Protein 3NVA (pdb70)

Solvent-accessible surface area: 42335 Å² total; per-residue (Å²): 129,38,23,0,0,0,0,2,5,5,92,91,74,78,6,16,10,6,17,10,0,0,0,0,0,3,0,1,89,94,11,63,24,98,21,3,0,0,14,0,11,6,24,0,0,24,38,5,25,43,18,40,42,98,126,52,5,17,8,0,1,0,50,66,12,20,18,4,28,21,13,0,0,20,0,0,7,7,6,65,44,84,4,29,104,80,0,17,1,3,4,0,80,1,12,81,37,0,6,90,66,2,94,87,30,118,28,142,16,78,31,0,55,8,81,61,21,1,0,53,24,0,17,90,33,0,65,81,0,0,124,80,46,116,9,61,0,0,0,0,0,4,5,27,54,11,15,64,28,26,1,15,8,3,0,19,0,0,71,19,0,36,116,90,50,26,98,63,26,0,0,2,0,13,6,9,85,8,76,70,87,114,131,106,55,110,24,61,28,162,63,12,80,86,25,5,87,8,1,113,118,25,43,6,61,3,12,1,1,0,1,40,6,89,129,75,21,52,113,92,11,54,135,107,2,8,150,67,3,89,16,164,64,81,34,3,6,5,19,60,77,45,130,17,44,5,24,18,0,45,13,0,36,86,43,128,2,0,29,56,0,2,69,44,1,143,35,161,61,107,178,33,96,18,87,114,8,79,57,20,6,51,59,39,82,20,96,136,44,152,97,62,0,24,0,0,0,0,0,34,23,14,150,68,155,20,4,19,13,1,4,22,22,0,0,63,0,0,1,3,130,36,13,6,121,31,88,29,43,81,10,42,2,69,79,8,66,40,154,97,108,113,16,89,104,67,0,44,79,4,44,0,0,0,0,0,13,24,41,41,59,171,5,13,88,0,6,21,74,0,0,69,13,0,29,86,86,48,31,16,0,0,0,0,0,2,0,0,4,1,2,0,0,1,9,0,53,59,67,34,50,41,90,78,0,18,2,24,42,44,52,106,134,15,159,25,41,0,0,13,21,8,12,121,153,167,28,78,10,157,125,50,21,34,98,25,58,0,36,57,75,0,42,0,80,97,84,14,46,0,60,142,45,29,62,116,76,64,5,101,6,0,0,46,0,80,25,3,2,17,65,166,27,37,101,81,6,72,129,44,40,4,30,18,0,0,54,12,114,134,52,38,7,0,1,2,4,7,82,89,16,144,8,6,0,0,1,0,0,11,1,4,11,65,1,12,13,95,93,15,3,45,0,0,29,6,0,0,121,25,4,13,130,131,38,27,1,0,0,0,3,3,4,72,97,79,80,5,21,14,6,16,9,0,0,0,0,0,2,0,0,88,96,4,68,32,83,21,3,0,0,14,0,8,7,20,0,0,23,40,5,20,52,19,46,38,110,135,54,4,18,10,0,0,0,45,64,11,21,17,4,29,23,12,0,0,22,0,0,6,7,4,70,28,84,4,33,107,85,0,17,3,2,4,0,78,1,9,82,38,0,8,100,61,2,98,85,27,125,32,149,10,86,34,0,58,7,74,62,26,1,0,56,23,0,12,86,36,0,58,78,0,0,124,85,36,119,9,85,0,0,0,0,0,2,5,25,52,14,17,61,33,26,0,16,9,4,0,28,1,0,65,27,0,40,135,107,33,21,94,72,31,0,0,4,0,11,6,10,77,9,80,76,80,119,138,90,52,102,29,82,27,157,59,12,95,105,29,24,77,9,3,120,108,26,36,3,46,4,8,0,2,1,1,42,10,81,124,75,20,72,132,113,8,70,117,81,2,3,103,62,5,97,13,117,53,85,15,1,2,11,17,62,70,52,120,18,39,3,29,20,0,41,15,2,34,90,38,128,0,0,23,52,0,2,75,74,1,161,31,163,55,103,174,34,106,17,86,114,13,75,57,20,7,65,67,38,68,18,98,135,49,150,132,54,2,38,0,0,0,0,0,28,54,12,149,46,139,12,3,14,6,0,4,30,19,0,0,58,0,0,0,4,129,40,11,10,96,26,102,30,52,72,13,39,2,72,102,9,73,43,147,95,152,109,33,84,103,69,0,44,79,2,47,0,0,0,0,0,14,20,76,34,58,195,5,6,91,0,5,10,73,0,0,58,13,0,33,86,81,48,30,17,0,0,0,0,1,3,0,0,3,0,1,0,0,1,7,0,56,59,60,44,52,32,92,84,0,17,0,5,48,47,50,76,128,21,145,15,41,0,0,7,10,9,36,132,151,180,30,73,21,114,119,31,15,61,87,24,57,0,35,53,67,0,39,0,103,100,84,15,33,1,61,124,29,32,58,114,80,59,7,101,6,2,0,54,3,90,31,4,4,15,69,146,16,30,94,78,4,68,123,35,39,5,32,20,0,0,50,7,116,110,50,31,8,0,2,2,2,7,79,88,20,141,8,4,2,0,1,0,0,12,1,4,10,65,1,11,9,104,91,16,3,42,1,0,28,7,0,0,113,29,9,35,136

Secondary structure (DSSP, 8-state):
--EEEEEE---STTTTHHHHHHHHHHHHHHTT--EEEEEEE-SSSSSSTT--HHHH-PPEE-TT--EE-THHHHHHHHH-----GGGEEEHHHHHHHHHHHHHTTTTTT----IIIIIHHHHHHHHHHHHHHHT-SEEEEEE-S-TTSGGGHHHHHHHHHHHHHH-TTTEEEEEEEE--B-TTTSSB--HHHHHHHHHHHHHT---SEEEEEESSPPPHHHHHHHHHHTT--GGGEEEEE--S-GGGHHHHHHHHTHHHHHHHHTT--------HHHHHHHHHHHTTT---EEEEEEEES-TTSGGGGHHHHHHHHHHHHHTT-EEEEEEEEGGGG--SSS--TTTTTS-SEEEE----SSTTHHHHHHHHHHHHHHT--EEEETHHHHHHHHHHHHTTT--TT-EETTT-TT-S-EEEE-B-SSS-B-SS----EEEEEEEEEPTTSHHHHHHTSSEEEEEEEE--EE-HHHHHHHHHTT-EEEEE-TT--EEEEE-TTSS-EEEESS-GGGG--SSS--HHHHHHHHHHT-/--EEEEEEE--SSTT-HHHHHHHHHHHHHTTT--EEEEEEE-SSSSSSTT--STTT--EEE-TT--EEETHHHHHHHHHT----GGGEEEHHHHHHHHHHHHHTTTTTT----IIIIIHHHHHHHHHHHHHHTT-SEEEEEE-S-TTSGGGHHHHHHHHHHHHHH-TTTEEEEEEEE--B-TTTS-B-HHHHHHHHHHHHHHT---SEEEEEESS---HHHHHHHHHHHT--GGGEEEEE--S-GGGHHHHHHHTTHHHHHHHHHT--------HHHHHHHHHHTTTT---EEEEEEEESSTTSSSTTHHHHHHHHHHHHHTT-EEEEEEEEGGGG--SSS--TTTSSS-S-EEEPS--SSTTHHHHHHHHHHHHHTT--EEEETHHHHHHHHHHIIIII--TTEEETTT-TT-SEEEEEEB-TTS-B-SS----EEEEEEEEEPTTSHH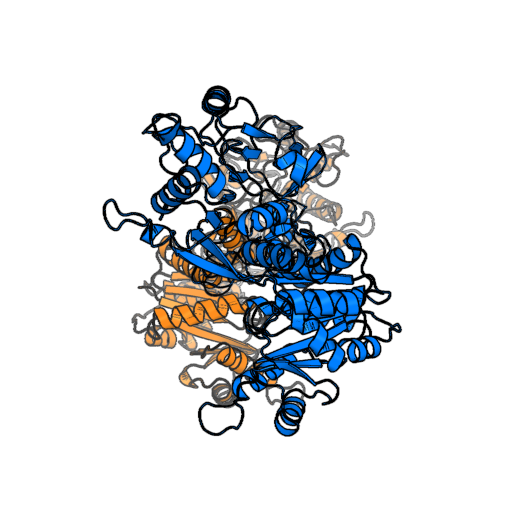HHHHTSSEEEEEEEE-EEE-HHHHHHHHHTT-EEEEEETTS-EEEEE-TTSSSEEEESS-GGGG-BTTB--HHHHHHHHHHT-

Organism: Saccharolobus solfataricus (strain ATCC 35092 / DSM 1617 / JCM 11322 / P2) (NCBI:txid273057)

Nearest PDB structures (foldseek):
  3nva-assembly1_A  TM=1.002E+00  e=0.000E+00  Saccharolobus solfataricus
  4zdi-assembly3_D  TM=9.502E-01  e=6.486E-65  Mycobacterium tuberculosis H37Rv
  4zdj-assembly1_A  TM=9.396E-01  e=3.555E-64  Mycobacterium tuberculosis H37Rv
  7mii-assembly1_A  TM=9.369E-01  e=1.042E-53  Homo sapiens
  7mih-assembly1_A  TM=9.419E-01  e=2.496E-52  Homo sapiens

CATH classification: 3.40.50.300 (+1 more: 3.40.50.880)

Structure (mmCIF, N/CA/C/O backbone):
data_3NVA
#
_entry.id   3NVA
#
_cell.length_a   43.450
_cell.length_b   76.780
_cell.length_c   98.870
_cell.angle_alpha   100.990
_cell.angle_beta   95.360
_cell.angle_gamma   108.420
#
_symmetry.space_group_name_H-M   'P 1'
#
loop_
_entity.id
_entity.type
_entity.pdbx_description
1 polymer 'CTP synthase'
2 water water
#
loop_
_atom_site.group_PDB
_atom_site.id
_atom_site.type_symbol
_atom_site.label_atom_id
_atom_site.label_alt_id
_atom_site.label_comp_id
_atom_site.label_asym_id
_atom_site.label_entity_id
_atom_site.label_seq_id
_atom_site.pdbx_PDB_ins_code
_atom_site.Cartn_x
_atom_site.Cartn_y
_atom_site.Cartn_z
_atom_site.occupancy
_atom_site.B_iso_or_equiv
_atom_site.auth_seq_id
_atom_site.auth_comp_id
_atom_site.auth_asym_id
_atom_site.auth_atom_id
_atom_site.pdbx_PDB_model_num
ATOM 1 N N . PRO A 1 2 ? 24.466 -13.702 -13.684 1.00 190.18 2 PRO A N 1
ATOM 2 C CA . PRO A 1 2 ? 25.029 -12.674 -12.803 1.00 184.01 2 PRO A CA 1
ATOM 3 C C . PRO A 1 2 ? 23.981 -12.242 -11.798 1.00 179.22 2 PRO A C 1
ATOM 4 O O . PRO A 1 2 ? 24.257 -11.973 -10.625 1.00 177.19 2 PRO A O 1
ATOM 8 N N . ASN A 1 3 ? 22.758 -12.172 -12.301 1.00 85.85 3 ASN A N 1
ATOM 9 C CA . ASN A 1 3 ? 21.587 -11.912 -11.492 1.00 69.39 3 ASN A CA 1
ATOM 10 C C . ASN A 1 3 ? 20.990 -13.226 -11.007 1.00 60.24 3 ASN A C 1
ATOM 11 O O . ASN A 1 3 ? 20.902 -14.197 -11.755 1.00 64.90 3 ASN A O 1
ATOM 16 N N . LYS A 1 4 ? 20.586 -13.262 -9.745 1.00 62.16 4 LYS A N 1
ATOM 17 C CA . LYS A 1 4 ? 19.835 -14.402 -9.229 1.00 69.30 4 LYS A CA 1
ATOM 18 C C . LYS A 1 4 ? 18.329 -14.113 -9.286 1.00 60.31 4 LYS A C 1
ATOM 19 O O . LYS A 1 4 ? 17.911 -12.955 -9.210 1.00 56.30 4 LYS A O 1
ATOM 25 N N . TYR A 1 5 ? 17.525 -15.155 -9.479 1.00 37.38 5 TYR A N 1
ATOM 26 C CA . TYR A 1 5 ? 16.082 -14.995 -9.572 1.00 51.03 5 TYR A CA 1
ATOM 27 C C . TYR A 1 5 ? 15.417 -16.046 -8.740 1.00 53.54 5 TYR A C 1
ATOM 28 O O . TYR A 1 5 ? 15.741 -17.236 -8.865 1.00 44.85 5 TYR A O 1
ATOM 37 N N . ILE A 1 6 ? 14.504 -15.596 -7.881 1.00 38.68 6 ILE A N 1
ATOM 38 C CA . ILE A 1 6 ? 13.636 -16.507 -7.158 1.00 51.87 6 ILE A CA 1
ATOM 39 C C . ILE A 1 6 ? 12.206 -16.312 -7.641 1.00 47.52 6 ILE A C 1
ATOM 40 O O . ILE A 1 6 ? 11.596 -15.263 -7.399 1.00 37.18 6 ILE A O 1
ATOM 45 N N . VAL A 1 7 ? 11.681 -17.328 -8.319 1.00 41.36 7 VAL A N 1
ATOM 46 C CA . VAL A 1 7 ? 10.327 -17.291 -8.856 1.00 28.49 7 VAL A CA 1
ATOM 47 C C . VAL A 1 7 ? 9.364 -17.938 -7.863 1.00 40.82 7 VAL A C 1
ATOM 48 O O . VAL A 1 7 ? 9.581 -19.069 -7.413 1.00 44.43 7 VAL A O 1
ATOM 52 N N . VAL A 1 8 ? 8.316 -17.202 -7.503 1.00 44.90 8 VAL A N 1
ATOM 53 C CA . VAL A 1 8 ? 7.370 -17.658 -6.497 1.00 32.79 8 VAL A CA 1
ATOM 54 C C . VAL A 1 8 ? 5.984 -17.758 -7.098 1.00 31.42 8 VAL A C 1
ATOM 55 O O . VAL A 1 8 ? 5.418 -16.781 -7.573 1.00 41.31 8 VAL A O 1
ATOM 59 N N . THR A 1 9 ? 5.430 -18.951 -7.032 1.00 34.09 9 THR A N 1
ATOM 60 C CA . THR A 1 9 ? 4.168 -19.252 -7.663 1.00 36.25 9 THR A CA 1
ATOM 61 C C . THR A 1 9 ? 3.183 -19.769 -6.607 1.00 36.86 9 THR A C 1
ATOM 62 O O . THR A 1 9 ? 3.577 -20.117 -5.488 1.00 29.85 9 THR A O 1
ATOM 66 N N . GLY A 1 10 ? 1.913 -19.852 -6.981 1.00 57.79 10 GLY A N 1
ATOM 67 C CA . GLY A 1 10 ? 0.924 -20.515 -6.156 1.00 67.14 10 GLY A CA 1
ATOM 68 C C . GLY A 1 10 ? -0.109 -19.573 -5.574 1.00 86.73 10 GLY A C 1
ATOM 69 O O . GLY A 1 10 ? -0.999 -19.102 -6.285 1.00 88.75 10 GLY A O 1
ATOM 70 N N . GLY A 1 11 ? 0.018 -19.316 -4.274 1.00 59.27 11 GLY A N 1
ATOM 71 C CA . GLY A 1 11 ? -0.880 -18.449 -3.525 1.00 74.74 11 GLY A CA 1
ATOM 72 C C . GLY A 1 11 ? -1.996 -17.756 -4.286 1.00 84.63 11 GLY A C 1
ATOM 73 O O . GLY A 1 11 ? -1.936 -16.549 -4.558 1.00 99.23 11 GLY A O 1
ATOM 74 N N . VAL A 1 12 ? -3.034 -18.521 -4.603 1.00 89.02 12 VAL A N 1
ATOM 75 C CA . VAL A 1 12 ? -4.118 -18.035 -5.443 1.00 94.17 12 VAL A CA 1
ATOM 76 C C . VAL A 1 12 ? -4.816 -16.794 -4.869 1.00 112.50 12 VAL A C 1
ATOM 77 O O . VAL A 1 12 ? -5.650 -16.185 -5.544 1.00 124.09 12 VAL A O 1
ATOM 81 N N . LEU A 1 13 ? -4.468 -16.416 -3.637 1.00 101.52 13 LEU A N 1
ATOM 82 C CA . LEU A 1 13 ? -5.031 -15.210 -3.017 1.00 101.73 13 LEU A CA 1
ATOM 83 C C . LEU A 1 13 ? -4.177 -14.590 -1.898 1.00 98.00 13 LEU A C 1
ATOM 84 O O . LEU A 1 13 ? -3.006 -14.942 -1.707 1.00 84.82 13 LEU A O 1
ATOM 89 N N . SER A 1 14 ? -4.788 -13.649 -1.178 1.00 87.55 14 SER A N 1
ATOM 90 C CA . SER A 1 14 ? -4.117 -12.842 -0.158 1.00 84.82 14 SER A CA 1
ATOM 91 C C . SER A 1 14 ? -3.925 -13.581 1.160 1.00 77.82 14 SER A C 1
ATOM 92 O O . SER A 1 14 ? -2.872 -13.472 1.791 1.00 59.79 14 SER A O 1
ATOM 95 N N . SER A 1 15 ? -4.955 -14.309 1.582 1.00 140.13 15 SER A N 1
ATOM 96 C CA . SER A 1 15 ? -4.898 -15.066 2.827 1.00 139.88 15 SER A CA 1
ATOM 97 C C . SER A 1 15 ? -3.855 -16.177 2.744 1.00 132.05 15 SER A C 1
ATOM 98 O O . SER A 1 15 ? -3.304 -16.587 3.767 1.00 126.54 15 SER A O 1
ATOM 101 N N . VAL A 1 16 ? -3.584 -16.657 1.529 1.00 68.36 16 VAL A N 1
ATOM 102 C CA . VAL A 1 16 ? -2.511 -17.629 1.307 1.00 61.55 16 VAL A CA 1
ATOM 103 C C . VAL A 1 16 ? -1.132 -17.007 1.555 1.00 53.73 16 VAL A C 1
ATOM 104 O O . VAL A 1 16 ? -0.157 -17.724 1.803 1.00 48.54 16 VAL A O 1
ATOM 108 N N . GLY A 1 17 ? -1.062 -15.678 1.491 1.00 53.18 17 GLY A N 1
ATOM 109 C CA . GLY A 1 17 ? 0.130 -14.947 1.898 1.00 48.78 17 GLY A CA 1
ATOM 110 C C . GLY A 1 17 ? 1.191 -14.650 0.841 1.00 46.89 17 GLY A C 1
ATOM 111 O O . GLY A 1 17 ? 2.304 -14.219 1.169 1.00 39.27 17 GLY A O 1
ATOM 112 N N . LYS A 1 18 ? 0.856 -14.859 -0.425 1.00 61.45 18 LYS A N 1
ATOM 113 C CA . LYS A 1 18 ? 1.827 -14.634 -1.487 1.00 64.42 18 LYS A CA 1
ATOM 114 C C . LYS A 1 18 ? 2.651 -13.380 -1.213 1.00 61.98 18 LYS A C 1
ATOM 115 O O . LYS A 1 18 ? 3.858 -13.453 -0.917 1.00 53.20 18 LYS A O 1
ATOM 121 N N . GLY A 1 19 ? 1.976 -12.234 -1.289 1.00 42.03 19 GLY A N 1
ATOM 122 C CA . GLY A 1 19 ? 2.620 -10.937 -1.161 1.00 23.78 19 GLY A CA 1
ATOM 123 C C . GLY A 1 19 ? 3.626 -10.800 -0.033 1.00 28.64 19 GLY A C 1
ATOM 124 O O . GLY A 1 19 ? 4.701 -10.248 -0.225 1.00 33.32 19 GLY A O 1
ATOM 125 N N . THR A 1 20 ? 3.281 -11.300 1.150 1.00 32.54 20 THR A N 1
ATOM 126 C CA . THR A 1 20 ? 4.126 -11.069 2.313 1.00 38.37 20 THR A CA 1
ATOM 127 C C . THR A 1 20 ? 5.293 -12.017 2.325 1.00 30.12 20 THR A C 1
ATOM 128 O O . THR A 1 20 ? 6.385 -11.638 2.700 1.00 38.00 20 THR A O 1
ATOM 132 N N . LEU A 1 21 ? 5.060 -13.250 1.901 1.00 14.49 21 LEU A N 1
ATOM 133 C CA . LEU A 1 21 ? 6.124 -14.243 1.897 1.00 27.43 21 LEU A CA 1
ATOM 134 C C . LEU A 1 21 ? 7.282 -13.694 1.078 1.00 29.29 21 LEU A C 1
ATOM 135 O O . LEU A 1 21 ? 8.409 -13.566 1.565 1.00 35.12 21 LEU A O 1
ATOM 140 N N . VAL A 1 22 ? 6.964 -13.338 -0.161 1.00 26.50 22 VAL A N 1
ATOM 141 C CA . VAL A 1 22 ? 7.879 -12.659 -1.027 1.00 27.00 22 VAL A CA 1
ATOM 142 C C . VAL A 1 22 ? 8.513 -11.487 -0.306 1.00 35.02 22 VAL A C 1
ATOM 143 O O . VAL A 1 22 ? 9.745 -11.333 -0.337 1.00 38.33 22 VAL A O 1
ATOM 147 N N . ALA A 1 23 ? 7.689 -10.669 0.350 1.00 38.91 23 ALA A N 1
ATOM 148 C CA . ALA A 1 23 ? 8.182 -9.452 1.004 1.00 34.59 23 ALA A CA 1
ATOM 149 C C . ALA A 1 23 ? 9.124 -9.769 2.142 1.00 35.66 23 ALA A C 1
ATOM 150 O O . ALA A 1 23 ? 10.099 -9.064 2.359 1.00 36.44 23 ALA A O 1
ATOM 152 N N . SER A 1 24 ? 8.850 -10.857 2.847 1.00 24.03 24 SER A N 1
ATOM 153 C CA . SER A 1 24 ? 9.695 -11.287 3.964 1.00 36.73 24 SER A CA 1
ATOM 154 C C . SER A 1 24 ? 11.047 -11.830 3.518 1.00 47.24 24 SER A C 1
ATOM 155 O O . SER A 1 24 ? 12.092 -11.437 4.063 1.00 38.52 24 SER A O 1
ATOM 158 N N . ILE A 1 25 ? 11.023 -12.746 2.549 1.00 38.86 25 ILE A N 1
ATOM 159 C CA . ILE A 1 25 ? 12.253 -13.277 1.979 1.00 38.89 25 ILE A CA 1
ATOM 160 C C . ILE A 1 25 ? 13.115 -12.113 1.494 1.00 34.12 25 ILE A C 1
ATOM 161 O O . ILE A 1 25 ? 14.329 -12.069 1.718 1.00 31.50 25 ILE A O 1
ATOM 166 N N . GLY A 1 26 ? 12.463 -11.149 0.860 1.00 33.28 26 GLY A N 1
ATOM 167 C CA . GLY A 1 26 ? 13.156 -9.974 0.399 1.00 27.36 26 GLY A CA 1
ATOM 168 C C . GLY A 1 26 ? 13.941 -9.362 1.527 1.00 29.42 26 GLY A C 1
ATOM 169 O O . GLY A 1 26 ? 15.161 -9.400 1.537 1.00 29.15 26 GLY A O 1
ATOM 170 N N . MET A 1 27 ? 13.218 -8.822 2.498 1.00 49.84 27 MET A N 1
ATOM 171 C CA . MET A 1 27 ? 13.810 -8.140 3.637 1.00 54.05 27 MET A CA 1
ATOM 172 C C . MET A 1 27 ? 14.928 -8.932 4.334 1.00 57.75 27 MET A C 1
ATOM 173 O O . MET A 1 27 ? 15.885 -8.347 4.836 1.00 57.50 27 MET A O 1
ATOM 178 N N . LEU A 1 28 ? 14.816 -10.254 4.375 1.00 33.47 28 LEU A N 1
ATOM 179 C CA . LEU A 1 28 ? 15.836 -11.070 5.039 1.00 46.91 28 LEU A CA 1
ATOM 180 C C . LEU A 1 28 ? 17.110 -11.117 4.206 1.00 64.81 28 LEU A C 1
ATOM 181 O O . LEU A 1 28 ? 18.218 -11.166 4.745 1.00 58.36 28 LEU A O 1
ATOM 186 N N . LEU A 1 29 ? 16.950 -11.107 2.887 1.00 52.04 29 LEU A N 1
ATOM 187 C CA . LEU A 1 29 ? 18.098 -11.039 2.007 1.00 56.50 29 LEU A CA 1
ATOM 188 C C . LEU A 1 29 ? 18.799 -9.701 2.176 1.00 55.55 29 LEU A C 1
ATOM 189 O O . LEU A 1 29 ? 20.014 -9.656 2.393 1.00 61.96 29 LEU A O 1
ATOM 194 N N . LYS A 1 30 ? 18.036 -8.615 2.080 1.00 54.55 30 LYS A N 1
ATOM 195 C CA . LYS A 1 30 ? 18.621 -7.281 2.119 1.00 62.73 30 LYS A CA 1
ATOM 196 C C . LYS A 1 30 ? 19.455 -7.068 3.378 1.00 83.55 30 LYS A C 1
ATOM 197 O O . LYS A 1 30 ? 20.472 -6.362 3.347 1.00 79.76 30 LYS A O 1
ATOM 203 N N . ARG A 1 31 ? 19.036 -7.684 4.482 1.00 43.26 31 ARG A N 1
ATOM 204 C CA . ARG A 1 31 ? 19.738 -7.474 5.744 1.00 61.34 31 ARG A CA 1
ATOM 205 C C . ARG A 1 31 ? 21.101 -8.142 5.743 1.00 68.58 31 ARG A C 1
ATOM 206 O O . ARG A 1 31 ? 22.030 -7.693 6.419 1.00 77.07 31 ARG A O 1
ATOM 214 N N . ARG A 1 32 ? 21.225 -9.206 4.966 1.00 56.38 32 ARG A N 1
ATOM 215 C CA . ARG A 1 32 ? 22.542 -9.740 4.668 1.00 64.97 32 ARG A CA 1
ATOM 216 C C . ARG A 1 32 ? 23.264 -8.808 3.674 1.00 66.28 32 ARG A C 1
ATOM 217 O O . ARG A 1 32 ? 22.837 -7.669 3.467 1.00 69.83 32 ARG A O 1
ATOM 225 N N . GLY A 1 33 ? 24.373 -9.239 3.096 1.00 82.33 33 GLY A N 1
ATOM 226 C CA . GLY A 1 33 ? 25.138 -8.310 2.285 1.00 90.58 33 GLY A CA 1
ATOM 227 C C . GLY A 1 33 ? 24.374 -7.721 1.113 1.00 95.19 33 GLY A C 1
ATOM 228 O O . GLY A 1 33 ? 24.761 -6.690 0.567 1.00 89.26 33 GLY A O 1
ATOM 229 N N . TYR A 1 34 ? 23.251 -8.347 0.779 1.00 53.24 34 TYR A N 1
ATOM 230 C CA . TYR A 1 34 ? 22.745 -8.361 -0.597 1.00 53.38 34 TYR A CA 1
ATOM 231 C C . TYR A 1 34 ? 21.850 -7.219 -1.114 1.00 57.30 34 TYR A C 1
ATOM 232 O O . TYR A 1 34 ? 20.957 -6.742 -0.419 1.00 48.52 34 TYR A O 1
ATOM 241 N N . ASN A 1 35 ? 22.115 -6.795 -2.352 1.00 77.66 35 ASN A N 1
ATOM 242 C CA . ASN A 1 35 ? 21.224 -5.899 -3.086 1.00 65.45 35 ASN A CA 1
ATOM 243 C C . ASN A 1 35 ? 20.038 -6.698 -3.622 1.00 70.41 35 ASN A C 1
ATOM 244 O O . ASN A 1 35 ? 20.216 -7.677 -4.343 1.00 61.78 35 ASN A O 1
ATOM 249 N N . VAL A 1 36 ? 18.824 -6.287 -3.281 1.00 62.84 36 VAL A N 1
ATOM 250 C CA . VAL A 1 36 ? 17.662 -7.087 -3.648 1.00 57.34 36 VAL A CA 1
ATOM 251 C C . VAL A 1 36 ? 16.481 -6.261 -4.110 1.00 50.25 36 VAL A C 1
ATOM 252 O O . VAL A 1 36 ? 16.292 -5.129 -3.673 1.00 46.80 36 VAL A O 1
ATOM 256 N N . THR A 1 37 ? 15.667 -6.848 -4.977 1.00 36.69 37 THR A N 1
ATOM 257 C CA . THR A 1 37 ? 14.407 -6.220 -5.350 1.00 37.55 37 THR A CA 1
ATOM 258 C C . THR A 1 37 ? 13.293 -7.255 -5.477 1.00 32.13 37 THR A C 1
ATOM 259 O O . THR A 1 37 ? 13.548 -8.452 -5.489 1.00 39.83 37 THR A O 1
ATOM 263 N N . ALA A 1 38 ? 12.054 -6.808 -5.577 1.00 45.95 38 ALA A N 1
ATOM 264 C CA . ALA A 1 38 ? 10.968 -7.752 -5.788 1.00 39.90 38 ALA A CA 1
ATOM 265 C C . ALA A 1 38 ? 10.083 -7.261 -6.924 1.00 36.39 38 ALA A C 1
ATOM 266 O O . ALA A 1 38 ? 9.878 -6.053 -7.087 1.00 28.58 38 ALA A O 1
ATOM 268 N N . VAL A 1 39 ? 9.566 -8.196 -7.716 1.00 29.60 39 VAL A N 1
ATOM 269 C CA . VAL A 1 39 ? 8.715 -7.830 -8.836 1.00 27.57 39 VAL A CA 1
ATOM 270 C C . VAL A 1 39 ? 7.466 -8.663 -8.812 1.00 28.05 39 VAL A C 1
ATOM 271 O O . VAL A 1 39 ? 7.533 -9.887 -8.701 1.00 29.24 39 VAL A O 1
ATOM 275 N N . LYS A 1 40 ? 6.330 -7.989 -8.944 1.00 24.29 40 LYS A N 1
ATOM 276 C CA . LYS A 1 40 ? 5.038 -8.637 -8.950 1.00 27.16 40 LYS A CA 1
ATOM 277 C C . LYS A 1 40 ? 4.499 -8.737 -10.363 1.00 24.17 40 LYS A C 1
ATOM 278 O O . LYS A 1 40 ? 4.399 -7.728 -11.078 1.00 23.38 40 LYS A O 1
ATOM 284 N N . ILE A 1 41 ? 4.102 -9.940 -10.755 1.00 17.74 41 ILE A N 1
ATOM 285 C CA . ILE A 1 41 ? 3.469 -10.107 -12.053 1.00 27.07 41 ILE A CA 1
ATOM 286 C C . ILE A 1 41 ? 1.976 -10.357 -11.890 1.00 28.40 41 ILE A C 1
ATOM 287 O O . ILE A 1 41 ? 1.572 -11.279 -11.185 1.00 31.33 41 ILE A O 1
ATOM 292 N N . ASP A 1 42 ? 1.166 -9.540 -12.555 1.00 27.27 42 ASP A N 1
ATOM 293 C CA . ASP A 1 42 ? -0.284 -9.715 -12.559 1.00 38.46 42 ASP A CA 1
ATOM 294 C C . ASP A 1 42 ? -0.787 -10.102 -13.944 1.00 41.32 42 ASP A C 1
ATOM 295 O O . ASP A 1 42 ? -0.835 -9.273 -14.861 1.00 43.03 42 ASP A O 1
ATOM 300 N N . PRO A 1 43 ? -1.134 -11.382 -14.107 1.00 39.40 43 PRO A N 1
ATOM 301 C CA . PRO A 1 43 ? -1.482 -11.912 -15.429 1.00 41.73 43 PRO A CA 1
ATOM 302 C C . PRO A 1 43 ? -2.805 -11.375 -15.967 1.00 43.74 43 PRO A C 1
ATOM 303 O O . PRO A 1 43 ? -3.416 -11.996 -16.837 1.00 46.83 43 PRO A O 1
ATOM 307 N N . TYR A 1 44 ? -3.234 -10.224 -15.463 1.00 40.74 44 TYR A N 1
ATOM 308 C CA . TYR A 1 44 ? -4.471 -9.630 -15.946 1.00 35.18 44 TYR A CA 1
ATOM 309 C C . TYR A 1 44 ? -4.219 -8.574 -17.034 1.00 28.39 44 TYR A C 1
ATOM 310 O O . TYR A 1 44 ? -3.087 -8.127 -17.221 1.00 31.55 44 TYR A O 1
ATOM 319 N N . ILE A 1 45 ? -5.291 -8.186 -17.728 1.00 24.75 45 ILE A N 1
ATOM 320 C CA . ILE A 1 45 ? -5.239 -7.381 -18.963 1.00 25.32 45 ILE A CA 1
ATOM 321 C C . ILE A 1 45 ? -5.302 -5.866 -18.757 1.00 31.49 45 ILE A C 1
ATOM 322 O O . ILE A 1 45 ? -4.991 -5.094 -19.679 1.00 25.48 45 ILE A O 1
ATOM 327 N N . ASN A 1 46 ? -5.702 -5.441 -17.559 1.00 21.57 46 ASN A N 1
ATOM 328 C CA . ASN A 1 46 ? -5.641 -4.029 -17.164 1.00 22.54 46 ASN A CA 1
ATOM 329 C C . ASN A 1 46 ? -4.196 -3.629 -17.322 1.00 25.48 46 ASN A C 1
ATOM 330 O O . ASN A 1 46 ? -3.304 -4.394 -16.978 1.00 23.78 46 ASN A O 1
ATOM 335 N N . VAL A 1 47 ? -3.953 -2.431 -17.815 1.00 24.49 47 VAL A N 1
ATOM 336 C CA . VAL A 1 47 ? -2.597 -2.011 -18.067 1.00 35.98 47 VAL A CA 1
ATOM 337 C C . VAL A 1 47 ? -1.886 -1.711 -16.764 1.00 38.78 47 VAL A C 1
ATOM 338 O O . VAL A 1 47 ? -0.705 -2.033 -16.574 1.00 35.94 47 VAL A O 1
ATOM 342 N N . ASP A 1 48 ? -2.622 -1.098 -15.862 1.00 40.83 48 ASP A N 1
ATOM 343 C CA . ASP A 1 48 ? -2.138 -0.872 -14.522 1.00 42.04 48 ASP A CA 1
ATOM 344 C C . ASP A 1 48 ? -3.345 -0.928 -13.585 1.00 44.54 48 ASP A C 1
ATOM 345 O O . ASP A 1 48 ? -4.436 -1.312 -14.015 1.00 43.25 48 ASP A O 1
ATOM 350 N N . ALA A 1 49 ? -3.170 -0.584 -12.316 1.00 34.24 49 ALA A N 1
ATOM 351 C CA . ALA A 1 49 ? -4.278 -0.760 -11.376 1.00 38.51 49 ALA A CA 1
ATOM 352 C C . ALA A 1 49 ? -5.181 0.450 -11.207 1.00 40.97 49 ALA A C 1
ATOM 353 O O . ALA A 1 49 ? -6.103 0.421 -10.381 1.00 33.51 49 ALA A O 1
ATOM 355 N N . GLY A 1 50 ? -4.924 1.495 -11.992 1.00 25.32 50 GLY A N 1
ATOM 356 C CA . GLY A 1 50 ? -5.584 2.776 -11.822 1.00 38.44 50 GLY A CA 1
ATOM 357 C C . GLY A 1 50 ? -7.051 2.864 -12.203 1.00 44.80 50 GLY A C 1
ATOM 358 O O . GLY A 1 50 ? -7.709 3.853 -11.887 1.00 60.54 50 GLY A O 1
ATOM 359 N N . THR A 1 51 ? -7.571 1.867 -12.906 1.00 47.22 51 THR A N 1
ATOM 360 C CA . THR A 1 51 ? -8.985 1.900 -13.283 1.00 51.94 51 THR A CA 1
ATOM 361 C C . THR A 1 51 ? -9.852 1.032 -12.351 1.00 48.10 51 THR A C 1
ATOM 362 O O . THR A 1 51 ? -11.064 0.920 -12.536 1.00 55.48 51 THR A O 1
ATOM 366 N N . MET A 1 52 ? -9.220 0.410 -11.365 1.00 43.83 52 MET A N 1
ATOM 367 C CA . MET A 1 52 ? -9.857 -0.659 -10.620 1.00 52.37 52 MET A CA 1
ATOM 368 C C . MET A 1 52 ? -10.574 -0.238 -9.331 1.00 49.50 52 MET A C 1
ATOM 369 O O . MET A 1 52 ? -10.074 0.581 -8.559 1.00 53.25 52 MET A O 1
ATOM 374 N N . ASN A 1 53 ? -11.760 -0.813 -9.141 1.00 56.97 53 ASN A N 1
ATOM 375 C CA . ASN A 1 53 ? -12.535 -0.676 -7.920 1.00 61.39 53 ASN A CA 1
ATOM 376 C C . ASN A 1 53 ? -11.825 -1.412 -6.796 1.00 58.08 53 ASN A C 1
ATOM 377 O O . ASN A 1 53 ? -11.616 -2.623 -6.888 1.00 53.70 53 ASN A O 1
ATOM 382 N N . PRO A 1 54 ? -11.445 -0.676 -5.736 1.00 44.80 54 PRO A N 1
ATOM 383 C CA . PRO A 1 54 ? -10.678 -1.231 -4.614 1.00 45.53 54 PRO A CA 1
ATOM 384 C C . PRO A 1 54 ? -11.460 -2.288 -3.821 1.00 56.51 54 PRO A C 1
ATOM 385 O O . PRO A 1 54 ? -10.844 -3.027 -3.048 1.00 54.50 54 PRO A O 1
ATOM 389 N N . TYR A 1 55 ? -12.783 -2.341 -3.996 1.00 65.20 55 TYR A N 1
ATOM 390 C CA . TYR A 1 55 ? -13.580 -3.506 -3.591 1.00 66.50 55 TYR A CA 1
ATOM 391 C C . TYR A 1 55 ? -13.259 -4.703 -4.489 1.00 67.35 55 TYR A C 1
ATOM 392 O O . TYR A 1 55 ? -12.844 -4.523 -5.623 1.00 73.52 55 TYR A O 1
ATOM 401 N N . MET A 1 56 ? -13.457 -5.923 -3.998 1.00 99.43 56 MET A N 1
ATOM 402 C CA . MET A 1 56 ? -13.152 -7.109 -4.802 1.00 91.82 56 MET A CA 1
ATOM 403 C C . MET A 1 56 ? -11.642 -7.316 -4.988 1.00 82.07 56 MET A C 1
ATOM 404 O O . MET A 1 56 ? -11.157 -8.452 -4.943 1.00 91.15 56 MET A O 1
ATOM 409 N N . HIS A 1 57 ? -10.902 -6.225 -5.187 1.00 58.95 57 HIS A N 1
ATOM 410 C CA . HIS A 1 57 ? -9.499 -6.324 -5.593 0.68 54.06 57 HIS A CA 1
ATOM 411 C C . HIS A 1 57 ? -8.533 -5.782 -4.544 1.00 46.91 57 HIS A C 1
ATOM 412 O O . HIS A 1 57 ? -7.390 -6.257 -4.427 1.00 52.89 57 HIS A O 1
ATOM 419 N N . GLY A 1 58 ? -8.978 -4.779 -3.795 1.00 44.85 58 GLY A N 1
ATOM 420 C CA . GLY A 1 58 ? -8.118 -4.152 -2.804 1.00 36.51 58 GLY A CA 1
ATOM 421 C C . GLY A 1 58 ? -7.563 -2.781 -3.187 1.00 33.76 58 GLY A C 1
ATOM 422 O O . GLY A 1 58 ? -7.717 -2.310 -4.318 1.00 33.88 58 GLY A O 1
ATOM 423 N N . GLU A 1 59 ? -6.906 -2.151 -2.216 1.00 36.63 59 GLU A N 1
ATOM 424 C CA . GLU A 1 59 ? -6.371 -0.805 -2.336 1.00 35.80 59 GLU A CA 1
ATOM 425 C C . GLU A 1 59 ? -5.353 -0.724 -3.469 1.00 51.20 59 GLU A C 1
ATOM 426 O O . GLU A 1 59 ? -4.516 -1.608 -3.623 1.00 50.32 59 GLU A O 1
ATOM 432 N N . VAL A 1 60 ? -5.461 0.328 -4.274 1.00 28.95 60 VAL A N 1
ATOM 433 C CA . VAL A 1 60 ? -4.503 0.620 -5.327 1.00 28.92 60 VAL A CA 1
ATOM 434 C C . VAL A 1 60 ? -3.283 1.281 -4.706 1.00 33.28 60 VAL A C 1
ATOM 435 O O . VAL A 1 60 ? -3.412 2.277 -4.015 1.00 33.91 60 VAL A O 1
ATOM 439 N N . PHE A 1 61 ? -2.098 0.732 -4.933 1.00 42.66 61 PHE A N 1
ATOM 440 C CA . PHE A 1 61 ? -0.888 1.351 -4.388 1.00 30.60 61 PHE A CA 1
ATOM 441 C C . PHE A 1 61 ? -0.345 2.427 -5.329 1.00 31.60 61 PHE A C 1
ATOM 442 O O . PHE A 1 61 ? -0.566 2.387 -6.551 1.00 29.98 61 PHE A O 1
ATOM 450 N N . VAL A 1 62 ? 0.342 3.405 -4.747 1.00 24.62 62 VAL A N 1
ATOM 451 C CA . VAL A 1 62 ? 1.007 4.418 -5.552 1.00 32.56 62 VAL A CA 1
ATOM 452 C C . VAL A 1 62 ? 2.522 4.482 -5.304 1.00 36.87 62 VAL A C 1
ATOM 453 O O . VAL A 1 62 ? 2.962 4.586 -4.154 1.00 33.75 62 VAL A O 1
ATOM 457 N N . THR A 1 63 ? 3.322 4.398 -6.376 1.00 20.70 63 THR A N 1
ATOM 458 C CA . THR A 1 63 ? 4.786 4.433 -6.214 1.00 22.34 63 THR A CA 1
ATOM 459 C C . THR A 1 63 ? 5.248 5.880 -6.143 1.00 28.18 63 THR A C 1
ATOM 460 O O . THR A 1 63 ? 4.503 6.783 -6.489 1.00 21.54 63 THR A O 1
ATOM 464 N N . GLU A 1 64 ? 6.463 6.110 -5.665 1.00 27.96 64 GLU A N 1
ATOM 465 C CA . GLU A 1 64 ? 7.064 7.437 -5.779 1.00 27.80 64 GLU A CA 1
ATOM 466 C C . GLU A 1 64 ? 6.919 7.966 -7.216 1.00 34.71 64 GLU A C 1
ATOM 467 O O . GLU A 1 64 ? 6.608 9.148 -7.424 1.00 35.51 64 GLU A O 1
ATOM 473 N N . ASP A 1 65 ? 7.127 7.095 -8.210 1.00 26.36 65 ASP A N 1
ATOM 474 C CA . ASP A 1 65 ? 7.104 7.548 -9.609 1.00 39.38 65 ASP A CA 1
ATOM 475 C C . ASP A 1 65 ? 5.720 7.775 -10.232 1.00 34.62 65 ASP A C 1
ATOM 476 O O . ASP A 1 65 ? 5.622 8.152 -11.395 1.00 41.25 65 ASP A O 1
ATOM 481 N N . GLY A 1 66 ? 4.646 7.556 -9.485 1.00 33.60 66 GLY A N 1
ATOM 482 C CA . GLY A 1 66 ? 3.322 7.872 -10.007 1.00 23.48 66 GLY A CA 1
ATOM 483 C C . GLY A 1 66 ? 2.608 6.699 -10.656 1.00 25.36 66 GLY A C 1
ATOM 484 O O . GLY A 1 66 ? 1.544 6.857 -11.261 1.00 32.84 66 GLY A O 1
ATOM 485 N N . ALA A 1 67 ? 3.181 5.509 -10.518 1.00 26.90 67 ALA A N 1
ATOM 486 C CA . ALA A 1 67 ? 2.499 4.294 -10.953 1.00 32.21 67 ALA A CA 1
ATOM 487 C C . ALA A 1 67 ? 1.341 3.863 -10.008 1.00 29.28 67 ALA A C 1
ATOM 488 O O . ALA A 1 67 ? 1.478 3.905 -8.769 1.00 22.74 67 ALA A O 1
ATOM 490 N N . GLU A 1 68 ? 0.217 3.463 -10.607 1.00 34.66 68 GLU A N 1
ATOM 491 C CA . GLU A 1 68 ? -0.928 2.905 -9.882 1.00 41.25 68 GLU A CA 1
ATOM 492 C C . GLU A 1 68 ? -0.915 1.380 -10.010 1.00 41.78 68 GLU A C 1
ATOM 493 O O . GLU A 1 68 ? -1.110 0.832 -11.109 1.00 39.03 68 GLU A O 1
ATOM 499 N N . THR A 1 69 ? -0.723 0.689 -8.892 1.00 25.63 69 THR A N 1
ATOM 500 C CA . THR A 1 69 ? -0.223 -0.675 -8.957 1.00 30.60 69 THR A CA 1
ATOM 501 C C . THR A 1 69 ? -0.911 -1.638 -8.006 1.00 27.80 69 THR A C 1
ATOM 502 O O . THR A 1 69 ? -1.761 -1.250 -7.213 1.00 39.23 69 THR A O 1
ATOM 506 N N . ASP A 1 70 ? -0.522 -2.905 -8.091 1.00 41.73 70 ASP A N 1
ATOM 507 C CA . ASP A 1 70 ? -0.963 -3.921 -7.142 1.00 42.06 70 ASP A CA 1
ATOM 508 C C . ASP A 1 70 ? -0.440 -3.583 -5.726 1.00 44.45 70 ASP A C 1
ATOM 509 O O . ASP A 1 70 ? 0.697 -3.104 -5.556 1.00 30.32 70 ASP A O 1
ATOM 514 N N . LEU A 1 71 ? -1.288 -3.841 -4.728 1.00 31.07 71 LEU A N 1
ATOM 515 C CA . LEU A 1 71 ? -0.987 -3.576 -3.327 1.00 24.57 71 LEU A CA 1
ATOM 516 C C . LEU A 1 71 ? 0.209 -4.349 -2.817 1.00 28.88 71 LEU A C 1
ATOM 517 O O . LEU A 1 71 ? 0.808 -3.945 -1.815 1.00 29.45 71 LEU A O 1
ATOM 522 N N . ASP A 1 72 ? 0.563 -5.448 -3.490 1.00 20.69 72 ASP A N 1
ATOM 523 C CA . ASP A 1 72 ? 1.768 -6.192 -3.119 1.00 24.04 72 ASP A CA 1
ATOM 524 C C . ASP A 1 72 ? 3.066 -5.373 -3.093 1.00 22.06 72 ASP A C 1
ATOM 525 O O . ASP A 1 72 ? 3.991 -5.724 -2.362 1.00 17.86 72 ASP A O 1
ATOM 530 N N . LEU A 1 73 ? 3.146 -4.304 -3.886 1.00 17.50 73 LEU A N 1
ATOM 531 C CA . LEU A 1 73 ? 4.331 -3.451 -3.894 1.00 21.78 73 LEU A CA 1
ATOM 532 C C . LEU A 1 73 ? 4.408 -2.726 -2.529 1.00 30.44 73 LEU A C 1
ATOM 533 O O . LEU A 1 73 ? 5.504 -2.389 -2.027 1.00 17.54 73 LEU A O 1
ATOM 538 N N . GLY A 1 74 ? 3.232 -2.506 -1.927 1.00 18.17 74 GLY A N 1
ATOM 539 C CA . GLY A 1 74 ? 3.146 -1.911 -0.590 1.00 24.11 74 GLY A CA 1
ATOM 540 C C . GLY A 1 74 ? 3.785 -2.759 0.494 1.00 23.33 74 GLY A C 1
ATOM 541 O O . GLY A 1 74 ? 4.548 -2.261 1.330 1.00 20.73 74 GLY A O 1
ATOM 542 N N . HIS A 1 75 ? 3.486 -4.053 0.451 1.00 24.58 75 HIS A N 1
ATOM 543 C CA . HIS A 1 75 ? 4.199 -5.041 1.250 1.00 27.05 75 HIS A CA 1
ATOM 544 C C . HIS A 1 75 ? 5.691 -4.989 0.957 1.00 27.25 75 HIS A C 1
ATOM 545 O O . HIS A 1 75 ? 6.518 -5.108 1.867 1.00 28.24 75 HIS A O 1
ATOM 552 N N . TYR A 1 76 ? 6.065 -4.847 -0.310 1.00 23.63 76 TYR A N 1
ATOM 553 C CA . TYR A 1 76 ? 7.490 -4.886 -0.549 1.00 30.99 76 TYR A CA 1
ATOM 554 C C . TYR A 1 76 ? 8.095 -3.648 0.132 1.00 30.89 76 TYR A C 1
ATOM 555 O O . TYR A 1 76 ? 9.142 -3.726 0.758 1.00 31.52 76 TYR A O 1
ATOM 564 N N . GLU A 1 77 ? 7.418 -2.506 0.027 1.00 19.54 77 GLU A N 1
ATOM 565 C CA . GLU A 1 77 ? 7.986 -1.274 0.576 1.00 22.87 77 GLU A CA 1
ATOM 566 C C . GLU A 1 77 ? 8.089 -1.366 2.096 1.00 28.86 77 GLU A C 1
ATOM 567 O O . GLU A 1 77 ? 9.160 -1.164 2.668 1.00 27.92 77 GLU A O 1
ATOM 573 N N . ARG A 1 78 ? 6.982 -1.754 2.728 1.00 41.79 78 ARG A N 1
ATOM 574 C CA . ARG A 1 78 ? 6.933 -1.893 4.185 1.00 33.77 78 ARG A CA 1
ATOM 575 C C . ARG A 1 78 ? 7.961 -2.854 4.762 1.00 29.12 78 ARG A C 1
ATOM 576 O O . ARG A 1 78 ? 8.645 -2.514 5.710 1.00 29.71 78 ARG A O 1
ATOM 584 N N . PHE A 1 79 ? 8.110 -4.025 4.156 1.00 30.23 79 PHE A N 1
ATOM 585 C CA . PHE A 1 79 ? 9.094 -5.012 4.602 1.00 32.19 79 PHE A CA 1
ATOM 586 C C . PHE A 1 79 ? 10.578 -4.716 4.302 1.00 28.40 79 PHE A C 1
ATOM 587 O O . PHE A 1 79 ? 11.434 -4.887 5.164 1.00 35.28 79 PHE A O 1
ATOM 595 N N . MET A 1 80 ? 10.899 -4.300 3.083 1.00 36.60 80 MET A N 1
ATOM 596 C CA . MET A 1 80 ? 12.310 -4.200 2.688 1.00 39.14 80 MET A CA 1
ATOM 597 C C . MET A 1 80 ? 12.772 -2.777 2.831 1.00 48.99 80 MET A C 1
ATOM 598 O O . MET A 1 80 ? 13.963 -2.491 2.791 1.00 50.50 80 MET A O 1
ATOM 603 N N . ASP A 1 81 ? 11.809 -1.881 2.995 1.00 37.35 81 ASP A N 1
ATOM 604 C CA . ASP A 1 81 ? 12.125 -0.487 3.151 1.00 33.77 81 ASP A CA 1
ATOM 605 C C . ASP A 1 81 ? 12.857 0.001 1.911 1.00 44.66 81 ASP A C 1
ATOM 606 O O . ASP A 1 81 ? 13.974 0.499 2.007 1.00 43.21 81 ASP A O 1
ATOM 611 N N . VAL A 1 82 ? 12.225 -0.168 0.749 1.00 39.01 82 VAL A N 1
ATOM 612 C CA . VAL A 1 82 ? 12.682 0.472 -0.483 1.00 37.60 82 VAL A CA 1
ATOM 613 C C . VAL A 1 82 ? 11.520 1.155 -1.155 1.00 38.18 82 VAL A C 1
ATOM 614 O O . VAL A 1 82 ? 10.372 0.821 -0.888 1.00 40.20 82 VAL A O 1
ATOM 618 N N . ASN A 1 83 ? 11.817 2.114 -2.024 1.00 37.68 83 ASN A N 1
ATOM 619 C CA . ASN A 1 83 ? 10.802 2.633 -2.916 1.00 39.35 83 ASN A CA 1
ATOM 620 C C . ASN A 1 83 ? 10.725 1.767 -4.149 1.00 37.63 83 ASN A C 1
ATOM 621 O O . ASN A 1 83 ? 11.739 1.468 -4.772 1.00 47.24 83 ASN A O 1
ATOM 626 N N . MET A 1 84 ? 9.526 1.335 -4.488 1.00 40.65 84 MET A N 1
ATOM 627 C CA . MET A 1 84 ? 9.327 0.559 -5.698 1.00 25.79 84 MET A CA 1
ATOM 628 C C . MET A 1 84 ? 9.159 1.472 -6.909 1.00 27.56 84 MET A C 1
ATOM 629 O O . MET A 1 84 ? 8.975 2.674 -6.774 1.00 33.70 84 MET A O 1
ATOM 634 N N . THR A 1 85 ? 9.216 0.890 -8.100 1.00 23.40 85 THR A N 1
ATOM 635 C CA . THR A 1 85 ? 9.122 1.678 -9.322 1.00 26.07 85 THR A CA 1
ATOM 636 C C . THR A 1 85 ? 8.010 1.100 -10.151 1.00 28.96 85 THR A C 1
ATOM 637 O O . THR A 1 85 ? 7.498 0.017 -9.826 1.00 19.93 85 THR A O 1
ATOM 641 N N . LYS A 1 86 ? 7.654 1.816 -11.218 1.00 34.77 86 LYS A N 1
ATOM 642 C CA . LYS A 1 86 ? 6.677 1.334 -12.184 1.00 37.10 86 LYS A CA 1
ATOM 643 C C . LYS A 1 86 ? 7.117 -0.012 -12.769 1.00 32.84 86 LYS A C 1
ATOM 644 O O . LYS A 1 86 ? 6.301 -0.834 -13.140 1.00 27.77 86 LYS A O 1
ATOM 650 N N . TYR A 1 87 ? 8.414 -0.247 -12.824 1.00 33.43 87 TYR A N 1
ATOM 651 C CA . TYR A 1 87 ? 8.910 -1.493 -13.396 1.00 38.12 87 TYR A CA 1
ATOM 652 C C . TYR A 1 87 ? 8.681 -2.733 -12.519 1.00 29.78 87 TYR A C 1
ATOM 653 O O . TYR A 1 87 ? 8.792 -3.859 -12.991 1.00 30.68 87 TYR A O 1
ATOM 662 N N . ASN A 1 88 ? 8.369 -2.525 -11.244 1.00 34.23 88 ASN A N 1
ATOM 663 C CA . ASN A 1 88 ? 8.248 -3.637 -10.304 1.00 18.84 88 ASN A CA 1
ATOM 664 C C . ASN A 1 88 ? 6.861 -4.262 -10.287 1.00 18.50 88 ASN A C 1
ATOM 665 O O . ASN A 1 88 ? 6.635 -5.263 -9.643 1.00 22.65 88 ASN A O 1
ATOM 670 N N . ASN A 1 89 ? 5.945 -3.664 -11.022 1.00 26.68 89 ASN A N 1
ATOM 671 C CA . ASN A 1 89 ? 4.663 -4.273 -11.259 1.00 29.60 89 ASN A CA 1
ATOM 672 C C . ASN A 1 89 ? 4.470 -4.530 -12.765 1.00 22.90 89 ASN A C 1
ATOM 673 O O . ASN A 1 89 ? 4.175 -3.623 -13.519 1.00 32.33 89 ASN A O 1
ATOM 678 N N . ILE A 1 90 ? 4.627 -5.778 -13.179 1.00 28.36 90 ILE A N 1
ATOM 679 C CA . ILE A 1 90 ? 4.481 -6.166 -14.583 1.00 26.99 90 ILE A CA 1
ATOM 680 C C . ILE A 1 90 ? 3.100 -6.744 -14.851 1.00 20.79 90 ILE A C 1
ATOM 681 O O . ILE A 1 90 ? 2.744 -7.770 -14.259 1.00 27.46 90 ILE A O 1
ATOM 686 N N . THR A 1 91 ? 2.322 -6.093 -15.725 1.00 20.59 91 THR A N 1
ATOM 687 C CA . THR A 1 91 ? 0.989 -6.604 -16.095 1.00 25.59 91 THR A CA 1
ATOM 688 C C . THR A 1 91 ? 0.874 -7.183 -17.516 1.00 29.73 91 THR A C 1
ATOM 689 O O . THR A 1 91 ? 1.408 -6.628 -18.474 1.00 26.32 91 THR A O 1
ATOM 693 N N . ALA A 1 92 ? 0.116 -8.265 -17.652 1.00 38.20 92 ALA A N 1
ATOM 694 C CA . ALA A 1 92 ? -0.232 -8.793 -18.965 1.00 35.44 92 ALA A CA 1
ATOM 695 C C . ALA A 1 92 ? -0.789 -7.699 -19.872 1.00 39.81 92 ALA A C 1
ATOM 696 O O . ALA A 1 92 ? -0.546 -7.719 -21.080 1.00 38.49 92 ALA A O 1
ATOM 698 N N . GLY A 1 93 ? -1.528 -6.745 -19.304 1.00 41.11 93 GLY A N 1
ATOM 699 C CA . GLY A 1 93 ? -2.008 -5.604 -20.073 1.00 33.14 93 GLY A CA 1
ATOM 700 C C . GLY A 1 93 ? -0.896 -4.747 -20.715 1.00 45.23 93 GLY A C 1
ATOM 701 O O . GLY A 1 93 ? -0.999 -4.300 -21.854 1.00 39.57 93 GLY A O 1
ATOM 702 N N . LYS A 1 94 ? 0.175 -4.510 -19.971 1.00 37.11 94 LYS A N 1
ATOM 703 C CA . LYS A 1 94 ? 1.280 -3.657 -20.414 1.00 39.27 94 LYS A CA 1
ATOM 704 C C . LYS A 1 94 ? 2.202 -4.375 -21.439 1.00 38.08 94 LYS A C 1
ATOM 705 O O . LYS A 1 94 ? 2.643 -3.795 -22.419 1.00 34.36 94 LYS A O 1
ATOM 711 N N . VAL A 1 95 ? 2.470 -5.647 -21.195 1.00 30.28 95 VAL A N 1
ATOM 712 C CA . VAL A 1 95 ? 3.192 -6.478 -22.128 1.00 39.40 95 VAL A CA 1
ATOM 713 C C . VAL A 1 95 ? 2.530 -6.501 -23.503 1.00 45.79 95 VAL A C 1
ATOM 714 O O . VAL A 1 95 ? 3.186 -6.259 -24.515 1.00 40.13 95 VAL A O 1
ATOM 718 N N . TYR A 1 96 ? 1.233 -6.787 -23.530 1.00 35.45 96 TYR A N 1
ATOM 719 C CA . TYR A 1 96 ? 0.480 -6.864 -24.781 1.00 34.04 96 TYR A CA 1
ATOM 720 C C . TYR A 1 96 ? 0.370 -5.489 -25.447 1.00 35.39 96 TYR A C 1
ATOM 721 O O . TYR A 1 96 ? 0.499 -5.357 -26.672 1.00 36.84 96 TYR A O 1
ATOM 730 N N . PHE A 1 97 ? 0.124 -4.456 -24.646 1.00 33.26 97 PHE A N 1
ATOM 731 C CA . PHE A 1 97 ? 0.059 -3.126 -25.213 1.00 32.17 97 PHE A CA 1
ATOM 732 C C . PHE A 1 97 ? 1.368 -2.846 -25.970 1.00 39.91 97 PHE A C 1
ATOM 733 O O . PHE A 1 97 ? 1.333 -2.407 -27.110 1.00 33.50 97 PHE A O 1
ATOM 741 N N . GLU A 1 98 ? 2.508 -3.113 -25.331 1.00 30.27 98 GLU A N 1
ATOM 742 C CA . GLU A 1 98 ? 3.813 -2.769 -25.882 1.00 33.26 98 GLU A CA 1
ATOM 743 C C . GLU A 1 98 ? 4.139 -3.580 -27.131 1.00 39.80 98 GLU A C 1
ATOM 744 O O . GLU A 1 98 ? 4.601 -3.042 -28.132 1.00 42.38 98 GLU A O 1
ATOM 750 N N . VAL A 1 99 ? 3.888 -4.878 -27.056 1.00 27.85 99 VAL A N 1
ATOM 751 C CA . VAL A 1 99 ? 4.177 -5.777 -28.139 1.00 32.46 99 VAL A CA 1
ATOM 752 C C . VAL A 1 99 ? 3.349 -5.402 -29.367 1.00 44.88 99 VAL A C 1
ATOM 753 O O . VAL A 1 99 ? 3.862 -5.342 -30.488 1.00 47.53 99 VAL A O 1
ATOM 757 N N . ILE A 1 100 ? 2.073 -5.130 -29.138 1.00 35.24 100 ILE A N 1
ATOM 758 C CA . ILE A 1 100 ? 1.146 -4.789 -30.197 1.00 27.34 100 ILE A CA 1
ATOM 759 C C . ILE A 1 100 ? 1.566 -3.479 -30.848 1.00 39.47 100 ILE A C 1
ATOM 760 O O . ILE A 1 100 ? 1.509 -3.329 -32.085 1.00 46.97 100 ILE A O 1
ATOM 765 N N . LYS A 1 101 ? 1.979 -2.521 -30.017 1.00 28.95 101 LYS A N 1
ATOM 766 C CA . LYS A 1 101 ? 2.341 -1.197 -30.526 1.00 35.35 101 LYS A CA 1
ATOM 767 C C . LYS A 1 101 ? 3.603 -1.315 -31.385 1.00 42.85 101 LYS A C 1
ATOM 768 O O . LYS A 1 101 ? 3.689 -0.731 -32.467 1.00 41.99 101 LYS A O 1
ATOM 774 N N . LYS A 1 102 ? 4.562 -2.088 -30.895 1.00 38.97 102 LYS A N 1
ATOM 775 C CA . LYS A 1 102 ? 5.804 -2.329 -31.603 1.00 51.45 102 LYS A CA 1
ATOM 776 C C . LYS A 1 102 ? 5.569 -3.045 -32.944 1.00 53.80 102 LYS A C 1
ATOM 777 O O . LYS A 1 102 ? 6.286 -2.780 -33.919 1.00 44.74 102 LYS A O 1
ATOM 783 N N . GLU A 1 103 ? 4.565 -3.929 -32.977 1.00 35.08 103 GLU A N 1
ATOM 784 C CA . GLU A 1 103 ? 4.162 -4.613 -34.203 1.00 43.82 103 GLU A CA 1
ATOM 785 C C . GLU A 1 103 ? 3.557 -3.631 -35.195 1.00 42.88 103 GLU A C 1
ATOM 786 O O . GLU A 1 103 ? 3.960 -3.599 -36.363 1.00 53.81 103 GLU A O 1
ATOM 792 N N . ARG A 1 104 ? 2.592 -2.834 -34.729 1.00 38.74 104 ARG A N 1
ATOM 793 C CA . ARG A 1 104 ? 1.976 -1.806 -35.576 1.00 36.77 104 ARG A CA 1
ATOM 794 C C . ARG A 1 104 ? 2.994 -0.788 -36.092 1.00 44.61 104 ARG A C 1
ATOM 795 O O . ARG A 1 104 ? 2.684 0.015 -36.962 1.00 43.91 104 ARG A O 1
ATOM 803 N N . GLU A 1 105 ? 4.196 -0.829 -35.530 1.00 56.00 105 GLU A N 1
ATOM 804 C CA . GLU A 1 105 ? 5.274 0.085 -35.873 1.00 62.47 105 GLU A CA 1
ATOM 805 C C . GLU A 1 105 ? 6.268 -0.623 -36.782 1.00 60.87 105 GLU A C 1
ATOM 806 O O . GLU A 1 105 ? 7.335 -0.097 -37.095 1.00 67.87 105 GLU A O 1
ATOM 812 N N . GLY A 1 106 ? 5.924 -1.838 -37.183 1.00 42.96 106 GLY A N 1
ATOM 813 C CA . GLY A 1 106 ? 6.826 -2.644 -37.978 1.00 44.45 106 GLY A CA 1
ATOM 814 C C . GLY A 1 106 ? 8.197 -2.837 -37.352 1.00 47.17 106 GLY A C 1
ATOM 815 O O . GLY A 1 106 ? 9.178 -3.067 -38.065 1.00 49.73 106 GLY A O 1
ATOM 816 N N . LYS A 1 107 ? 8.266 -2.759 -36.022 1.00 44.14 107 LYS A N 1
ATOM 817 C CA . LYS A 1 107 ? 9.490 -3.066 -35.288 1.00 40.09 107 LYS A CA 1
ATOM 818 C C . LYS A 1 107 ? 9.828 -4.542 -35.403 1.00 35.71 107 LYS A C 1
ATOM 819 O O . LYS A 1 107 ? 10.979 -4.939 -35.210 1.00 45.37 107 LYS A O 1
ATOM 825 N N . TYR A 1 108 ? 8.832 -5.369 -35.688 1.00 42.92 108 TYR A N 1
ATOM 826 C CA . TYR A 1 108 ? 9.121 -6.792 -35.871 1.00 53.97 108 TYR A CA 1
ATOM 827 C C . TYR A 1 108 ? 9.379 -7.183 -37.335 1.00 46.77 108 TYR A C 1
ATOM 828 O O . TYR A 1 108 ? 9.204 -8.343 -37.703 1.00 53.85 108 TYR A O 1
ATOM 837 N N . LEU A 1 109 ? 9.773 -6.214 -38.163 1.00 44.37 109 LEU A N 1
ATOM 838 C CA . LEU A 1 109 ? 10.296 -6.497 -39.520 1.00 56.06 109 LEU A CA 1
ATOM 839 C C . LEU A 1 109 ? 9.598 -7.604 -40.318 1.00 47.47 109 LEU A C 1
ATOM 840 O O . LEU A 1 109 ? 10.250 -8.548 -40.720 1.00 45.60 109 LEU A O 1
ATOM 845 N N . GLY A 1 110 ? 8.287 -7.492 -40.527 1.00 41.26 110 GLY A N 1
ATOM 846 C CA . GLY A 1 110 ? 7.529 -8.448 -41.326 1.00 34.80 110 GLY A CA 1
ATOM 847 C C . GLY A 1 110 ? 7.265 -9.825 -40.734 1.00 39.94 110 GLY A C 1
ATOM 848 O O . GLY A 1 110 ? 6.583 -10.647 -41.363 1.00 36.64 110 GLY A O 1
ATOM 849 N N . GLN A 1 111 ? 7.780 -10.086 -39.529 1.00 35.28 111 GLN A N 1
ATOM 850 C CA . GLN A 1 111 ? 7.517 -11.361 -38.838 1.00 34.93 111 GLN A CA 1
ATOM 851 C C . GLN A 1 111 ? 6.066 -11.523 -38.384 1.00 39.52 111 GLN A C 1
ATOM 852 O O . GLN A 1 111 ? 5.383 -10.548 -38.072 1.00 30.09 111 GLN A O 1
ATOM 858 N N . THR A 1 112 ? 5.596 -12.764 -38.351 1.00 40.79 112 THR A N 1
ATOM 859 C CA . THR A 1 112 ? 4.325 -13.059 -37.690 1.00 42.92 112 THR A CA 1
ATOM 860 C C . THR A 1 112 ? 4.544 -13.160 -36.167 1.00 41.89 112 THR A C 1
ATOM 861 O O . THR A 1 112 ? 5.152 -14.107 -35.670 1.00 37.05 112 THR A O 1
ATOM 865 N N . VAL A 1 113 ? 4.066 -12.151 -35.444 1.00 47.45 113 VAL A N 1
ATOM 866 C CA . VAL A 1 113 ? 4.365 -11.990 -34.017 1.00 43.82 113 VAL A CA 1
ATOM 867 C C . VAL A 1 113 ? 3.540 -12.923 -33.109 1.00 41.07 113 VAL A C 1
ATOM 868 O O . VAL A 1 113 ? 2.314 -12.954 -33.190 1.00 40.57 113 VAL A O 1
ATOM 872 N N . GLN A 1 114 ? 4.203 -13.677 -32.237 1.00 32.85 114 GLN A N 1
ATOM 873 C CA . GLN A 1 114 ? 3.474 -14.649 -31.421 1.00 37.59 114 GLN A CA 1
ATOM 874 C C . GLN A 1 114 ? 3.738 -14.660 -29.912 1.00 32.09 114 GLN A C 1
ATOM 875 O O . GLN A 1 114 ? 4.722 -14.103 -29.439 1.00 29.39 114 GLN A O 1
ATOM 881 N N . ILE A 1 115 ? 2.837 -15.311 -29.172 1.00 35.16 115 ILE A N 1
ATOM 882 C CA . ILE A 1 115 ? 3.043 -15.533 -27.749 1.00 36.88 115 ILE A CA 1
ATOM 883 C C . ILE A 1 115 ? 4.478 -15.982 -27.611 1.00 36.09 115 ILE A C 1
ATOM 884 O O . ILE A 1 115 ? 5.287 -15.329 -26.962 1.00 38.09 115 ILE A O 1
ATOM 889 N N . ILE A 1 116 ? 4.799 -17.095 -28.248 1.00 40.09 116 ILE A N 1
ATOM 890 C CA . ILE A 1 116 ? 6.186 -17.526 -28.331 1.00 46.67 116 ILE A CA 1
ATOM 891 C C . ILE A 1 116 ? 6.752 -17.237 -29.726 1.00 56.20 116 ILE A C 1
ATOM 892 O O . ILE A 1 116 ? 6.165 -17.615 -30.737 1.00 52.04 116 ILE A O 1
ATOM 897 N N . PRO A 1 117 ? 7.887 -16.534 -29.783 1.00 49.49 117 PRO A N 1
ATOM 898 C CA . PRO A 1 117 ? 8.607 -16.013 -28.621 1.00 37.14 117 PRO A CA 1
ATOM 899 C C . PRO A 1 117 ? 8.421 -14.515 -28.370 1.00 34.50 117 PRO A C 1
ATOM 900 O O . PRO A 1 117 ? 9.139 -13.971 -27.541 1.00 40.58 117 PRO A O 1
ATOM 904 N N . HIS A 1 118 ? 7.536 -13.823 -29.066 1.00 27.61 118 HIS A N 1
ATOM 905 C CA . HIS A 1 118 ? 7.587 -12.373 -28.919 1.00 31.77 118 HIS A CA 1
ATOM 906 C C . HIS A 1 118 ? 7.064 -11.869 -27.556 1.00 38.80 118 HIS A C 1
ATOM 907 O O . HIS A 1 118 ? 7.673 -10.996 -26.933 1.00 32.31 118 HIS A O 1
ATOM 914 N N . VAL A 1 119 ? 5.967 -12.453 -27.091 1.00 31.87 119 VAL A N 1
ATOM 915 C CA . VAL A 1 119 ? 5.403 -12.123 -25.793 1.00 39.01 119 VAL A CA 1
ATOM 916 C C . VAL A 1 119 ? 6.321 -12.529 -24.638 1.00 37.94 119 VAL A C 1
ATOM 917 O O . VAL A 1 119 ? 6.625 -11.712 -23.756 1.00 32.86 119 VAL A O 1
ATOM 921 N N . THR A 1 120 ? 6.765 -13.785 -24.656 1.00 35.48 120 THR A N 1
ATOM 922 C CA . THR A 1 120 ? 7.678 -14.293 -23.639 1.00 36.87 120 THR A CA 1
ATOM 923 C C . THR A 1 120 ? 8.988 -13.532 -23.634 1.00 43.11 120 THR A C 1
ATOM 924 O O . THR A 1 120 ? 9.657 -13.472 -22.609 1.00 44.69 120 THR A O 1
ATOM 928 N N . ASP A 1 121 ? 9.362 -12.963 -24.777 1.00 30.40 121 ASP A N 1
ATOM 929 C CA . ASP A 1 121 ? 10.575 -12.157 -24.841 1.00 32.52 121 ASP A CA 1
ATOM 930 C C . ASP A 1 121 ? 10.328 -10.835 -24.149 1.00 30.88 121 ASP A C 1
ATOM 931 O O . ASP A 1 121 ? 11.173 -10.367 -23.381 1.00 31.02 121 ASP A O 1
ATOM 936 N N . GLN A 1 122 ? 9.174 -10.231 -24.429 1.00 38.60 122 GLN A N 1
ATOM 937 C CA . GLN A 1 122 ? 8.813 -8.970 -23.798 1.00 43.71 122 GLN A CA 1
ATOM 938 C C . GLN A 1 122 ? 8.831 -9.124 -22.256 1.00 40.89 122 GLN A C 1
ATOM 939 O O . GLN A 1 122 ? 9.399 -8.300 -21.530 1.00 33.31 122 GLN A O 1
ATOM 945 N N . ILE A 1 123 ? 8.246 -10.213 -21.769 1.00 27.12 123 ILE A N 1
ATOM 946 C CA . ILE A 1 123 ? 8.196 -10.465 -20.338 1.00 34.54 123 ILE A CA 1
ATOM 947 C C . ILE A 1 123 ? 9.608 -10.595 -19.784 1.00 40.18 123 ILE A C 1
ATOM 948 O O . ILE A 1 123 ? 9.919 -10.028 -18.734 1.00 39.93 123 ILE A O 1
ATOM 953 N N . LYS A 1 124 ? 10.477 -11.305 -20.504 1.00 42.34 124 LYS A N 1
ATOM 954 C CA . LYS A 1 124 ? 11.855 -11.485 -20.031 1.00 40.43 124 LYS A CA 1
ATOM 955 C C . LYS A 1 124 ? 12.583 -10.148 -19.944 1.00 36.15 124 LYS A C 1
ATOM 956 O O . LYS A 1 124 ? 13.196 -9.817 -18.900 1.00 34.03 124 LYS A O 1
ATOM 962 N N . ASP A 1 125 ? 12.457 -9.361 -21.009 1.00 28.66 125 ASP A N 1
ATOM 963 C CA . ASP A 1 125 ? 12.983 -8.000 -21.025 1.00 30.68 125 ASP A CA 1
ATOM 964 C C . ASP A 1 125 ? 12.546 -7.165 -19.810 1.00 34.45 125 ASP A C 1
ATOM 965 O O . ASP A 1 125 ? 13.368 -6.505 -19.186 1.00 35.22 125 ASP A O 1
ATOM 970 N N . MET A 1 126 ? 11.257 -7.202 -19.488 1.00 49.32 126 MET A N 1
ATOM 971 C CA . MET A 1 126 ? 10.711 -6.472 -18.350 1.00 43.55 126 MET A CA 1
ATOM 972 C C . MET A 1 126 ? 11.249 -6.983 -17.008 1.00 38.84 126 MET A C 1
ATOM 973 O O . MET A 1 126 ? 11.686 -6.193 -16.149 1.00 35.17 126 MET A O 1
ATOM 978 N N . ILE A 1 127 ? 11.228 -8.300 -16.821 1.00 22.11 127 ILE A N 1
ATOM 979 C CA . ILE A 1 127 ? 11.850 -8.860 -15.624 1.00 26.64 127 ILE A CA 1
ATOM 980 C C . ILE A 1 127 ? 13.306 -8.396 -15.579 1.00 40.00 127 ILE A C 1
ATOM 981 O O . ILE A 1 127 ? 13.739 -7.833 -14.579 1.00 39.96 127 ILE A O 1
ATOM 986 N N . ARG A 1 128 ? 14.057 -8.588 -16.669 1.00 34.42 128 ARG A N 1
ATOM 987 C CA . ARG A 1 128 ? 15.464 -8.208 -16.629 1.00 35.48 128 ARG A CA 1
ATOM 988 C C . ARG A 1 128 ? 15.637 -6.716 -16.366 1.00 35.85 128 ARG A C 1
ATOM 989 O O . ARG A 1 128 ? 16.539 -6.307 -15.625 1.00 40.69 128 ARG A O 1
ATOM 997 N N . TYR A 1 129 ? 14.755 -5.905 -16.936 1.00 28.50 129 TYR A N 1
ATOM 998 C CA . TYR A 1 129 ? 14.861 -4.468 -16.729 1.00 33.33 129 TYR A CA 1
ATOM 999 C C . TYR A 1 129 ? 14.634 -4.066 -15.264 1.00 42.75 129 TYR A C 1
ATOM 1000 O O . TYR A 1 129 ? 15.310 -3.183 -14.740 1.00 41.45 129 TYR A O 1
ATOM 1009 N N . ALA A 1 130 ? 13.686 -4.723 -14.605 1.00 49.76 130 ALA A N 1
ATOM 1010 C CA . ALA A 1 130 ? 13.420 -4.419 -13.207 1.00 54.64 130 ALA A CA 1
ATOM 1011 C C . ALA A 1 130 ? 14.695 -4.643 -12.396 1.00 51.57 130 ALA A C 1
ATOM 1012 O O . ALA A 1 130 ? 15.086 -3.802 -11.583 1.00 54.35 130 ALA A O 1
ATOM 1014 N N . SER A 1 131 ? 15.348 -5.772 -12.648 1.00 41.78 131 SER A N 1
ATOM 1015 C CA . SER A 1 131 ? 16.644 -6.097 -12.046 1.00 41.20 131 SER A CA 1
ATOM 1016 C C . SER A 1 131 ? 17.654 -4.959 -12.108 1.00 51.91 131 SER A C 1
ATOM 1017 O O . SER A 1 131 ? 18.205 -4.555 -11.085 1.00 53.70 131 SER A O 1
ATOM 1020 N N . LYS A 1 132 ? 17.911 -4.446 -13.307 1.00 47.89 132 LYS A N 1
ATOM 1021 C CA . LYS A 1 132 ? 19.038 -3.531 -13.479 1.00 52.80 132 LYS A CA 1
ATOM 1022 C C . LYS A 1 132 ? 18.743 -2.088 -13.055 1.00 51.13 132 LYS A C 1
ATOM 1023 O O . LYS A 1 132 ? 19.577 -1.435 -12.428 1.00 42.45 132 LYS A O 1
ATOM 1029 N N . ILE A 1 133 ? 17.561 -1.585 -13.392 1.00 49.07 133 ILE A N 1
ATOM 1030 C CA . ILE A 1 133 ? 17.210 -0.233 -12.977 1.00 45.59 133 ILE A CA 1
ATOM 1031 C C . ILE A 1 133 ? 17.165 -0.131 -11.445 1.00 58.33 133 ILE A C 1
ATOM 1032 O O . ILE A 1 133 ? 17.439 0.933 -10.885 1.00 64.51 133 ILE A O 1
ATOM 1037 N N . ASN A 1 134 ? 16.823 -1.235 -10.776 1.00 46.73 134 ASN A N 1
ATOM 1038 C CA . ASN A 1 134 ? 16.933 -1.304 -9.323 1.00 55.51 134 ASN A CA 1
ATOM 1039 C C . ASN A 1 134 ? 18.329 -1.682 -8.796 1.00 64.95 134 ASN A C 1
ATOM 1040 O O . ASN A 1 134 ? 18.678 -1.362 -7.658 1.00 75.11 134 ASN A O 1
ATOM 1045 N N . ASN A 1 135 ? 19.122 -2.353 -9.631 1.00 65.44 135 ASN A N 1
ATOM 1046 C CA . ASN A 1 135 ? 20.524 -2.650 -9.329 1.00 60.39 135 ASN A CA 1
ATOM 1047 C C . ASN A 1 135 ? 20.681 -3.867 -8.426 1.00 70.69 135 ASN A C 1
ATOM 1048 O O . ASN A 1 135 ? 21.487 -3.866 -7.492 1.00 80.07 135 ASN A O 1
ATOM 1053 N N . ALA A 1 136 ? 19.900 -4.902 -8.711 1.00 57.08 136 ALA A N 1
ATOM 1054 C CA . ALA A 1 136 ? 19.833 -6.068 -7.838 1.00 63.32 136 ALA A CA 1
ATOM 1055 C C . ALA A 1 136 ? 20.744 -7.202 -8.286 1.00 66.76 136 ALA A C 1
ATOM 1056 O O . ALA A 1 136 ? 20.960 -7.403 -9.481 1.00 68.08 136 ALA A O 1
ATOM 1058 N N . GLU A 1 137 ? 21.265 -7.935 -7.305 1.00 55.20 137 GLU A N 1
ATOM 1059 C CA . GLU A 1 137 ? 21.976 -9.185 -7.531 1.00 48.87 137 GLU A CA 1
ATOM 1060 C C . GLU A 1 137 ? 20.989 -10.321 -7.398 1.00 51.02 137 GLU A C 1
ATOM 1061 O O . GLU A 1 137 ? 21.221 -11.421 -7.882 1.00 58.40 137 GLU A O 1
ATOM 1067 N N . ILE A 1 138 ? 19.887 -10.047 -6.710 1.00 54.10 138 ILE A N 1
ATOM 1068 C CA . ILE A 1 138 ? 18.812 -11.017 -6.576 1.00 54.37 138 ILE A CA 1
ATOM 1069 C C . ILE A 1 138 ? 17.479 -10.340 -6.812 1.00 45.84 138 ILE A C 1
ATOM 1070 O O . ILE A 1 138 ? 17.264 -9.200 -6.399 1.00 41.51 138 ILE A O 1
ATOM 1075 N N . THR A 1 139 ? 16.587 -11.052 -7.486 1.00 33.88 139 THR A N 1
ATOM 1076 C CA . THR A 1 139 ? 15.305 -10.486 -7.851 1.00 33.78 139 THR A CA 1
ATOM 1077 C C . THR A 1 139 ? 14.253 -11.520 -7.603 1.00 35.56 139 THR A C 1
ATOM 1078 O O . THR A 1 139 ? 14.306 -12.626 -8.150 1.00 39.38 139 THR A O 1
ATOM 1082 N N . LEU A 1 140 ? 13.314 -11.155 -6.738 1.00 43.13 140 LEU A N 1
ATOM 1083 C CA . LEU A 1 140 ? 12.150 -11.965 -6.486 1.00 34.28 140 LEU A CA 1
ATOM 1084 C C . LEU A 1 140 ? 11.130 -11.656 -7.563 1.00 32.76 140 LEU A C 1
ATOM 1085 O O . LEU A 1 140 ? 10.816 -10.491 -7.842 1.00 26.49 140 LEU A O 1
ATOM 1090 N N . VAL A 1 141 ? 10.636 -12.707 -8.193 1.00 34.75 141 VAL A N 1
ATOM 1091 C CA . VAL A 1 141 ? 9.621 -12.541 -9.197 1.00 37.75 141 VAL A CA 1
ATOM 1092 C C . VAL A 1 141 ? 8.393 -13.226 -8.659 1.00 41.08 141 VAL A C 1
ATOM 1093 O O . VAL A 1 141 ? 8.367 -14.449 -8.563 1.00 42.38 141 VAL A O 1
ATOM 1097 N N . GLU A 1 142 ? 7.394 -12.436 -8.275 1.00 35.71 142 GLU A N 1
ATOM 1098 C CA . GLU A 1 142 ? 6.155 -12.991 -7.751 1.00 40.96 142 GLU A CA 1
ATOM 1099 C C . GLU A 1 142 ? 5.152 -13.118 -8.873 1.00 31.70 142 GLU A C 1
ATOM 1100 O O . GLU A 1 142 ? 4.737 -12.132 -9.490 1.00 25.01 142 GLU A O 1
ATOM 1106 N N . ILE A 1 143 ? 4.742 -14.347 -9.121 1.00 22.36 143 ILE A N 1
ATOM 1107 C CA . ILE A 1 143 ? 3.787 -14.582 -10.180 1.00 28.01 143 ILE A CA 1
ATOM 1108 C C . ILE A 1 143 ? 2.409 -14.869 -9.653 1.00 22.85 143 ILE A C 1
ATOM 1109 O O . ILE A 1 143 ? 2.141 -15.974 -9.183 1.00 20.77 143 ILE A O 1
ATOM 1114 N N . GLY A 1 144 ? 1.530 -13.886 -9.780 1.00 30.08 144 GLY A N 1
ATOM 1115 C CA . GLY A 1 144 ? 0.160 -14.043 -9.343 1.00 34.57 144 GLY A CA 1
ATOM 1116 C C . GLY A 1 144 ? -0.615 -15.058 -10.152 1.00 40.01 144 GLY A C 1
ATOM 1117 O O . GLY A 1 144 ? -0.079 -15.683 -11.069 1.00 37.70 144 GLY A O 1
ATOM 1118 N N . GLY A 1 145 ? -1.891 -15.219 -9.807 1.00 42.01 145 GLY A N 1
ATOM 1119 C CA . GLY A 1 145 ? -2.769 -16.164 -10.479 1.00 42.14 145 GLY A CA 1
ATOM 1120 C C . GLY A 1 145 ? -2.590 -17.628 -10.110 1.00 40.15 145 GLY A C 1
ATOM 1121 O O . GLY A 1 145 ? -1.851 -17.992 -9.207 1.00 41.55 145 GLY A O 1
ATOM 1122 N N . THR A 1 146 ? -3.282 -18.485 -10.841 1.00 42.71 146 THR A N 1
ATOM 1123 C CA . THR A 1 146 ? -3.241 -19.912 -10.598 1.00 44.24 146 THR A CA 1
ATOM 1124 C C . THR A 1 146 ? -2.397 -20.659 -11.652 1.00 50.59 146 THR A C 1
ATOM 1125 O O . THR A 1 146 ? -2.678 -20.609 -12.849 1.00 46.77 146 THR A O 1
ATOM 1129 N N . VAL A 1 147 ? -1.360 -21.351 -11.201 1.00 51.65 147 VAL A N 1
ATOM 1130 C CA . VAL A 1 147 ? -0.544 -22.144 -12.100 1.00 56.54 147 VAL A CA 1
ATOM 1131 C C . VAL A 1 147 ? -1.404 -23.111 -12.912 1.00 63.22 147 VAL A C 1
ATOM 1132 O O . VAL A 1 147 ? -2.238 -23.828 -12.356 1.00 66.24 147 VAL A O 1
ATOM 1136 N N . GLY A 1 148 ? -1.201 -23.129 -14.227 1.00 58.86 148 GLY A N 1
ATOM 1137 C CA . GLY A 1 148 ? -2.017 -23.950 -15.102 1.00 54.47 148 GLY A CA 1
ATOM 1138 C C . GLY A 1 148 ? -3.219 -23.251 -15.723 1.00 56.66 148 GLY A C 1
ATOM 1139 O O . GLY A 1 148 ? -3.910 -23.821 -16.567 1.00 53.47 148 GLY A O 1
ATOM 1140 N N . ASP A 1 149 ? -3.490 -22.022 -15.307 1.00 52.95 149 ASP A N 1
ATOM 1141 C CA . ASP A 1 149 ? -4.509 -21.219 -15.972 1.00 56.23 149 ASP A CA 1
ATOM 1142 C C . ASP A 1 149 ? -3.914 -20.510 -17.204 1.00 54.43 149 ASP A C 1
ATOM 1143 O O . ASP A 1 149 ? -2.693 -20.339 -17.279 1.00 47.96 149 ASP A O 1
ATOM 1148 N N . ILE A 1 150 ? -4.768 -20.113 -18.157 1.00 51.96 150 ILE A N 1
ATOM 1149 C CA . ILE A 1 150 ? -4.323 -19.558 -19.450 1.00 50.34 150 ILE A CA 1
ATOM 1150 C C . ILE A 1 150 ? -3.508 -18.287 -19.274 1.00 42.71 150 ILE A C 1
ATOM 1151 O O . ILE A 1 150 ? -2.397 -18.179 -19.798 1.00 48.24 150 ILE A O 1
ATOM 1156 N N . GLU A 1 151 ? -4.073 -17.337 -18.536 1.00 44.21 151 GLU A N 1
ATOM 1157 C CA . GLU A 1 151 ? -3.472 -16.025 -18.324 1.00 36.58 151 GLU A CA 1
ATOM 1158 C C . GLU A 1 151 ? -2.070 -16.090 -17.742 1.00 39.24 151 GLU A C 1
ATOM 1159 O O . GLU A 1 151 ? -1.314 -15.134 -17.846 1.00 37.96 151 GLU A O 1
ATOM 1165 N N . SER A 1 152 ? -1.741 -17.222 -17.133 1.00 39.50 152 SER A N 1
ATOM 1166 C CA . SER A 1 152 ? -0.468 -17.411 -16.464 1.00 37.46 152 SER A CA 1
ATOM 1167 C C . SER A 1 152 ? 0.609 -18.019 -17.382 1.00 36.42 152 SER A C 1
ATOM 1168 O O . SER A 1 152 ? 1.796 -17.760 -17.230 1.00 38.21 152 SER A O 1
ATOM 1171 N N . LEU A 1 153 ? 0.183 -18.844 -18.326 1.00 41.16 153 LEU A N 1
ATOM 1172 C CA . LEU A 1 153 ? 1.111 -19.611 -19.150 1.00 43.64 153 LEU A CA 1
ATOM 1173 C C . LEU A 1 153 ? 2.302 -18.817 -19.671 1.00 40.85 153 LEU A C 1
ATOM 1174 O O . LEU A 1 153 ? 3.454 -19.203 -19.473 1.00 34.50 153 LEU A O 1
ATOM 1179 N N . PRO A 1 154 ? 2.021 -17.697 -20.340 1.00 41.37 154 PRO A N 1
ATOM 1180 C CA . PRO A 1 154 ? 3.100 -16.967 -20.992 1.00 31.04 154 PRO A CA 1
ATOM 1181 C C . PRO A 1 154 ? 4.151 -16.582 -19.984 1.00 46.93 154 PRO A C 1
ATOM 1182 O O . PRO A 1 154 ? 5.338 -16.573 -20.317 1.00 47.61 154 PRO A O 1
ATOM 1186 N N . PHE A 1 155 ? 3.725 -16.292 -18.760 1.00 41.37 155 PHE A N 1
ATOM 1187 C CA . PHE A 1 155 ? 4.665 -15.913 -17.715 1.00 35.02 155 PHE A CA 1
ATOM 1188 C C . PHE A 1 155 ? 5.388 -17.137 -17.182 1.00 34.47 155 PHE A C 1
ATOM 1189 O O . PHE A 1 155 ? 6.594 -17.106 -16.927 1.00 38.65 155 PHE A O 1
ATOM 1197 N N . LEU A 1 156 ? 4.664 -18.230 -17.022 1.00 30.49 156 LEU A N 1
ATOM 1198 C CA . LEU A 1 156 ? 5.340 -19.456 -16.620 1.00 41.96 156 LEU A CA 1
ATOM 1199 C C . LEU A 1 156 ? 6.354 -19.868 -17.691 1.00 55.23 156 LEU A C 1
ATOM 1200 O O . LEU A 1 156 ? 7.513 -20.182 -17.375 1.00 43.74 156 LEU A O 1
ATOM 1205 N N . GLU A 1 157 ? 5.923 -19.820 -18.953 1.00 46.02 157 GLU A N 1
ATOM 1206 C CA . GLU A 1 157 ? 6.788 -20.159 -20.079 1.00 48.24 157 GLU A CA 1
ATOM 1207 C C . GLU A 1 157 ? 8.022 -19.275 -20.077 1.00 49.61 157 GLU A C 1
ATOM 1208 O O . GLU A 1 157 ? 9.125 -19.732 -20.365 1.00 44.57 157 GLU A O 1
ATOM 1214 N N . ALA A 1 158 ? 7.826 -18.010 -19.720 1.00 33.29 158 ALA A N 1
ATOM 1215 C CA . ALA A 1 158 ? 8.915 -17.040 -19.718 1.00 30.74 158 ALA A CA 1
ATOM 1216 C C . ALA A 1 158 ? 9.909 -17.293 -18.594 1.00 44.53 158 ALA A C 1
ATOM 1217 O O . ALA A 1 158 ? 11.105 -17.021 -18.719 1.00 44.69 158 ALA A O 1
ATOM 1219 N N . VAL A 1 159 ? 9.407 -17.828 -17.494 1.00 43.63 159 VAL A N 1
ATOM 1220 C CA . VAL A 1 159 ? 10.255 -18.083 -16.349 1.00 40.00 159 VAL A CA 1
ATOM 1221 C C . VAL A 1 159 ? 10.986 -19.409 -16.517 1.00 41.83 159 VAL A C 1
ATOM 1222 O O . VAL A 1 159 ? 12.092 -19.583 -16.005 1.00 38.46 159 VAL A O 1
ATOM 1226 N N . ARG A 1 160 ? 10.371 -20.339 -17.241 1.00 38.03 160 ARG A N 1
ATOM 1227 C CA . ARG A 1 160 ? 11.071 -21.557 -17.665 1.00 48.40 160 ARG A CA 1
ATOM 1228 C C . ARG A 1 160 ? 12.252 -21.219 -18.551 1.00 52.14 160 ARG A C 1
ATOM 1229 O O . ARG A 1 160 ? 13.355 -21.725 -18.369 1.00 54.47 160 ARG A O 1
ATOM 1237 N N . GLN A 1 161 ? 12.001 -20.370 -19.534 1.00 44.48 161 GLN A N 1
ATOM 1238 C CA . GLN A 1 161 ? 13.045 -19.977 -20.463 1.00 50.52 161 GLN A CA 1
ATOM 1239 C C . GLN A 1 161 ? 14.104 -19.230 -19.692 1.00 60.18 161 GLN A C 1
ATOM 1240 O O . GLN A 1 161 ? 15.292 -19.377 -19.940 1.00 66.45 161 GLN A O 1
ATOM 1246 N N . LEU A 1 162 ? 13.657 -18.435 -18.733 1.00 55.65 162 LEU A N 1
ATOM 1247 C CA . LEU A 1 162 ? 14.561 -17.640 -17.928 1.00 52.67 162 LEU A CA 1
ATOM 1248 C C . LEU A 1 162 ? 15.563 -18.544 -17.246 1.00 52.40 162 LEU A C 1
ATOM 1249 O O . LEU A 1 162 ? 16.739 -18.201 -17.102 1.00 57.77 162 LEU A O 1
ATOM 1254 N N . LYS A 1 163 ? 15.079 -19.702 -16.818 1.00 53.33 163 LYS A N 1
ATOM 1255 C CA . LYS A 1 163 ? 15.923 -20.668 -16.141 1.00 66.68 163 LYS A CA 1
ATOM 1256 C C . LYS A 1 163 ? 16.877 -21.357 -17.125 1.00 70.29 163 LYS A C 1
ATOM 1257 O O . LYS A 1 163 ? 18.095 -21.187 -17.017 1.00 63.31 163 LYS A O 1
ATOM 1263 N N . LEU A 1 164 ? 16.336 -22.108 -18.088 1.00 65.36 164 LEU A N 1
ATOM 1264 C CA . LEU A 1 164 ? 17.201 -22.876 -18.988 1.00 66.15 164 LEU A CA 1
ATOM 1265 C C . LEU A 1 164 ? 18.290 -22.005 -19.601 1.00 64.26 164 LEU A C 1
ATOM 1266 O O . LEU A 1 164 ? 19.321 -22.512 -20.032 1.00 68.86 164 LEU A O 1
ATOM 1271 N N . GLU A 1 165 ? 18.061 -20.693 -19.597 1.00 50.18 165 GLU A N 1
ATOM 1272 C CA . GLU A 1 165 ? 19.066 -19.726 -20.027 1.00 53.51 165 GLU A CA 1
ATOM 1273 C C . GLU A 1 165 ? 20.234 -19.569 -19.046 1.00 70.08 165 GLU A C 1
ATOM 1274 O O . GLU A 1 165 ? 21.340 -20.033 -19.329 1.00 68.91 165 GLU A O 1
ATOM 1280 N N . GLU A 1 166 ? 19.983 -18.948 -17.888 1.00 70.96 166 GLU A N 1
ATOM 1281 C CA . GLU A 1 166 ? 21.053 -18.555 -16.953 1.00 61.69 166 GLU A CA 1
ATOM 1282 C C . GLU A 1 166 ? 21.557 -19.629 -15.994 1.00 60.03 166 GLU A C 1
ATOM 1283 O O . GLU A 1 166 ? 22.652 -19.507 -15.436 1.00 62.73 166 GLU A O 1
ATOM 1289 N N . GLY A 1 167 ? 20.764 -20.672 -15.787 1.00 63.39 167 GLY A N 1
ATOM 1290 C CA . GLY A 1 167 ? 21.240 -21.809 -15.020 1.00 69.94 167 GLY A CA 1
ATOM 1291 C C . GLY A 1 167 ? 20.499 -22.125 -13.730 1.00 80.81 167 GLY A C 1
ATOM 1292 O O . GLY A 1 167 ? 19.983 -21.241 -13.038 1.00 73.26 167 GLY A O 1
ATOM 1293 N N . GLU A 1 168 ? 20.464 -23.411 -13.402 1.00 74.84 168 GLU A N 1
ATOM 1294 C CA . GLU A 1 168 ? 19.795 -23.890 -12.202 1.00 82.12 168 GLU A CA 1
ATOM 1295 C C . GLU A 1 168 ? 20.384 -23.272 -10.924 1.00 81.83 168 GLU A C 1
ATOM 1296 O O . GLU A 1 168 ? 19.850 -23.457 -9.830 1.00 88.70 168 GLU A O 1
ATOM 1302 N N . ASP A 1 169 ? 21.485 -22.542 -11.069 1.00 75.84 169 ASP A N 1
ATOM 1303 C CA . ASP A 1 169 ? 22.174 -21.948 -9.927 1.00 79.87 169 ASP A CA 1
ATOM 1304 C C . ASP A 1 169 ? 21.833 -20.459 -9.798 1.00 77.06 169 ASP A C 1
ATOM 1305 O O . ASP A 1 169 ? 22.297 -19.785 -8.874 1.00 77.83 169 ASP A O 1
ATOM 1310 N N . ASN A 1 170 ? 21.032 -19.949 -10.732 1.00 70.90 170 ASN A N 1
ATOM 1311 C CA . ASN A 1 170 ? 20.652 -18.537 -10.727 1.00 71.66 170 ASN A CA 1
ATOM 1312 C C . ASN A 1 170 ? 19.141 -18.320 -10.724 1.00 52.83 170 ASN A C 1
ATOM 1313 O O . ASN A 1 170 ? 18.684 -17.189 -10.590 1.00 45.92 170 ASN A O 1
ATOM 1318 N N . VAL A 1 171 ? 18.379 -19.400 -10.886 1.00 41.61 171 VAL A N 1
ATOM 1319 C CA . VAL A 1 171 ? 16.935 -19.319 -10.993 1.00 43.95 171 VAL A CA 1
ATOM 1320 C C . VAL A 1 171 ? 16.298 -20.500 -10.265 1.00 55.38 171 VAL A C 1
ATOM 1321 O O . VAL A 1 171 ? 16.529 -21.663 -10.619 1.00 51.62 171 VAL A O 1
ATOM 1325 N N . ILE A 1 172 ? 15.504 -20.197 -9.235 1.00 49.72 172 ILE A N 1
ATOM 1326 C CA . ILE A 1 172 ? 14.839 -21.239 -8.454 1.00 53.29 172 ILE A CA 1
ATOM 1327 C C . ILE A 1 172 ? 13.325 -21.039 -8.391 1.00 42.85 172 ILE A C 1
ATOM 1328 O O . ILE A 1 172 ? 12.794 -19.982 -8.751 1.00 42.29 172 ILE A O 1
ATOM 1333 N N . PHE A 1 173 ? 12.630 -22.063 -7.923 1.00 56.20 173 PHE A N 1
ATOM 1334 C CA . PHE A 1 173 ? 11.191 -21.985 -7.858 1.00 54.82 173 PHE A CA 1
ATOM 1335 C C . PHE A 1 173 ? 10.656 -22.321 -6.480 1.00 67.37 173 PHE A C 1
ATOM 1336 O O . PHE A 1 173 ? 10.780 -23.451 -6.013 1.00 65.80 173 PHE A O 1
ATOM 1344 N N . VAL A 1 174 ? 10.076 -21.314 -5.834 1.00 56.53 174 VAL A N 1
ATOM 1345 C CA . VAL A 1 174 ? 9.338 -21.514 -4.598 1.00 40.22 174 VAL A CA 1
ATOM 1346 C C . VAL A 1 174 ? 7.854 -21.559 -4.901 1.00 35.73 174 VAL A C 1
ATOM 1347 O O . VAL A 1 174 ? 7.256 -20.563 -5.355 1.00 37.42 174 VAL A O 1
ATOM 1351 N N . HIS A 1 175 ? 7.245 -22.707 -4.644 1.00 48.80 175 HIS A N 1
ATOM 1352 C CA . HIS A 1 175 ? 5.803 -22.812 -4.793 1.00 49.87 175 HIS A CA 1
ATOM 1353 C C . HIS A 1 175 ? 5.030 -22.839 -3.446 1.00 53.39 175 HIS A C 1
ATOM 1354 O O . HIS A 1 175 ? 5.340 -23.628 -2.553 1.00 43.03 175 HIS A O 1
ATOM 1361 N N . ILE A 1 176 ? 4.023 -21.974 -3.320 1.00 55.51 176 ILE A N 1
ATOM 1362 C CA . ILE A 1 176 ? 3.179 -21.938 -2.128 1.00 53.40 176 ILE A CA 1
ATOM 1363 C C . ILE A 1 176 ? 1.892 -22.754 -2.294 1.00 55.26 176 ILE A C 1
ATOM 1364 O O . ILE A 1 176 ? 1.015 -22.386 -3.074 1.00 50.51 176 ILE A O 1
ATOM 1369 N N . ALA A 1 177 ? 1.769 -23.848 -1.545 1.00 39.27 177 ALA A N 1
ATOM 1370 C CA . ALA A 1 177 ? 0.571 -24.676 -1.622 1.00 46.51 177 ALA A CA 1
ATOM 1371 C C . ALA A 1 177 ? -0.292 -24.566 -0.369 1.00 55.62 177 ALA A C 1
ATOM 1372 O O . ALA A 1 177 ? 0.208 -24.635 0.756 1.00 41.43 177 ALA A O 1
ATOM 1374 N N . LEU A 1 178 ? -1.593 -24.394 -0.583 1.00 58.13 178 LEU A N 1
ATOM 1375 C CA . LEU A 1 178 ? -2.551 -24.350 0.505 1.00 58.33 178 LEU A CA 1
ATOM 1376 C C . LEU A 1 178 ? -2.799 -25.747 1.063 1.00 63.77 178 LEU A C 1
ATOM 1377 O O . LEU A 1 178 ? -3.590 -26.506 0.513 1.00 74.10 178 LEU A O 1
ATOM 1382 N N . VAL A 1 179 ? -2.113 -26.077 2.155 1.00 75.57 179 VAL A N 1
ATOM 1383 C CA . VAL A 1 179 ? -2.330 -27.336 2.861 1.00 74.93 179 VAL A CA 1
ATOM 1384 C C . VAL A 1 179 ? -3.576 -27.268 3.732 1.00 80.53 179 VAL A C 1
ATOM 1385 O O . VAL A 1 179 ? -3.703 -26.395 4.580 1.00 82.59 179 VAL A O 1
ATOM 1389 N N . GLU A 1 180 ? -4.484 -28.208 3.535 1.00 64.88 180 GLU A N 1
ATOM 1390 C CA . GLU A 1 180 ? -5.791 -28.124 4.159 1.00 70.01 180 GLU A CA 1
ATOM 1391 C C . GLU A 1 180 ? -6.394 -29.521 4.324 1.00 82.90 180 GLU A C 1
ATOM 1392 O O . GLU A 1 180 ? -6.963 -30.081 3.388 1.00 89.15 180 GLU A O 1
ATOM 1398 N N . TYR A 1 181 ? -6.249 -30.080 5.523 1.00 88.74 181 TYR A N 1
ATOM 1399 C CA . TYR A 1 181 ? -6.760 -31.413 5.820 1.00 81.98 181 TYR A CA 1
ATOM 1400 C C . TYR A 1 181 ? -8.277 -31.433 5.748 1.00 90.58 181 TYR A C 1
ATOM 1401 O O . TYR A 1 181 ? -8.941 -30.513 6.230 1.00 82.51 181 TYR A O 1
ATOM 1410 N N . LEU A 1 182 ? -8.813 -32.499 5.162 1.00 117.17 182 LEU A N 1
ATOM 1411 C CA . LEU A 1 182 ? -10.248 -32.630 4.932 1.00 122.53 182 LEU A CA 1
ATOM 1412 C C . LEU A 1 182 ? -11.078 -32.295 6.166 1.00 132.06 182 LEU A C 1
ATOM 1413 O O . LEU A 1 182 ? -10.557 -32.222 7.279 1.00 134.91 182 LEU A O 1
ATOM 1418 N N . SER A 1 183 ? -12.373 -32.087 5.956 1.00 138.65 183 SER A N 1
ATOM 1419 C CA . SER A 1 183 ? -13.252 -31.611 7.016 1.00 141.55 183 SER A CA 1
ATOM 1420 C C . SER A 1 183 ? -13.319 -32.545 8.219 1.00 142.07 183 SER A C 1
ATOM 1421 O O . SER A 1 183 ? -13.158 -32.107 9.357 1.00 143.33 183 SER A O 1
ATOM 1424 N N . VAL A 1 184 ? -13.556 -33.829 7.971 1.00 119.54 184 VAL A N 1
ATOM 1425 C CA . VAL A 1 184 ? -13.803 -34.760 9.067 1.00 122.95 184 VAL A CA 1
ATOM 1426 C C . VAL A 1 184 ? -13.109 -36.110 8.873 1.00 119.84 184 VAL A C 1
ATOM 1427 O O . VAL A 1 184 ? -13.763 -37.114 8.583 1.00 117.49 184 VAL A O 1
ATOM 1431 N N . THR A 1 185 ? -11.786 -36.124 9.034 1.00 93.42 185 THR A N 1
ATOM 1432 C CA . THR A 1 185 ? -11.012 -37.368 9.038 1.00 82.79 185 THR A CA 1
ATOM 1433 C C . THR A 1 185 ? -9.554 -37.140 9.425 1.00 82.55 185 THR A C 1
ATOM 1434 O O . THR A 1 185 ? -8.834 -38.090 9.747 1.00 82.21 185 THR A O 1
ATOM 1438 N N . GLY A 1 186 ? -9.119 -35.883 9.369 1.00 111.61 186 GLY A N 1
ATOM 1439 C CA . GLY A 1 186 ? -7.765 -35.521 9.748 1.00 106.21 186 GLY A CA 1
ATOM 1440 C C . GLY A 1 186 ? -6.723 -35.606 8.644 1.00 109.39 186 GLY A C 1
ATOM 1441 O O . GLY A 1 186 ? -5.715 -34.899 8.688 1.00 102.37 186 GLY A O 1
ATOM 1442 N N . GLU A 1 187 ? -6.947 -36.479 7.666 1.00 112.20 187 GLU A N 1
ATOM 1443 C CA . GLU A 1 187 ? -6.041 -36.592 6.526 1.00 108.12 187 GLU A CA 1
ATOM 1444 C C . GLU A 1 187 ? -6.291 -35.453 5.536 1.00 107.79 187 GLU A C 1
ATOM 1445 O O . GLU A 1 187 ? -7.418 -34.962 5.414 1.00 105.77 187 GLU A O 1
ATOM 1451 N N . LEU A 1 188 ? -5.237 -35.041 4.833 1.00 108.62 188 LEU A N 1
ATOM 1452 C CA . LEU A 1 188 ? -5.275 -33.821 4.024 1.00 104.62 188 LEU A CA 1
ATOM 1453 C C . LEU A 1 188 ? -5.801 -34.025 2.606 1.00 100.29 188 LEU A C 1
ATOM 1454 O O . LEU A 1 188 ? -5.503 -35.028 1.956 1.00 105.36 188 LEU A O 1
ATOM 1459 N N . LYS A 1 189 ? -6.588 -33.064 2.130 1.00 93.52 189 LYS A N 1
ATOM 1460 C CA . LYS A 1 189 ? -7.056 -33.101 0.754 1.00 98.58 189 LYS A CA 1
ATOM 1461 C C . LYS A 1 189 ? -5.957 -32.604 -0.196 1.00 93.39 189 LYS A C 1
ATOM 1462 O O . LYS A 1 189 ? -5.788 -31.400 -0.395 1.00 88.21 189 LYS A O 1
ATOM 1468 N N . THR A 1 190 ? -5.204 -33.548 -0.760 1.00 114.61 190 THR A N 1
ATOM 1469 C CA . THR A 1 190 ? -4.121 -33.240 -1.695 1.00 118.79 190 THR A CA 1
ATOM 1470 C C . THR A 1 190 ? -4.617 -32.916 -3.106 1.00 116.26 190 THR A C 1
ATOM 1471 O O . THR A 1 190 ? -3.831 -32.508 -3.961 1.00 114.47 190 THR A O 1
ATOM 1475 N N . LYS A 1 191 ? -5.912 -33.096 -3.350 1.00 108.65 191 LYS A N 1
ATOM 1476 C CA . LYS A 1 191 ? -6.466 -32.948 -4.699 1.00 114.12 191 LYS A CA 1
ATOM 1477 C C . LYS A 1 191 ? -5.926 -31.725 -5.472 1.00 110.40 191 LYS A C 1
ATOM 1478 O O . LYS A 1 191 ? -5.323 -31.886 -6.536 1.00 106.82 191 LYS A O 1
ATOM 1484 N N . PRO A 1 192 ? -6.121 -30.503 -4.938 1.00 92.55 192 PRO A N 1
ATOM 1485 C CA . PRO A 1 192 ? -5.578 -29.313 -5.615 1.00 86.66 192 PRO A CA 1
ATOM 1486 C C . PRO A 1 192 ? -4.046 -29.285 -5.659 1.00 79.91 192 PRO A C 1
ATOM 1487 O O . PRO A 1 192 ? -3.451 -28.768 -6.606 1.00 70.87 192 PRO A O 1
ATOM 1491 N N . LEU A 1 193 ? -3.420 -29.836 -4.627 1.00 88.11 193 LEU A N 1
ATOM 1492 C CA . LEU A 1 193 ? -1.969 -29.872 -4.542 1.00 79.93 193 LEU A CA 1
ATOM 1493 C C . LEU A 1 193 ? -1.366 -30.744 -5.636 1.00 91.69 193 LEU A C 1
ATOM 1494 O O . LEU A 1 193 ? -0.495 -30.302 -6.379 1.00 88.28 193 LEU A O 1
ATOM 1499 N N . GLN A 1 194 ? -1.824 -31.985 -5.730 1.00 106.16 194 GLN A N 1
ATOM 1500 C CA . GLN A 1 194 ? -1.315 -32.889 -6.749 1.00 105.25 194 GLN A CA 1
ATOM 1501 C C . GLN A 1 194 ? -1.636 -32.322 -8.119 1.00 101.91 194 GLN A C 1
ATOM 1502 O O . GLN A 1 194 ? -0.848 -32.443 -9.058 1.00 95.79 194 GLN A O 1
ATOM 1508 N N . HIS A 1 195 ? -2.796 -31.685 -8.223 1.00 88.20 195 HIS A N 1
ATOM 1509 C CA . HIS A 1 195 ? -3.215 -31.105 -9.486 1.00 89.66 195 HIS A CA 1
ATOM 1510 C C . HIS A 1 195 ? -2.316 -29.951 -9.921 1.00 81.60 195 HIS A C 1
ATOM 1511 O O . HIS A 1 195 ? -2.246 -29.632 -11.099 1.00 81.62 195 HIS A O 1
ATOM 1518 N N . SER A 1 196 ? -1.631 -29.326 -8.968 1.00 79.14 196 SER A N 1
ATOM 1519 C CA . SER A 1 196 ? -0.762 -28.188 -9.268 1.00 66.48 196 SER A CA 1
ATOM 1520 C C . SER A 1 196 ? 0.637 -28.616 -9.674 1.00 63.03 196 SER A C 1
ATOM 1521 O O . SER A 1 196 ? 1.204 -28.102 -10.633 1.00 65.88 196 SER A O 1
ATOM 1524 N N . VAL A 1 197 ? 1.212 -29.544 -8.932 1.00 65.92 197 VAL A N 1
ATOM 1525 C CA . VAL A 1 197 ? 2.539 -29.991 -9.268 1.00 72.98 197 VAL A CA 1
ATOM 1526 C C . VAL A 1 197 ? 2.443 -30.693 -10.620 1.00 75.35 197 VAL A C 1
ATOM 1527 O O . VAL A 1 197 ? 3.445 -30.874 -11.305 1.00 73.20 197 VAL A O 1
ATOM 1531 N N . GLN A 1 198 ? 1.223 -31.065 -11.009 1.00 74.49 198 GLN A N 1
ATOM 1532 C CA . GLN A 1 198 ? 0.964 -31.646 -12.329 1.00 72.35 198 GLN A CA 1
ATOM 1533 C C . GLN A 1 198 ? 0.913 -30.574 -13.409 1.00 73.20 198 GLN A C 1
ATOM 1534 O O . GLN A 1 198 ? 1.404 -30.773 -14.520 1.00 66.95 198 GLN A O 1
ATOM 1540 N N . GLU A 1 199 ? 0.312 -29.436 -13.079 1.00 70.87 199 GLU A N 1
ATOM 1541 C CA . GLU A 1 199 ? 0.188 -28.325 -14.014 1.00 61.90 199 GLU A CA 1
ATOM 1542 C C . GLU A 1 199 ? 1.546 -27.685 -14.287 1.00 62.56 199 GLU A C 1
ATOM 1543 O O . GLU A 1 199 ? 1.734 -27.025 -15.310 1.00 56.31 199 GLU A O 1
ATOM 1549 N N . LEU A 1 200 ? 2.476 -27.876 -13.352 1.00 75.10 200 LEU A N 1
ATOM 1550 C CA . LEU A 1 200 ? 3.837 -27.359 -13.472 1.00 71.30 200 LEU A CA 1
ATOM 1551 C C . LEU A 1 200 ? 4.746 -28.227 -14.343 1.00 77.13 200 LEU A C 1
ATOM 1552 O O . LEU A 1 200 ? 5.515 -27.698 -15.140 1.00 69.81 200 LEU A O 1
ATOM 1557 N N . ARG A 1 201 ? 4.691 -29.548 -14.185 1.00 74.22 201 ARG A N 1
ATOM 1558 C CA . ARG A 1 201 ? 5.503 -30.397 -15.052 1.00 76.38 201 ARG A CA 1
ATOM 1559 C C . ARG A 1 201 ? 5.049 -30.288 -16.506 1.00 74.61 201 ARG A C 1
ATOM 1560 O O . ARG A 1 201 ? 5.879 -30.205 -17.408 1.00 66.41 201 ARG A O 1
ATOM 1568 N N . ARG A 1 202 ? 3.738 -30.254 -16.726 1.00 70.21 202 ARG A N 1
ATOM 1569 C CA . ARG A 1 202 ? 3.198 -30.053 -18.070 1.00 71.19 202 ARG A CA 1
ATOM 1570 C C . ARG A 1 202 ? 3.813 -28.803 -18.682 1.00 68.89 202 ARG A C 1
ATOM 1571 O O . ARG A 1 202 ? 4.051 -28.747 -19.890 1.00 73.14 202 ARG A O 1
ATOM 1579 N N . ILE A 1 203 ? 4.065 -27.806 -17.835 1.00 64.96 203 ILE A N 1
ATOM 1580 C CA . ILE A 1 203 ? 4.697 -26.548 -18.245 1.00 56.39 203 ILE A CA 1
ATOM 1581 C C . ILE A 1 203 ? 6.220 -26.649 -18.178 1.00 51.89 203 ILE A C 1
ATOM 1582 O O . ILE A 1 203 ? 6.933 -25.785 -18.671 1.00 47.56 203 ILE A O 1
ATOM 1587 N N . GLY A 1 204 ? 6.719 -27.719 -17.575 1.00 50.05 204 GLY A N 1
ATOM 1588 C CA . GLY A 1 204 ? 8.154 -27.889 -17.416 1.00 51.10 204 GLY A CA 1
ATOM 1589 C C . GLY A 1 204 ? 8.786 -26.970 -16.378 1.00 62.38 204 GLY A C 1
ATOM 1590 O O . GLY A 1 204 ? 9.790 -26.297 -16.646 1.00 52.05 204 GLY A O 1
ATOM 1591 N N . ILE A 1 205 ? 8.193 -26.933 -15.185 1.00 67.21 205 ILE A N 1
ATOM 1592 C CA . ILE A 1 205 ? 8.782 -26.212 -14.062 1.00 59.63 205 ILE A CA 1
ATOM 1593 C C . ILE A 1 205 ? 8.871 -27.121 -12.850 1.00 56.04 205 ILE A C 1
ATOM 1594 O O . ILE A 1 205 ? 7.859 -27.636 -12.372 1.00 53.91 205 ILE A O 1
ATOM 1599 N N . GLN A 1 206 ? 10.095 -27.326 -12.374 1.00 46.89 206 GLN A N 1
ATOM 1600 C CA . GLN A 1 206 ? 10.344 -28.109 -11.170 1.00 53.48 206 GLN A CA 1
ATOM 1601 C C . GLN A 1 206 ? 10.528 -27.184 -9.960 1.00 50.32 206 GLN A C 1
ATOM 1602 O O . GLN A 1 206 ? 11.521 -26.457 -9.889 1.00 45.80 206 GLN A O 1
ATOM 1608 N N . PRO A 1 207 ? 9.568 -27.208 -9.008 1.00 42.70 207 PRO A N 1
ATOM 1609 C CA . PRO A 1 207 ? 9.735 -26.441 -7.768 1.00 51.27 207 PRO A CA 1
ATOM 1610 C C . PRO A 1 207 ? 10.977 -26.894 -7.033 1.00 55.41 207 PRO A C 1
ATOM 1611 O O . PRO A 1 207 ? 11.312 -28.076 -7.040 1.00 60.90 207 PRO A O 1
ATOM 1615 N N . ASP A 1 208 ? 11.648 -25.939 -6.406 1.00 44.59 208 ASP A N 1
ATOM 1616 C CA . ASP A 1 208 ? 12.799 -26.208 -5.554 1.00 48.31 208 ASP A CA 1
ATOM 1617 C C . ASP A 1 208 ? 12.442 -26.207 -4.059 1.00 56.64 208 ASP A C 1
ATOM 1618 O O . ASP A 1 208 ? 12.887 -27.077 -3.310 1.00 63.13 208 ASP A O 1
ATOM 1623 N N . PHE A 1 209 ? 11.632 -25.248 -3.619 1.00 59.85 209 PHE A N 1
ATOM 1624 C CA . PHE A 1 209 ? 11.137 -25.272 -2.240 1.00 53.16 209 PHE A CA 1
ATOM 1625 C C . PHE A 1 209 ? 9.622 -25.180 -2.209 1.00 37.94 209 PHE A C 1
ATOM 1626 O O . PHE A 1 209 ? 9.003 -24.510 -3.023 1.00 37.49 209 PHE A O 1
ATOM 1634 N N . ILE A 1 210 ? 9.017 -25.836 -1.246 1.00 57.59 210 ILE A N 1
ATOM 1635 C CA . ILE A 1 210 ? 7.603 -25.655 -1.056 1.00 50.11 210 ILE A CA 1
ATOM 1636 C C . ILE A 1 210 ? 7.387 -24.847 0.220 1.00 51.07 210 ILE A C 1
ATOM 1637 O O . ILE A 1 210 ? 8.230 -24.822 1.126 1.00 44.19 210 ILE A O 1
ATOM 1642 N N . VAL A 1 211 ? 6.267 -24.144 0.251 1.00 44.81 211 VAL A N 1
ATOM 1643 C CA . VAL A 1 211 ? 5.773 -23.515 1.447 1.00 41.02 211 VAL A CA 1
ATOM 1644 C C . VAL A 1 211 ? 4.333 -23.961 1.525 1.00 39.40 211 VAL A C 1
ATOM 1645 O O . VAL A 1 211 ? 3.529 -23.661 0.642 1.00 32.49 211 VAL A O 1
ATOM 1649 N N . GLY A 1 212 ? 4.024 -24.728 2.562 1.00 45.53 212 GLY A N 1
ATOM 1650 C CA . GLY A 1 212 ? 2.661 -25.162 2.796 1.00 50.66 212 GLY A CA 1
ATOM 1651 C C . GLY A 1 212 ? 1.963 -24.177 3.697 1.00 43.04 212 GLY A C 1
ATOM 1652 O O . GLY A 1 212 ? 2.326 -24.027 4.850 1.00 38.42 212 GLY A O 1
ATOM 1653 N N . ARG A 1 213 ? 0.982 -23.472 3.158 1.00 55.56 213 ARG A N 1
ATOM 1654 C CA . ARG A 1 213 ? 0.201 -22.549 3.966 1.00 58.63 213 ARG A CA 1
ATOM 1655 C C . ARG A 1 213 ? -0.880 -23.330 4.703 1.00 49.02 213 ARG A C 1
ATOM 1656 O O . ARG A 1 213 ? -1.703 -24.019 4.092 1.00 50.72 213 ARG A O 1
ATOM 1664 N N . ALA A 1 214 ? -0.866 -23.241 6.024 1.00 53.53 214 ALA A N 1
ATOM 1665 C CA . ALA A 1 214 ? -1.825 -23.978 6.836 1.00 51.85 214 ALA A CA 1
ATOM 1666 C C . ALA A 1 214 ? -2.056 -23.219 8.120 1.00 47.24 214 ALA A C 1
ATOM 1667 O O . ALA A 1 214 ? -1.316 -22.295 8.447 1.00 43.38 214 ALA A O 1
ATOM 1669 N N . THR A 1 215 ? -3.091 -23.599 8.852 1.00 58.03 215 THR A N 1
ATOM 1670 C CA . THR A 1 215 ? -3.357 -22.953 10.125 1.00 55.86 215 THR A CA 1
ATOM 1671 C C . THR A 1 215 ? -2.211 -23.242 11.071 1.00 50.74 215 THR A C 1
ATOM 1672 O O . THR A 1 215 ? -1.521 -22.342 11.528 1.00 49.92 215 THR A O 1
ATOM 1676 N N . LEU A 1 216 ? -1.997 -24.518 11.340 1.00 51.84 216 LEU A N 1
ATOM 1677 C CA . LEU A 1 216 ? -0.941 -24.922 12.255 1.00 54.36 216 LEU A CA 1
ATOM 1678 C C . LEU A 1 216 ? 0.335 -25.274 11.477 1.00 54.44 216 LEU A C 1
ATOM 1679 O O . LEU A 1 216 ? 0.294 -25.467 10.264 1.00 45.85 216 LEU A O 1
ATOM 1684 N N . PRO A 1 217 ? 1.481 -25.330 12.170 1.00 49.83 217 PRO A N 1
ATOM 1685 C CA . PRO A 1 217 ? 2.689 -25.781 11.471 1.00 52.11 217 PRO A CA 1
ATOM 1686 C C . PRO A 1 217 ? 2.460 -27.189 10.937 1.00 52.97 217 PRO A C 1
ATOM 1687 O O . PRO A 1 217 ? 1.521 -27.867 11.363 1.00 47.75 217 PRO A O 1
ATOM 1691 N N . LEU A 1 218 ? 3.303 -27.617 10.006 1.00 61.68 218 LEU A N 1
ATOM 1692 C CA . LEU A 1 218 ? 3.132 -28.913 9.377 1.00 60.64 218 LEU A CA 1
ATOM 1693 C C . LEU A 1 218 ? 3.791 -29.959 10.233 1.00 64.45 218 LEU A C 1
ATOM 1694 O O . LEU A 1 218 ? 4.912 -29.758 10.689 1.00 69.61 218 LEU A O 1
ATOM 1699 N N . ASP A 1 219 ? 3.096 -31.065 10.475 1.00 65.66 219 ASP A N 1
ATOM 1700 C CA . ASP A 1 219 ? 3.693 -32.182 11.218 1.00 86.97 219 ASP A CA 1
ATOM 1701 C C . ASP A 1 219 ? 4.722 -32.951 10.382 1.00 86.46 219 ASP A C 1
ATOM 1702 O O . ASP A 1 219 ? 4.874 -32.703 9.190 1.00 74.88 219 ASP A O 1
ATOM 1707 N N . ASP A 1 220 ? 5.425 -33.879 11.023 1.00 64.83 220 ASP A N 1
ATOM 1708 C CA . ASP A 1 220 ? 6.422 -34.706 10.352 1.00 69.21 220 ASP A CA 1
ATOM 1709 C C . ASP A 1 220 ? 5.796 -35.524 9.220 1.00 63.99 220 ASP A C 1
ATOM 1710 O O . ASP A 1 220 ? 6.366 -35.636 8.134 1.00 54.23 220 ASP A O 1
ATOM 1715 N N . GLU A 1 221 ? 4.603 -36.052 9.467 1.00 89.36 221 GLU A N 1
ATOM 1716 C CA . GLU A 1 221 ? 3.908 -36.871 8.482 1.00 88.18 221 GLU A CA 1
ATOM 1717 C C . GLU A 1 221 ? 3.472 -36.105 7.225 1.00 90.55 221 GLU A C 1
ATOM 1718 O O . GLU A 1 221 ? 3.843 -36.487 6.126 1.00 95.81 221 GLU A O 1
ATOM 1724 N N . THR A 1 222 ? 2.707 -35.025 7.381 1.00 96.93 222 THR A N 1
ATOM 1725 C CA . THR A 1 222 ? 2.041 -34.380 6.238 1.00 79.98 222 THR A CA 1
ATOM 1726 C C . THR A 1 222 ? 2.987 -33.657 5.280 1.00 76.11 222 THR A C 1
ATOM 1727 O O . THR A 1 222 ? 2.704 -33.533 4.088 1.00 66.84 222 THR A O 1
ATOM 1731 N N . ARG A 1 223 ? 4.105 -33.171 5.799 1.00 58.34 223 ARG A N 1
ATOM 1732 C CA . ARG A 1 223 ? 5.062 -32.492 4.953 1.00 54.11 223 ARG A CA 1
ATOM 1733 C C . ARG A 1 223 ? 5.827 -33.515 4.116 1.00 67.50 223 ARG A C 1
ATOM 1734 O O . ARG A 1 223 ? 6.018 -33.346 2.905 1.00 61.94 223 ARG A O 1
ATOM 1742 N N . ARG A 1 224 ? 6.259 -34.581 4.777 1.00 68.74 224 ARG A N 1
ATOM 1743 C CA . ARG A 1 224 ? 6.933 -35.678 4.107 0.49 69.24 224 ARG A CA 1
ATOM 1744 C C . ARG A 1 224 ? 6.129 -36.088 2.889 1.00 70.99 224 ARG A C 1
ATOM 1745 O O . ARG A 1 224 ? 6.691 -36.369 1.833 1.00 67.66 224 ARG A O 1
ATOM 1753 N N . LYS A 1 225 ? 4.808 -36.100 3.037 1.00 75.95 225 LYS A N 1
ATOM 1754 C CA . LYS A 1 225 ? 3.923 -36.568 1.975 1.00 75.60 225 LYS A CA 1
ATOM 1755 C C . LYS A 1 225 ? 3.897 -35.633 0.769 1.00 75.46 225 LYS A C 1
ATOM 1756 O O . LYS A 1 225 ? 4.116 -36.069 -0.358 1.00 76.26 225 LYS A O 1
ATOM 1762 N N . ILE A 1 226 ? 3.649 -34.348 0.993 1.00 75.21 226 ILE A N 1
ATOM 1763 C CA . ILE A 1 226 ? 3.639 -33.428 -0.129 1.00 69.65 226 ILE A CA 1
ATOM 1764 C C . ILE A 1 226 ? 5.033 -33.374 -0.765 1.00 66.14 226 ILE A C 1
ATOM 1765 O O . ILE A 1 226 ? 5.180 -33.011 -1.934 1.00 71.63 226 ILE A O 1
ATOM 1770 N N . ALA A 1 227 ? 6.054 -33.765 -0.008 1.00 66.75 227 ALA A N 1
ATOM 1771 C CA . ALA A 1 227 ? 7.411 -33.852 -0.559 1.00 80.45 227 ALA A CA 1
ATOM 1772 C C . ALA A 1 227 ? 7.465 -34.833 -1.733 1.00 81.53 227 ALA A C 1
ATOM 1773 O O . ALA A 1 227 ? 8.169 -34.612 -2.723 1.00 65.13 227 ALA A O 1
ATOM 1775 N N . LEU A 1 228 ? 6.706 -35.913 -1.610 1.00 81.55 228 LEU A N 1
ATOM 1776 C CA . LEU A 1 228 ? 6.600 -36.903 -2.664 1.00 83.86 228 LEU A CA 1
ATOM 1777 C C . LEU A 1 228 ? 5.779 -36.348 -3.821 1.00 74.22 228 LEU A C 1
ATOM 1778 O O . LEU A 1 228 ? 6.291 -36.186 -4.928 1.00 89.57 228 LEU A O 1
ATOM 1783 N N . PHE A 1 229 ? 4.512 -36.040 -3.558 1.00 78.01 229 PHE A N 1
ATOM 1784 C CA . PHE A 1 229 ? 3.614 -35.495 -4.573 1.00 74.50 229 PHE A CA 1
ATOM 1785 C C . PHE A 1 229 ? 4.324 -34.519 -5.499 1.00 76.55 229 PHE A C 1
ATOM 1786 O O . PHE A 1 229 ? 4.020 -34.447 -6.686 1.00 70.04 229 PHE A O 1
ATOM 1794 N N . THR A 1 230 ? 5.271 -33.773 -4.948 1.00 56.11 230 THR A N 1
ATOM 1795 C CA . THR A 1 230 ? 5.882 -32.667 -5.672 1.00 58.88 230 THR A CA 1
ATOM 1796 C C . THR A 1 230 ? 7.341 -32.917 -5.987 1.00 56.74 230 THR A C 1
ATOM 1797 O O . THR A 1 230 ? 8.012 -32.085 -6.602 1.00 58.58 230 THR A O 1
ATOM 1801 N N . ASN A 1 231 ? 7.846 -34.053 -5.534 1.00 61.84 231 ASN A N 1
ATOM 1802 C CA . ASN A 1 231 ? 9.206 -34.406 -5.857 1.00 66.40 231 ASN A CA 1
ATOM 1803 C C . ASN A 1 231 ? 10.180 -33.362 -5.322 1.00 66.29 231 ASN A C 1
ATOM 1804 O O . ASN A 1 231 ? 10.992 -32.814 -6.060 1.00 69.10 231 ASN A O 1
ATOM 1809 N N . VAL A 1 232 ? 10.092 -33.083 -4.030 1.00 79.47 232 VAL A N 1
ATOM 1810 C CA . VAL A 1 232 ? 10.980 -32.106 -3.416 1.00 79.54 232 VAL A CA 1
ATOM 1811 C C . VAL A 1 232 ? 11.558 -32.695 -2.134 1.00 79.43 232 VAL A C 1
ATOM 1812 O O . VAL A 1 232 ? 10.864 -33.402 -1.394 1.00 68.21 232 VAL A O 1
ATOM 1816 N N . LYS A 1 233 ? 12.836 -32.423 -1.886 1.00 54.45 233 LYS A N 1
ATOM 1817 C CA . LYS A 1 233 ? 13.498 -32.899 -0.675 1.00 73.08 233 LYS A CA 1
ATOM 1818 C C . LYS A 1 233 ? 12.815 -32.279 0.531 1.00 75.42 233 LYS A C 1
ATOM 1819 O O . LYS A 1 233 ? 12.627 -31.068 0.580 1.00 72.72 233 LYS A O 1
ATOM 1825 N N . VAL A 1 234 ? 12.442 -33.114 1.494 1.00 75.72 234 VAL A N 1
ATOM 1826 C CA . VAL A 1 234 ? 11.780 -32.662 2.721 1.00 75.97 234 VAL A CA 1
ATOM 1827 C C . VAL A 1 234 ? 12.478 -31.461 3.374 1.00 75.44 234 VAL A C 1
ATOM 1828 O O . VAL A 1 234 ? 11.831 -30.521 3.814 1.00 67.32 234 VAL A O 1
ATOM 1832 N N . ASP A 1 235 ? 13.803 -31.506 3.416 1.00 75.71 235 ASP A N 1
ATOM 1833 C CA . ASP A 1 235 ? 14.615 -30.432 3.968 1.00 73.11 235 ASP A CA 1
ATOM 1834 C C . ASP A 1 235 ? 14.304 -29.092 3.312 1.00 77.69 235 ASP A C 1
ATOM 1835 O O . ASP A 1 235 ? 14.728 -28.048 3.792 1.00 71.30 235 ASP A O 1
ATOM 1840 N N . HIS A 1 236 ? 13.570 -29.130 2.207 1.00 70.97 236 HIS A N 1
ATOM 1841 C CA . HIS A 1 236 ? 13.260 -27.925 1.446 1.00 61.77 236 HIS A CA 1
ATOM 1842 C C . HIS A 1 236 ? 11.775 -27.590 1.495 1.00 51.93 236 HIS A C 1
ATOM 1843 O O . HIS A 1 236 ? 11.300 -26.709 0.780 1.00 47.92 236 HIS A O 1
ATOM 1850 N N . ILE A 1 237 ? 11.033 -28.319 2.318 1.00 60.15 237 ILE A N 1
ATOM 1851 C CA . ILE A 1 237 ? 9.634 -27.987 2.534 1.00 57.75 237 ILE A CA 1
ATOM 1852 C C . ILE A 1 237 ? 9.524 -27.227 3.835 1.00 64.07 237 ILE A C 1
ATOM 1853 O O . ILE A 1 237 ? 10.157 -27.595 4.821 1.00 63.91 237 ILE A O 1
ATOM 1858 N N . VAL A 1 238 ? 8.726 -26.166 3.839 1.00 52.97 238 VAL A N 1
ATOM 1859 C CA . VAL A 1 238 ? 8.720 -25.255 4.973 1.00 52.11 238 VAL A CA 1
ATOM 1860 C C . VAL A 1 238 ? 7.310 -24.726 5.273 1.00 51.99 238 VAL A C 1
ATOM 1861 O O . VAL A 1 238 ? 6.491 -24.562 4.360 1.00 38.23 238 VAL A O 1
ATOM 1865 N N . SER A 1 239 ? 7.035 -24.484 6.557 1.00 57.01 239 SER A N 1
ATOM 1866 C CA . SER A 1 239 ? 5.679 -24.149 7.016 1.00 52.75 239 SER A CA 1
ATOM 1867 C C . SER A 1 239 ? 5.343 -22.662 7.080 1.00 47.55 239 SER A C 1
ATOM 1868 O O . SER A 1 239 ? 6.080 -21.883 7.674 1.00 42.08 239 SER A O 1
ATOM 1871 N N . SER A 1 240 ? 4.208 -22.293 6.486 1.00 56.27 240 SER A N 1
ATOM 1872 C CA . SER A 1 240 ? 3.609 -20.971 6.673 1.00 52.12 240 SER A CA 1
ATOM 1873 C C . SER A 1 240 ? 2.257 -21.086 7.398 1.00 47.67 240 SER A C 1
ATOM 1874 O O . SER A 1 240 ? 1.239 -21.485 6.794 1.00 36.77 240 SER A O 1
ATOM 1877 N N . TYR A 1 241 ? 2.258 -20.744 8.689 1.00 37.93 241 TYR A N 1
ATOM 1878 C CA . TYR A 1 241 ? 1.055 -20.876 9.527 1.00 38.41 241 TYR A CA 1
ATOM 1879 C C . TYR A 1 241 ? 0.527 -19.546 10.062 1.00 39.38 241 TYR A C 1
ATOM 1880 O O . TYR A 1 241 ? 1.249 -18.548 10.116 1.00 37.25 241 TYR A O 1
ATOM 1889 N N . ASP A 1 242 ? -0.745 -19.540 10.442 1.00 29.36 242 ASP A N 1
ATOM 1890 C CA . ASP A 1 242 ? -1.377 -18.325 10.930 1.00 33.96 242 ASP A CA 1
ATOM 1891 C C . ASP A 1 242 ? -0.576 -17.728 12.060 1.00 35.98 242 ASP A C 1
ATOM 1892 O O . ASP A 1 242 ? -0.186 -18.411 13.002 1.00 45.54 242 ASP A O 1
ATOM 1897 N N . VAL A 1 243 ? -0.376 -16.425 11.955 1.00 38.52 243 VAL A N 1
ATOM 1898 C CA . VAL A 1 243 ? 0.258 -15.612 12.965 1.00 34.73 243 VAL A CA 1
ATOM 1899 C C . VAL A 1 243 ? -0.621 -14.396 13.177 1.00 32.82 243 VAL A C 1
ATOM 1900 O O . VAL A 1 243 ? -1.444 -14.048 12.319 1.00 21.30 243 VAL A O 1
ATOM 1904 N N . GLU A 1 244 ? -0.428 -13.744 14.318 1.00 34.16 244 GLU A N 1
ATOM 1905 C CA . GLU A 1 244 ? -1.215 -12.581 14.691 1.00 36.69 244 GLU A CA 1
ATOM 1906 C C . GLU A 1 244 ? -0.948 -11.457 13.719 1.00 35.14 244 GLU A C 1
ATOM 1907 O O . GLU A 1 244 ? -1.869 -10.756 13.317 1.00 30.94 244 GLU A O 1
ATOM 1913 N N . THR A 1 245 ? 0.322 -11.271 13.365 1.00 28.31 245 THR A N 1
ATOM 1914 C CA . THR A 1 245 ? 0.717 -10.234 12.416 1.00 30.99 245 THR A CA 1
ATOM 1915 C C . THR A 1 245 ? 1.697 -10.749 11.348 1.00 32.50 245 THR A C 1
ATOM 1916 O O . THR A 1 245 ? 2.676 -11.453 11.644 1.00 22.93 245 THR A O 1
ATOM 1920 N N . SER A 1 246 ? 1.439 -10.367 10.105 1.00 31.46 246 SER A N 1
ATOM 1921 C CA . SER A 1 246 ? 2.314 -10.758 8.997 1.00 39.99 246 SER A CA 1
ATOM 1922 C C . SER A 1 246 ? 3.784 -10.389 9.261 1.00 35.46 246 SER A C 1
ATOM 1923 O O . SER A 1 246 ? 4.697 -11.080 8.789 1.00 33.55 246 SER A O 1
ATOM 1926 N N . TYR A 1 247 ? 3.999 -9.324 10.031 1.00 33.36 247 TYR A N 1
ATOM 1927 C CA . TYR A 1 247 ? 5.338 -8.913 10.451 1.00 33.65 247 TYR A CA 1
ATOM 1928 C C . TYR A 1 247 ? 6.049 -10.015 11.230 1.00 46.10 247 TYR A C 1
ATOM 1929 O O . TYR A 1 247 ? 7.253 -9.952 11.462 1.00 45.89 247 TYR A O 1
ATOM 1938 N N . GLU A 1 248 ? 5.297 -11.032 11.631 1.00 30.30 248 GLU A N 1
ATOM 1939 C CA . GLU A 1 248 ? 5.894 -12.199 12.269 1.00 44.13 248 GLU A CA 1
ATOM 1940 C C . GLU A 1 248 ? 6.545 -13.163 11.268 1.00 46.52 248 GLU A C 1
ATOM 1941 O O . GLU A 1 248 ? 7.451 -13.927 11.634 1.00 46.24 248 GLU A O 1
ATOM 1947 N N . VAL A 1 249 ? 6.073 -13.129 10.020 1.00 39.93 249 VAL A N 1
ATOM 1948 C CA . VAL A 1 249 ? 6.495 -14.094 8.998 1.00 38.07 249 VAL A CA 1
ATOM 1949 C C . VAL A 1 249 ? 8.016 -14.179 8.825 1.00 41.07 249 VAL A C 1
ATOM 1950 O O . VAL A 1 249 ? 8.577 -15.263 8.741 1.00 37.19 249 VAL A O 1
ATOM 1954 N N . PRO A 1 250 ? 8.698 -13.032 8.791 1.00 33.77 250 PRO A N 1
ATOM 1955 C CA . PRO A 1 250 ? 10.154 -13.133 8.647 1.00 46.59 250 PRO A CA 1
ATOM 1956 C C . PRO A 1 250 ? 10.730 -13.993 9.753 1.00 53.03 250 PRO A C 1
ATOM 1957 O O . PRO A 1 250 ? 11.484 -14.928 9.512 1.00 47.64 250 PRO A O 1
ATOM 1961 N N . ILE A 1 251 ? 10.345 -13.670 10.976 1.00 43.62 251 ILE A N 1
ATOM 1962 C CA . ILE A 1 251 ? 10.790 -14.412 12.142 1.00 39.35 251 ILE A CA 1
ATOM 1963 C C . ILE A 1 251 ? 10.602 -15.916 11.965 1.00 38.79 251 ILE A C 1
ATOM 1964 O O . ILE A 1 251 ? 11.554 -16.678 12.104 1.00 40.01 251 ILE A O 1
ATOM 1969 N N . ILE A 1 252 ? 9.391 -16.357 11.641 1.00 40.40 252 ILE A N 1
ATOM 1970 C CA . ILE A 1 252 ? 9.171 -17.796 11.546 1.00 45.96 252 ILE A CA 1
ATOM 1971 C C . ILE A 1 252 ? 9.980 -18.425 10.410 1.00 66.09 252 ILE A C 1
ATOM 1972 O O . ILE A 1 252 ? 10.272 -19.620 10.442 1.00 57.52 252 ILE A O 1
ATOM 1977 N N . LEU A 1 253 ? 10.351 -17.617 9.418 1.00 60.55 253 LEU A N 1
ATOM 1978 C CA . LEU A 1 253 ? 11.183 -18.095 8.314 1.00 57.56 253 LEU A CA 1
ATOM 1979 C C . LEU A 1 253 ? 12.651 -18.212 8.725 1.00 60.11 253 LEU A C 1
ATOM 1980 O O . LEU A 1 253 ? 13.359 -19.104 8.257 1.00 58.44 253 LEU A O 1
ATOM 1985 N N . GLU A 1 254 ? 13.094 -17.305 9.598 1.00 47.70 254 GLU A N 1
ATOM 1986 C CA . GLU A 1 254 ? 14.439 -17.357 10.174 1.00 48.55 254 GLU A CA 1
ATOM 1987 C C . GLU A 1 254 ? 14.603 -18.497 11.161 1.00 60.28 254 GLU A C 1
ATOM 1988 O O . GLU A 1 254 ? 15.711 -19.002 11.355 1.00 71.81 254 GLU A O 1
ATOM 1994 N N . SER A 1 255 ? 13.505 -18.888 11.800 1.00 68.04 255 SER A N 1
ATOM 1995 C CA . SER A 1 255 ? 13.538 -20.038 12.686 1.00 70.80 255 SER A CA 1
ATOM 1996 C C . SER A 1 255 ? 13.739 -21.283 11.837 1.00 77.56 255 SER A C 1
ATOM 1997 O O . SER A 1 255 ? 14.549 -22.147 12.167 1.00 83.27 255 SER A O 1
ATOM 2000 N N . GLN A 1 256 ? 12.995 -21.355 10.737 1.00 57.85 256 GLN A N 1
ATOM 2001 C CA . GLN A 1 256 ? 13.051 -22.490 9.831 1.00 63.78 256 GLN A CA 1
ATOM 2002 C C . GLN A 1 256 ? 14.230 -22.363 8.852 1.00 60.18 256 GLN A C 1
ATOM 2003 O O . GLN A 1 256 ? 14.516 -23.288 8.096 1.00 49.71 256 GLN A O 1
ATOM 2009 N N . LYS A 1 257 ? 14.885 -21.203 8.855 1.00 63.28 257 LYS A N 1
ATOM 2010 C CA . LYS A 1 257 ? 16.111 -21.003 8.094 1.00 71.27 257 LYS A CA 1
ATOM 2011 C C . LYS A 1 257 ? 15.909 -21.159 6.590 1.00 69.10 257 LYS A C 1
ATOM 2012 O O . LYS A 1 257 ? 16.843 -21.514 5.860 1.00 60.87 257 LYS A O 1
ATOM 2018 N N . LEU A 1 258 ? 14.692 -20.884 6.130 1.00 54.29 258 LEU A N 1
ATOM 2019 C CA . LEU A 1 258 ? 14.391 -20.930 4.702 1.00 51.70 258 LEU A CA 1
ATOM 2020 C C . LEU A 1 258 ? 15.403 -20.154 3.861 1.00 54.70 258 LEU A C 1
ATOM 2021 O O . LEU A 1 258 ? 15.966 -20.688 2.906 1.00 54.08 258 LEU A O 1
ATOM 2026 N N . VAL A 1 259 ? 15.628 -18.895 4.211 1.00 49.04 259 VAL A N 1
ATOM 2027 C CA . VAL A 1 259 ? 16.518 -18.069 3.417 1.00 44.78 259 VAL A CA 1
ATOM 2028 C C . VAL A 1 259 ? 17.948 -18.642 3.402 1.00 66.74 259 VAL A C 1
ATOM 2029 O O . VAL A 1 259 ? 18.674 -18.490 2.412 1.00 63.85 259 VAL A O 1
ATOM 2033 N N . SER A 1 260 ? 18.345 -19.333 4.466 1.00 67.43 260 SER A N 1
ATOM 2034 C CA . SER A 1 260 ? 19.663 -19.974 4.473 1.00 68.15 260 SER A CA 1
ATOM 2035 C C . SER A 1 260 ? 19.745 -21.156 3.511 1.00 56.18 260 SER A C 1
ATOM 2036 O O . SER A 1 260 ? 20.778 -21.389 2.894 1.00 81.19 260 SER A O 1
ATOM 2039 N N . LYS A 1 261 ? 18.657 -21.907 3.415 1.00 42.24 261 LYS A N 1
ATOM 2040 C CA . LYS A 1 261 ? 18.575 -23.038 2.519 1.00 59.33 261 LYS A CA 1
ATOM 2041 C C . LYS A 1 261 ? 18.581 -22.528 1.094 1.00 65.94 261 LYS A C 1
ATOM 2042 O O . LYS A 1 261 ? 19.158 -23.140 0.197 1.00 69.39 261 LYS A O 1
ATOM 2048 N N . ILE A 1 262 ? 17.945 -21.385 0.907 1.00 53.65 262 ILE A N 1
ATOM 2049 C CA . ILE A 1 262 ? 17.848 -20.774 -0.394 1.00 50.47 262 ILE A CA 1
ATOM 2050 C C . ILE A 1 262 ? 19.218 -20.292 -0.848 1.00 57.15 262 ILE A C 1
ATOM 2051 O O . ILE A 1 262 ? 19.637 -20.547 -1.979 1.00 64.91 262 ILE A O 1
ATOM 2056 N N . LEU A 1 263 ? 19.917 -19.598 0.044 1.00 65.50 263 LEU A N 1
ATOM 2057 C CA . LEU A 1 263 ? 21.156 -18.915 -0.312 1.00 63.26 263 LEU A CA 1
ATOM 2058 C C . LEU A 1 263 ? 22.160 -19.915 -0.876 1.00 82.11 263 LEU A C 1
ATOM 2059 O O . LEU A 1 263 ? 22.892 -19.621 -1.827 1.00 73.88 263 LEU A O 1
ATOM 2064 N N . SER A 1 264 ? 22.163 -21.110 -0.297 1.00 83.56 264 SER A N 1
ATOM 2065 C CA . SER A 1 264 ? 23.007 -22.194 -0.773 1.00 93.66 264 SER A CA 1
ATOM 2066 C C . SER A 1 264 ? 22.627 -22.644 -2.175 1.00 89.51 264 SER A C 1
ATOM 2067 O O . SER A 1 264 ? 23.425 -22.566 -3.112 1.00 91.46 264 SER A O 1
ATOM 2070 N N . ARG A 1 265 ? 21.399 -23.129 -2.306 1.00 77.54 265 ARG A N 1
ATOM 2071 C CA . ARG A 1 265 ? 20.902 -23.638 -3.571 1.00 74.62 265 ARG A CA 1
ATOM 2072 C C . ARG A 1 265 ? 21.228 -22.681 -4.715 1.00 73.77 265 ARG A C 1
ATOM 2073 O O . ARG A 1 265 ? 21.167 -23.059 -5.883 1.00 76.37 265 ARG A O 1
ATOM 2081 N N . LEU A 1 266 ? 21.586 -21.449 -4.355 1.00 72.26 266 LEU A N 1
ATOM 2082 C CA . LEU A 1 266 ? 22.000 -20.419 -5.305 1.00 64.14 266 LEU A CA 1
ATOM 2083 C C . LEU A 1 266 ? 23.502 -20.156 -5.248 1.00 78.22 266 LEU A C 1
ATOM 2084 O O . LEU A 1 266 ? 24.000 -19.237 -5.905 1.00 81.00 266 LEU A O 1
ATOM 2089 N N . LYS A 1 267 ? 24.217 -20.934 -4.442 1.00 92.38 267 LYS A N 1
ATOM 2090 C CA . LYS A 1 267 ? 25.666 -20.794 -4.322 1.00 93.52 267 LYS A CA 1
ATOM 2091 C C . LYS A 1 267 ? 26.094 -19.359 -4.000 1.00 94.52 267 LYS A C 1
ATOM 2092 O O . LYS A 1 267 ? 26.853 -18.745 -4.753 1.00 86.11 267 LYS A O 1
ATOM 2098 N N . LEU A 1 268 ? 25.596 -18.833 -2.883 1.00 69.55 268 LEU A N 1
ATOM 2099 C CA . LEU A 1 268 ? 26.013 -17.529 -2.375 1.00 68.79 268 LEU A CA 1
ATOM 2100 C C . LEU A 1 268 ? 26.347 -17.648 -0.885 1.00 77.95 268 LEU A C 1
ATOM 2101 O O . LEU A 1 268 ? 25.890 -18.574 -0.216 1.00 73.56 268 LEU A O 1
ATOM 2106 N N . GLU A 1 269 ? 27.138 -16.725 -0.351 1.00 99.32 269 GLU A N 1
ATOM 2107 C CA . GLU A 1 269 ? 27.523 -16.864 1.049 1.00 114.63 269 GLU A CA 1
ATOM 2108 C C . GLU A 1 269 ? 27.629 -15.568 1.844 1.00 111.40 269 GLU A C 1
ATOM 2109 O O . GLU A 1 269 ? 28.406 -14.667 1.515 1.00 100.47 269 GLU A O 1
ATOM 2115 N N . ASP A 1 270 ? 26.839 -15.511 2.912 1.00 99.48 270 ASP A N 1
ATOM 2116 C CA . ASP A 1 270 ? 26.868 -14.423 3.879 1.00 94.11 270 ASP A CA 1
ATOM 2117 C C . ASP A 1 270 ? 26.016 -14.880 5.061 1.00 93.22 270 ASP A C 1
ATOM 2118 O O . ASP A 1 270 ? 25.458 -15.979 5.040 1.00 87.95 270 ASP A O 1
ATOM 2123 N N . ARG A 1 271 ? 25.920 -14.049 6.091 1.00 106.47 271 ARG A N 1
ATOM 2124 C CA . ARG A 1 271 ? 25.079 -14.362 7.239 1.00 103.68 271 ARG A CA 1
ATOM 2125 C C . ARG A 1 271 ? 25.157 -13.246 8.263 1.00 109.25 271 ARG A C 1
ATOM 2126 O O . ARG A 1 271 ? 25.284 -12.076 7.909 1.00 102.49 271 ARG A O 1
ATOM 2134 N N . GLN A 1 272 ? 25.097 -13.628 9.534 1.00 112.09 272 GLN A N 1
ATOM 2135 C CA . GLN A 1 272 ? 24.979 -12.683 10.633 1.00 107.85 272 GLN A CA 1
ATOM 2136 C C . GLN A 1 272 ? 23.968 -11.609 10.270 1.00 99.85 272 GLN A C 1
ATOM 2137 O O . GLN A 1 272 ? 24.312 -10.556 9.736 1.00 79.68 272 GLN A O 1
ATOM 2143 N N . VAL A 1 273 ? 22.708 -11.911 10.542 1.00 109.89 273 VAL A N 1
ATOM 2144 C CA . VAL A 1 273 ? 21.633 -10.963 10.355 1.00 98.54 273 VAL A CA 1
ATOM 2145 C C . VAL A 1 273 ? 21.057 -10.636 11.720 1.00 92.31 273 VAL A C 1
ATOM 2146 O O . VAL A 1 273 ? 20.799 -11.525 12.530 1.00 90.24 273 VAL A O 1
ATOM 2150 N N . ASP A 1 274 ? 20.871 -9.360 12.002 1.00 76.30 274 ASP A N 1
ATOM 2151 C CA . ASP A 1 274 ? 20.278 -9.030 13.273 1.00 84.67 274 ASP A CA 1
ATOM 2152 C C . ASP A 1 274 ? 18.840 -8.586 13.099 1.00 80.71 274 ASP A C 1
ATOM 2153 O O . ASP A 1 274 ? 18.559 -7.594 12.422 1.00 73.59 274 ASP A O 1
ATOM 2158 N N . LEU A 1 275 ? 17.934 -9.339 13.714 1.00 79.32 275 LEU A N 1
ATOM 2159 C CA . LEU A 1 275 ? 16.511 -9.017 13.694 1.00 78.47 275 LEU A CA 1
ATOM 2160 C C . LEU A 1 275 ? 16.054 -8.403 15.018 1.00 77.77 275 LEU A C 1
ATOM 2161 O O . LEU A 1 275 ? 14.886 -8.085 15.191 1.00 65.25 275 LEU A O 1
ATOM 2166 N N . THR A 1 276 ? 16.988 -8.246 15.948 1.00 73.89 276 THR A N 1
ATOM 2167 C CA . THR A 1 276 ? 16.687 -7.709 17.262 1.00 71.48 276 THR A CA 1
ATOM 2168 C C . THR A 1 276 ? 15.872 -6.418 17.166 1.00 56.53 276 THR A C 1
ATOM 2169 O O . THR A 1 276 ? 14.934 -6.207 17.936 1.00 58.09 276 THR A O 1
ATOM 2173 N N . ASP A 1 277 ? 16.217 -5.575 16.200 1.00 62.09 277 ASP A N 1
ATOM 2174 C CA . ASP A 1 277 ? 15.501 -4.325 15.965 1.00 45.40 277 ASP A CA 1
ATOM 2175 C C . ASP A 1 277 ? 14.100 -4.606 15.423 1.00 50.25 277 ASP A C 1
ATOM 2176 O O . ASP A 1 277 ? 13.182 -3.792 15.561 1.00 48.40 277 ASP A O 1
ATOM 2181 N N . TRP A 1 278 ? 13.944 -5.760 14.786 1.00 62.17 278 TRP A N 1
ATOM 2182 C CA . TRP A 1 278 ? 12.683 -6.104 14.144 1.00 63.41 278 TRP A CA 1
ATOM 2183 C C . TRP A 1 278 ? 11.784 -6.865 15.097 1.00 59.88 278 TRP A C 1
ATOM 2184 O O . TRP A 1 278 ? 10.567 -6.732 15.055 1.00 49.68 278 TRP A O 1
ATOM 2195 N N . ILE A 1 279 ? 12.408 -7.673 15.943 1.00 39.56 279 ILE A N 1
ATOM 2196 C CA . ILE A 1 279 ? 11.720 -8.392 16.989 1.00 45.87 279 ILE A CA 1
ATOM 2197 C C . ILE A 1 279 ? 11.024 -7.385 17.896 1.00 47.55 279 ILE A C 1
ATOM 2198 O O . ILE A 1 279 ? 9.836 -7.500 18.169 1.00 31.75 279 ILE A O 1
ATOM 2203 N N . SER A 1 280 ? 11.763 -6.369 18.315 1.00 48.46 280 SER A N 1
ATOM 2204 C CA . SER A 1 280 ? 11.204 -5.320 19.151 1.00 46.54 280 SER A CA 1
ATOM 2205 C C . SER A 1 280 ? 10.007 -4.628 18.513 1.00 38.83 280 SER A C 1
ATOM 2206 O O . SER A 1 280 ? 8.981 -4.431 19.168 1.00 34.84 280 SER A O 1
ATOM 2209 N N . PHE A 1 281 ? 10.140 -4.269 17.239 1.00 46.35 281 PHE A N 1
ATOM 2210 C CA . PHE A 1 281 ? 9.039 -3.663 16.500 1.00 41.08 281 PHE A CA 1
ATOM 2211 C C . PHE A 1 281 ? 7.838 -4.595 16.456 1.00 42.89 281 PHE A C 1
ATOM 2212 O O . PHE A 1 281 ? 6.697 -4.141 16.529 1.00 35.26 281 PHE A O 1
ATOM 2220 N N . VAL A 1 282 ? 8.089 -5.894 16.322 1.00 29.58 282 VAL A N 1
ATOM 2221 C CA . VAL A 1 282 ? 6.997 -6.867 16.304 1.00 43.96 282 VAL A CA 1
ATOM 2222 C C . VAL A 1 282 ? 6.272 -6.935 17.651 1.00 40.97 282 VAL A C 1
ATOM 2223 O O . VAL A 1 282 ? 5.043 -6.979 17.697 1.00 36.38 282 VAL A O 1
ATOM 2227 N N . ASN A 1 283 ? 7.036 -6.945 18.741 1.00 39.94 283 ASN A N 1
ATOM 2228 C CA . ASN A 1 283 ? 6.447 -6.962 20.076 1.00 44.51 283 ASN A CA 1
ATOM 2229 C C . ASN A 1 283 ? 5.548 -5.764 20.331 1.00 45.22 283 ASN A C 1
ATOM 2230 O O . ASN A 1 283 ? 4.471 -5.917 20.915 1.00 37.90 283 ASN A O 1
ATOM 2235 N N . ASN A 1 284 ? 5.979 -4.580 19.893 1.00 32.56 284 ASN A N 1
ATOM 2236 C CA . ASN A 1 284 ? 5.124 -3.402 20.020 1.00 37.47 284 ASN A CA 1
ATOM 2237 C C . ASN A 1 284 ? 3.805 -3.604 19.274 1.00 35.29 284 ASN A C 1
ATOM 2238 O O . ASN A 1 284 ? 2.730 -3.328 19.808 1.00 31.29 284 ASN A O 1
ATOM 2243 N N . ILE A 1 285 ? 3.901 -4.128 18.055 1.00 45.84 285 ILE A N 1
ATOM 2244 C CA . ILE A 1 285 ? 2.740 -4.470 17.236 1.00 33.53 285 ILE A CA 1
ATOM 2245 C C . ILE A 1 285 ? 1.819 -5.442 17.955 1.00 33.14 285 ILE A C 1
ATOM 2246 O O . ILE A 1 285 ? 0.608 -5.321 17.866 1.00 23.51 285 ILE A O 1
ATOM 2251 N N . LYS A 1 286 ? 2.384 -6.411 18.666 1.00 27.32 286 LYS A N 1
ATOM 2252 C CA . LYS A 1 286 ? 1.548 -7.370 19.384 1.00 30.23 286 LYS A CA 1
ATOM 2253 C C . LYS A 1 286 ? 1.011 -6.812 20.747 1.00 40.76 286 LYS A C 1
ATOM 2254 O O . LYS A 1 286 ? 0.209 -7.464 21.433 1.00 33.70 286 LYS A O 1
ATOM 2260 N N . GLY A 1 287 ? 1.425 -5.597 21.110 1.00 38.30 287 GLY A N 1
ATOM 2261 C CA . GLY A 1 287 ? 0.903 -4.929 22.296 1.00 43.83 287 GLY A CA 1
ATOM 2262 C C . GLY A 1 287 ? 1.617 -5.214 23.604 1.00 49.86 287 GLY A C 1
ATOM 2263 O O . GLY A 1 287 ? 1.156 -4.796 24.666 1.00 55.15 287 GLY A O 1
ATOM 2264 N N . ILE A 1 288 ? 2.732 -5.933 23.524 1.00 38.22 288 ILE A N 1
ATOM 2265 C CA . ILE A 1 288 ? 3.551 -6.226 24.690 1.00 41.79 288 ILE A CA 1
ATOM 2266 C C . ILE A 1 288 ? 4.102 -4.927 25.267 1.00 45.90 288 ILE A C 1
ATOM 2267 O O . ILE A 1 288 ? 4.792 -4.180 24.573 1.00 33.17 288 ILE A O 1
ATOM 2272 N N . ASN A 1 289 ? 3.788 -4.664 26.534 1.00 68.40 289 ASN A N 1
ATOM 2273 C CA . ASN A 1 289 ? 4.176 -3.419 27.209 1.00 70.10 289 ASN A CA 1
ATOM 2274 C C . ASN A 1 289 ? 3.372 -2.199 26.755 1.00 75.74 289 ASN A C 1
ATOM 2275 O O . ASN A 1 289 ? 3.807 -1.053 26.914 1.00 74.10 289 ASN A O 1
ATOM 2280 N N . SER A 1 290 ? 2.193 -2.460 26.196 1.00 49.32 290 SER A N 1
ATOM 2281 C CA . SER A 1 290 ? 1.296 -1.401 25.764 1.00 45.76 290 SER A CA 1
ATOM 2282 C C . SER A 1 290 ? 0.932 -0.435 26.898 1.00 57.74 290 SER A C 1
ATOM 2283 O O . SER A 1 290 ? 0.557 -0.853 28.002 1.00 48.64 290 SER A O 1
ATOM 2286 N N . LYS A 1 291 ? 1.031 0.858 26.604 1.00 54.93 291 LYS A N 1
ATOM 2287 C CA . LYS A 1 291 ? 0.763 1.908 27.575 1.00 54.87 291 LYS A CA 1
ATOM 2288 C C . LYS A 1 291 ? -0.725 2.147 27.748 1.00 59.02 291 LYS A C 1
ATOM 2289 O O . LYS A 1 291 ? -1.164 2.584 28.810 1.00 62.63 291 LYS A O 1
ATOM 2295 N N . LYS A 1 292 ? -1.491 1.874 26.698 1.00 51.09 292 LYS A N 1
ATOM 2296 C CA . LYS A 1 292 ? -2.946 1.983 26.750 1.00 41.89 292 LYS A CA 1
ATOM 2297 C C . LYS A 1 292 ? -3.556 1.560 25.418 1.00 46.85 292 LYS A C 1
ATOM 2298 O O . LYS A 1 292 ? -2.842 1.406 24.427 1.00 39.75 292 LYS A O 1
ATOM 2304 N N . THR A 1 293 ? -4.867 1.354 25.403 1.00 42.57 293 THR A N 1
ATOM 2305 C CA . THR A 1 293 ? -5.582 1.078 24.170 1.00 37.81 293 THR A CA 1
ATOM 2306 C C . THR A 1 293 ? -6.323 2.333 23.706 1.00 49.74 293 THR A C 1
ATOM 2307 O O . THR A 1 293 ? -6.902 3.054 24.517 1.00 52.71 293 THR A O 1
ATOM 2311 N N . ILE A 1 294 ? -6.295 2.598 22.400 1.00 42.51 294 ILE A N 1
ATOM 2312 C CA . ILE A 1 294 ? -6.994 3.743 21.822 1.00 36.84 294 ILE A CA 1
ATOM 2313 C C . ILE A 1 294 ? -7.896 3.283 20.684 1.00 40.41 294 ILE A C 1
ATOM 2314 O O . ILE A 1 294 ? -7.511 2.441 19.870 1.00 49.71 294 ILE A O 1
ATOM 2319 N N . ASN A 1 295 ? -9.101 3.835 20.645 1.00 47.42 295 ASN A N 1
ATOM 2320 C CA . ASN A 1 295 ? -10.119 3.420 19.703 1.00 46.80 295 ASN A CA 1
ATOM 2321 C C . ASN A 1 295 ? -10.202 4.417 18.561 1.00 50.05 295 ASN A C 1
ATOM 2322 O O . ASN A 1 295 ? -10.364 5.617 18.788 1.00 53.70 295 ASN A O 1
ATOM 2327 N N . ILE A 1 296 ? -10.079 3.931 17.333 1.00 32.18 296 ILE A N 1
ATOM 2328 C CA . ILE A 1 296 ? -10.110 4.823 16.193 1.00 33.22 296 ILE A CA 1
ATOM 2329 C C . ILE A 1 296 ? -11.265 4.437 15.308 1.00 34.51 296 ILE A C 1
ATOM 2330 O O . ILE A 1 296 ? -11.427 3.263 14.978 1.00 35.43 296 ILE A O 1
ATOM 2335 N N . ALA A 1 297 ? -12.084 5.422 14.946 1.00 32.21 297 ALA A N 1
ATOM 2336 C CA . ALA A 1 297 ? -13.140 5.169 13.982 1.00 43.64 297 ALA A CA 1
ATOM 2337 C C . ALA A 1 297 ? -12.607 5.401 12.567 1.00 43.48 297 ALA A C 1
ATOM 2338 O O . ALA A 1 297 ? -11.900 6.375 12.309 1.00 41.73 297 ALA A O 1
ATOM 2340 N N . LEU A 1 298 ? -12.931 4.492 11.659 1.00 40.93 298 LEU A N 1
ATOM 2341 C CA . LEU A 1 298 ? -12.618 4.701 10.255 1.00 36.29 298 LEU A CA 1
ATOM 2342 C C . LEU A 1 298 ? -13.897 4.703 9.423 1.00 38.73 298 LEU A C 1
ATOM 2343 O O . LEU A 1 298 ? -14.598 3.694 9.305 1.00 45.02 298 LEU A O 1
ATOM 2348 N N . VAL A 1 299 ? -14.179 5.858 8.840 1.00 33.11 299 VAL A N 1
ATOM 2349 C CA . VAL A 1 299 ? -15.440 6.090 8.168 1.00 44.58 299 VAL A CA 1
ATOM 2350 C C . VAL A 1 299 ? -15.243 6.122 6.669 1.00 38.47 299 VAL A C 1
ATOM 2351 O O . VAL A 1 299 ? -14.484 6.936 6.154 1.00 34.34 299 VAL A O 1
ATOM 2355 N N . GLY A 1 300 ? -15.947 5.244 5.973 1.00 32.69 300 GLY A N 1
ATOM 2356 C CA . GLY A 1 300 ? -15.860 5.191 4.533 1.00 37.86 300 GLY A CA 1
ATOM 2357 C C . GLY A 1 300 ? -16.639 4.014 4.005 1.00 45.95 300 GLY A C 1
ATOM 2358 O O . GLY A 1 300 ? -17.514 3.485 4.684 1.00 45.37 300 GLY A O 1
ATOM 2359 N N . LYS A 1 301 ? -16.329 3.593 2.790 1.00 71.22 301 LYS A N 1
ATOM 2360 C CA . LYS A 1 301 ? -16.979 2.414 2.256 1.00 74.37 301 LYS A CA 1
ATOM 2361 C C . LYS A 1 301 ? -15.996 1.248 2.145 1.00 79.29 301 LYS A C 1
ATOM 2362 O O . LYS A 1 301 ? -14.787 1.426 2.316 1.00 73.01 301 LYS A O 1
ATOM 2368 N N . TYR A 1 302 ? -16.531 0.056 1.891 1.00 87.11 302 TYR A N 1
ATOM 2369 C CA . TYR A 1 302 ? -15.726 -1.140 1.680 1.00 84.79 302 TYR A CA 1
ATOM 2370 C C . TYR A 1 302 ? -15.025 -1.615 2.953 1.00 82.20 302 TYR A C 1
ATOM 2371 O O . TYR A 1 302 ? -14.069 -2.392 2.882 1.00 80.48 302 TYR A O 1
ATOM 2380 N N . THR A 1 303 ? -15.502 -1.161 4.109 1.00 52.30 303 THR A N 1
ATOM 2381 C CA . THR A 1 303 ? -14.800 -1.390 5.376 1.00 56.80 303 THR A CA 1
ATOM 2382 C C . THR A 1 303 ? -14.741 -2.854 5.824 1.00 54.24 303 THR A C 1
ATOM 2383 O O . THR A 1 303 ? -13.983 -3.204 6.743 1.00 48.97 303 THR A O 1
ATOM 2387 N N . LYS A 1 304 ? -15.545 -3.693 5.171 1.00 54.07 304 LYS A N 1
ATOM 2388 C CA . LYS A 1 304 ? -15.614 -5.120 5.474 1.00 62.50 304 LYS A CA 1
ATOM 2389 C C . LYS A 1 304 ? -14.526 -5.955 4.772 1.00 58.98 304 LYS A C 1
ATOM 2390 O O . LYS A 1 304 ? -14.181 -7.046 5.239 1.00 58.18 304 LYS A O 1
ATOM 2396 N N . LEU A 1 305 ? -13.978 -5.455 3.665 1.00 52.03 305 LEU A N 1
ATOM 2397 C CA . LEU A 1 305 ? -12.832 -6.137 3.046 1.00 60.61 305 LEU A CA 1
ATOM 2398 C C . LEU A 1 305 ? -11.531 -5.786 3.771 1.00 54.21 305 LEU A C 1
ATOM 2399 O O . LEU A 1 305 ? -11.280 -4.626 4.082 1.00 56.87 305 LEU A O 1
ATOM 2404 N N . LYS A 1 306 ? -10.710 -6.798 4.029 1.00 49.98 306 LYS A N 1
ATOM 2405 C CA . LYS A 1 306 ? -9.450 -6.620 4.744 1.00 46.20 306 LYS A CA 1
ATOM 2406 C C . LYS A 1 306 ? -8.517 -5.586 4.107 1.00 56.66 306 LYS A C 1
ATOM 2407 O O . LYS A 1 306 ? -8.064 -4.652 4.783 1.00 52.10 306 LYS A O 1
ATOM 2413 N N . ASP A 1 307 ? -8.229 -5.755 2.816 1.00 43.46 307 ASP A N 1
ATOM 2414 C CA . ASP A 1 307 ? -7.136 -5.023 2.191 1.00 40.05 307 ASP A CA 1
ATOM 2415 C C . ASP A 1 307 ? -7.514 -3.778 1.389 1.00 38.16 307 ASP A C 1
ATOM 2416 O O . ASP A 1 307 ? -6.694 -3.229 0.669 1.00 36.25 307 ASP A O 1
ATOM 2421 N N . SER A 1 308 ? -8.749 -3.324 1.518 1.00 42.20 308 SER A N 1
ATOM 2422 C CA . SER A 1 308 ? -9.182 -2.110 0.828 1.00 38.11 308 SER A CA 1
ATOM 2423 C C . SER A 1 308 ? -8.461 -0.822 1.256 1.00 36.31 308 SER A C 1
ATOM 2424 O O . SER A 1 308 ? -8.458 0.161 0.519 1.00 34.98 308 SER A O 1
ATOM 2427 N N . TYR A 1 309 ? -7.877 -0.821 2.453 1.00 38.79 309 TYR A N 1
ATOM 2428 C CA . TYR A 1 309 ? -7.220 0.363 3.010 1.00 37.30 309 TYR A CA 1
ATOM 2429 C C . TYR A 1 309 ? -6.010 -0.098 3.812 1.00 35.61 309 TYR A C 1
ATOM 2430 O O . TYR A 1 309 ? -5.681 0.468 4.892 1.00 26.55 309 TYR A O 1
ATOM 2439 N N . ILE A 1 310 ? -5.376 -1.148 3.291 1.00 26.32 310 ILE A N 1
ATOM 2440 C CA . ILE A 1 310 ? -4.314 -1.835 4.013 1.00 31.74 310 ILE A CA 1
ATOM 2441 C C . ILE A 1 310 ? -3.225 -0.887 4.546 1.00 29.73 310 ILE A C 1
ATOM 2442 O O . ILE A 1 310 ? -2.750 -1.067 5.673 1.00 27.88 310 ILE A O 1
ATOM 2447 N N . SER A 1 311 ? -2.875 0.128 3.755 1.00 20.19 311 SER A N 1
ATOM 2448 C CA . SER A 1 311 ? -1.773 1.044 4.049 1.00 25.04 311 SER A CA 1
ATOM 2449 C C . SER A 1 311 ? -2.122 2.049 5.128 1.00 28.41 311 SER A C 1
ATOM 2450 O O . SER A 1 311 ? -1.266 2.434 5.944 1.00 18.38 311 SER A O 1
ATOM 2453 N N . ILE A 1 312 ? -3.366 2.516 5.089 1.00 25.29 312 ILE A N 1
ATOM 2454 C CA . ILE A 1 312 ? -3.878 3.338 6.170 1.00 33.73 312 ILE A CA 1
ATOM 2455 C C . ILE A 1 312 ? -3.770 2.541 7.472 1.00 31.70 312 ILE A C 1
ATOM 2456 O O . ILE A 1 312 ? -3.286 3.047 8.468 1.00 35.58 312 ILE A O 1
ATOM 2461 N N . LYS A 1 313 ? -4.137 1.267 7.458 1.00 24.21 313 LYS A N 1
ATOM 2462 C CA . LYS A 1 313 ? -4.017 0.481 8.697 1.00 27.27 313 LYS A CA 1
ATOM 2463 C C . LYS A 1 313 ? -2.589 0.337 9.182 1.00 29.27 313 LYS A C 1
ATOM 2464 O O . LYS A 1 313 ? -2.301 0.528 10.364 1.00 30.84 313 LYS A O 1
ATOM 2470 N N . GLU A 1 314 ? -1.707 -0.053 8.263 1.00 29.25 314 GLU A N 1
ATOM 2471 C CA . GLU A 1 314 ? -0.294 -0.272 8.578 1.00 29.55 314 GLU A CA 1
ATOM 2472 C C . GLU A 1 314 ? 0.339 0.991 9.130 1.00 23.09 314 GLU A C 1
ATOM 2473 O O . GLU A 1 314 ? 1.085 0.965 10.123 1.00 24.39 314 GLU A O 1
ATOM 2479 N N . ALA A 1 315 ? -0.009 2.106 8.512 1.00 18.88 315 ALA A N 1
ATOM 2480 C CA . ALA A 1 315 ? 0.438 3.397 9.014 1.00 29.04 315 ALA A CA 1
ATOM 2481 C C . ALA A 1 315 ? -0.012 3.606 10.485 1.00 30.93 315 ALA A C 1
ATOM 2482 O O . ALA A 1 315 ? 0.810 3.865 11.378 1.00 31.76 315 ALA A O 1
ATOM 2484 N N . ILE A 1 316 ? -1.305 3.448 10.737 1.00 31.50 316 ILE A N 1
ATOM 2485 C CA . ILE A 1 316 ? -1.806 3.361 12.104 1.00 28.28 316 ILE A CA 1
ATOM 2486 C C . ILE A 1 316 ? -1.004 2.389 12.977 1.00 30.41 316 ILE A C 1
ATOM 2487 O O . ILE A 1 316 ? -0.493 2.776 14.012 1.00 36.89 316 ILE A O 1
ATOM 2492 N N . TYR A 1 317 ? -0.855 1.138 12.561 1.00 30.56 317 TYR A N 1
ATOM 2493 C CA . TYR A 1 317 ? -0.008 0.227 13.330 1.00 25.84 317 TYR A CA 1
ATOM 2494 C C . TYR A 1 317 ? 1.446 0.712 13.536 1.00 33.92 317 TYR A C 1
ATOM 2495 O O . TYR A 1 317 ? 2.018 0.526 14.609 1.00 32.64 317 TYR A O 1
ATOM 2504 N N . HIS A 1 318 ? 2.067 1.284 12.506 1.00 33.55 318 HIS A N 1
ATOM 2505 C CA . HIS A 1 318 ? 3.462 1.689 12.644 1.00 37.26 318 HIS A CA 1
ATOM 2506 C C . HIS A 1 318 ? 3.607 2.802 13.672 1.00 38.16 318 HIS A C 1
ATOM 2507 O O . HIS A 1 318 ? 4.494 2.753 14.528 1.00 42.69 318 HIS A O 1
ATOM 2514 N N . ALA A 1 319 ? 2.741 3.809 13.570 1.00 30.29 319 ALA A N 1
ATOM 2515 C CA . ALA A 1 319 ? 2.756 4.926 14.526 1.00 31.48 319 ALA A CA 1
ATOM 2516 C C . ALA A 1 319 ? 2.375 4.494 15.959 1.00 29.17 319 ALA A C 1
ATOM 2517 O O . ALA A 1 319 ? 3.030 4.904 16.918 1.00 28.52 319 ALA A O 1
ATOM 2519 N N . SER A 1 320 ? 1.348 3.653 16.093 1.00 24.68 320 SER A N 1
ATOM 2520 C CA . SER A 1 320 ? 0.942 3.126 17.409 1.00 30.69 320 SER A CA 1
ATOM 2521 C C . SER A 1 320 ? 2.039 2.337 18.086 1.00 34.16 320 SER A C 1
ATOM 2522 O O . SER A 1 320 ? 2.292 2.508 19.271 1.00 49.85 320 SER A O 1
ATOM 2525 N N . ALA A 1 321 ? 2.692 1.474 17.320 1.00 33.75 321 ALA A N 1
ATOM 2526 C CA . ALA A 1 321 ? 3.728 0.624 17.859 1.00 38.20 321 ALA A CA 1
ATOM 2527 C C . ALA A 1 321 ? 4.900 1.479 18.309 1.00 40.36 321 ALA A C 1
ATOM 2528 O O . ALA A 1 321 ? 5.538 1.192 19.312 1.00 38.91 321 ALA A O 1
ATOM 2530 N N . TYR A 1 322 ? 5.185 2.516 17.537 1.00 29.10 322 TYR A N 1
ATOM 2531 C CA . TYR A 1 322 ? 6.261 3.442 17.836 1.00 32.07 322 TYR A CA 1
ATOM 2532 C C . TYR A 1 322 ? 6.066 4.119 19.204 1.00 48.21 322 TYR A C 1
ATOM 2533 O O . TYR A 1 322 ? 6.979 4.177 20.024 1.00 44.83 322 TYR A O 1
ATOM 2542 N N . ILE A 1 323 ? 4.878 4.648 19.446 1.00 34.22 323 ILE A N 1
ATOM 2543 C CA . ILE A 1 323 ? 4.661 5.361 20.693 1.00 43.39 323 ILE A CA 1
ATOM 2544 C C . ILE A 1 323 ? 4.134 4.427 21.785 1.00 52.21 323 ILE A C 1
ATOM 2545 O O . ILE A 1 323 ? 3.777 4.858 22.880 1.00 52.01 323 ILE A O 1
ATOM 2550 N N . GLY A 1 324 ? 4.091 3.143 21.452 1.00 38.46 324 GLY A N 1
ATOM 2551 C CA . GLY A 1 324 ? 3.846 2.073 22.392 1.00 28.94 324 GLY A CA 1
ATOM 2552 C C . GLY A 1 324 ? 2.397 1.918 22.833 1.00 41.76 324 GLY A C 1
ATOM 2553 O O . GLY A 1 324 ? 2.129 1.643 24.005 1.00 36.45 324 GLY A O 1
ATOM 2554 N N . VAL A 1 325 ? 1.465 2.060 21.897 1.00 41.10 325 VAL A N 1
ATOM 2555 C CA . VAL A 1 325 ? 0.050 2.038 22.230 1.00 40.11 325 VAL A CA 1
ATOM 2556 C C . VAL A 1 325 ? -0.707 0.997 21.403 1.00 42.09 325 VAL A C 1
ATOM 2557 O O . VAL A 1 325 ? -0.250 0.603 20.336 1.00 51.83 325 VAL A O 1
ATOM 2561 N N . ARG A 1 326 ? -1.862 0.556 21.901 1.00 35.98 326 ARG A N 1
ATOM 2562 C CA . ARG A 1 326 ? -2.642 -0.496 21.259 1.00 31.09 326 ARG A CA 1
ATOM 2563 C C . ARG A 1 326 ? -3.909 0.011 20.573 1.00 34.86 326 ARG A C 1
ATOM 2564 O O . ARG A 1 326 ? -4.890 0.338 21.239 1.00 36.45 326 ARG A O 1
ATOM 2572 N N . PRO A 1 327 ? -3.899 0.041 19.227 1.00 45.25 327 PRO A N 1
ATOM 2573 C CA . PRO A 1 327 ? -5.041 0.540 18.460 1.00 35.39 327 PRO A CA 1
ATOM 2574 C C . PRO A 1 327 ? -6.148 -0.489 18.254 1.00 30.82 327 PRO A C 1
ATOM 2575 O O . PRO A 1 327 ? -5.898 -1.670 18.035 1.00 39.46 327 PRO A O 1
ATOM 2579 N N . LYS A 1 328 ? -7.384 -0.027 18.343 1.00 44.33 328 LYS A N 1
ATOM 2580 C CA . LYS A 1 328 ? -8.509 -0.844 17.953 1.00 44.86 328 LYS A CA 1
ATOM 2581 C C . LYS A 1 328 ? -9.246 -0.056 16.910 1.00 41.28 328 LYS A C 1
ATOM 2582 O O . LYS A 1 328 ? -9.593 1.095 17.120 1.00 46.13 328 LYS A O 1
ATOM 2588 N N . LEU A 1 329 ? -9.473 -0.679 15.769 1.00 26.55 329 LEU A N 1
ATOM 2589 C CA . LEU A 1 329 ? -10.097 0.021 14.664 1.00 27.89 329 LEU A CA 1
ATOM 2590 C C . LEU A 1 329 ? -11.585 -0.235 14.685 1.00 31.30 329 LEU A C 1
ATOM 2591 O O . LEU A 1 329 ? -12.035 -1.376 14.824 1.00 32.96 329 LEU A O 1
ATOM 2596 N N . ILE A 1 330 ? -12.339 0.849 14.599 1.00 43.50 330 ILE A N 1
ATOM 2597 C CA . ILE A 1 330 ? -13.775 0.769 14.537 1.00 36.61 330 ILE A CA 1
ATOM 2598 C C . ILE A 1 330 ? -14.139 1.138 13.128 1.00 42.09 330 ILE A C 1
ATOM 2599 O O . ILE A 1 330 ? -14.038 2.301 12.739 1.00 42.60 330 ILE A O 1
ATOM 2604 N N . TRP A 1 331 ? -14.528 0.132 12.359 1.00 44.15 331 TRP A N 1
ATOM 2605 C CA . TRP A 1 331 ? -14.928 0.339 10.985 1.00 40.18 331 TRP A CA 1
ATOM 2606 C C . TRP A 1 331 ? -16.389 0.757 10.965 1.00 52.68 331 TRP A C 1
ATOM 2607 O O . TRP A 1 331 ? -17.240 0.175 11.641 1.00 56.13 331 TRP A O 1
ATOM 2618 N N . ILE A 1 332 ? -16.665 1.804 10.207 1.00 41.52 332 ILE A N 1
ATOM 2619 C CA . ILE A 1 332 ? -17.985 2.385 10.178 1.00 47.76 332 ILE A CA 1
ATOM 2620 C C . ILE A 1 332 ? -18.352 2.697 8.746 1.00 48.71 332 ILE A C 1
ATOM 2621 O O . ILE A 1 332 ? -17.790 3.611 8.149 1.00 57.17 332 ILE A O 1
ATOM 2626 N N . GLU A 1 333 ? -19.270 1.926 8.178 1.00 59.61 333 GLU A N 1
ATOM 2627 C CA . GLU A 1 333 ? -19.787 2.282 6.869 1.00 61.99 333 GLU A CA 1
ATOM 2628 C C . GLU A 1 333 ? -20.383 3.666 7.030 1.00 54.95 333 GLU A C 1
ATOM 2629 O O . GLU A 1 333 ? -21.089 3.934 8.002 1.00 60.38 333 GLU A O 1
ATOM 2635 N N . SER A 1 334 ? -20.087 4.551 6.089 1.00 46.38 334 SER A N 1
ATOM 2636 C CA . SER A 1 334 ? -20.542 5.931 6.201 1.00 61.47 334 SER A CA 1
ATOM 2637 C C . SER A 1 334 ? -22.052 6.083 6.005 1.00 61.51 334 SER A C 1
ATOM 2638 O O . SER A 1 334 ? -22.617 7.119 6.342 1.00 53.47 334 SER A O 1
ATOM 2641 N N . THR A 1 335 ? -22.700 5.069 5.437 1.00 64.79 335 THR A N 1
ATOM 2642 C CA . THR A 1 335 ? -24.155 5.093 5.282 1.00 70.11 335 THR A CA 1
ATOM 2643 C C . THR A 1 335 ? -24.856 4.942 6.644 1.00 69.21 335 THR A C 1
ATOM 2644 O O . THR A 1 335 ? -25.927 5.504 6.867 1.00 67.02 335 THR A O 1
ATOM 2648 N N . ASP A 1 336 ? -24.230 4.199 7.552 1.00 71.71 336 ASP A N 1
ATOM 2649 C CA . ASP A 1 336 ? -24.765 3.991 8.889 1.00 73.28 336 ASP A CA 1
ATOM 2650 C C . ASP A 1 336 ? -24.844 5.294 9.671 1.00 81.26 336 ASP A C 1
ATOM 2651 O O . ASP A 1 336 ? -25.255 5.301 10.832 1.00 88.59 336 ASP A O 1
ATOM 2656 N N . LEU A 1 337 ? -24.433 6.393 9.046 1.00 63.42 337 LEU A N 1
ATOM 2657 C CA . LEU A 1 337 ? -24.434 7.689 9.716 1.00 50.13 337 LEU A CA 1
ATOM 2658 C C . LEU A 1 337 ? -25.315 8.702 9.000 1.00 53.79 337 LEU A C 1
ATOM 2659 O O . LEU A 1 337 ? -25.537 9.798 9.506 1.00 68.91 337 LEU A O 1
ATOM 2664 N N . GLU A 1 338 ? -25.802 8.348 7.817 1.00 105.63 338 GLU A N 1
ATOM 2665 C CA . GLU A 1 338 ? -26.757 9.197 7.121 1.00 108.62 338 GLU A CA 1
ATOM 2666 C C . GLU A 1 338 ? -28.127 8.981 7.747 1.00 120.84 338 GLU A C 1
ATOM 2667 O O . GLU A 1 338 ? -28.830 8.013 7.443 1.00 120.63 338 GLU A O 1
ATOM 2673 N N . SER A 1 339 ? -28.501 9.888 8.638 1.00 80.21 339 SER A N 1
ATOM 2674 C CA . SER A 1 339 ? -29.703 9.681 9.418 1.00 81.15 339 SER A CA 1
ATOM 2675 C C . SER A 1 339 ? -30.075 10.911 10.240 1.00 88.13 339 SER A C 1
ATOM 2676 O O . SER A 1 339 ? -29.464 11.203 11.267 1.00 83.37 339 SER A O 1
ATOM 2679 N N . ASP A 1 340 ? -31.091 11.619 9.756 1.00 144.43 340 ASP A N 1
ATOM 2680 C CA . ASP A 1 340 ? -31.654 12.787 10.409 1.00 138.45 340 ASP A CA 1
ATOM 2681 C C . ASP A 1 340 ? -32.333 12.326 11.697 1.00 145.54 340 ASP A C 1
ATOM 2682 O O . ASP A 1 340 ? -32.961 13.102 12.420 1.00 164.41 340 ASP A O 1
ATOM 2687 N N . THR A 1 341 ? -32.186 11.036 11.974 1.00 88.22 341 THR A N 1
ATOM 2688 C CA . THR A 1 341 ? -32.664 10.432 13.209 1.00 92.69 341 THR A CA 1
ATOM 2689 C C . THR A 1 341 ? -31.430 9.818 13.843 1.00 86.25 341 THR A C 1
ATOM 2690 O O . THR A 1 341 ? -30.354 10.397 13.769 1.00 89.89 341 THR A O 1
ATOM 2694 N N . LYS A 1 342 ? -31.583 8.661 14.473 1.00 78.09 342 LYS A N 1
ATOM 2695 C CA . LYS A 1 342 ? -30.452 7.773 14.696 1.00 86.15 342 LYS A CA 1
ATOM 2696 C C . LYS A 1 342 ? -29.196 8.548 15.039 1.00 82.71 342 LYS A C 1
ATOM 2697 O O . LYS A 1 342 ? -28.200 8.469 14.321 1.00 81.13 342 LYS A O 1
ATOM 2703 N N . ASN A 1 343 ? -29.258 9.298 16.133 1.00 94.67 343 ASN A N 1
ATOM 2704 C CA . ASN A 1 343 ? -28.149 10.132 16.569 1.00 89.54 343 ASN A CA 1
ATOM 2705 C C . ASN A 1 343 ? -26.897 9.307 16.804 1.00 82.43 343 ASN A C 1
ATOM 2706 O O . ASN A 1 343 ? -26.896 8.100 16.571 1.00 77.39 343 ASN A O 1
ATOM 2711 N N . LEU A 1 344 ? -25.832 9.943 17.274 1.00 104.70 344 LEU A N 1
ATOM 2712 C CA . LEU A 1 344 ? -24.523 9.326 17.156 1.00 101.04 344 LEU A CA 1
ATOM 2713 C C . LEU A 1 344 ? -23.532 9.661 18.262 1.00 94.34 344 LEU A C 1
ATOM 2714 O O . LEU A 1 344 ? -22.437 9.098 18.282 1.00 93.48 344 LEU A O 1
ATOM 2719 N N . ASN A 1 345 ? -23.877 10.577 19.165 1.00 91.68 345 ASN A N 1
ATOM 2720 C CA . ASN A 1 345 ? -22.958 10.928 20.246 1.00 87.03 345 ASN A CA 1
ATOM 2721 C C . ASN A 1 345 ? -22.590 9.675 21.018 1.00 82.84 345 ASN A C 1
ATOM 2722 O O . ASN A 1 345 ? -21.988 9.740 22.086 1.00 80.69 345 ASN A O 1
ATOM 2727 N N . GLU A 1 346 ? -22.974 8.536 20.456 1.00 82.64 346 GLU A N 1
ATOM 2728 C CA . GLU A 1 346 ? -22.820 7.242 21.087 1.00 98.06 346 GLU A CA 1
ATOM 2729 C C . GLU A 1 346 ? -22.072 6.295 20.150 1.00 102.27 346 GLU A C 1
ATOM 2730 O O . GLU A 1 346 ? -21.178 5.566 20.579 1.00 101.53 346 GLU A O 1
ATOM 2736 N N . ILE A 1 347 ? -22.424 6.310 18.869 1.00 88.14 347 ILE A N 1
ATOM 2737 C CA . ILE A 1 347 ? -21.674 5.534 17.893 1.00 78.52 347 ILE A CA 1
ATOM 2738 C C . ILE A 1 347 ? -20.224 5.995 17.841 1.00 75.92 347 ILE A C 1
ATOM 2739 O O . ILE A 1 347 ? -19.322 5.183 17.626 1.00 61.97 347 ILE A O 1
ATOM 2744 N N . LEU A 1 348 ? -20.007 7.295 18.040 1.00 61.38 348 LEU A N 1
ATOM 2745 C CA . LEU A 1 348 ? -18.668 7.864 17.983 1.00 52.96 348 LEU A CA 1
ATOM 2746 C C . LEU A 1 348 ? -18.249 8.414 19.329 1.00 67.20 348 LEU A C 1
ATOM 2747 O O . LEU A 1 348 ? -17.169 9.008 19.460 1.00 63.65 348 LEU A O 1
ATOM 2752 N N . GLY A 1 349 ? -19.113 8.234 20.323 1.00 89.62 349 GLY A N 1
ATOM 2753 C CA . GLY A 1 349 ? -18.854 8.756 21.651 1.00 78.52 349 GLY A CA 1
ATOM 2754 C C . GLY A 1 349 ? -17.668 8.078 22.301 1.00 78.16 349 GLY A C 1
ATOM 2755 O O . GLY A 1 349 ? -16.969 8.666 23.127 1.00 90.34 349 GLY A O 1
ATOM 2756 N N . ASN A 1 350 ? -17.435 6.833 21.915 1.00 91.46 350 ASN A N 1
ATOM 2757 C CA . ASN A 1 350 ? -16.373 6.034 22.508 1.00 100.72 350 ASN A CA 1
ATOM 2758 C C . ASN A 1 350 ? -14.997 6.280 21.887 1.00 93.64 350 ASN A C 1
ATOM 2759 O O . ASN A 1 350 ? -13.974 6.157 22.560 1.00 85.45 350 ASN A O 1
ATOM 2764 N N . VAL A 1 351 ? -14.967 6.610 20.600 1.00 58.64 351 VAL A N 1
ATOM 2765 C CA . VAL A 1 351 ? -13.693 6.755 19.894 1.00 50.60 351 VAL A CA 1
ATOM 2766 C C . VAL A 1 351 ? -12.961 8.015 20.329 1.00 47.69 351 VAL A C 1
ATOM 2767 O O . VAL A 1 351 ? -13.580 9.038 20.642 1.00 57.23 351 VAL A O 1
ATOM 2771 N N . ASN A 1 352 ? -11.638 7.928 20.354 1.00 48.94 352 ASN A N 1
ATOM 2772 C CA . ASN A 1 352 ? -10.786 9.083 20.606 1.00 45.13 352 ASN A CA 1
ATOM 2773 C C . ASN A 1 352 ? -10.106 9.579 19.324 1.00 56.68 352 ASN A C 1
ATOM 2774 O O . ASN A 1 352 ? -9.321 10.527 19.340 1.00 48.18 352 ASN A O 1
ATOM 2779 N N . GLY A 1 353 ? -10.415 8.923 18.211 1.00 47.76 353 GLY A N 1
ATOM 2780 C CA . GLY A 1 353 ? -9.840 9.286 16.935 1.00 46.52 353 GLY A CA 1
ATOM 2781 C C . GLY A 1 353 ? -10.792 8.985 15.804 1.00 41.78 353 GLY A C 1
ATOM 2782 O O . GLY A 1 353 ? -11.482 7.969 15.792 1.00 37.22 353 GLY A O 1
ATOM 2783 N N . ILE A 1 354 ? -10.841 9.889 14.846 1.00 34.05 354 ILE A N 1
ATOM 2784 C CA . ILE A 1 354 ? -11.660 9.677 13.681 1.00 34.90 354 ILE A CA 1
ATOM 2785 C C . ILE A 1 354 ? -10.869 9.957 12.406 1.00 44.46 354 ILE A C 1
ATOM 2786 O O . ILE A 1 354 ? -10.195 10.988 12.277 1.00 35.21 354 ILE A O 1
ATOM 2791 N N . ILE A 1 355 ? -10.942 9.012 11.476 1.00 41.18 355 ILE A N 1
ATOM 2792 C CA . ILE A 1 355 ? -10.342 9.184 10.168 1.00 30.01 355 ILE A CA 1
ATOM 2793 C C . ILE A 1 355 ? -11.445 9.011 9.145 1.00 30.31 355 ILE A C 1
ATOM 2794 O O . ILE A 1 355 ? -12.144 8.016 9.160 1.00 35.46 355 ILE A O 1
ATOM 2799 N N . VAL A 1 356 ? -11.628 9.990 8.275 1.00 30.88 356 VAL A N 1
ATOM 2800 C CA . VAL A 1 356 ? -12.518 9.795 7.143 1.00 38.19 356 VAL A CA 1
ATOM 2801 C C . VAL A 1 356 ? -11.717 9.325 5.932 1.00 40.80 356 VAL A C 1
ATOM 2802 O O . VAL A 1 356 ? -10.714 9.937 5.559 1.00 37.08 356 VAL A O 1
ATOM 2806 N N . LEU A 1 357 ? -12.182 8.223 5.348 1.00 42.38 357 LEU A N 1
ATOM 2807 C CA . LEU A 1 357 ? -11.467 7.476 4.314 1.00 39.84 357 LEU A CA 1
ATOM 2808 C C . LEU A 1 357 ? -11.478 8.057 2.905 1.00 37.90 357 LEU A C 1
ATOM 2809 O O . LEU A 1 357 ? -12.420 8.725 2.487 1.00 39.08 357 LEU A O 1
ATOM 2814 N N . PRO A 1 358 ? -10.413 7.767 2.160 1.00 36.38 358 PRO A N 1
ATOM 2815 C CA . PRO A 1 358 ? -10.321 8.042 0.722 1.00 32.94 358 PRO A CA 1
ATOM 2816 C C . PRO A 1 358 ? -11.452 7.350 -0.020 1.00 33.94 358 PRO A C 1
ATOM 2817 O O . PRO A 1 358 ? -12.262 6.616 0.565 1.00 36.10 358 PRO A O 1
ATOM 2821 N N . GLY A 1 359 ? -11.515 7.568 -1.320 1.00 47.50 359 GLY A N 1
ATOM 2822 C CA . GLY A 1 359 ? -12.508 6.880 -2.109 1.00 49.65 359 GLY A CA 1
ATOM 2823 C C . GLY A 1 359 ? -13.709 7.762 -2.291 1.00 56.39 359 GLY A C 1
ATOM 2824 O O . GLY A 1 359 ? -14.471 8.020 -1.357 1.00 78.48 359 GLY A O 1
ATOM 2825 N N . PHE A 1 360 ? -13.877 8.194 -3.529 1.00 91.52 360 PHE A N 1
ATOM 2826 C CA . PHE A 1 360 ? -14.804 9.242 -3.887 1.00 99.35 360 PHE A CA 1
ATOM 2827 C C . PHE A 1 360 ? -16.191 8.676 -4.180 1.00 105.67 360 PHE A C 1
ATOM 2828 O O . PHE A 1 360 ? -16.751 7.922 -3.379 1.00 94.68 360 PHE A O 1
ATOM 2836 N N . GLY A 1 361 ? -16.742 9.030 -5.333 1.00 107.44 361 GLY A N 1
ATOM 2837 C CA . GLY A 1 361 ? -18.112 8.674 -5.632 1.00 113.47 361 GLY A CA 1
ATOM 2838 C C . GLY A 1 361 ? -19.021 9.579 -4.831 1.00 120.41 361 GLY A C 1
ATOM 2839 O O . GLY A 1 361 ? -18.762 10.777 -4.726 1.00 121.68 361 GLY A O 1
ATOM 2840 N N . SER A 1 362 ? -20.072 9.012 -4.250 1.00 73.28 362 SER A N 1
ATOM 2841 C CA . SER A 1 362 ? -21.060 9.810 -3.533 1.00 75.71 362 SER A CA 1
ATOM 2842 C C . SER A 1 362 ? -21.940 8.905 -2.701 1.00 84.52 362 SER A C 1
ATOM 2843 O O . SER A 1 362 ? -22.849 9.368 -2.008 1.00 81.59 362 SER A O 1
ATOM 2846 N N . ARG A 1 363 ? -21.665 7.610 -2.780 1.00 97.44 363 ARG A N 1
ATOM 2847 C CA . ARG A 1 363 ? -22.470 6.618 -2.089 1.00 95.43 363 ARG A CA 1
ATOM 2848 C C . ARG A 1 363 ? -22.853 7.103 -0.695 1.00 88.06 363 ARG A C 1
ATOM 2849 O O . ARG A 1 363 ? -24.009 7.450 -0.455 1.00 97.37 363 ARG A O 1
ATOM 2857 N N . GLY A 1 364 ? -21.883 7.158 0.213 1.00 59.28 364 GLY A N 1
ATOM 2858 C CA . GLY A 1 364 ? -22.156 7.582 1.574 1.00 50.87 364 GLY A CA 1
ATOM 2859 C C . GLY A 1 364 ? -21.530 8.912 1.953 1.00 55.45 364 GLY A C 1
ATOM 2860 O O . GLY A 1 364 ? -21.037 9.077 3.072 1.00 53.08 364 GLY A O 1
ATOM 2861 N N . ALA A 1 365 ? -21.556 9.867 1.027 1.00 63.61 365 ALA A N 1
ATOM 2862 C CA . ALA A 1 365 ? -20.908 11.162 1.236 1.00 52.13 365 ALA A CA 1
ATOM 2863 C C . ALA A 1 365 ? -21.397 11.897 2.485 1.00 59.82 365 ALA A C 1
ATOM 2864 O O . ALA A 1 365 ? -20.604 12.541 3.175 1.00 59.33 365 ALA A O 1
ATOM 2866 N N . GLU A 1 366 ? -22.691 11.811 2.778 1.00 67.85 366 GLU A N 1
ATOM 2867 C CA . GLU A 1 366 ? -23.240 12.549 3.918 1.00 66.83 366 GLU A CA 1
ATOM 2868 C C . GLU A 1 366 ? -22.744 11.983 5.233 1.00 63.02 366 GLU A C 1
ATOM 2869 O O . GLU A 1 366 ? -22.408 12.730 6.152 1.00 64.51 366 GLU A O 1
ATOM 2875 N N . GLY A 1 367 ? -22.691 10.657 5.310 1.00 69.54 367 GLY A N 1
ATOM 2876 C CA . GLY A 1 367 ? -22.231 9.991 6.509 1.00 66.65 367 GLY A CA 1
ATOM 2877 C C . GLY A 1 367 ? -20.833 10.457 6.852 1.00 70.55 367 GLY A C 1
ATOM 2878 O O . GLY A 1 367 ? -20.516 10.738 8.015 1.00 64.31 367 GLY A O 1
ATOM 2879 N N . LYS A 1 368 ? -19.992 10.548 5.827 1.00 59.97 368 LYS A N 1
ATOM 2880 C CA . LYS A 1 368 ? -18.635 11.026 6.016 1.00 57.19 368 LYS A CA 1
ATOM 2881 C C . LYS A 1 368 ? -18.637 12.483 6.491 1.00 66.02 368 LYS A C 1
ATOM 2882 O O . LYS A 1 368 ? -17.854 12.871 7.366 1.00 54.73 368 LYS A O 1
ATOM 2888 N N . ILE A 1 369 ? -19.532 13.281 5.922 1.00 60.48 369 ILE A N 1
ATOM 2889 C CA . ILE A 1 369 ? -19.655 14.679 6.307 1.00 64.31 369 ILE A CA 1
ATOM 2890 C C . ILE A 1 369 ? -20.063 14.812 7.779 1.00 64.16 369 ILE A C 1
ATOM 2891 O O . ILE A 1 369 ? -19.440 15.555 8.542 1.00 65.67 369 ILE A O 1
ATOM 2896 N N . LYS A 1 370 ? -21.103 14.087 8.180 1.00 54.44 370 LYS A N 1
ATOM 2897 C CA . LYS A 1 370 ? -21.539 14.112 9.576 1.00 59.82 370 LYS A CA 1
ATOM 2898 C C . LYS A 1 370 ? -20.362 13.830 10.495 1.00 56.24 370 LYS A C 1
ATOM 2899 O O . LYS A 1 370 ? -20.106 14.562 11.458 1.00 58.62 370 LYS A O 1
ATOM 2905 N N . ALA A 1 371 ? -19.645 12.760 10.173 1.00 66.08 371 ALA A N 1
ATOM 2906 C CA . ALA A 1 371 ? -18.467 12.360 10.913 1.00 64.09 371 ALA A CA 1
ATOM 2907 C C . ALA A 1 371 ? -17.497 13.522 11.060 1.00 60.09 371 ALA A C 1
ATOM 2908 O O . ALA A 1 371 ? -16.890 13.700 12.120 1.00 57.10 371 ALA A O 1
ATOM 2910 N N . ILE A 1 372 ? -17.348 14.312 10.003 1.00 46.49 372 ILE A N 1
ATOM 2911 C CA . ILE A 1 372 ? -16.408 15.420 10.045 1.00 44.85 372 ILE A CA 1
ATOM 2912 C C . ILE A 1 372 ? -16.937 16.577 10.877 1.00 54.06 372 ILE A C 1
ATOM 2913 O O . ILE A 1 372 ? -16.175 17.208 11.613 1.00 45.29 372 ILE A O 1
ATOM 2918 N N . LYS A 1 373 ? -18.241 16.831 10.785 1.00 58.49 373 LYS A N 1
ATOM 2919 C CA . LYS A 1 373 ? -18.907 17.793 11.669 1.00 62.42 373 LYS A CA 1
ATOM 2920 C C . LYS A 1 373 ? -18.662 17.411 13.121 1.00 55.84 373 LYS A C 1
ATOM 2921 O O . LYS A 1 373 ? -18.340 18.250 13.969 1.00 55.64 373 LYS A O 1
ATOM 2927 N N . TYR A 1 374 ? -18.811 16.122 13.391 1.00 38.14 374 TYR A N 1
ATOM 2928 C CA . TYR A 1 374 ? -18.755 15.613 14.754 1.00 45.87 374 TYR A CA 1
ATOM 2929 C C . TYR A 1 374 ? -17.391 15.748 15.416 1.00 51.38 374 TYR A C 1
ATOM 2930 O O . TYR A 1 374 ? -17.309 16.148 16.572 1.00 57.50 374 TYR A O 1
ATOM 2939 N N . ALA A 1 375 ? -16.324 15.425 14.699 1.00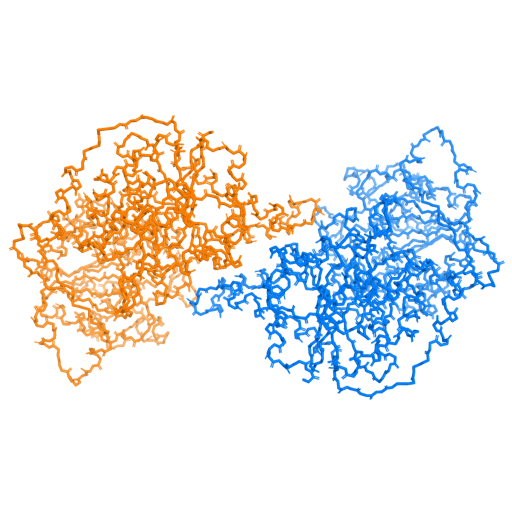 54.58 375 ALA A N 1
ATOM 2940 C CA . ALA A 1 375 ? -15.019 15.449 15.325 1.00 41.46 375 ALA A CA 1
ATOM 2941 C C . ALA A 1 375 ? -14.544 16.876 15.518 1.00 43.90 375 ALA A C 1
ATOM 2942 O O . ALA A 1 375 ? -13.853 17.172 16.493 1.00 42.43 375 ALA A O 1
ATOM 2944 N N . ARG A 1 376 ? -14.893 17.743 14.568 1.00 40.44 376 ARG A N 1
ATOM 2945 C CA . ARG A 1 376 ? -14.515 19.145 14.635 1.00 46.09 376 ARG A CA 1
ATOM 2946 C C . ARG A 1 376 ? -15.220 19.807 15.811 1.00 53.73 376 ARG A C 1
ATOM 2947 O O . ARG A 1 376 ? -14.602 20.533 16.592 1.00 41.96 376 ARG A O 1
ATOM 2955 N N . GLU A 1 377 ? -16.520 19.542 15.924 1.00 44.55 377 GLU A N 1
ATOM 2956 C CA . GLU A 1 377 ? -17.335 20.094 17.008 1.00 65.50 377 GLU A CA 1
ATOM 2957 C C . GLU A 1 377 ? -17.057 19.528 18.413 1.00 67.70 377 GLU A C 1
ATOM 2958 O O . GLU A 1 377 ? -17.104 20.278 19.393 1.00 67.99 377 GLU A O 1
ATOM 2964 N N . HIS A 1 378 ? -16.769 18.229 18.525 1.00 67.03 378 HIS A N 1
ATOM 2965 C CA . HIS A 1 378 ? -16.498 17.635 19.845 1.00 62.33 378 HIS A CA 1
ATOM 2966 C C . HIS A 1 378 ? -15.012 17.609 20.160 1.00 58.03 378 HIS A C 1
ATOM 2967 O O . HIS A 1 378 ? -14.593 17.133 21.220 1.00 55.80 378 HIS A O 1
ATOM 2974 N N . ASN A 1 379 ? -14.225 18.146 19.234 1.00 55.32 379 ASN A N 1
ATOM 2975 C CA . ASN A 1 379 ? -12.778 18.161 19.372 1.00 53.46 379 ASN A CA 1
ATOM 2976 C C . ASN A 1 379 ? -12.164 16.761 19.485 1.00 42.33 379 ASN A C 1
ATOM 2977 O O . ASN A 1 379 ? -11.241 16.536 20.265 1.00 39.79 379 ASN A O 1
ATOM 2982 N N . ILE A 1 380 ? -12.699 15.813 18.723 1.00 44.70 380 ILE A N 1
ATOM 2983 C CA . ILE A 1 380 ? -12.062 14.508 18.575 1.00 41.60 380 ILE A CA 1
ATOM 2984 C C . ILE A 1 380 ? -10.950 14.616 17.528 1.00 29.32 380 ILE A C 1
ATOM 2985 O O . ILE A 1 380 ? -11.211 15.031 16.394 1.00 27.74 380 ILE A O 1
ATOM 2990 N N . PRO A 1 381 ? -9.707 14.282 17.915 1.00 33.95 381 PRO A N 1
ATOM 2991 C CA . PRO A 1 381 ? -8.620 14.366 16.941 1.00 41.05 381 PRO A CA 1
ATOM 2992 C C . PRO A 1 381 ? -9.042 13.683 15.669 1.00 40.76 381 PRO A C 1
ATOM 2993 O O . PRO A 1 381 ? -9.502 12.534 15.700 1.00 30.39 381 PRO A O 1
ATOM 2997 N N . PHE A 1 382 ? -8.914 14.409 14.564 1.00 33.37 382 PHE A N 1
ATOM 2998 C CA . PHE A 1 382 ? -9.389 13.924 13.294 1.00 35.88 382 PHE A CA 1
ATOM 2999 C C . PHE A 1 382 ? -8.327 13.965 12.189 1.00 36.65 382 PHE A C 1
ATOM 3000 O O . PHE A 1 382 ? -7.577 14.956 12.052 1.00 30.57 382 PHE A O 1
ATOM 3008 N N . LEU A 1 383 ? -8.289 12.886 11.410 1.00 33.17 383 LEU A N 1
ATOM 3009 C CA . LEU A 1 383 ? -7.485 12.827 10.197 1.00 38.25 383 LEU A CA 1
ATOM 3010 C C . LEU A 1 383 ? -8.352 12.593 8.965 1.00 41.01 383 LEU A C 1
ATOM 3011 O O . LEU A 1 383 ? -9.057 11.584 8.878 1.00 43.85 383 LEU A O 1
ATOM 3016 N N . GLY A 1 384 ? -8.305 13.535 8.028 1.00 45.30 384 GLY A N 1
ATOM 3017 C CA . GLY A 1 384 ? -9.004 13.397 6.761 1.00 46.60 384 GLY A CA 1
ATOM 3018 C C . GLY A 1 384 ? -8.047 13.155 5.588 1.00 50.26 384 GLY A C 1
ATOM 3019 O O . GLY A 1 384 ? -6.938 13.707 5.544 1.00 48.20 384 GLY A O 1
ATOM 3020 N N . ILE A 1 385 ? -8.474 12.335 4.626 1.00 41.62 385 ILE A N 1
ATOM 3021 C CA . ILE A 1 385 ? -7.572 11.877 3.571 1.00 45.90 385 ILE A CA 1
ATOM 3022 C C . ILE A 1 385 ? -8.195 11.729 2.175 1.00 41.25 385 ILE A C 1
ATOM 3023 O O . ILE A 1 385 ? -9.138 10.970 1.980 1.00 52.02 385 ILE A O 1
ATOM 3028 N N . CYS A 1 386 ? -7.654 12.487 1.223 1.00 33.88 386 CYS A N 1
ATOM 3029 C CA . CYS A 1 386 ? -8.102 12.466 -0.164 1.00 41.15 386 CYS A CA 1
ATOM 3030 C C . CYS A 1 386 ? -9.503 13.023 -0.226 1.00 45.38 386 CYS A C 1
ATOM 3031 O O . CYS A 1 386 ? -9.733 14.189 0.114 1.00 50.01 386 CYS A O 1
ATOM 3034 N N . PHE A 1 387 ? -10.444 12.188 -0.655 1.00 30.75 387 PHE A N 1
ATOM 3035 C CA . PHE A 1 387 ? -11.848 12.588 -0.698 1.00 42.44 387 PHE A CA 1
ATOM 3036 C C . PHE A 1 387 ? -12.310 12.990 0.709 1.00 38.73 387 PHE A C 1
ATOM 3037 O O . PHE A 1 387 ? -13.270 13.753 0.877 1.00 37.86 387 PHE A O 1
ATOM 3045 N N . GLY A 1 388 ? -11.599 12.487 1.715 1.00 41.76 388 GLY A N 1
ATOM 3046 C CA . GLY A 1 388 ? -11.800 12.954 3.076 1.00 44.86 388 GLY A CA 1
ATOM 3047 C C . GLY A 1 388 ? -11.462 14.434 3.233 1.00 46.24 388 GLY A C 1
ATOM 3048 O O . GLY A 1 388 ? -12.248 15.214 3.777 1.00 45.86 388 GLY A O 1
ATOM 3049 N N . PHE A 1 389 ? -10.284 14.818 2.743 1.00 40.89 389 PHE A N 1
ATOM 3050 C CA . PHE A 1 389 ? -9.842 16.200 2.817 1.00 33.77 389 PHE A CA 1
ATOM 3051 C C . PHE A 1 389 ? -10.857 17.071 2.111 1.00 41.70 389 PHE A C 1
ATOM 3052 O O . PHE A 1 389 ? -11.313 18.055 2.667 1.00 50.58 389 PHE A O 1
ATOM 3060 N N . GLN A 1 390 ? -11.224 16.685 0.891 1.00 50.76 390 GLN A N 1
ATOM 3061 C CA . GLN A 1 390 ? -12.201 17.421 0.083 1.00 47.81 390 GLN A CA 1
ATOM 3062 C C . GLN A 1 390 ? -13.540 17.583 0.813 1.00 54.99 390 GLN A C 1
ATOM 3063 O O . GLN A 1 390 ? -14.212 18.599 0.670 1.00 53.40 390 GLN A O 1
ATOM 3069 N N . LEU A 1 391 ? -13.923 16.574 1.593 1.00 35.65 391 LEU A N 1
ATOM 3070 C CA . LEU A 1 391 ? -15.172 16.626 2.346 1.00 33.60 391 LEU A CA 1
ATOM 3071 C C . LEU A 1 391 ? -15.051 17.538 3.552 1.00 44.66 391 LEU A C 1
ATOM 3072 O O . LEU A 1 391 ? -15.988 18.253 3.874 1.00 46.88 391 LEU A O 1
ATOM 3077 N N . SER A 1 392 ? -13.896 17.506 4.211 1.00 38.39 392 SER A N 1
ATOM 3078 C CA . SER A 1 392 ? -13.587 18.439 5.280 1.00 40.74 392 SER A CA 1
ATOM 3079 C C . SER A 1 392 ? -13.802 19.871 4.791 1.00 53.59 392 SER A C 1
ATOM 3080 O O . SER A 1 392 ? -14.495 20.669 5.433 1.00 51.09 392 SER A O 1
ATOM 3083 N N . ILE A 1 393 ? -13.200 20.184 3.648 1.00 50.76 393 ILE A N 1
ATOM 3084 C CA . ILE A 1 393 ? -13.320 21.505 3.058 1.00 57.35 393 ILE A CA 1
ATOM 3085 C C . ILE A 1 393 ? -14.785 21.860 2.861 1.00 60.59 393 ILE A C 1
ATOM 3086 O O . ILE A 1 393 ? -15.173 23.013 2.990 1.00 67.04 393 ILE A O 1
ATOM 3091 N N . VAL A 1 394 ? -15.599 20.862 2.546 1.00 60.80 394 VAL A N 1
ATOM 3092 C CA . VAL A 1 394 ? -17.006 21.117 2.283 1.00 66.71 394 VAL A CA 1
ATOM 3093 C C . VAL A 1 394 ? -17.708 21.375 3.601 1.00 78.54 394 VAL A C 1
ATOM 3094 O O . VAL A 1 394 ? -18.382 22.387 3.776 1.00 88.54 394 VAL A O 1
ATOM 3098 N N . GLU A 1 395 ? -17.510 20.462 4.540 1.00 65.01 395 GLU A N 1
ATOM 3099 C CA . GLU A 1 395 ? -18.194 20.510 5.809 1.00 61.31 395 GLU A CA 1
ATOM 3100 C C . GLU A 1 395 ? -17.924 21.879 6.393 1.00 65.56 395 GLU A C 1
ATOM 3101 O O . GLU A 1 395 ? -18.822 22.548 6.896 1.00 73.48 395 GLU A O 1
ATOM 3107 N N . PHE A 1 396 ? -16.677 22.307 6.275 1.00 58.50 396 PHE A N 1
ATOM 3108 C CA . PHE A 1 396 ? -16.261 23.570 6.835 1.00 61.23 396 PHE A CA 1
ATOM 3109 C C . PHE A 1 396 ? -17.071 24.673 6.201 1.00 77.13 396 PHE A C 1
ATOM 3110 O O . PHE A 1 396 ? -17.588 25.552 6.876 1.00 80.63 396 PHE A O 1
ATOM 3118 N N . ALA A 1 397 ? -17.190 24.608 4.887 1.00 45.99 397 ALA A N 1
ATOM 3119 C CA . ALA A 1 397 ? -17.934 25.602 4.144 1.00 51.17 397 ALA A CA 1
ATOM 3120 C C . ALA A 1 397 ? -19.397 25.707 4.581 1.00 64.00 397 ALA A C 1
ATOM 3121 O O . ALA A 1 397 ? -19.841 26.773 5.039 1.00 66.44 397 ALA A O 1
ATOM 3123 N N . ARG A 1 398 ? -20.153 24.621 4.409 1.00 67.56 398 ARG A N 1
ATOM 3124 C CA . ARG A 1 398 ? -21.601 24.694 4.591 1.00 77.31 398 ARG A CA 1
ATOM 3125 C C . ARG A 1 398 ? -22.002 24.893 6.048 1.00 89.67 398 ARG A C 1
ATOM 3126 O O . ARG A 1 398 ? -23.147 25.254 6.343 1.00 94.29 398 ARG A O 1
ATOM 3134 N N . ASP A 1 399 ? -21.060 24.662 6.955 1.00 75.73 399 ASP A N 1
ATOM 3135 C CA . ASP A 1 399 ? -21.352 24.808 8.371 1.00 72.70 399 ASP A CA 1
ATOM 3136 C C . ASP A 1 399 ? -20.741 26.056 9.010 1.00 80.61 399 ASP A C 1
ATOM 3137 O O . ASP A 1 399 ? -21.407 27.089 9.110 1.00 97.35 399 ASP A O 1
ATOM 3142 N N . VAL A 1 400 ? -19.487 25.971 9.441 1.00 72.31 400 VAL A N 1
ATOM 3143 C CA . VAL A 1 400 ? -18.837 27.122 10.068 1.00 61.42 400 VAL A CA 1
ATOM 3144 C C . VAL A 1 400 ? -18.964 28.384 9.205 1.00 73.46 400 VAL A C 1
ATOM 3145 O O . VAL A 1 400 ? -19.299 29.462 9.702 1.00 83.10 400 VAL A O 1
ATOM 3149 N N . LEU A 1 401 ? -18.711 28.234 7.907 1.00 78.15 401 LEU A N 1
ATOM 3150 C CA . LEU A 1 401 ? -18.739 29.346 6.969 1.00 80.40 401 LEU A CA 1
ATOM 3151 C C . LEU A 1 401 ? -20.157 29.550 6.436 1.00 87.38 401 LEU A C 1
ATOM 3152 O O . LEU A 1 401 ? -20.449 30.536 5.770 1.00 91.59 401 LEU A O 1
ATOM 3157 N N . GLY A 1 402 ? -21.037 28.608 6.746 1.00 73.73 402 GLY A N 1
ATOM 3158 C CA . GLY A 1 402 ? -22.435 28.722 6.379 1.00 85.65 402 GLY A CA 1
ATOM 3159 C C . GLY A 1 402 ? -22.683 28.888 4.895 1.00 88.02 402 GLY A C 1
ATOM 3160 O O . GLY A 1 402 ? -23.239 29.895 4.479 1.00 86.57 402 GLY A O 1
ATOM 3161 N N . LEU A 1 403 ? -22.270 27.908 4.094 1.00 113.10 403 LEU A N 1
ATOM 3162 C CA . LEU A 1 403 ? -22.623 27.864 2.668 1.00 111.68 403 LEU A CA 1
ATOM 3163 C C . LEU A 1 403 ? -23.398 26.589 2.349 1.00 112.22 403 LEU A C 1
ATOM 3164 O O . LEU A 1 403 ? -22.876 25.692 1.692 1.00 106.11 403 LEU A O 1
ATOM 3169 N N . SER A 1 404 ? -24.648 26.528 2.794 1.00 103.35 404 SER A N 1
ATOM 3170 C CA . SER A 1 404 ? -25.442 25.298 2.753 1.00 103.02 404 SER A CA 1
ATOM 3171 C C . SER A 1 404 ? -25.366 24.495 1.437 1.00 90.02 404 SER A C 1
ATOM 3172 O O . SER A 1 404 ? -25.635 23.291 1.427 1.00 91.44 404 SER A O 1
ATOM 3175 N N . GLU A 1 405 ? -24.993 25.152 0.341 1.00 154.46 405 GLU A N 1
ATOM 3176 C CA . GLU A 1 405 ? -24.930 24.488 -0.962 1.00 167.24 405 GLU A CA 1
ATOM 3177 C C . GLU A 1 405 ? -23.524 24.024 -1.348 1.00 160.66 405 GLU A C 1
ATOM 3178 O O . GLU A 1 405 ? -23.352 23.311 -2.333 1.00 155.81 405 GLU A O 1
ATOM 3184 N N . ALA A 1 406 ? -22.524 24.435 -0.574 1.00 83.36 406 ALA A N 1
ATOM 3185 C CA . ALA A 1 406 ? -21.140 24.047 -0.823 1.00 69.26 406 ALA A CA 1
ATOM 3186 C C . ALA A 1 406 ? -21.024 22.549 -1.104 1.00 70.02 406 ALA A C 1
ATOM 3187 O O . ALA A 1 406 ? -21.693 21.739 -0.466 1.00 62.77 406 ALA A O 1
ATOM 3189 N N . ASN A 1 407 ? -20.169 22.185 -2.056 1.00 67.24 407 ASN A N 1
ATOM 3190 C CA . ASN A 1 407 ? -19.984 20.783 -2.438 1.00 63.62 407 ASN A CA 1
ATOM 3191 C C . ASN A 1 407 ? -18.881 20.639 -3.475 1.00 60.04 407 ASN A C 1
ATOM 3192 O O . ASN A 1 407 ? -18.436 21.633 -4.057 1.00 63.09 407 ASN A O 1
ATOM 3197 N N . SER A 1 408 ? -18.431 19.408 -3.705 1.00 67.57 408 SER A N 1
ATOM 3198 C CA . SER A 1 408 ? -17.552 19.133 -4.840 1.00 66.41 408 SER A CA 1
ATOM 3199 C C . SER A 1 408 ? -18.389 18.988 -6.098 1.00 61.23 408 SER A C 1
ATOM 3200 O O . SER A 1 408 ? -19.523 18.505 -6.043 1.00 55.64 408 SER A O 1
ATOM 3203 N N . THR A 1 409 ? -17.816 19.392 -7.230 1.00 61.16 409 THR A N 1
ATOM 3204 C CA . THR A 1 409 ? -18.460 19.213 -8.528 1.00 63.87 409 THR A CA 1
ATOM 3205 C C . THR A 1 409 ? -18.605 17.734 -8.910 1.00 61.27 409 THR A C 1
ATOM 3206 O O . THR A 1 409 ? -19.442 17.394 -9.740 1.00 68.99 409 THR A O 1
ATOM 3210 N N . GLU A 1 410 ? -17.800 16.863 -8.302 1.00 69.22 410 GLU A N 1
ATOM 3211 C CA . GLU A 1 410 ? -17.927 15.416 -8.493 1.00 72.37 410 GLU A CA 1
ATOM 3212 C C . GLU A 1 410 ? -19.241 14.848 -7.941 1.00 79.67 410 GLU A C 1
ATOM 3213 O O . GLU A 1 410 ? -19.793 13.900 -8.498 1.00 75.15 410 GLU A O 1
ATOM 3219 N N . ILE A 1 411 ? -19.731 15.415 -6.839 1.00 106.30 411 ILE A N 1
ATOM 3220 C CA . ILE A 1 411 ? -20.972 14.945 -6.205 1.00 106.35 411 ILE A CA 1
ATOM 3221 C C . ILE A 1 411 ? -22.229 15.584 -6.802 1.00 109.46 411 ILE A C 1
ATOM 3222 O O . ILE A 1 411 ? -23.311 14.990 -6.796 1.00 114.45 411 ILE A O 1
ATOM 3227 N N . ASN A 1 412 ? -22.069 16.799 -7.311 1.00 68.98 412 ASN A N 1
ATOM 3228 C CA . ASN A 1 412 ? -23.154 17.549 -7.918 1.00 69.03 412 ASN A CA 1
ATOM 3229 C C . ASN A 1 412 ? -22.541 18.699 -8.688 1.00 73.75 412 ASN A C 1
ATOM 3230 O O . ASN A 1 412 ? -22.238 19.746 -8.121 1.00 77.18 412 ASN A O 1
ATOM 3235 N N . PRO A 1 413 ? -22.338 18.505 -9.992 1.00 76.63 413 PRO A N 1
ATOM 3236 C CA . PRO A 1 413 ? -21.603 19.514 -10.752 1.00 70.60 413 PRO A CA 1
ATOM 3237 C C . PRO A 1 413 ? -22.400 20.805 -10.848 1.00 76.98 413 PRO A C 1
ATOM 3238 O O . PRO A 1 413 ? -21.878 21.788 -11.368 1.00 74.10 413 PRO A O 1
ATOM 3242 N N . ASN A 1 414 ? -23.636 20.792 -10.340 1.00 74.18 414 ASN A N 1
ATOM 3243 C CA . ASN A 1 414 ? -24.544 21.944 -10.414 1.00 84.57 414 ASN A CA 1
ATOM 3244 C C . ASN A 1 414 ? -24.512 22.867 -9.191 1.00 84.80 414 ASN A C 1
ATOM 3245 O O . ASN A 1 414 ? -25.014 23.986 -9.242 1.00 87.34 414 ASN A O 1
ATOM 3250 N N . THR A 1 415 ? -23.924 22.391 -8.099 1.00 82.45 415 THR A N 1
ATOM 3251 C CA . THR A 1 415 ? -23.919 23.123 -6.835 1.00 83.37 415 THR A CA 1
ATOM 3252 C C . THR A 1 415 ? -23.689 24.625 -7.036 1.00 88.81 415 THR A C 1
ATOM 3253 O O . THR A 1 415 ? -23.025 25.042 -7.987 1.00 81.60 415 THR A O 1
ATOM 3257 N N . LYS A 1 416 ? -24.264 25.430 -6.146 1.00 95.92 416 LYS A N 1
ATOM 3258 C CA . LYS A 1 416 ? -24.116 26.880 -6.210 1.00 93.55 416 LYS A CA 1
ATOM 3259 C C . LYS A 1 416 ? -22.690 27.307 -5.860 1.00 92.70 416 LYS A C 1
ATOM 3260 O O . LYS A 1 416 ? -22.170 28.286 -6.413 1.00 89.92 416 LYS A O 1
ATOM 3266 N N . ASP A 1 417 ? -22.082 26.561 -4.934 1.00 92.07 417 ASP A N 1
ATOM 3267 C CA . ASP A 1 417 ? -20.723 26.805 -4.474 1.00 89.59 417 ASP A CA 1
ATOM 3268 C C . ASP A 1 417 ? -19.828 25.599 -4.726 1.00 86.05 417 ASP A C 1
ATOM 3269 O O . ASP A 1 417 ? -19.756 24.696 -3.879 1.00 82.14 417 ASP A O 1
ATOM 3274 N N . PRO A 1 418 ? -19.166 25.564 -5.908 1.00 78.75 418 PRO A N 1
ATOM 3275 C CA . PRO A 1 418 ? -18.130 24.569 -6.244 1.00 64.19 418 PRO A CA 1
ATOM 3276 C C . PRO A 1 418 ? -16.828 24.866 -5.475 1.00 64.93 418 PRO A C 1
ATOM 3277 O O . PRO A 1 418 ? -15.860 25.414 -5.998 1.00 55.35 418 PRO A O 1
ATOM 3281 N N . VAL A 1 419 ? -16.860 24.526 -4.197 1.00 64.83 419 VAL A N 1
ATOM 3282 C CA . VAL A 1 419 ? -15.757 24.768 -3.307 1.00 63.18 419 VAL A CA 1
ATOM 3283 C C . VAL A 1 419 ? -14.677 23.717 -3.581 1.00 59.66 419 VAL A C 1
ATOM 3284 O O . VAL A 1 419 ? -13.487 23.919 -3.312 1.00 49.73 419 VAL A O 1
ATOM 3288 N N . ILE A 1 420 ? -15.108 22.591 -4.134 1.00 65.77 420 ILE A N 1
ATOM 3289 C CA . ILE A 1 420 ? -14.199 21.569 -4.621 1.00 70.86 420 ILE A CA 1
ATOM 3290 C C . ILE A 1 420 ? -14.563 21.254 -6.058 1.00 76.93 420 ILE A C 1
ATOM 3291 O O . ILE A 1 420 ? -15.715 20.939 -6.355 1.00 74.25 420 ILE A O 1
ATOM 3296 N N . THR A 1 421 ? -13.579 21.311 -6.944 1.00 68.69 421 THR A N 1
ATOM 3297 C CA . THR A 1 421 ? -13.839 21.108 -8.361 1.00 76.33 421 THR A CA 1
ATOM 3298 C C . THR A 1 421 ? -12.573 20.765 -9.135 1.00 67.59 421 THR A C 1
ATOM 3299 O O . THR A 1 421 ? -11.466 20.818 -8.606 1.00 63.13 421 THR A O 1
ATOM 3303 N N . LEU A 1 422 ? -12.746 20.399 -10.396 1.00 71.80 422 LEU A N 1
ATOM 3304 C CA . LEU A 1 422 ? -11.612 20.228 -11.283 1.00 66.47 422 LEU A CA 1
ATOM 3305 C C . LEU A 1 422 ? -11.123 21.604 -11.733 1.00 67.04 422 LEU A C 1
ATOM 3306 O O . LEU A 1 422 ? -11.897 22.566 -11.774 1.00 73.25 422 LEU A O 1
ATOM 3311 N N . LEU A 1 423 ? -9.837 21.693 -12.064 1.00 66.29 423 LEU A N 1
ATOM 3312 C CA . LEU A 1 423 ? -9.222 22.948 -12.502 1.00 78.33 423 LEU A CA 1
ATOM 3313 C C . LEU A 1 423 ? -8.265 22.607 -13.642 1.00 75.82 423 LEU A C 1
ATOM 3314 O O . LEU A 1 423 ? -7.561 21.600 -13.575 1.00 78.21 423 LEU A O 1
ATOM 3319 N N . ASP A 1 424 ? -8.227 23.430 -14.686 1.00 82.30 424 ASP A N 1
ATOM 3320 C CA . ASP A 1 424 ? -7.322 23.150 -15.805 1.00 95.78 424 ASP A CA 1
ATOM 3321 C C . ASP A 1 424 ? -5.880 23.570 -15.505 1.00 96.31 424 ASP A C 1
ATOM 3322 O O . ASP A 1 424 ? -5.611 24.210 -14.488 1.00 97.02 424 ASP A O 1
ATOM 3327 N N . GLU A 1 425 ? -4.957 23.210 -16.392 1.00 169.10 425 GLU A N 1
ATOM 3328 C CA . GLU A 1 425 ? -3.573 23.649 -16.252 1.00 175.15 425 GLU A CA 1
ATOM 3329 C C . GLU A 1 425 ? -3.536 25.175 -16.172 1.00 182.22 425 GLU A C 1
ATOM 3330 O O . GLU A 1 425 ? -3.569 25.850 -17.200 1.00 187.23 425 GLU A O 1
ATOM 3336 N N . GLN A 1 426 ? -3.469 25.705 -14.951 1.00 93.16 426 GLN A N 1
ATOM 3337 C CA . GLN A 1 426 ? -3.614 27.146 -14.687 1.00 94.57 426 GLN A CA 1
ATOM 3338 C C . GLN A 1 426 ? -4.882 27.787 -15.285 1.00 100.04 426 GLN A C 1
ATOM 3339 O O . GLN A 1 426 ? -5.318 27.408 -16.370 1.00 100.84 426 GLN A O 1
ATOM 3345 N N . LYS A 1 427 ? -5.472 28.738 -14.553 1.00 142.82 427 LYS A N 1
ATOM 3346 C CA . LYS A 1 427 ? -6.576 29.583 -15.056 1.00 142.15 427 LYS A CA 1
ATOM 3347 C C . LYS A 1 427 ? -7.574 30.109 -13.998 1.00 136.39 427 LYS A C 1
ATOM 3348 O O . LYS A 1 427 ? -7.814 31.317 -13.923 1.00 134.81 427 LYS A O 1
ATOM 3354 N N . ASN A 1 428 ? -8.172 29.215 -13.208 1.00 111.54 428 ASN A N 1
ATOM 3355 C CA . ASN A 1 428 ? -7.928 27.778 -13.303 1.00 98.20 428 ASN A CA 1
ATOM 3356 C C . ASN A 1 428 ? -9.232 26.985 -13.385 1.00 86.75 428 ASN A C 1
ATOM 3357 O O . ASN A 1 428 ? -9.217 25.796 -13.690 1.00 87.23 428 ASN A O 1
ATOM 3359 N N . VAL A 1 429 ? -10.353 27.655 -13.130 1.00 86.07 429 VAL A N 1
ATOM 3360 C CA . VAL A 1 429 ? -11.667 27.014 -13.108 1.00 96.48 429 VAL A CA 1
ATOM 3361 C C . VAL A 1 429 ? -12.017 26.336 -14.435 1.00 108.30 429 VAL A C 1
ATOM 3362 O O . VAL A 1 429 ? -11.893 26.945 -15.499 1.00 110.48 429 VAL A O 1
ATOM 3364 N N . THR A 1 430 ? -12.468 25.082 -14.366 1.00 151.71 430 THR A N 1
ATOM 3365 C CA . THR A 1 430 ? -12.815 24.310 -15.568 1.00 155.72 430 THR A CA 1
ATOM 3366 C C . THR A 1 430 ? -13.544 22.996 -15.263 1.00 145.74 430 THR A C 1
ATOM 3367 O O . THR A 1 430 ? -13.333 22.381 -14.221 1.00 138.20 430 THR A O 1
ATOM 3369 N N . GLN A 1 431 ? -14.399 22.571 -16.188 1.00 83.31 431 GLN A N 1
ATOM 3370 C CA . GLN A 1 431 ? -15.138 21.322 -16.046 1.00 86.95 431 GLN A CA 1
ATOM 3371 C C . GLN A 1 431 ? -14.713 20.363 -17.146 1.00 89.61 431 GLN A C 1
ATOM 3372 O O . GLN A 1 431 ? -15.411 19.395 -17.454 1.00 83.99 431 GLN A O 1
ATOM 3378 N N . LEU A 1 432 ? -13.560 20.663 -17.736 1.00 110.23 432 LEU A N 1
ATOM 3379 C CA . LEU A 1 432 ? -12.934 19.811 -18.735 1.00 102.66 432 LEU A CA 1
ATOM 3380 C C . LEU A 1 432 ? -12.728 18.421 -18.151 1.00 106.26 432 LEU A C 1
ATOM 3381 O O . LEU A 1 432 ? -13.656 17.615 -18.077 1.00 107.32 432 LEU A O 1
ATOM 3386 N N . GLY A 1 433 ? -11.501 18.153 -17.723 1.00 89.15 433 GLY A N 1
ATOM 3387 C CA . GLY A 1 433 ? -11.162 16.873 -17.140 1.00 80.09 433 GLY A CA 1
ATOM 3388 C C . GLY A 1 433 ? -10.094 17.068 -16.086 1.00 87.62 433 GLY A C 1
ATOM 3389 O O . GLY A 1 433 ? -9.571 16.106 -15.513 1.00 80.39 433 GLY A O 1
ATOM 3390 N N . GLY A 1 434 ? -9.765 18.330 -15.832 1.00 99.36 434 GLY A N 1
ATOM 3391 C CA . GLY A 1 434 ? -8.790 18.669 -14.817 1.00 86.45 434 GLY A CA 1
ATOM 3392 C C . GLY A 1 434 ? -7.414 18.086 -15.061 1.00 85.14 434 GLY A C 1
ATOM 3393 O O . GLY A 1 434 ? -7.095 17.597 -16.145 1.00 92.21 434 GLY A O 1
ATOM 3394 N N . THR A 1 435 ? -6.594 18.139 -14.023 1.00 103.59 435 THR A N 1
ATOM 3395 C CA . THR A 1 435 ? -5.205 17.743 -14.121 1.00 99.45 435 THR A CA 1
ATOM 3396 C C . THR A 1 435 ? -4.934 16.674 -13.058 1.00 96.92 435 THR A C 1
ATOM 3397 O O . THR A 1 435 ? -5.037 16.948 -11.861 1.00 90.51 435 THR A O 1
ATOM 3401 N N . MET A 1 436 ? -4.620 15.452 -13.490 1.00 80.23 436 MET A N 1
ATOM 3402 C CA . MET A 1 436 ? -4.428 14.335 -12.555 1.00 79.84 436 MET A CA 1
ATOM 3403 C C . MET A 1 436 ? -3.075 14.420 -11.850 1.00 73.35 436 MET A C 1
ATOM 3404 O O . MET A 1 436 ? -2.040 14.546 -12.501 1.00 76.24 436 MET A O 1
ATOM 3409 N N . ARG A 1 437 ? -3.090 14.368 -10.521 1.00 54.59 437 ARG A N 1
ATOM 3410 C CA . ARG A 1 437 ? -1.859 14.435 -9.744 1.00 51.07 437 ARG A CA 1
ATOM 3411 C C . ARG A 1 437 ? -1.492 13.034 -9.292 1.00 44.31 437 ARG A C 1
ATOM 3412 O O . ARG A 1 437 ? -2.336 12.316 -8.762 1.00 41.65 437 ARG A O 1
ATOM 3420 N N . LEU A 1 438 ? -0.230 12.661 -9.475 1.00 40.99 438 LEU A N 1
ATOM 3421 C CA . LEU A 1 438 ? 0.193 11.268 -9.318 1.00 36.03 438 LEU A CA 1
ATOM 3422 C C . LEU A 1 438 ? 1.626 11.119 -8.826 1.00 31.58 438 LEU A C 1
ATOM 3423 O O . LEU A 1 438 ? 2.562 11.624 -9.444 1.00 37.60 438 LEU A O 1
ATOM 3428 N N . GLY A 1 439 ? 1.787 10.388 -7.725 1.00 28.08 439 GLY A N 1
ATOM 3429 C CA . GLY A 1 439 ? 3.104 10.082 -7.191 1.00 28.81 439 GLY A CA 1
ATOM 3430 C C . GLY A 1 439 ? 3.702 11.208 -6.379 1.00 30.19 439 GLY A C 1
ATOM 3431 O O . GLY A 1 439 ? 3.046 12.209 -6.103 1.00 33.69 439 GLY A O 1
ATOM 3432 N N . ALA A 1 440 ? 4.959 11.026 -5.996 1.00 21.41 440 ALA A N 1
ATOM 3433 C CA . ALA A 1 440 ? 5.700 12.010 -5.216 1.00 26.93 440 ALA A CA 1
ATOM 3434 C C . ALA A 1 440 ? 5.581 13.404 -5.817 1.00 38.21 440 ALA A C 1
ATOM 3435 O O . ALA A 1 440 ? 5.743 13.602 -7.033 1.00 39.32 440 ALA A O 1
ATOM 3437 N N . GLN A 1 441 ? 5.290 14.358 -4.939 1.00 46.99 441 GLN A N 1
ATOM 3438 C CA . GLN A 1 441 ? 5.001 15.733 -5.309 1.00 48.39 441 GLN A CA 1
ATOM 3439 C C . GLN A 1 441 ? 5.366 16.664 -4.155 1.00 55.30 441 GLN A C 1
ATOM 3440 O O . GLN A 1 441 ? 5.063 16.390 -2.994 1.00 59.04 441 GLN A O 1
ATOM 3446 N N . LYS A 1 442 ? 6.006 17.772 -4.494 1.00 46.02 442 LYS A N 1
ATOM 3447 C CA . LYS A 1 442 ? 6.486 18.730 -3.512 1.00 57.89 442 LYS A CA 1
ATOM 3448 C C . LYS A 1 442 ? 5.337 19.405 -2.745 1.00 53.91 442 LYS A C 1
ATOM 3449 O O . LYS A 1 442 ? 4.297 19.746 -3.306 1.00 53.79 442 LYS A O 1
ATOM 3455 N N . ILE A 1 443 ? 5.528 19.579 -1.447 1.00 45.28 443 ILE A N 1
ATOM 3456 C CA . ILE A 1 443 ? 4.598 20.371 -0.655 1.00 48.96 443 ILE A CA 1
ATOM 3457 C C . ILE A 1 443 ? 5.403 21.315 0.209 1.00 41.94 443 ILE A C 1
ATOM 3458 O O . ILE A 1 443 ? 6.298 20.883 0.938 1.00 42.23 443 ILE A O 1
ATOM 3463 N N . ILE A 1 444 ? 5.107 22.605 0.090 1.00 51.93 444 ILE A N 1
ATOM 3464 C CA . ILE A 1 444 ? 5.740 23.613 0.922 1.00 58.19 444 ILE A CA 1
ATOM 3465 C C . ILE A 1 444 ? 4.899 23.840 2.165 1.00 53.28 444 ILE A C 1
ATOM 3466 O O . ILE A 1 444 ? 3.725 24.199 2.075 1.00 51.30 444 ILE A O 1
ATOM 3471 N N . LEU A 1 445 ? 5.510 23.603 3.319 1.00 46.80 445 LEU A N 1
ATOM 3472 C CA . LEU A 1 445 ? 4.847 23.762 4.597 1.00 53.80 445 LEU A CA 1
ATOM 3473 C C . LEU A 1 445 ? 4.924 25.192 5.111 1.00 57.78 445 LEU A C 1
ATOM 3474 O O . LEU A 1 445 ? 5.918 25.878 4.900 1.00 68.51 445 LEU A O 1
ATOM 3479 N N . LYS A 1 446 ? 3.870 25.635 5.783 1.00 45.77 446 LYS A N 1
ATOM 3480 C CA . LYS A 1 446 ? 3.882 26.938 6.449 1.00 60.71 446 LYS A CA 1
ATOM 3481 C C . LYS A 1 446 ? 4.428 26.823 7.875 1.00 64.50 446 LYS A C 1
ATOM 3482 O O . LYS A 1 446 ? 4.034 25.926 8.628 1.00 65.66 446 LYS A O 1
ATOM 3488 N N . GLU A 1 447 ? 5.335 27.723 8.246 1.00 62.33 447 GLU A N 1
ATOM 3489 C CA . GLU A 1 447 ? 5.951 27.667 9.580 1.00 70.92 447 GLU A CA 1
ATOM 3490 C C . GLU A 1 447 ? 4.972 28.002 10.707 1.00 69.08 447 GLU A C 1
ATOM 3491 O O . GLU A 1 447 ? 4.035 28.781 10.519 1.00 70.08 447 GLU A O 1
ATOM 3497 N N . GLY A 1 448 ? 5.191 27.394 11.870 1.00 73.71 448 GLY A N 1
ATOM 3498 C CA . GLY A 1 448 ? 4.326 27.591 13.019 1.00 74.59 448 GLY A CA 1
ATOM 3499 C C . GLY A 1 448 ? 3.055 26.761 13.003 1.00 78.75 448 GLY A C 1
ATOM 3500 O O . GLY A 1 448 ? 2.214 26.887 13.896 1.00 71.53 448 GLY A O 1
ATOM 3501 N N . THR A 1 449 ? 2.903 25.914 11.991 1.00 64.94 449 THR A N 1
ATOM 3502 C CA . THR A 1 449 ? 1.729 25.054 11.903 1.00 58.74 449 THR A CA 1
ATOM 3503 C C . THR A 1 449 ? 1.994 23.647 12.472 1.00 54.41 449 THR A C 1
ATOM 3504 O O . THR A 1 449 ? 3.141 23.231 12.633 1.00 56.82 449 THR A O 1
ATOM 3508 N N . ILE A 1 450 ? 0.928 22.926 12.799 1.00 48.33 450 ILE A N 1
ATOM 3509 C CA . ILE A 1 450 ? 1.048 21.519 13.184 1.00 50.66 450 ILE A CA 1
ATOM 3510 C C . ILE A 1 450 ? 1.788 20.751 12.096 1.00 51.49 450 ILE A C 1
ATOM 3511 O O . ILE A 1 450 ? 2.675 19.936 12.368 1.00 45.94 450 ILE A O 1
ATOM 3516 N N . ALA A 1 451 ? 1.423 21.032 10.850 1.00 50.25 451 ALA A N 1
ATOM 3517 C CA . ALA A 1 451 ? 2.017 20.353 9.699 1.00 55.11 451 ALA A CA 1
ATOM 3518 C C . ALA A 1 451 ? 3.508 20.624 9.602 1.00 57.51 451 ALA A C 1
ATOM 3519 O O . ALA A 1 451 ? 4.292 19.714 9.350 1.00 57.26 451 ALA A O 1
ATOM 3521 N N . TYR A 1 452 ? 3.899 21.879 9.801 1.00 43.16 452 TYR A N 1
ATOM 3522 C CA . TYR A 1 452 ? 5.313 22.206 9.811 1.00 51.93 452 TYR A CA 1
ATOM 3523 C C . TYR A 1 452 ? 5.963 21.484 10.988 1.00 51.78 452 TYR A C 1
ATOM 3524 O O . TYR A 1 452 ? 7.013 20.863 10.836 1.00 47.97 452 TYR A O 1
ATOM 3533 N N . GLN A 1 453 ? 5.327 21.549 12.156 1.00 40.86 453 GLN A N 1
ATOM 3534 C CA . GLN A 1 453 ? 5.852 20.888 13.339 1.00 51.58 453 GLN A CA 1
ATOM 3535 C C . GLN A 1 453 ? 6.044 19.377 13.116 1.00 48.53 453 GLN A C 1
ATOM 3536 O O . GLN A 1 453 ? 7.083 18.808 13.470 1.00 38.72 453 GLN A O 1
ATOM 3542 N N . LEU A 1 454 ? 5.046 18.729 12.522 1.00 53.45 454 LEU A N 1
ATOM 3543 C CA . LEU A 1 454 ? 5.123 17.289 12.293 1.00 51.32 454 LEU A CA 1
ATOM 3544 C C . LEU A 1 454 ? 6.303 16.889 11.404 1.00 51.07 454 LEU A C 1
ATOM 3545 O O . LEU A 1 454 ? 6.973 15.878 11.641 1.00 47.23 454 LEU A O 1
ATOM 3550 N N . TYR A 1 455 ? 6.564 17.682 10.376 1.00 49.43 455 TYR A N 1
ATOM 3551 C CA . TYR A 1 455 ? 7.673 17.377 9.486 1.00 48.90 455 TYR A CA 1
ATOM 3552 C C . TYR A 1 455 ? 9.022 17.951 9.919 1.00 60.71 455 TYR A C 1
ATOM 3553 O O . TYR A 1 455 ? 10.070 17.497 9.463 1.00 67.80 455 TYR A O 1
ATOM 3562 N N . GLY A 1 456 ? 8.993 18.951 10.794 1.00 43.99 456 GLY A N 1
ATOM 3563 C CA . GLY A 1 456 ? 10.206 19.585 11.263 1.00 48.38 456 GLY A CA 1
ATOM 3564 C C . GLY A 1 456 ? 10.969 20.271 10.145 1.00 59.84 456 GLY A C 1
ATOM 3565 O O . GLY A 1 456 ? 12.166 20.530 10.279 1.00 52.47 456 GLY A O 1
ATOM 3566 N N . LYS A 1 457 ? 10.280 20.581 9.050 1.00 58.29 457 LYS A N 1
ATOM 3567 C CA . LYS A 1 457 ? 10.933 21.212 7.902 1.00 62.53 457 LYS A CA 1
ATOM 3568 C C . LYS A 1 457 ? 9.949 21.788 6.896 1.00 62.42 457 LYS A C 1
ATOM 3569 O O . LYS A 1 457 ? 8.775 21.434 6.886 1.00 57.83 457 LYS A O 1
ATOM 3575 N N . LYS A 1 458 ? 10.436 22.687 6.052 1.00 60.36 458 LYS A N 1
ATOM 3576 C CA . LYS A 1 458 ? 9.561 23.411 5.154 1.00 52.41 458 LYS A CA 1
ATOM 3577 C C . LYS A 1 458 ? 9.177 22.634 3.903 1.00 51.54 458 LYS A C 1
ATOM 3578 O O . LYS A 1 458 ? 8.036 22.706 3.458 1.00 43.93 458 LYS A O 1
ATOM 3584 N N . VAL A 1 459 ? 10.122 21.899 3.328 1.00 59.17 459 VAL A N 1
ATOM 3585 C CA . VAL A 1 459 ? 9.883 21.279 2.025 1.00 66.92 459 VAL A CA 1
ATOM 3586 C C . VAL A 1 459 ? 9.817 19.775 2.099 1.00 57.07 459 VAL A C 1
ATOM 3587 O O . VAL A 1 459 ? 10.780 19.118 2.484 1.00 55.84 459 VAL A O 1
ATOM 3591 N N . VAL A 1 460 ? 8.684 19.228 1.691 1.00 35.04 460 VAL A N 1
ATOM 3592 C CA . VAL A 1 460 ? 8.467 17.807 1.853 1.00 40.48 460 VAL A CA 1
ATOM 3593 C C . VAL A 1 460 ? 7.683 17.241 0.670 1.00 36.63 460 VAL A C 1
ATOM 3594 O O . VAL A 1 460 ? 7.098 17.981 -0.123 1.00 36.57 460 VAL A O 1
ATOM 3598 N N . TYR A 1 461 ? 7.672 15.920 0.569 1.00 44.09 461 TYR A N 1
ATOM 3599 C CA . TYR A 1 461 ? 6.997 15.244 -0.521 1.00 42.98 461 TYR A CA 1
ATOM 3600 C C . TYR A 1 461 ? 6.016 14.207 0.014 1.00 35.57 461 TYR A C 1
ATOM 3601 O O . TYR A 1 461 ? 6.299 13.511 0.993 1.00 26.44 461 TYR A O 1
ATOM 3610 N N . GLU A 1 462 ? 4.866 14.110 -0.648 1.00 45.37 462 GLU A N 1
ATOM 3611 C CA . GLU A 1 462 ? 3.952 12.993 -0.454 1.00 41.75 462 GLU A CA 1
ATOM 3612 C C . GLU A 1 462 ? 3.436 12.481 -1.804 1.00 39.39 462 GLU A C 1
ATOM 3613 O O . GLU A 1 462 ? 3.335 13.233 -2.790 1.00 38.91 462 GLU A O 1
ATOM 3619 N N . ARG A 1 463 ? 3.112 11.199 -1.856 1.00 27.64 463 ARG A N 1
ATOM 3620 C CA . ARG A 1 463 ? 2.544 10.627 -3.069 1.00 28.54 463 ARG A CA 1
ATOM 3621 C C . ARG A 1 463 ? 1.076 11.039 -3.256 1.00 31.71 463 ARG A C 1
ATOM 3622 O O . ARG A 1 463 ? 0.269 10.986 -2.314 1.00 25.07 463 ARG A O 1
ATOM 3630 N N . HIS A 1 464 ? 0.744 11.462 -4.477 1.00 22.46 464 HIS A N 1
ATOM 3631 C CA . HIS A 1 464 ? -0.593 11.921 -4.803 1.00 20.68 464 HIS A CA 1
ATOM 3632 C C . HIS A 1 464 ? -1.384 10.976 -5.704 1.00 34.98 464 HIS A C 1
ATOM 3633 O O . HIS A 1 464 ? -0.812 10.122 -6.390 1.00 26.62 464 HIS A O 1
ATOM 3640 N N . ARG A 1 465 ? -2.705 11.152 -5.696 1.00 34.09 465 ARG A N 1
ATOM 3641 C CA . ARG A 1 465 ? -3.613 10.342 -6.494 1.00 29.64 465 ARG A CA 1
ATOM 3642 C C . ARG A 1 465 ? -5.003 10.958 -6.531 1.00 39.11 465 ARG A C 1
ATOM 3643 O O . ARG A 1 465 ? -5.949 10.385 -5.981 1.00 44.94 465 ARG A O 1
ATOM 3651 N N . HIS A 1 466 ? -5.135 12.117 -7.181 1.00 39.13 466 HIS A N 1
ATOM 3652 C CA . HIS A 1 466 ? -6.389 12.861 -7.133 1.00 34.93 466 HIS A CA 1
ATOM 3653 C C . HIS A 1 466 ? -6.459 13.939 -8.201 1.00 45.59 466 HIS A C 1
ATOM 3654 O O . HIS A 1 466 ? -5.437 14.331 -8.774 1.00 45.95 466 HIS A O 1
ATOM 3661 N N . ARG A 1 467 ? -7.667 14.436 -8.453 1.00 57.48 467 ARG A N 1
ATOM 3662 C CA . ARG A 1 467 ? -7.887 15.440 -9.491 1.00 66.70 467 ARG A CA 1
ATOM 3663 C C . ARG A 1 467 ? -8.707 16.648 -9.001 1.00 67.98 467 ARG A C 1
ATOM 3664 O O . ARG A 1 467 ? -8.467 17.779 -9.425 1.00 65.54 467 ARG A O 1
ATOM 3672 N N . TYR A 1 468 ? -9.674 16.392 -8.120 1.00 46.49 468 TYR A N 1
ATOM 3673 C CA . TYR A 1 468 ? -10.583 17.416 -7.604 1.00 56.73 468 TYR A CA 1
ATOM 3674 C C . TYR A 1 468 ? -9.901 18.247 -6.508 1.00 62.32 468 TYR A C 1
ATOM 3675 O O . TYR A 1 468 ? -9.552 17.705 -5.458 1.00 61.88 468 TYR A O 1
ATOM 3684 N N . GLU A 1 469 ? -9.729 19.551 -6.728 1.00 59.05 469 GLU A N 1
ATOM 3685 C CA . GLU A 1 469 ? -8.972 20.378 -5.780 1.00 56.89 469 GLU A CA 1
ATOM 3686 C C . GLU A 1 469 ? -9.809 21.416 -5.040 1.00 58.57 469 GLU A C 1
ATOM 3687 O O . GLU A 1 469 ? -10.984 21.617 -5.346 1.00 52.82 469 GLU A O 1
ATOM 3693 N N . VAL A 1 470 ? -9.198 22.075 -4.059 1.00 58.10 470 VAL A N 1
ATOM 3694 C CA . VAL A 1 470 ? -9.870 23.184 -3.387 1.00 60.36 470 VAL A CA 1
ATOM 3695 C C . VAL A 1 470 ? -9.948 24.361 -4.343 1.00 59.93 470 VAL A C 1
ATOM 3696 O O . VAL A 1 470 ? -8.930 24.800 -4.884 1.00 53.23 470 VAL A O 1
ATOM 3700 N N . ASN A 1 471 ? -11.163 24.858 -4.547 1.00 64.73 471 ASN A N 1
ATOM 3701 C CA . ASN A 1 471 ? -11.392 26.020 -5.397 1.00 66.96 471 ASN A CA 1
ATOM 3702 C C . ASN A 1 471 ? -10.664 27.239 -4.838 1.00 68.90 471 ASN A C 1
ATOM 3703 O O . ASN A 1 471 ? -10.888 27.636 -3.690 1.00 67.08 471 ASN A O 1
ATOM 3708 N N . PRO A 1 472 ? -9.772 27.828 -5.646 1.00 77.85 472 PRO A N 1
ATOM 3709 C CA . PRO A 1 472 ? -8.914 28.911 -5.161 1.00 77.55 472 PRO A CA 1
ATOM 3710 C C . PRO A 1 472 ? -9.732 30.127 -4.734 1.00 81.81 472 PRO A C 1
ATOM 3711 O O . PRO A 1 472 ? -9.335 30.843 -3.816 1.00 79.91 472 PRO A O 1
ATOM 3715 N N . LYS A 1 473 ? -10.873 30.341 -5.383 1.00 71.63 473 LYS A N 1
ATOM 3716 C CA . LYS A 1 473 ? -11.743 31.478 -5.077 1.00 70.41 473 LYS A CA 1
ATOM 3717 C C . LYS A 1 473 ? -12.096 31.542 -3.580 1.00 70.43 473 LYS A C 1
ATOM 3718 O O . LYS A 1 473 ? -11.996 32.600 -2.946 1.00 82.97 473 LYS A O 1
ATOM 3724 N N . TYR A 1 474 ? -12.499 30.397 -3.030 1.00 68.90 474 TYR A N 1
ATOM 3725 C CA . TYR A 1 474 ? -12.975 30.301 -1.654 1.00 57.76 474 TYR A CA 1
ATOM 3726 C C . TYR A 1 474 ? -11.883 30.298 -0.593 1.00 58.24 474 TYR A C 1
ATOM 3727 O O . TYR A 1 474 ? -12.184 30.414 0.600 1.00 51.06 474 TYR A O 1
ATOM 3736 N N . VAL A 1 475 ? -10.629 30.146 -1.009 1.00 65.03 475 VAL A N 1
ATOM 3737 C CA . VAL A 1 475 ? -9.535 30.021 -0.046 1.00 61.00 475 VAL A CA 1
ATOM 3738 C C . VAL A 1 475 ? -9.574 31.134 0.998 1.00 61.08 475 VAL A C 1
ATOM 3739 O O . VAL A 1 475 ? -9.690 30.885 2.195 1.00 66.22 475 VAL A O 1
ATOM 3743 N N . ASP A 1 476 ? -9.491 32.362 0.511 1.00 65.39 476 ASP A N 1
ATOM 3744 C CA . ASP A 1 476 ? -9.312 33.540 1.336 1.00 72.15 476 ASP A CA 1
ATOM 3745 C C . ASP A 1 476 ? -10.369 33.689 2.433 1.00 75.46 476 ASP A C 1
ATOM 3746 O O . ASP A 1 476 ? -10.047 34.098 3.547 1.00 71.77 476 ASP A O 1
ATOM 3751 N N . ILE A 1 477 ? -11.615 33.331 2.139 1.00 66.75 477 ILE A N 1
ATOM 3752 C CA . ILE A 1 477 ? -12.660 33.398 3.157 1.00 71.58 477 ILE A CA 1
ATOM 3753 C C . ILE A 1 477 ? -12.675 32.180 4.085 1.00 78.47 477 ILE A C 1
ATOM 3754 O O . ILE A 1 477 ? -13.087 32.279 5.253 1.00 71.44 477 ILE A O 1
ATOM 3759 N N . LEU A 1 478 ? -12.236 31.038 3.552 1.00 66.47 478 LEU A N 1
ATOM 3760 C CA . LEU A 1 478 ? -12.062 29.831 4.343 1.00 61.12 478 LEU A CA 1
ATOM 3761 C C . LEU A 1 478 ? -11.053 30.122 5.435 1.00 63.67 478 LEU A C 1
ATOM 3762 O O . LEU A 1 478 ? -11.222 29.722 6.584 1.00 56.15 478 LEU A O 1
ATOM 3767 N N . GLU A 1 479 ? -9.991 30.820 5.056 1.00 58.04 479 GLU A N 1
ATOM 3768 C CA . GLU A 1 479 ? -8.955 31.212 5.995 1.00 65.99 479 GLU A CA 1
ATOM 3769 C C . GLU A 1 479 ? -9.502 32.116 7.114 1.00 71.93 479 GLU A C 1
ATOM 3770 O O . GLU A 1 479 ? -9.201 31.911 8.288 1.00 74.38 479 GLU A O 1
ATOM 3776 N N . ASP A 1 480 ? -10.317 33.097 6.734 1.00 67.54 480 ASP A N 1
ATOM 3777 C CA . ASP A 1 480 ? -10.820 34.115 7.655 1.00 69.14 480 ASP A CA 1
ATOM 3778 C C . ASP A 1 480 ? -11.851 33.547 8.615 1.00 67.01 480 ASP A C 1
ATOM 3779 O O . ASP A 1 480 ? -12.134 34.124 9.668 1.00 65.36 480 ASP A O 1
ATOM 3784 N N . ALA A 1 481 ? -12.436 32.427 8.218 1.00 57.55 481 ALA A N 1
ATOM 3785 C CA . ALA A 1 481 ? -13.408 31.753 9.048 1.00 50.59 481 ALA A CA 1
ATOM 3786 C C . ALA A 1 481 ? -12.691 30.818 10.003 1.00 52.22 481 ALA A C 1
ATOM 3787 O O . ALA A 1 481 ? -13.322 30.090 10.756 1.00 53.29 481 ALA A O 1
ATOM 3789 N N . GLY A 1 482 ? -11.364 30.842 9.969 1.00 68.91 482 GLY A N 1
ATOM 3790 C CA . GLY A 1 482 ? -10.583 30.005 10.860 1.00 68.39 482 GLY A CA 1
ATOM 3791 C C . GLY A 1 482 ? -9.693 28.944 10.222 1.00 69.73 482 GLY A C 1
ATOM 3792 O O . GLY A 1 482 ? -8.716 28.529 10.839 1.00 70.43 482 GLY A O 1
ATOM 3793 N N . LEU A 1 483 ? -10.012 28.494 9.010 1.00 63.03 483 LEU A N 1
ATOM 3794 C CA . LEU A 1 483 ? -9.210 27.447 8.356 1.00 59.64 483 LEU A CA 1
ATOM 3795 C C . LEU A 1 483 ? -7.767 27.881 8.040 1.00 61.15 483 LEU A C 1
ATOM 3796 O O . LEU A 1 483 ? -7.519 28.998 7.575 1.00 66.82 483 LEU A O 1
ATOM 3801 N N . VAL A 1 484 ? -6.816 26.992 8.304 1.00 53.33 484 VAL A N 1
ATOM 3802 C CA . VAL A 1 484 ? -5.415 27.262 7.989 1.00 55.63 484 VAL A CA 1
ATOM 3803 C C . VAL A 1 484 ? -4.876 26.350 6.889 1.00 58.99 484 VAL A C 1
ATOM 3804 O O . VAL A 1 484 ? -4.970 25.123 6.990 1.00 53.51 484 VAL A O 1
ATOM 3808 N N . VAL A 1 485 ? -4.314 26.952 5.841 1.00 47.31 485 VAL A N 1
ATOM 3809 C CA . VAL A 1 485 ? -3.586 26.188 4.839 1.00 38.45 485 VAL A CA 1
ATOM 3810 C C . VAL A 1 485 ? -2.123 26.058 5.265 1.00 49.64 485 VAL A C 1
ATOM 3811 O O . VAL A 1 485 ? -1.347 27.011 5.206 1.00 47.45 485 VAL A O 1
ATOM 3815 N N . SER A 1 486 ? -1.758 24.875 5.737 1.00 50.19 486 SER A N 1
ATOM 3816 C CA . SER A 1 486 ? -0.399 24.658 6.187 1.00 44.69 486 SER A CA 1
ATOM 3817 C C . SER A 1 486 ? 0.413 24.039 5.079 1.00 47.40 486 SER A C 1
ATOM 3818 O O . SER A 1 486 ? 1.625 23.893 5.210 1.00 52.36 486 SER A O 1
ATOM 3821 N N . GLY A 1 487 ? -0.256 23.688 3.985 1.00 51.35 487 GLY A N 1
ATOM 3822 C CA . GLY A 1 487 ? 0.423 23.060 2.865 1.00 45.41 487 GLY A CA 1
ATOM 3823 C C . GLY A 1 487 ? -0.126 23.403 1.495 1.00 42.42 487 GLY A C 1
ATOM 3824 O O . GLY A 1 487 ? -1.329 23.283 1.252 1.00 46.35 487 GLY A O 1
ATOM 3825 N N . ILE A 1 488 ? 0.766 23.826 0.598 1.00 51.00 488 ILE A N 1
ATOM 3826 C CA . ILE A 1 488 ? 0.422 24.044 -0.807 1.00 52.72 488 ILE A CA 1
ATOM 3827 C C . ILE A 1 488 ? 1.446 23.388 -1.740 1.00 58.57 488 ILE A C 1
ATOM 3828 O O . ILE A 1 488 ? 2.529 22.993 -1.308 1.00 60.61 488 ILE A O 1
ATOM 3833 N N . SER A 1 489 ? 1.087 23.263 -3.016 1.00 52.83 489 SER A N 1
ATOM 3834 C CA . SER A 1 489 ? 1.973 22.692 -4.035 1.00 48.99 489 SER A CA 1
ATOM 3835 C C . SER A 1 489 ? 2.971 23.702 -4.557 1.00 55.73 489 SER A C 1
ATOM 3836 O O . SER A 1 489 ? 2.885 24.889 -4.244 1.00 55.42 489 SER A O 1
ATOM 3839 N N . GLU A 1 490 ? 3.910 23.224 -5.367 1.00 74.95 490 GLU A N 1
ATOM 3840 C CA . GLU A 1 490 ? 4.840 24.105 -6.068 1.00 85.17 490 GLU A CA 1
ATOM 3841 C C . GLU A 1 490 ? 4.090 25.288 -6.676 1.00 80.69 490 GLU A C 1
ATOM 3842 O O . GLU A 1 490 ? 4.588 26.414 -6.672 1.00 79.71 490 GLU A O 1
ATOM 3848 N N . ASN A 1 491 ? 2.882 25.032 -7.175 1.00 50.44 491 ASN A N 1
ATOM 3849 C CA . ASN A 1 491 ? 2.082 26.085 -7.790 1.00 48.85 491 ASN A CA 1
ATOM 3850 C C . ASN A 1 491 ? 0.809 26.526 -7.051 1.00 53.07 491 ASN A C 1
ATOM 3851 O O . ASN A 1 491 ? -0.168 26.963 -7.668 1.00 51.62 491 ASN A O 1
ATOM 3856 N N . GLY A 1 492 ? 0.834 26.425 -5.726 1.00 78.46 492 GLY A N 1
ATOM 3857 C CA . GLY A 1 492 ? -0.174 27.069 -4.904 1.00 63.63 492 GLY A CA 1
ATOM 3858 C C . GLY A 1 492 ? -1.520 26.385 -4.784 1.00 71.27 492 GLY A C 1
ATOM 3859 O O . GLY A 1 492 ? -2.511 27.011 -4.408 1.00 68.94 492 GLY A O 1
ATOM 3860 N N . LEU A 1 493 ? -1.575 25.103 -5.114 1.00 72.59 493 LEU A N 1
ATOM 3861 C CA . LEU A 1 493 ? -2.777 24.340 -4.828 1.00 76.20 493 LEU A CA 1
ATOM 3862 C C . LEU A 1 493 ? -2.758 23.910 -3.369 1.00 65.56 493 LEU A C 1
ATOM 3863 O O . LEU A 1 493 ? -1.723 23.500 -2.846 1.00 57.69 493 LEU A O 1
ATOM 3868 N N . VAL A 1 494 ? -3.900 24.011 -2.708 1.00 44.93 494 VAL A N 1
ATOM 3869 C CA . VAL A 1 494 ? -3.974 23.633 -1.304 1.00 53.10 494 VAL A CA 1
ATOM 3870 C C . VAL A 1 494 ? -3.844 22.131 -1.109 1.00 44.27 494 VAL A C 1
ATOM 3871 O O . VAL A 1 494 ? -4.611 21.341 -1.649 1.00 45.16 494 VAL A O 1
ATOM 3875 N N . GLU A 1 495 ? -2.842 21.773 -0.318 1.00 35.68 495 GLU A N 1
ATOM 3876 C CA . GLU A 1 495 ? -2.429 20.406 -0.066 1.00 38.88 495 GLU A CA 1
ATOM 3877 C C . GLU A 1 495 ? -2.840 19.897 1.320 1.00 36.39 495 GLU A C 1
ATOM 3878 O O . GLU A 1 495 ? -3.302 18.760 1.485 1.00 38.37 495 GLU A O 1
ATOM 3884 N N . ILE A 1 496 ? -2.642 20.746 2.321 1.00 53.07 496 ILE A N 1
ATOM 3885 C CA . ILE A 1 496 ? -2.938 20.383 3.692 1.00 43.51 496 ILE A CA 1
ATOM 3886 C C . ILE A 1 496 ? -3.643 21.528 4.374 1.00 57.53 496 ILE A C 1
ATOM 3887 O O . ILE A 1 496 ? -3.265 22.699 4.230 1.00 60.97 496 ILE A O 1
ATOM 3892 N N . ILE A 1 497 ? -4.663 21.182 5.140 1.00 44.62 497 ILE A N 1
ATOM 3893 C CA . ILE A 1 497 ? -5.329 22.172 5.952 1.00 47.53 497 ILE A CA 1
ATOM 3894 C C . ILE A 1 497 ? -5.373 21.737 7.425 1.00 57.58 497 ILE A C 1
ATOM 3895 O O . ILE A 1 497 ? -5.110 20.571 7.755 1.00 49.73 497 ILE A O 1
ATOM 3900 N N . GLU A 1 498 ? -5.690 22.686 8.301 1.00 41.97 498 GLU A N 1
ATOM 3901 C CA . GLU A 1 498 ? -5.790 22.431 9.736 1.00 46.73 498 GLU A CA 1
ATOM 3902 C C . GLU A 1 498 ? -6.586 23.536 10.468 1.00 53.17 498 GLU A C 1
ATOM 3903 O O . GLU A 1 498 ? -6.688 24.670 9.983 1.00 42.13 498 GLU A O 1
ATOM 3909 N N . LEU A 1 499 ? -7.169 23.177 11.614 1.00 55.79 499 LEU A N 1
ATOM 3910 C CA . LEU A 1 499 ? -7.960 24.098 12.440 1.00 66.32 499 LEU A CA 1
ATOM 3911 C C . LEU A 1 499 ? -7.346 24.266 13.833 1.00 73.56 499 LEU A C 1
ATOM 3912 O O . LEU A 1 499 ? -7.655 23.498 14.747 1.00 66.12 499 LEU A O 1
ATOM 3917 N N . PRO A 1 500 ? -6.490 25.282 14.005 1.00 65.96 500 PRO A N 1
ATOM 3918 C CA . PRO A 1 500 ? -5.716 25.492 15.236 1.00 59.38 500 PRO A CA 1
ATOM 3919 C C . PRO A 1 500 ? -6.611 25.549 16.474 1.00 60.41 500 PRO A C 1
ATOM 3920 O O . PRO A 1 500 ? -6.140 25.332 17.592 1.00 70.16 500 PRO A O 1
ATOM 3924 N N . SER A 1 501 ? -7.889 25.848 16.262 1.00 49.62 501 SER A N 1
ATOM 3925 C CA . SER A 1 501 ? -8.898 25.809 17.315 1.00 52.07 501 SER A CA 1
ATOM 3926 C C . SER A 1 501 ? -9.083 24.423 17.949 1.00 57.47 501 SER A C 1
ATOM 3927 O O . SER A 1 501 ? -9.555 24.308 19.079 1.00 60.01 501 SER A O 1
ATOM 3930 N N . ASN A 1 502 ? -8.724 23.370 17.218 1.00 41.41 502 ASN A N 1
ATOM 3931 C CA . ASN A 1 502 ? -8.832 22.015 17.762 1.00 29.09 502 ASN A CA 1
ATOM 3932 C C . ASN A 1 502 ? -7.484 21.491 18.185 1.00 34.41 502 ASN A C 1
ATOM 3933 O O . ASN A 1 502 ? -6.464 22.054 17.818 1.00 46.26 502 ASN A O 1
ATOM 3938 N N . LYS A 1 503 ? -7.473 20.456 19.009 1.00 48.57 503 LYS A N 1
ATOM 3939 C CA . LYS A 1 503 ? -6.219 19.888 19.451 1.00 49.81 503 LYS A CA 1
ATOM 3940 C C . LYS A 1 503 ? -5.602 19.124 18.284 1.00 48.25 503 LYS A C 1
ATOM 3941 O O . LYS A 1 503 ? -4.390 18.930 18.237 1.00 53.69 503 LYS A O 1
ATOM 3947 N N . PHE A 1 504 ? -6.432 18.695 17.339 1.00 40.13 504 PHE A N 1
ATOM 3948 C CA . PHE A 1 504 ? -5.902 18.040 16.156 1.00 52.71 504 PHE A CA 1
ATOM 3949 C C . PHE A 1 504 ? -6.965 17.726 15.131 1.00 42.72 504 PHE A C 1
ATOM 3950 O O . PHE A 1 504 ? -7.788 16.828 15.317 1.00 35.39 504 PHE A O 1
ATOM 3958 N N . PHE A 1 505 ? -6.897 18.450 14.020 1.00 46.32 505 PHE A N 1
ATOM 3959 C CA . PHE A 1 505 ? -7.869 18.331 12.956 1.00 45.63 505 PHE A CA 1
ATOM 3960 C C . PHE A 1 505 ? -7.134 18.617 11.655 1.00 54.32 505 PHE A C 1
ATOM 3961 O O . PHE A 1 505 ? -7.040 19.770 11.218 1.00 52.29 505 PHE A O 1
ATOM 3969 N N . VAL A 1 506 ? -6.596 17.567 11.044 1.00 45.08 506 VAL A N 1
ATOM 3970 C CA . VAL A 1 506 ? -5.752 17.734 9.864 1.00 39.38 506 VAL A CA 1
ATOM 3971 C C . VAL A 1 506 ? -6.248 16.887 8.696 1.00 40.29 506 VAL A C 1
ATOM 3972 O O . VAL A 1 506 ? -6.529 15.704 8.856 1.00 35.64 506 VAL A O 1
ATOM 3976 N N . ALA A 1 507 ? -6.358 17.506 7.524 1.00 37.98 507 ALA A N 1
ATOM 3977 C CA . ALA A 1 507 ? -6.729 16.782 6.313 1.00 38.56 507 ALA A CA 1
ATOM 3978 C C . ALA A 1 507 ? -5.738 17.079 5.207 1.00 36.45 507 ALA A C 1
ATOM 3979 O O . ALA A 1 507 ? -5.321 18.225 5.011 1.00 40.45 507 ALA A O 1
ATOM 3981 N N . THR A 1 508 ? -5.366 16.054 4.461 1.00 40.66 508 THR A N 1
ATOM 3982 C CA . THR A 1 508 ? -4.476 16.291 3.339 1.00 43.49 508 THR A CA 1
ATOM 3983 C C . THR A 1 508 ? -4.910 15.624 2.028 1.00 36.71 508 THR A C 1
ATOM 3984 O O . THR A 1 508 ? -5.436 14.513 2.023 1.00 32.82 508 THR A O 1
ATOM 3988 N N . GLN A 1 509 ? -4.672 16.309 0.916 1.00 35.60 509 GLN A N 1
ATOM 3989 C CA . GLN A 1 509 ? -4.925 15.724 -0.404 1.00 47.82 509 GLN A CA 1
ATOM 3990 C C . GLN A 1 509 ? -4.118 14.441 -0.648 1.00 33.25 509 GLN A C 1
ATOM 3991 O O . GLN A 1 509 ? -4.686 13.394 -0.981 1.00 28.39 509 GLN A O 1
ATOM 3997 N N . ALA A 1 510 ? -2.807 14.519 -0.430 1.00 37.44 510 ALA A N 1
ATOM 3998 C CA . ALA A 1 510 ? -1.912 13.377 -0.599 1.00 33.61 510 ALA A CA 1
ATOM 3999 C C . ALA A 1 510 ? -2.310 12.146 0.231 1.00 32.79 510 ALA A C 1
ATOM 4000 O O . ALA A 1 510 ? -3.252 12.190 1.020 1.00 28.29 510 ALA A O 1
ATOM 4002 N N . HIS A 1 511 ? -1.586 11.046 0.023 1.00 31.77 511 HIS A N 1
ATOM 4003 C CA . HIS A 1 511 ? -1.735 9.818 0.792 1.00 25.97 511 HIS A CA 1
ATOM 4004 C C . HIS A 1 511 ? -0.438 9.478 1.512 1.00 24.50 511 HIS A C 1
ATOM 4005 O O . HIS A 1 511 ? 0.360 8.692 1.004 1.00 37.39 511 HIS A O 1
ATOM 4012 N N . PRO A 1 512 ? -0.240 10.040 2.713 1.00 30.54 512 PRO A N 1
ATOM 4013 C CA . PRO A 1 512 ? 0.994 9.821 3.483 1.00 23.49 512 PRO A CA 1
ATOM 4014 C C . PRO A 1 512 ? 1.169 8.397 3.977 1.00 21.71 512 PRO A C 1
ATOM 4015 O O . PRO A 1 512 ? 2.275 7.988 4.301 1.00 33.43 512 PRO A O 1
ATOM 4019 N N . GLU A 1 513 ? 0.097 7.635 4.037 1.00 29.83 513 GLU A N 1
ATOM 4020 C CA . GLU A 1 513 ? 0.218 6.259 4.472 1.00 25.78 513 GLU A CA 1
ATOM 4021 C C . GLU A 1 513 ? 1.071 5.398 3.521 1.00 34.28 513 GLU A C 1
ATOM 4022 O O . GLU A 1 513 ? 1.626 4.387 3.954 1.00 26.35 513 GLU A O 1
ATOM 4028 N N . PHE A 1 514 ? 1.157 5.773 2.238 1.00 23.59 514 PHE A N 1
ATOM 4029 C CA . PHE A 1 514 ? 1.938 4.983 1.288 1.00 30.12 514 PHE A CA 1
ATOM 4030 C C . PHE A 1 514 ? 3.433 4.996 1.654 1.00 34.73 514 PHE A C 1
ATOM 4031 O O . PHE A 1 514 ? 4.173 4.101 1.263 1.00 27.10 514 PHE A O 1
ATOM 4039 N N . LYS A 1 515 ? 3.878 5.982 2.428 1.00 30.01 515 LYS A N 1
ATOM 4040 C CA . LYS A 1 515 ? 5.306 6.048 2.733 1.00 36.97 515 LYS A CA 1
ATOM 4041 C C . LYS A 1 515 ? 5.683 5.455 4.073 1.00 34.43 515 LYS A C 1
ATOM 4042 O O . LYS A 1 515 ? 6.867 5.433 4.432 1.00 35.43 515 LYS A O 1
ATOM 4048 N N . SER A 1 516 ? 4.690 4.968 4.811 1.00 29.49 516 SER A N 1
ATOM 4049 C CA . SER A 1 516 ? 4.932 4.604 6.210 1.00 38.34 516 SER A CA 1
ATOM 4050 C C . SER A 1 516 ? 5.644 3.264 6.347 1.00 39.96 516 SER A C 1
ATOM 4051 O O . SER A 1 516 ? 5.313 2.299 5.684 1.00 33.57 516 SER A O 1
ATOM 4054 N N . ARG A 1 517 ? 6.602 3.210 7.254 1.00 37.06 517 ARG A N 1
ATOM 4055 C CA . ARG A 1 517 ? 7.356 1.998 7.467 1.00 43.18 517 ARG A CA 1
ATOM 4056 C C . ARG A 1 517 ? 7.337 1.601 8.937 1.00 46.60 517 ARG A C 1
ATOM 4057 O O . ARG A 1 517 ? 7.191 2.452 9.820 1.00 51.83 517 ARG A O 1
ATOM 4065 N N . PRO A 1 518 ? 7.508 0.304 9.207 1.00 35.80 518 PRO A N 1
ATOM 4066 C CA . PRO A 1 518 ? 7.726 -0.250 10.548 1.00 46.33 518 PRO A CA 1
ATOM 4067 C C . PRO A 1 518 ? 8.664 0.598 11.400 1.00 50.23 518 PRO A C 1
ATOM 4068 O O . PRO A 1 518 ? 8.462 0.749 12.605 1.00 56.30 518 PRO A O 1
ATOM 4072 N N . THR A 1 519 ? 9.695 1.130 10.763 1.00 43.93 519 THR A N 1
ATOM 4073 C CA . THR A 1 519 ? 10.746 1.866 11.446 1.00 68.28 519 THR A CA 1
ATOM 4074 C C . THR A 1 519 ? 10.504 3.366 11.280 1.00 70.41 519 THR A C 1
ATOM 4075 O O . THR A 1 519 ? 10.835 4.165 12.160 1.00 74.43 519 THR A O 1
ATOM 4079 N N . ASN A 1 520 ? 9.875 3.723 10.161 1.00 48.28 520 ASN A N 1
ATOM 4080 C CA . ASN A 1 520 ? 9.708 5.110 9.767 1.00 51.87 520 ASN A CA 1
ATOM 4081 C C . ASN A 1 520 ? 8.245 5.503 9.472 1.00 46.30 520 ASN A C 1
ATOM 4082 O O . ASN A 1 520 ? 7.843 5.633 8.308 1.00 45.38 520 ASN A O 1
ATOM 4087 N N . PRO A 1 521 ? 7.458 5.737 10.538 1.00 47.68 521 PRO A N 1
ATOM 4088 C CA . PRO A 1 521 ? 6.030 6.086 10.457 1.00 38.67 521 PRO A CA 1
ATOM 4089 C C . PRO A 1 521 ? 5.808 7.393 9.700 1.00 35.20 521 PRO A C 1
ATOM 4090 O O . PRO A 1 521 ? 6.660 8.270 9.733 1.00 40.02 521 PRO A O 1
ATOM 4094 N N . SER A 1 522 ? 4.672 7.513 9.027 1.00 32.58 522 SER A N 1
ATOM 4095 C CA . SER A 1 522 ? 4.280 8.770 8.419 1.00 31.27 522 SER A CA 1
ATOM 4096 C C . SER A 1 522 ? 4.199 9.880 9.466 1.00 33.79 522 SER A C 1
ATOM 4097 O O . SER A 1 522 ? 3.499 9.753 10.462 1.00 40.59 522 SER A O 1
ATOM 4100 N N . PRO A 1 523 ? 4.921 10.978 9.247 1.00 40.37 523 PRO A N 1
ATOM 4101 C CA . PRO A 1 523 ? 4.848 12.050 10.248 1.00 45.34 523 PRO A CA 1
ATOM 4102 C C . PRO A 1 523 ? 3.410 12.483 10.509 1.00 43.81 523 PRO A C 1
ATOM 4103 O O . PRO A 1 523 ? 3.112 13.030 11.565 1.00 42.68 523 PRO A O 1
ATOM 4107 N N . ILE A 1 524 ? 2.531 12.231 9.549 1.00 39.21 524 ILE A N 1
ATOM 4108 C CA . ILE A 1 524 ? 1.152 12.667 9.671 1.00 35.07 524 ILE A CA 1
ATOM 4109 C C . ILE A 1 524 ? 0.433 11.710 10.611 1.00 42.43 524 ILE A C 1
ATOM 4110 O O . ILE A 1 524 ? -0.264 12.133 11.541 1.00 37.53 524 ILE A O 1
ATOM 4115 N N . TYR A 1 525 ? 0.651 10.418 10.388 1.00 36.64 525 TYR A N 1
ATOM 4116 C CA . TYR A 1 525 ? 0.072 9.405 11.249 1.00 35.22 525 TYR A CA 1
ATOM 4117 C C . TYR A 1 525 ? 0.643 9.440 12.680 1.00 39.49 525 TYR A C 1
ATOM 4118 O 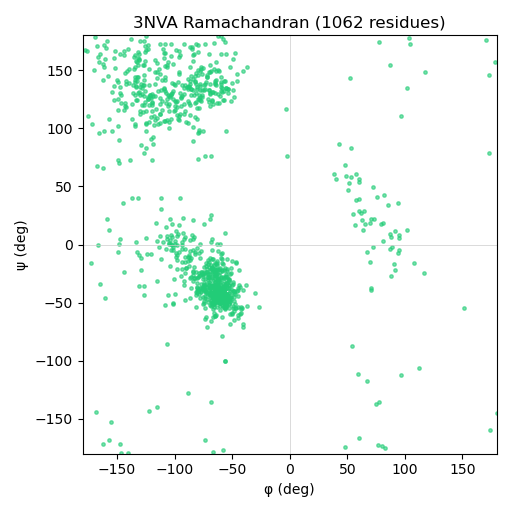O . TYR A 1 525 ? -0.081 9.183 13.626 1.00 35.07 525 TYR A O 1
ATOM 4127 N N . LEU A 1 526 ? 1.927 9.763 12.832 1.00 28.07 526 LEU A N 1
ATOM 4128 C CA . LEU A 1 526 ? 2.522 9.933 14.147 1.00 30.09 526 LEU A CA 1
ATOM 4129 C C . LEU A 1 526 ? 1.729 10.979 14.923 1.00 39.90 526 LEU A C 1
ATOM 4130 O O . LEU A 1 526 ? 1.262 10.732 16.046 1.00 35.48 526 LEU A O 1
ATOM 4135 N N . GLY A 1 527 ? 1.586 12.148 14.307 1.00 38.23 527 GLY A N 1
ATOM 4136 C CA . GLY A 1 527 ? 0.905 13.250 14.932 1.00 46.58 527 GLY A CA 1
ATOM 4137 C C . GLY A 1 527 ? -0.486 12.853 15.361 1.00 46.04 527 GLY A C 1
ATOM 4138 O O . GLY A 1 527 ? -0.879 13.055 16.510 1.00 50.41 527 GLY A O 1
ATOM 4139 N N . PHE A 1 528 ? -1.229 12.271 14.435 1.00 35.50 528 PHE A N 1
ATOM 4140 C CA . PHE A 1 528 ? -2.612 11.942 14.681 1.00 36.86 528 PHE A CA 1
ATOM 4141 C C . PHE A 1 528 ? -2.740 11.009 15.879 1.00 38.47 528 PHE A C 1
ATOM 4142 O O . PHE A 1 528 ? -3.561 11.226 16.767 1.00 44.09 528 PHE A O 1
ATOM 4150 N N . ILE A 1 529 ? -1.905 9.980 15.889 1.00 32.83 529 ILE A N 1
ATOM 4151 C CA . ILE A 1 529 ? -1.932 8.944 16.901 1.00 32.98 529 ILE A CA 1
ATOM 4152 C C . ILE A 1 529 ? -1.474 9.505 18.252 1.00 37.96 529 ILE A C 1
ATOM 4153 O O . ILE A 1 529 ? -1.948 9.085 19.304 1.00 43.62 529 ILE A O 1
ATOM 4158 N N . ARG A 1 530 ? -0.553 10.461 18.216 1.00 29.50 530 ARG A N 1
ATOM 4159 C CA . ARG A 1 530 ? -0.085 11.084 19.441 1.00 49.37 530 ARG A CA 1
ATOM 4160 C C . ARG A 1 530 ? -1.225 11.887 20.009 1.00 39.90 530 ARG A C 1
ATOM 4161 O O . ARG A 1 530 ? -1.474 11.856 21.207 1.00 41.12 530 ARG A O 1
ATOM 4169 N N . ALA A 1 531 ? -1.929 12.589 19.129 1.00 33.90 531 ALA A N 1
ATOM 4170 C CA . ALA A 1 531 ? -3.062 13.399 19.544 1.00 39.93 531 ALA A CA 1
ATOM 4171 C C . ALA A 1 531 ? -4.181 12.517 20.084 1.00 49.16 531 ALA A C 1
ATOM 4172 O O . ALA A 1 531 ? -4.792 12.835 21.102 1.00 45.39 531 ALA A O 1
ATOM 4174 N N . VAL A 1 532 ? -4.435 11.405 19.399 1.00 44.56 532 VAL A N 1
ATOM 4175 C CA . VAL A 1 532 ? -5.515 10.522 19.784 1.00 45.96 532 VAL A CA 1
ATOM 4176 C C . VAL A 1 532 ? -5.321 10.003 21.206 1.00 52.59 532 VAL A C 1
ATOM 4177 O O . VAL A 1 532 ? -6.239 10.028 22.023 1.00 44.27 532 VAL A O 1
ATOM 4181 N N . ALA A 1 533 ? -4.104 9.545 21.479 1.00 40.49 533 ALA A N 1
ATOM 4182 C CA . ALA A 1 533 ? -3.748 8.946 22.746 1.00 42.69 533 ALA A CA 1
ATOM 4183 C C . ALA A 1 533 ? -3.548 9.983 23.851 1.00 51.93 533 ALA A C 1
ATOM 4184 O O . ALA A 1 533 ? -3.326 9.623 25.001 1.00 58.09 533 ALA A O 1
ATOM 4186 N N . SER A 1 534 ? -3.615 11.262 23.492 1.00 65.17 534 SER A N 1
ATOM 4187 C CA . SER A 1 534 ? -3.402 12.340 24.445 1.00 62.99 534 SER A CA 1
ATOM 4188 C C . SER A 1 534 ? -2.078 12.139 25.169 1.00 82.05 534 SER A C 1
ATOM 4189 O O . SER A 1 534 ? -1.846 12.685 26.248 1.00 88.63 534 SER A O 1
ATOM 4192 N N . PRO B 1 2 ? -30.342 -19.172 -32.591 1.00 143.14 2 PRO B N 1
ATOM 4193 C CA . PRO B 1 2 ? -30.358 -18.074 -33.557 1.00 137.94 2 PRO B CA 1
ATOM 4194 C C . PRO B 1 2 ? -29.658 -18.474 -34.848 1.00 134.84 2 PRO B C 1
ATOM 4195 O O . PRO B 1 2 ? -30.309 -18.766 -35.848 1.00 138.93 2 PRO B O 1
ATOM 4199 N N . ASN B 1 3 ? -28.330 -18.487 -34.812 1.00 120.08 3 ASN B N 1
ATOM 4200 C CA . ASN B 1 3 ? -27.531 -18.910 -35.951 1.00 98.33 3 ASN B CA 1
ATOM 4201 C C . ASN B 1 3 ? -26.987 -20.317 -35.729 1.00 94.36 3 ASN B C 1
ATOM 4202 O O . ASN B 1 3 ? -27.127 -20.886 -34.650 1.00 104.85 3 ASN B O 1
ATOM 4207 N N . LYS B 1 4 ? -26.368 -20.878 -36.757 1.00 85.67 4 LYS B N 1
ATOM 4208 C CA . LYS B 1 4 ? -25.655 -22.139 -36.615 1.00 91.50 4 LYS B CA 1
ATOM 4209 C C . LYS B 1 4 ? -24.156 -21.877 -36.704 1.00 81.96 4 LYS B C 1
ATOM 4210 O O . LYS B 1 4 ? -23.738 -20.812 -37.163 1.00 74.46 4 LYS B O 1
ATOM 4216 N N . TYR B 1 5 ? -23.351 -22.849 -36.281 1.00 61.00 5 TYR B N 1
ATOM 4217 C CA . TYR B 1 5 ? -21.906 -22.648 -36.179 1.00 68.27 5 TYR B CA 1
ATOM 4218 C C . TYR B 1 5 ? -21.102 -23.930 -36.422 1.00 72.25 5 TYR B C 1
ATOM 4219 O O . TYR B 1 5 ? -21.222 -24.892 -35.660 1.00 66.01 5 TYR B O 1
ATOM 4228 N N . ILE B 1 6 ? -20.295 -23.952 -37.488 1.00 59.84 6 ILE B N 1
ATOM 4229 C CA . ILE B 1 6 ? -19.353 -25.056 -37.689 1.00 63.29 6 ILE B CA 1
ATOM 4230 C C . ILE B 1 6 ? -17.929 -24.622 -37.363 1.00 62.63 6 ILE B C 1
ATOM 4231 O O . ILE B 1 6 ? -17.369 -23.748 -38.028 1.00 55.98 6 ILE B O 1
ATOM 4236 N N . VAL B 1 7 ? -17.358 -25.228 -36.324 1.00 50.76 7 VAL B N 1
ATOM 4237 C CA . VAL B 1 7 ? -16.015 -24.873 -35.873 1.00 44.79 7 VAL B CA 1
ATOM 4238 C C . VAL B 1 7 ? -15.019 -25.916 -36.356 1.00 58.79 7 VAL B C 1
ATOM 4239 O O . VAL B 1 7 ? -15.228 -27.119 -36.179 1.00 59.77 7 VAL B O 1
ATOM 4243 N N . VAL B 1 8 ? -13.943 -25.431 -36.968 1.00 55.28 8 VAL B N 1
ATOM 4244 C CA . VAL B 1 8 ? -12.925 -26.271 -37.576 1.00 48.18 8 VAL B CA 1
ATOM 4245 C C . VAL B 1 8 ? -11.552 -25.977 -36.972 1.00 53.36 8 VAL B C 1
ATOM 4246 O O . VAL B 1 8 ? -11.171 -24.824 -36.772 1.00 60.93 8 VAL B O 1
ATOM 4250 N N . THR B 1 9 ? -10.806 -27.038 -36.705 1.00 45.77 9 THR B N 1
ATOM 4251 C CA . THR B 1 9 ? -9.522 -26.945 -36.035 1.00 48.82 9 THR B CA 1
ATOM 4252 C C . THR B 1 9 ? -8.565 -27.941 -36.686 1.00 51.28 9 THR B C 1
ATOM 4253 O O . THR B 1 9 ? -8.945 -28.676 -37.593 1.00 47.29 9 THR B O 1
ATOM 4257 N N . GLY B 1 10 ? -7.340 -27.996 -36.182 1.00 55.46 10 GLY B N 1
ATOM 4258 C CA . GLY B 1 10 ? -6.348 -28.909 -36.704 1.00 62.35 10 GLY B CA 1
ATOM 4259 C C . GLY B 1 10 ? -5.476 -28.162 -37.686 1.00 89.17 10 GLY B C 1
ATOM 4260 O O . GLY B 1 10 ? -4.740 -27.258 -37.293 1.00 94.99 10 GLY B O 1
ATOM 4261 N N . GLY B 1 11 ? -5.567 -28.514 -38.964 1.00 98.53 11 GLY B N 1
ATOM 4262 C CA . GLY B 1 11 ? -4.763 -27.852 -39.975 1.00 104.98 11 GLY B CA 1
ATOM 4263 C C . GLY B 1 11 ? -3.292 -27.901 -39.616 1.00 114.28 11 GLY B C 1
ATOM 4264 O O . GLY B 1 11 ? -2.583 -28.813 -40.035 1.00 127.09 11 GLY B O 1
ATOM 4265 N N . VAL B 1 12 ? -2.840 -26.918 -38.839 1.00 133.65 12 VAL B N 1
ATOM 4266 C CA . VAL B 1 12 ? -1.475 -26.896 -38.311 1.00 138.36 12 VAL B CA 1
ATOM 4267 C C . VAL B 1 12 ? -0.451 -26.708 -39.441 1.00 149.47 12 VAL B C 1
ATOM 4268 O O . VAL B 1 12 ? 0.739 -26.489 -39.201 1.00 154.18 12 VAL B O 1
ATOM 4272 N N . LEU B 1 13 ? -0.952 -26.743 -40.673 1.00 166.90 13 LEU B N 1
ATOM 4273 C CA . LEU B 1 13 ? -0.142 -26.631 -41.883 1.00 168.19 13 LEU B CA 1
ATOM 4274 C C . LEU B 1 13 ? -1.055 -26.186 -43.033 1.00 167.83 13 LEU B C 1
ATOM 4275 O O . LEU B 1 13 ? -2.266 -26.069 -42.843 1.00 160.23 13 LEU B O 1
ATOM 4280 N N . SER B 1 14 ? -0.489 -25.934 -44.216 1.00 106.11 14 SER B N 1
ATOM 4281 C CA . SER B 1 14 ? -1.305 -25.624 -45.408 1.00 102.21 14 SER B CA 1
ATOM 4282 C C . SER B 1 14 ? -1.389 -26.803 -46.362 1.00 97.70 14 SER B C 1
ATOM 4283 O O . SER B 1 14 ? -2.249 -26.859 -47.249 1.00 81.09 14 SER B O 1
ATOM 4286 N N . SER B 1 15 ? -0.457 -27.729 -46.182 1.00 109.71 15 SER B N 1
ATOM 4287 C CA . SER B 1 15 ? -0.435 -28.971 -46.923 1.00 111.83 15 SER B CA 1
ATOM 4288 C C . SER B 1 15 ? -1.678 -29.758 -46.549 1.00 108.87 15 SER B C 1
ATOM 4289 O O . SER B 1 15 ? -2.072 -30.690 -47.252 1.00 106.00 15 SER B O 1
ATOM 4292 N N . VAL B 1 16 ? -2.288 -29.349 -45.434 1.00 88.98 16 VAL B N 1
ATOM 4293 C CA . VAL B 1 16 ? -3.408 -30.052 -44.797 1.00 80.85 16 VAL B CA 1
ATOM 4294 C C . VAL B 1 16 ? -4.788 -29.635 -45.329 1.00 71.96 16 VAL B C 1
ATOM 4295 O O . VAL B 1 16 ? -5.782 -30.312 -45.078 1.00 70.85 16 VAL B O 1
ATOM 4299 N N . GLY B 1 17 ? -4.852 -28.524 -46.054 1.00 84.79 17 GLY B N 1
ATOM 4300 C CA . GLY B 1 17 ? -6.091 -28.108 -46.690 1.00 78.17 17 GLY B CA 1
ATOM 4301 C C . GLY B 1 17 ? -7.091 -27.385 -45.803 1.00 73.46 17 GLY B C 1
ATOM 4302 O O . GLY B 1 17 ? -8.275 -27.283 -46.139 1.00 72.13 17 GLY B O 1
ATOM 4303 N N . LYS B 1 18 ? -6.614 -26.867 -44.677 1.00 81.34 18 LYS B N 1
ATOM 4304 C CA . LYS B 1 18 ? -7.472 -26.185 -43.712 1.00 78.00 18 LYS B CA 1
ATOM 4305 C C . LYS B 1 18 ? -8.448 -25.213 -44.382 1.00 74.51 18 LYS B C 1
ATOM 4306 O O . LYS B 1 18 ? -9.676 -25.384 -44.307 1.00 67.93 18 LYS B O 1
ATOM 4312 N N . GLY B 1 19 ? -7.880 -24.196 -45.034 1.00 66.56 19 GLY B N 1
ATOM 4313 C CA . GLY B 1 19 ? -8.648 -23.118 -45.630 1.00 44.64 19 GLY B CA 1
ATOM 4314 C C . GLY B 1 19 ? -9.580 -23.554 -46.745 1.00 50.51 19 GLY B C 1
ATOM 4315 O O . GLY B 1 19 ? -10.704 -23.057 -46.859 1.00 56.50 19 GLY B O 1
ATOM 4316 N N . THR B 1 20 ? -9.123 -24.478 -47.578 1.00 51.13 20 THR B N 1
ATOM 4317 C CA . THR B 1 20 ? -9.927 -24.869 -48.727 1.00 62.33 20 THR B CA 1
ATOM 4318 C C . THR B 1 20 ? -11.110 -25.712 -48.294 1.00 51.46 20 THR B C 1
ATOM 4319 O O . THR B 1 20 ? -12.196 -25.593 -48.857 1.00 49.11 20 THR B O 1
ATOM 4323 N N . LEU B 1 21 ? -10.893 -26.553 -47.285 1.00 45.42 21 LEU B N 1
ATOM 4324 C CA . LEU B 1 21 ? -11.965 -27.374 -46.736 1.00 54.48 21 LEU B CA 1
ATOM 4325 C C . LEU B 1 21 ? -13.101 -26.506 -46.196 1.00 52.62 21 LEU B C 1
ATOM 4326 O O . LEU B 1 21 ? -14.279 -26.800 -46.438 1.00 51.49 21 LEU B O 1
ATOM 4331 N N . VAL B 1 22 ? -12.750 -25.438 -45.473 1.00 55.15 22 VAL B N 1
ATOM 4332 C CA . VAL B 1 22 ? -13.769 -24.523 -44.974 1.00 49.36 22 VAL B CA 1
ATOM 4333 C C . VAL B 1 22 ? -14.454 -23.847 -46.151 1.00 50.59 22 VAL B C 1
ATOM 4334 O O . VAL B 1 22 ? -15.690 -23.760 -46.192 1.00 51.99 22 VAL B O 1
ATOM 4338 N N . ALA B 1 23 ? -13.657 -23.369 -47.106 1.00 59.55 23 ALA B N 1
ATOM 4339 C CA . ALA B 1 23 ? -14.224 -22.723 -48.289 1.00 57.54 23 ALA B CA 1
ATOM 4340 C C . ALA B 1 23 ? -15.147 -23.679 -49.067 1.00 58.39 23 ALA B C 1
ATOM 4341 O O . ALA B 1 23 ? -16.264 -23.317 -49.450 1.00 56.65 23 ALA B O 1
ATOM 4343 N N . SER B 1 24 ? -14.682 -24.907 -49.272 1.00 45.04 24 SER B N 1
ATOM 4344 C CA . SER B 1 24 ? -15.488 -25.925 -49.931 1.00 59.71 24 SER B CA 1
ATOM 4345 C C . SER B 1 24 ? -16.799 -26.115 -49.183 1.00 60.85 24 SER B C 1
ATOM 4346 O O . SER B 1 24 ? -17.888 -26.033 -49.763 1.00 52.82 24 SER B O 1
ATOM 4349 N N . ILE B 1 25 ? -16.690 -26.366 -47.885 1.00 61.98 25 ILE B N 1
ATOM 4350 C CA . ILE B 1 25 ? -17.872 -26.594 -47.083 1.00 59.33 25 ILE B CA 1
ATOM 4351 C C . ILE B 1 25 ? -18.834 -25.415 -47.227 1.00 62.40 25 ILE B C 1
ATOM 4352 O O . ILE B 1 25 ? -20.031 -25.601 -47.443 1.00 60.65 25 ILE B O 1
ATOM 4357 N N . GLY B 1 26 ? -18.297 -24.204 -47.126 1.00 58.19 26 GLY B N 1
ATOM 4358 C CA . GLY B 1 26 ? -19.076 -23.010 -47.371 1.00 56.56 26 GLY B CA 1
ATOM 4359 C C . GLY B 1 26 ? -19.835 -23.088 -48.681 1.00 64.33 26 GLY B C 1
ATOM 4360 O O . GLY B 1 26 ? -21.060 -23.024 -48.687 1.00 65.24 26 GLY B O 1
ATOM 4361 N N . MET B 1 27 ? -19.117 -23.249 -49.789 1.00 72.86 27 MET B N 1
ATOM 4362 C CA . MET B 1 27 ? -19.754 -23.260 -51.102 1.00 73.41 27 MET B CA 1
ATOM 4363 C C . MET B 1 27 ? -20.929 -24.219 -51.220 1.00 74.92 27 MET B C 1
ATOM 4364 O O . MET B 1 27 ? -21.945 -23.877 -51.818 1.00 78.80 27 MET B O 1
ATOM 4369 N N . LEU B 1 28 ? -20.774 -25.426 -50.683 1.00 58.82 28 LEU B N 1
ATOM 4370 C CA . LEU B 1 28 ? -21.814 -26.457 -50.771 1.00 64.17 28 LEU B CA 1
ATOM 4371 C C . LEU B 1 28 ? -23.100 -26.068 -50.015 1.00 88.16 28 LEU B C 1
ATOM 4372 O O . LEU B 1 28 ? -24.211 -26.385 -50.449 1.00 82.07 28 LEU B O 1
ATOM 4377 N N . LEU B 1 29 ? -22.935 -25.396 -48.877 1.00 76.81 29 LEU B N 1
ATOM 4378 C CA . LEU B 1 29 ? -24.065 -24.871 -48.117 1.00 80.25 29 LEU B CA 1
ATOM 4379 C C . LEU B 1 29 ? -24.776 -23.789 -48.929 1.00 80.62 29 LEU B C 1
ATOM 4380 O O . LEU B 1 29 ? -26.010 -23.790 -49.051 1.00 85.16 29 LEU B O 1
ATOM 4385 N N . LYS B 1 30 ? -23.992 -22.873 -49.488 1.00 64.15 30 LYS B N 1
ATOM 4386 C CA . LYS B 1 30 ? -24.563 -21.720 -50.168 1.00 77.64 30 LYS B CA 1
ATOM 4387 C C . LYS B 1 30 ? -25.535 -22.121 -51.293 1.00 97.11 30 LYS B C 1
ATOM 4388 O O . LYS B 1 30 ? -26.620 -21.542 -51.425 1.00 91.54 30 LYS B O 1
ATOM 4394 N N . ARG B 1 31 ? -25.152 -23.122 -52.084 1.00 81.21 31 ARG B N 1
ATOM 4395 C CA . ARG B 1 31 ? -25.970 -23.560 -53.212 1.00 91.38 31 ARG B CA 1
ATOM 4396 C C . ARG B 1 31 ? -27.319 -24.116 -52.769 1.00 95.94 31 ARG B C 1
ATOM 4397 O O . ARG B 1 31 ? -28.236 -24.254 -53.580 1.00 104.66 31 ARG B O 1
ATOM 4405 N N . ARG B 1 32 ? -27.428 -24.434 -51.479 1.00 86.88 32 ARG B N 1
ATOM 4406 C CA . ARG B 1 32 ? -28.655 -24.981 -50.904 1.00 84.36 32 ARG B CA 1
ATOM 4407 C C . ARG B 1 32 ? -29.540 -23.898 -50.275 1.00 95.55 32 ARG B C 1
ATOM 4408 O O . ARG B 1 32 ? -30.144 -24.104 -49.217 1.00 100.76 32 ARG B O 1
ATOM 4416 N N . GLY B 1 33 ? -29.621 -22.749 -50.942 1.00 90.91 33 GLY B N 1
ATOM 4417 C CA . GLY B 1 33 ? -30.445 -21.648 -50.478 1.00 92.34 33 GLY B CA 1
ATOM 4418 C C . GLY B 1 33 ? -29.889 -20.991 -49.234 1.00 97.81 33 GLY B C 1
ATOM 4419 O O . GLY B 1 33 ? -29.966 -19.774 -49.092 1.00 81.89 33 GLY B O 1
ATOM 4420 N N . TYR B 1 34 ? -29.320 -21.808 -48.350 1.00 87.89 34 TYR B N 1
ATOM 4421 C CA . TYR B 1 34 ? -28.796 -21.369 -47.057 1.00 88.76 34 TYR B CA 1
ATOM 4422 C C . TYR B 1 34 ? -27.740 -20.272 -47.131 1.00 82.02 34 TYR B C 1
ATOM 4423 O O . TYR B 1 34 ? -26.717 -20.432 -47.779 1.00 79.25 34 TYR B O 1
ATOM 4432 N N . ASN B 1 35 ? -27.990 -19.170 -46.433 1.00 91.30 35 ASN B N 1
ATOM 4433 C CA . ASN B 1 35 ? -27.010 -18.105 -46.295 1.00 78.92 35 ASN B CA 1
ATOM 4434 C C . ASN B 1 35 ? -25.836 -18.523 -45.422 1.00 83.72 35 ASN B C 1
ATOM 4435 O O . ASN B 1 35 ? -26.027 -19.079 -44.342 1.00 74.60 35 ASN B O 1
ATOM 4440 N N . VAL B 1 36 ? -24.620 -18.253 -45.886 1.00 73.14 36 VAL B N 1
ATOM 4441 C CA . VAL B 1 36 ? -23.434 -18.601 -45.111 1.00 65.76 36 VAL B CA 1
ATOM 4442 C C . VAL B 1 36 ? -22.305 -17.577 -45.232 1.00 59.30 36 VAL B C 1
ATOM 4443 O O . VAL B 1 36 ? -22.274 -16.746 -46.141 1.00 51.17 36 VAL B O 1
ATOM 4447 N N . THR B 1 37 ? -21.376 -17.669 -44.294 1.00 56.18 37 THR B N 1
ATOM 4448 C CA . THR B 1 37 ? -20.249 -16.768 -44.206 1.00 50.91 37 THR B CA 1
ATOM 4449 C C . THR B 1 37 ? -19.136 -17.565 -43.537 1.00 47.08 37 THR B C 1
ATOM 4450 O O . THR B 1 37 ? -19.401 -18.497 -42.767 1.00 62.31 37 THR B O 1
ATOM 4454 N N . ALA B 1 38 ? -17.890 -17.220 -43.830 1.00 57.40 38 ALA B N 1
ATOM 4455 C CA . ALA B 1 38 ? -16.776 -17.899 -43.185 1.00 58.57 38 ALA B CA 1
ATOM 4456 C C . ALA B 1 38 ? -15.985 -16.912 -42.357 1.00 48.01 38 ALA B C 1
ATOM 4457 O O . ALA B 1 38 ? -15.902 -15.737 -42.689 1.00 38.33 38 ALA B O 1
ATOM 4459 N N . VAL B 1 39 ? -15.404 -17.397 -41.272 1.00 41.85 39 VAL B N 1
ATOM 4460 C CA . VAL B 1 39 ? -14.565 -16.554 -40.444 1.00 38.30 39 VAL B CA 1
ATOM 4461 C C . VAL B 1 39 ? -13.314 -17.296 -40.058 1.00 39.37 39 VAL B C 1
ATOM 4462 O O . VAL B 1 39 ? -13.367 -18.426 -39.589 1.00 42.75 39 VAL B O 1
ATOM 4466 N N . LYS B 1 40 ? -12.189 -16.633 -40.256 1.00 31.73 40 LYS B N 1
ATOM 4467 C CA . LYS B 1 40 ? -10.904 -17.197 -39.932 1.00 34.20 40 LYS B CA 1
ATOM 4468 C C . LYS B 1 40 ? -10.370 -16.479 -38.720 1.00 30.33 40 LYS B C 1
ATOM 4469 O O . LYS B 1 40 ? -10.362 -15.239 -38.645 1.00 25.30 40 LYS B O 1
ATOM 4475 N N . ILE B 1 41 ? -9.903 -17.276 -37.780 1.00 27.89 41 ILE B N 1
ATOM 4476 C CA . ILE B 1 41 ? -9.240 -16.746 -36.624 1.00 38.09 41 ILE B CA 1
ATOM 4477 C C . ILE B 1 41 ? -7.746 -17.036 -36.739 1.00 38.19 41 ILE B C 1
ATOM 4478 O O . ILE B 1 41 ? -7.336 -18.155 -37.037 1.00 37.83 41 ILE B O 1
ATOM 4483 N N . ASP B 1 42 ? -6.943 -16.006 -36.532 1.00 27.12 42 ASP B N 1
ATOM 4484 C CA . ASP B 1 42 ? -5.506 -16.179 -36.449 1.00 39.14 42 ASP B CA 1
ATOM 4485 C C . ASP B 1 42 ? -5.040 -15.790 -35.042 1.00 42.95 42 ASP B C 1
ATOM 4486 O O . ASP B 1 42 ? -5.206 -14.654 -34.607 1.00 41.14 42 ASP B O 1
ATOM 4491 N N . PRO B 1 43 ? -4.489 -16.751 -34.308 1.00 40.73 43 PRO B N 1
ATOM 4492 C CA . PRO B 1 43 ? -4.186 -16.473 -32.901 1.00 38.79 43 PRO B CA 1
ATOM 4493 C C . PRO B 1 43 ? -2.853 -15.769 -32.719 1.00 39.41 43 PRO B C 1
ATOM 4494 O O . PRO B 1 43 ? -2.270 -15.815 -31.641 1.00 43.11 43 PRO B O 1
ATOM 4498 N N . TYR B 1 44 ? -2.360 -15.131 -33.772 1.00 49.68 44 TYR B N 1
ATOM 4499 C CA . TYR B 1 44 ? -1.138 -14.344 -33.656 1.00 42.79 44 TYR B CA 1
ATOM 4500 C C . TYR B 1 44 ? -1.421 -12.905 -33.197 1.00 32.31 44 TYR B C 1
ATOM 4501 O O . TYR B 1 44 ? -2.574 -12.479 -33.145 1.00 35.87 44 TYR B O 1
ATOM 4510 N N . ILE B 1 45 ? -0.365 -12.169 -32.861 1.00 34.21 45 ILE B N 1
ATOM 4511 C CA . ILE B 1 45 ? -0.515 -10.890 -32.184 1.00 34.88 45 ILE B CA 1
ATOM 4512 C C . ILE B 1 45 ? -0.637 -9.673 -33.107 1.00 40.44 45 ILE B C 1
ATOM 4513 O O . ILE B 1 45 ? -1.122 -8.596 -32.678 1.00 29.99 45 ILE B O 1
ATOM 4518 N N . ASN B 1 46 ? -0.188 -9.842 -34.358 1.00 30.11 46 ASN B N 1
ATOM 4519 C CA . ASN B 1 46 ? -0.303 -8.815 -35.388 1.00 23.87 46 ASN B CA 1
ATOM 4520 C C . ASN B 1 46 ? -1.770 -8.424 -35.447 1.00 30.56 46 ASN B C 1
ATOM 4521 O O . ASN B 1 46 ? -2.635 -9.296 -35.486 1.00 26.98 46 ASN B O 1
ATOM 4526 N N . VAL B 1 47 ? -2.053 -7.124 -35.469 1.00 25.48 47 VAL B N 1
ATOM 4527 C CA . VAL B 1 47 ? -3.430 -6.655 -35.430 1.00 31.93 47 VAL B CA 1
ATOM 4528 C C . VAL B 1 47 ? -4.149 -7.127 -36.681 1.00 36.95 47 VAL B C 1
ATOM 4529 O O . VAL B 1 47 ? -5.355 -7.396 -36.666 1.00 41.59 47 VAL B O 1
ATOM 4533 N N . ASP B 1 48 ? -3.387 -7.232 -37.759 1.00 42.66 48 ASP B N 1
ATOM 4534 C CA . ASP B 1 48 ? -3.859 -7.747 -39.039 1.00 42.01 48 ASP B CA 1
ATOM 4535 C C . ASP B 1 48 ? -2.616 -8.139 -39.872 1.00 46.89 48 ASP B C 1
ATOM 4536 O O . ASP B 1 48 ? -1.497 -8.127 -39.345 1.00 46.14 48 ASP B O 1
ATOM 4541 N N . ALA B 1 49 ? -2.788 -8.478 -41.149 1.00 37.02 49 ALA B N 1
ATOM 4542 C CA . ALA B 1 49 ? -1.662 -9.032 -41.924 1.00 44.70 49 ALA B CA 1
ATOM 4543 C C . ALA B 1 49 ? -0.855 -8.001 -42.714 1.00 42.60 49 ALA B C 1
ATOM 4544 O O . ALA B 1 49 ? 0.110 -8.356 -43.388 1.00 35.27 49 ALA B O 1
ATOM 4546 N N . GLY B 1 50 ? -1.256 -6.736 -42.626 1.00 30.19 50 GLY B N 1
ATOM 4547 C CA . GLY B 1 50 ? -0.678 -5.680 -43.437 1.00 36.51 50 GLY B CA 1
ATOM 4548 C C . GLY B 1 50 ? 0.716 -5.161 -43.103 1.00 47.81 50 GLY B C 1
ATOM 4549 O O . GLY B 1 50 ? 1.061 -4.065 -43.536 1.00 60.17 50 GLY B O 1
ATOM 4550 N N . THR B 1 51 ? 1.497 -5.911 -42.325 1.00 64.71 51 THR B N 1
ATOM 4551 C CA . THR B 1 51 ? 2.907 -5.596 -42.080 1.00 59.16 51 THR B CA 1
ATOM 4552 C C . THR B 1 51 ? 3.717 -6.875 -42.238 1.00 56.65 51 THR B C 1
ATOM 4553 O O . THR B 1 51 ? 4.925 -6.885 -42.017 1.00 61.66 51 THR B O 1
ATOM 4557 N N . MET B 1 52 ? 3.040 -7.962 -42.595 1.00 43.94 52 MET B N 1
ATOM 4558 C CA . MET B 1 52 ? 3.665 -9.282 -42.614 1.00 53.26 52 MET B CA 1
ATOM 4559 C C . MET B 1 52 ? 4.308 -9.609 -43.952 1.00 46.37 52 MET B C 1
ATOM 4560 O O . MET B 1 52 ? 3.713 -9.374 -44.998 1.00 51.59 52 MET B O 1
ATOM 4565 N N . ASN B 1 53 ? 5.523 -10.151 -43.885 1.00 44.42 53 ASN B N 1
ATOM 4566 C CA . ASN B 1 53 ? 6.312 -10.553 -45.044 1.00 48.24 53 ASN B CA 1
ATOM 4567 C C . ASN B 1 53 ? 5.683 -11.741 -45.778 1.00 46.41 53 ASN B C 1
ATOM 4568 O O . ASN B 1 53 ? 5.450 -12.775 -45.175 1.00 41.79 53 ASN B O 1
ATOM 4573 N N . PRO B 1 54 ? 5.417 -11.597 -47.089 1.00 63.91 54 PRO B N 1
ATOM 4574 C CA . PRO B 1 54 ? 4.789 -12.681 -47.862 1.00 62.53 54 PRO B CA 1
ATOM 4575 C C . PRO B 1 54 ? 5.635 -13.951 -47.872 1.00 75.41 54 PRO B C 1
ATOM 4576 O O . PRO B 1 54 ? 5.116 -15.036 -48.141 1.00 80.07 54 PRO B O 1
ATOM 4580 N N . TYR B 1 55 ? 6.925 -13.808 -47.589 1.00 67.22 55 TYR B N 1
ATOM 4581 C CA . TYR B 1 55 ? 7.791 -14.952 -47.344 1.00 72.90 55 TYR B CA 1
ATOM 4582 C C . TYR B 1 55 ? 7.472 -15.578 -45.991 1.00 78.49 55 TYR B C 1
ATOM 4583 O O . TYR B 1 55 ? 7.156 -14.873 -45.037 1.00 75.71 55 TYR B O 1
ATOM 4592 N N . MET B 1 56 ? 7.561 -16.902 -45.911 1.00 150.39 56 MET B N 1
ATOM 4593 C CA . MET B 1 56 ? 7.376 -17.617 -44.647 1.00 144.81 56 MET B CA 1
ATOM 4594 C C . MET B 1 56 ? 5.926 -17.575 -44.157 1.00 134.93 56 MET B C 1
ATOM 4595 O O . MET B 1 56 ? 5.527 -18.355 -43.286 1.00 143.38 56 MET B O 1
ATOM 4600 N N . HIS B 1 57 ? 5.143 -16.669 -44.737 1.00 66.30 57 HIS B N 1
ATOM 4601 C CA . HIS B 1 57 ? 3.779 -16.411 -44.287 1.00 56.36 57 HIS B CA 1
ATOM 4602 C C . HIS B 1 57 ? 2.730 -16.506 -45.418 1.00 50.32 57 HIS B C 1
ATOM 4603 O O . HIS B 1 57 ? 1.608 -16.968 -45.193 1.00 61.25 57 HIS B O 1
ATOM 4610 N N . GLY B 1 58 ? 3.088 -16.080 -46.629 1.00 54.72 58 GLY B N 1
ATOM 4611 C CA . GLY B 1 58 ? 2.173 -16.161 -47.765 1.00 39.96 58 GLY B CA 1
ATOM 4612 C C . GLY B 1 58 ? 1.535 -14.837 -48.153 1.00 37.30 58 GLY B C 1
ATOM 4613 O O . GLY B 1 58 ? 1.743 -13.811 -47.509 1.00 36.96 58 GLY B O 1
ATOM 4614 N N . GLU B 1 59 ? 0.738 -14.841 -49.203 1.00 36.16 59 GLU B N 1
ATOM 4615 C CA . GLU B 1 59 ? 0.179 -13.585 -49.694 1.00 36.95 59 GLU B CA 1
ATOM 4616 C C . GLU B 1 59 ? -0.758 -12.897 -48.697 1.00 46.19 59 GLU B C 1
ATOM 4617 O O . GLU B 1 59 ? -1.410 -13.545 -47.880 1.00 46.85 59 GLU B O 1
ATOM 4623 N N . VAL B 1 60 ? -0.790 -11.573 -48.769 1.00 28.18 60 VAL B N 1
ATOM 4624 C CA . VAL B 1 60 ? -1.680 -10.750 -47.985 1.00 26.63 60 VAL B CA 1
ATOM 4625 C C . VAL B 1 60 ? -2.909 -10.417 -48.815 1.00 34.17 60 VAL B C 1
ATOM 4626 O O . VAL B 1 60 ? -2.827 -9.603 -49.719 1.00 26.73 60 VAL B O 1
ATOM 4630 N N . PHE B 1 61 ? -4.053 -11.017 -48.502 1.00 50.36 61 PHE B N 1
ATOM 4631 C CA . PHE B 1 61 ? -5.281 -10.748 -49.261 1.00 35.25 61 PHE B CA 1
ATOM 4632 C C . PHE B 1 61 ? -5.887 -9.385 -48.896 1.00 37.04 61 PHE B C 1
ATOM 4633 O O . PHE B 1 61 ? -5.683 -8.897 -47.793 1.00 38.11 61 PHE B O 1
ATOM 4641 N N . VAL B 1 62 ? -6.600 -8.757 -49.833 1.00 37.44 62 VAL B N 1
ATOM 4642 C CA . VAL B 1 62 ? -7.307 -7.509 -49.541 1.00 38.64 62 VAL B CA 1
ATOM 4643 C C . VAL B 1 62 ? -8.802 -7.640 -49.798 1.00 44.18 62 VAL B C 1
ATOM 4644 O O . VAL B 1 62 ? -9.201 -8.091 -50.874 1.00 42.64 62 VAL B O 1
ATOM 4648 N N . THR B 1 63 ? -9.627 -7.255 -48.815 1.00 24.01 63 THR B N 1
ATOM 4649 C CA . THR B 1 63 ? -11.089 -7.253 -49.010 1.00 28.17 63 THR B CA 1
ATOM 4650 C C . THR B 1 63 ? -11.529 -5.954 -49.705 1.00 36.60 63 THR B C 1
ATOM 4651 O O . THR B 1 63 ? -10.756 -4.989 -49.779 1.00 30.90 63 THR B O 1
ATOM 4655 N N . GLU B 1 64 ? -12.753 -5.947 -50.235 1.00 42.35 64 GLU B N 1
ATOM 4656 C CA . GLU B 1 64 ? -13.342 -4.761 -50.863 1.00 39.47 64 GLU B CA 1
ATOM 4657 C C . GLU B 1 64 ? -13.281 -3.550 -49.941 1.00 43.53 64 GLU B C 1
ATOM 4658 O O . GLU B 1 64 ? -13.115 -2.414 -50.399 1.00 48.94 64 GLU B O 1
ATOM 4664 N N . ASP B 1 65 ? -13.430 -3.796 -48.639 1.00 38.69 65 ASP B N 1
ATOM 4665 C CA . ASP B 1 65 ? -13.371 -2.718 -47.654 1.00 49.41 65 ASP B CA 1
ATOM 4666 C C . ASP B 1 65 ? -11.962 -2.288 -47.194 1.00 47.16 65 ASP B C 1
ATOM 4667 O O . ASP B 1 65 ? -11.841 -1.498 -46.272 1.00 47.77 65 ASP B O 1
ATOM 4672 N N . GLY B 1 66 ? -10.903 -2.812 -47.806 1.00 51.64 66 GLY B N 1
ATOM 4673 C CA . GLY B 1 66 ? -9.563 -2.312 -47.525 1.00 44.27 66 GLY B CA 1
ATOM 4674 C C . GLY B 1 66 ? -8.805 -2.925 -46.363 1.00 40.01 66 GLY B C 1
ATOM 4675 O O . GLY B 1 66 ? -7.743 -2.441 -45.966 1.00 50.06 66 GLY B O 1
ATOM 4676 N N . ALA B 1 67 ? -9.340 -3.999 -45.804 1.00 28.55 67 ALA B N 1
ATOM 4677 C CA . ALA B 1 67 ? -8.597 -4.779 -44.825 1.00 34.92 67 ALA B CA 1
ATOM 4678 C C . ALA B 1 67 ? -7.467 -5.624 -45.463 1.00 37.57 67 ALA B C 1
ATOM 4679 O O . ALA B 1 67 ? -7.656 -6.267 -46.505 1.00 27.46 67 ALA B O 1
ATOM 4681 N N . GLU B 1 68 ? -6.315 -5.642 -44.806 1.00 32.70 68 GLU B N 1
ATOM 4682 C CA . GLU B 1 68 ? -5.217 -6.532 -45.154 1.00 33.38 68 GLU B CA 1
ATOM 4683 C C . GLU B 1 68 ? -5.228 -7.796 -44.282 1.00 35.98 68 GLU B C 1
ATOM 4684 O O . GLU B 1 68 ? -4.904 -7.747 -43.095 1.00 34.23 68 GLU B O 1
ATOM 4690 N N . THR B 1 69 ? -5.549 -8.933 -44.893 1.00 29.33 69 THR B N 1
ATOM 4691 C CA . THR B 1 69 ? -5.856 -10.166 -44.161 1.00 37.21 69 THR B CA 1
ATOM 4692 C C . THR B 1 69 ? -5.069 -11.409 -44.549 1.00 36.47 69 THR B C 1
ATOM 4693 O O . THR B 1 69 ? -4.299 -11.432 -45.509 1.00 48.51 69 THR B O 1
ATOM 4697 N N . ASP B 1 70 ? -5.316 -12.457 -43.785 1.00 37.09 70 ASP B N 1
ATOM 4698 C CA . ASP B 1 70 ? -4.866 -13.805 -44.079 1.00 40.54 70 ASP B CA 1
ATOM 4699 C C . ASP B 1 70 ? -5.421 -14.304 -45.442 1.00 47.11 70 ASP B C 1
ATOM 4700 O O . ASP B 1 70 ? -6.594 -14.077 -45.769 1.00 36.34 70 ASP B O 1
ATOM 4705 N N . LEU B 1 71 ? -4.577 -14.981 -46.229 1.00 38.62 71 LEU B N 1
ATOM 4706 C CA . LEU B 1 71 ? -4.962 -15.431 -47.567 1.00 30.44 71 LEU B CA 1
ATOM 4707 C C . LEU B 1 71 ? -6.177 -16.338 -47.544 1.00 39.73 71 LEU B C 1
ATOM 4708 O O . LEU B 1 71 ? -6.801 -16.542 -48.583 1.00 40.36 71 LEU B O 1
ATOM 4713 N N . ASP B 1 72 ? -6.511 -16.886 -46.373 1.00 33.72 72 ASP B N 1
ATOM 4714 C CA . ASP B 1 72 ? -7.613 -17.835 -46.298 1.00 30.81 72 ASP B CA 1
ATOM 4715 C C . ASP B 1 72 ? -8.911 -17.188 -46.759 1.00 32.57 72 ASP B C 1
ATOM 4716 O O . ASP B 1 72 ? -9.780 -17.873 -47.307 1.00 30.87 72 ASP B O 1
ATOM 4721 N N . LEU B 1 73 ? -9.036 -15.869 -46.585 1.00 33.31 73 LEU B N 1
ATOM 4722 C CA . LEU B 1 73 ? -10.268 -15.193 -47.018 1.00 31.75 73 LEU B CA 1
ATOM 4723 C C . LEU B 1 73 ? -10.385 -15.267 -48.545 1.00 38.52 73 LEU B C 1
ATOM 4724 O O . LEU B 1 73 ? -11.483 -15.221 -49.105 1.00 28.94 73 LEU B O 1
ATOM 4729 N N . GLY B 1 74 ? -9.233 -15.406 -49.198 1.00 21.12 74 GLY B N 1
ATOM 4730 C CA . GLY B 1 74 ? -9.167 -15.521 -50.637 1.00 21.28 74 GLY B CA 1
ATOM 4731 C C . GLY B 1 74 ? -9.763 -16.827 -51.094 1.00 26.81 74 GLY B C 1
ATOM 4732 O O . GLY B 1 74 ? -10.485 -16.865 -52.085 1.00 28.29 74 GLY B O 1
ATOM 4733 N N . HIS B 1 75 ? -9.452 -17.895 -50.368 1.00 35.19 75 HIS B N 1
ATOM 4734 C CA . HIS B 1 75 ? -10.100 -19.176 -50.590 1.00 38.90 75 HIS B CA 1
ATOM 4735 C C . HIS B 1 75 ? -11.618 -19.033 -50.444 1.00 43.28 75 HIS B C 1
ATOM 4736 O O . HIS B 1 75 ? -12.380 -19.591 -51.233 1.00 45.56 75 HIS B O 1
ATOM 4743 N N . TYR B 1 76 ? -12.051 -18.279 -49.435 1.00 38.66 76 TYR B N 1
ATOM 4744 C CA . TYR B 1 76 ? -13.478 -18.110 -49.170 1.00 48.66 76 TYR B CA 1
ATOM 4745 C C . TYR B 1 76 ? -14.148 -17.406 -50.338 1.00 45.28 76 TYR B C 1
ATOM 4746 O O . TYR B 1 76 ? -15.261 -17.775 -50.737 1.00 44.98 76 TYR B O 1
ATOM 4755 N N . GLU B 1 77 ? -13.474 -16.382 -50.867 1.00 33.96 77 GLU B N 1
ATOM 4756 C CA . GLU B 1 77 ? -14.094 -15.518 -51.864 1.00 35.63 77 GLU B CA 1
ATOM 4757 C C . GLU B 1 77 ? -14.265 -16.302 -53.145 1.00 44.52 77 GLU B C 1
ATOM 4758 O O . GLU B 1 77 ? -15.312 -16.243 -53.778 1.00 46.61 77 GLU B O 1
ATOM 4764 N N . ARG B 1 78 ? -13.235 -17.066 -53.492 1.00 47.93 78 ARG B N 1
ATOM 4765 C CA . ARG B 1 78 ? -13.212 -17.844 -54.718 1.00 49.62 78 ARG B CA 1
ATOM 4766 C C . ARG B 1 78 ? -14.202 -19.011 -54.709 1.00 50.55 78 ARG B C 1
ATOM 4767 O O . ARG B 1 78 ? -14.804 -19.323 -55.745 1.00 49.88 78 ARG B O 1
ATOM 4775 N N . PHE B 1 79 ? -14.368 -19.647 -53.550 1.00 45.30 79 PHE B N 1
ATOM 4776 C CA . PHE B 1 79 ? -15.223 -20.831 -53.440 1.00 48.70 79 PHE B CA 1
ATOM 4777 C C . PHE B 1 79 ? -16.679 -20.505 -53.197 1.00 46.77 79 PHE B C 1
ATOM 4778 O O . PHE B 1 79 ? -17.554 -21.185 -53.694 1.00 56.73 79 PHE B O 1
ATOM 4786 N N . MET B 1 80 ? -16.945 -19.480 -52.405 1.00 52.53 80 MET B N 1
ATOM 4787 C CA . MET B 1 80 ? -18.320 -19.128 -52.095 1.00 52.24 80 MET B CA 1
ATOM 4788 C C . MET B 1 80 ? -18.779 -17.945 -52.919 1.00 60.49 80 MET B C 1
ATOM 4789 O O . MET B 1 80 ? -19.934 -17.536 -52.847 1.00 63.36 80 MET B O 1
ATOM 4794 N N . ASP B 1 81 ? -17.858 -17.389 -53.691 1.00 50.27 81 ASP B N 1
ATOM 4795 C CA . ASP B 1 81 ? -18.151 -16.230 -54.510 1.00 52.50 81 ASP B CA 1
ATOM 4796 C C . ASP B 1 81 ? -18.841 -15.172 -53.690 1.00 55.23 81 ASP B C 1
ATOM 4797 O O . ASP B 1 81 ? -19.953 -14.762 -53.993 1.00 55.11 81 ASP B O 1
ATOM 4802 N N . VAL B 1 82 ? -18.169 -14.733 -52.642 1.00 48.07 82 VAL B N 1
ATOM 4803 C CA . VAL B 1 82 ? -18.723 -13.720 -51.771 1.00 43.73 82 VAL B CA 1
ATOM 4804 C C . VAL B 1 82 ? -17.667 -12.680 -51.538 1.00 41.53 82 VAL B C 1
ATOM 4805 O O . VAL B 1 82 ? -16.482 -12.955 -51.682 1.00 43.00 82 VAL B O 1
ATOM 4809 N N . ASN B 1 83 ? -18.101 -11.483 -51.178 1.00 54.45 83 ASN B N 1
ATOM 4810 C CA . ASN B 1 83 ? -17.180 -10.478 -50.682 1.00 54.87 83 ASN B CA 1
ATOM 4811 C C . ASN B 1 83 ? -16.995 -10.588 -49.188 1.00 47.70 83 ASN B C 1
ATOM 4812 O O . ASN B 1 83 ? -17.955 -10.538 -48.425 1.00 56.34 83 ASN B O 1
ATOM 4817 N N . MET B 1 84 ? -15.747 -10.753 -48.787 1.00 39.00 84 MET B N 1
ATOM 4818 C CA . MET B 1 84 ? -15.378 -10.746 -47.388 1.00 30.73 84 MET B CA 1
ATOM 4819 C C . MET B 1 84 ? -15.269 -9.326 -46.818 1.00 27.75 84 MET B C 1
ATOM 4820 O O . MET B 1 84 ? -15.251 -8.327 -47.546 1.00 29.72 84 MET B O 1
ATOM 4825 N N . THR B 1 85 ? -15.222 -9.235 -45.497 1.00 37.46 85 THR B N 1
ATOM 4826 C CA . THR B 1 85 ? -15.134 -7.942 -44.851 1.00 36.33 85 THR B CA 1
ATOM 4827 C C . THR B 1 85 ? -14.007 -8.029 -43.860 1.00 37.71 85 THR B C 1
ATOM 4828 O O . THR B 1 85 ? -13.426 -9.099 -43.677 1.00 30.34 85 THR B O 1
ATOM 4832 N N . LYS B 1 86 ? -13.700 -6.906 -43.220 1.00 37.67 86 LYS B N 1
ATOM 4833 C CA . LYS B 1 86 ? -12.702 -6.871 -42.155 1.00 38.34 86 LYS B CA 1
ATOM 4834 C C . LYS B 1 86 ? -13.053 -7.798 -40.989 1.00 37.16 86 LYS B C 1
ATOM 4835 O O . LYS B 1 86 ? -12.173 -8.199 -40.216 1.00 32.15 86 LYS B O 1
ATOM 4841 N N . TYR B 1 87 ? -14.334 -8.137 -40.872 1.00 45.59 87 TYR B N 1
ATOM 4842 C CA . TYR B 1 87 ? -14.830 -8.878 -39.708 1.00 48.17 87 TYR B CA 1
ATOM 4843 C C . TYR B 1 87 ? -14.697 -10.373 -39.887 1.00 47.16 87 TYR B C 1
ATOM 4844 O O . TYR B 1 87 ? -14.848 -11.146 -38.936 1.00 51.04 87 TYR B O 1
ATOM 4853 N N . ASN B 1 88 ? -14.430 -10.787 -41.115 1.00 40.31 88 ASN B N 1
ATOM 4854 C CA . ASN B 1 88 ? -14.328 -12.203 -41.376 1.00 30.07 88 ASN B CA 1
ATOM 4855 C C . ASN B 1 88 ? -12.953 -12.737 -41.052 1.00 34.64 88 ASN B C 1
ATOM 4856 O O . ASN B 1 88 ? -12.714 -13.940 -41.106 1.00 43.80 88 ASN B O 1
ATOM 4861 N N . ASN B 1 89 ? -12.053 -11.835 -40.690 1.00 42.40 89 ASN B N 1
ATOM 4862 C CA . ASN B 1 89 ? -10.739 -12.244 -40.219 1.00 39.99 89 ASN B CA 1
ATOM 4863 C C . ASN B 1 89 ? -10.446 -11.717 -38.808 1.00 35.74 89 ASN B C 1
ATOM 4864 O O . ASN B 1 89 ? -10.155 -10.543 -38.638 1.00 39.78 89 ASN B O 1
ATOM 4869 N N . ILE B 1 90 ? -10.508 -12.605 -37.817 1.00 36.00 90 ILE B N 1
ATOM 4870 C CA . ILE B 1 90 ? -10.267 -12.260 -36.408 1.00 30.96 90 ILE B CA 1
ATOM 4871 C C . ILE B 1 90 ? -8.858 -12.617 -35.914 1.00 28.60 90 ILE B C 1
ATOM 4872 O O . ILE B 1 90 ? -8.439 -13.772 -35.990 1.00 35.42 90 ILE B O 1
ATOM 4877 N N . THR B 1 91 ? -8.131 -11.628 -35.401 1.00 31.58 91 THR B N 1
ATOM 4878 C CA . THR B 1 91 ? -6.793 -11.882 -34.842 1.00 35.62 91 THR B CA 1
ATOM 4879 C C . THR B 1 91 ? -6.709 -11.612 -33.330 1.00 36.82 91 THR B C 1
ATOM 4880 O O . THR B 1 91 ? -7.335 -10.679 -32.823 1.00 31.17 91 THR B O 1
ATOM 4884 N N . ALA B 1 92 ? -5.938 -12.434 -32.618 1.00 39.92 92 ALA B N 1
ATOM 4885 C CA . ALA B 1 92 ? -5.649 -12.160 -31.215 1.00 38.58 92 ALA B CA 1
ATOM 4886 C C . ALA B 1 92 ? -5.222 -10.700 -31.115 1.00 40.70 92 ALA B C 1
ATOM 4887 O O . ALA B 1 92 ? -5.707 -9.979 -30.263 1.00 40.76 92 ALA B O 1
ATOM 4889 N N . GLY B 1 93 ? -4.351 -10.262 -32.027 1.00 34.79 93 GLY B N 1
ATOM 4890 C CA . GLY B 1 93 ? -3.952 -8.870 -32.119 1.00 27.69 93 GLY B CA 1
ATOM 4891 C C . GLY B 1 93 ? -5.075 -7.839 -31.969 1.00 40.24 93 GLY B C 1
ATOM 4892 O O . GLY B 1 93 ? -5.019 -6.935 -31.121 1.00 31.51 93 GLY B O 1
ATOM 4893 N N . LYS B 1 94 ? -6.097 -7.963 -32.800 1.00 39.65 94 LYS B N 1
ATOM 4894 C CA . LYS B 1 94 ? -7.249 -7.069 -32.742 1.00 47.48 94 LYS B CA 1
ATOM 4895 C C . LYS B 1 94 ? -8.037 -7.155 -31.400 1.00 45.64 94 LYS B C 1
ATOM 4896 O O . LYS B 1 94 ? -8.471 -6.141 -30.853 1.00 39.33 94 LYS B O 1
ATOM 4902 N N . VAL B 1 95 ? -8.214 -8.377 -30.901 1.00 31.45 95 VAL B N 1
ATOM 4903 C CA . VAL B 1 95 ? -9.025 -8.653 -29.736 1.00 41.80 95 VAL B CA 1
ATOM 4904 C C . VAL B 1 95 ? -8.356 -8.002 -28.548 1.00 50.36 95 VAL B C 1
ATOM 4905 O O . VAL B 1 95 ? -8.990 -7.282 -27.773 1.00 44.05 95 VAL B O 1
ATOM 4909 N N . TYR B 1 96 ? -7.065 -8.274 -28.412 1.00 42.52 96 TYR B N 1
ATOM 4910 C CA . TYR B 1 96 ? -6.281 -7.733 -27.324 1.00 41.45 96 TYR B CA 1
ATOM 4911 C C . TYR B 1 96 ? -6.291 -6.209 -27.407 1.00 33.65 96 TYR B C 1
ATOM 4912 O O . TYR B 1 96 ? -6.503 -5.527 -26.403 1.00 41.35 96 TYR B O 1
ATOM 4921 N N . PHE B 1 97 ? -6.138 -5.673 -28.610 1.00 32.82 97 PHE B N 1
ATOM 4922 C CA . PHE B 1 97 ? -6.178 -4.235 -28.784 1.00 31.85 97 PHE B CA 1
ATOM 4923 C C . PHE B 1 97 ? -7.503 -3.648 -28.308 1.00 40.12 97 PHE B C 1
ATOM 4924 O O . PHE B 1 97 ? -7.522 -2.634 -27.612 1.00 33.56 97 PHE B O 1
ATOM 4932 N N . GLU B 1 98 ? -8.604 -4.263 -28.728 1.00 35.24 98 GLU B N 1
ATOM 4933 C CA . GLU B 1 98 ? -9.928 -3.810 -28.339 1.00 43.12 98 GLU B CA 1
ATOM 4934 C C . GLU B 1 98 ? -10.167 -3.861 -26.824 1.00 43.87 98 GLU B C 1
ATOM 4935 O O . GLU B 1 98 ? -10.714 -2.928 -26.240 1.00 43.62 98 GLU B O 1
ATOM 4941 N N . VAL B 1 99 ? -9.761 -4.960 -26.199 1.00 35.91 99 VAL B N 1
ATOM 4942 C CA . VAL B 1 99 ? -10.026 -5.153 -24.790 1.00 40.80 99 VAL B CA 1
ATOM 4943 C C . VAL B 1 99 ? -9.197 -4.136 -24.014 1.00 49.93 99 VAL B C 1
ATOM 4944 O O . VAL B 1 99 ? -9.735 -3.426 -23.165 1.00 44.84 99 VAL B O 1
ATOM 4948 N N . ILE B 1 100 ? -7.908 -4.036 -24.345 1.00 31.47 100 ILE B N 1
ATOM 4949 C CA . ILE B 1 100 ? -7.043 -3.070 -23.699 1.00 23.21 100 ILE B CA 1
ATOM 4950 C C . ILE B 1 100 ? -7.565 -1.632 -23.835 1.00 34.35 100 ILE B C 1
ATOM 4951 O O . ILE B 1 100 ? -7.476 -0.829 -22.892 1.00 37.45 100 ILE B O 1
ATOM 4956 N N . LYS B 1 101 ? -8.124 -1.305 -24.992 1.00 30.20 101 LYS B N 1
ATOM 4957 C CA . LYS B 1 101 ? -8.581 0.051 -25.239 1.00 39.15 101 LYS B CA 1
ATOM 4958 C C . LYS B 1 101 ? -9.829 0.354 -24.408 1.00 49.57 101 LYS B C 1
ATOM 4959 O O . LYS B 1 101 ? -9.952 1.445 -23.838 1.00 41.29 101 LYS B O 1
ATOM 4965 N N . LYS B 1 102 ? -10.750 -0.607 -24.356 1.00 37.52 102 LYS B N 1
ATOM 4966 C CA . LYS B 1 102 ? -11.950 -0.470 -23.553 1.00 52.79 102 LYS B CA 1
ATOM 4967 C C . LYS B 1 102 ? -11.665 -0.375 -22.027 1.00 55.40 102 LYS B C 1
ATOM 4968 O O . LYS B 1 102 ? -12.287 0.431 -21.323 1.00 48.85 102 LYS B O 1
ATOM 4974 N N . GLU B 1 103 ? -10.714 -1.171 -21.538 1.00 39.82 103 GLU B N 1
ATOM 4975 C CA . GLU B 1 103 ? -10.264 -1.076 -20.161 1.00 46.12 103 GLU B CA 1
ATOM 4976 C C . GLU B 1 103 ? -9.734 0.327 -19.864 1.00 44.88 103 GLU B C 1
ATOM 4977 O O . GLU B 1 103 ? -10.177 0.974 -18.915 1.00 57.63 103 GLU B O 1
ATOM 4983 N N . ARG B 1 104 ? -8.795 0.788 -20.682 1.00 41.45 104 ARG B N 1
ATOM 4984 C CA . ARG B 1 104 ? -8.159 2.088 -20.512 1.00 39.79 104 ARG B CA 1
ATOM 4985 C C . ARG B 1 104 ? -9.189 3.210 -20.514 1.00 52.84 104 ARG B C 1
ATOM 4986 O O . ARG B 1 104 ? -8.937 4.313 -20.013 1.00 55.03 104 ARG B O 1
ATOM 4994 N N . GLU B 1 105 ? -10.345 2.912 -21.092 1.00 42.93 105 GLU B N 1
ATOM 4995 C CA . GLU B 1 105 ? -11.450 3.852 -21.181 1.00 56.68 105 GLU B CA 1
ATOM 4996 C C . GLU B 1 105 ? -12.475 3.602 -20.058 1.00 49.22 105 GLU B C 1
ATOM 4997 O O . GLU B 1 105 ? -13.547 4.194 -20.043 1.00 57.91 105 GLU B O 1
ATOM 5003 N N . GLY B 1 106 ? -12.149 2.712 -19.132 1.00 55.70 106 GLY B N 1
ATOM 5004 C CA . GLY B 1 106 ? -13.031 2.432 -18.013 1.00 59.11 106 GLY B CA 1
ATOM 5005 C C . GLY B 1 106 ? -14.353 1.790 -18.400 1.00 59.93 106 GLY B C 1
ATOM 5006 O O . GLY B 1 106 ? -15.310 1.782 -17.617 1.00 59.39 106 GLY B O 1
ATOM 5007 N N . LYS B 1 107 ? -14.402 1.236 -19.605 1.00 46.78 107 LYS B N 1
ATOM 5008 C CA . LYS B 1 107 ? -15.615 0.602 -20.101 1.00 38.73 107 LYS B CA 1
ATOM 5009 C C . LYS B 1 107 ? -15.875 -0.684 -19.315 1.00 45.41 107 LYS B C 1
ATOM 5010 O O . LYS B 1 107 ? -16.961 -1.278 -19.414 1.00 52.94 107 LYS B O 1
ATOM 5016 N N . TYR B 1 108 ? -14.886 -1.110 -18.531 1.00 46.56 108 TYR B N 1
ATOM 5017 C CA . TYR B 1 108 ? -15.056 -2.290 -17.675 1.00 51.23 108 TYR B CA 1
ATOM 5018 C C . TYR B 1 108 ? -15.364 -1.953 -16.209 1.00 43.98 108 TYR B C 1
ATOM 5019 O O . TYR B 1 108 ? -15.474 -2.848 -15.378 1.00 49.76 108 TYR B O 1
ATOM 5028 N N . LEU B 1 109 ? -15.501 -0.663 -15.912 1.00 57.30 109 LEU B N 1
ATOM 5029 C CA . LEU B 1 109 ? -16.056 -0.207 -14.633 1.00 69.43 109 LEU B CA 1
ATOM 5030 C C . LEU B 1 109 ? -15.324 -0.687 -13.380 1.00 58.59 109 LEU B C 1
ATOM 5031 O O . LEU B 1 109 ? -15.961 -1.000 -12.382 1.00 63.67 109 LEU B O 1
ATOM 5036 N N . GLY B 1 110 ? -13.999 -0.742 -13.425 1.00 40.35 110 GLY B N 1
ATOM 5037 C CA . GLY B 1 110 ? -13.226 -1.088 -12.246 1.00 36.47 110 GLY B CA 1
ATOM 5038 C C . GLY B 1 110 ? -12.996 -2.575 -12.025 1.00 42.50 110 GLY B C 1
ATOM 5039 O O . GLY B 1 110 ? -12.295 -2.975 -11.080 1.00 37.88 110 GLY B O 1
ATOM 5040 N N . GLN B 1 111 ? -13.582 -3.399 -12.888 1.00 33.75 111 GLN B N 1
ATOM 5041 C CA . GLN B 1 111 ? -13.324 -4.830 -12.842 1.00 32.30 111 GLN B CA 1
ATOM 5042 C C . GLN B 1 111 ? -11.862 -5.122 -13.164 1.00 37.55 111 GLN B C 1
ATOM 5043 O O . GLN B 1 111 ? -11.146 -4.319 -13.800 1.00 27.99 111 GLN B O 1
ATOM 5049 N N . THR B 1 112 ? -11.417 -6.274 -12.694 1.00 42.77 112 THR B N 1
ATOM 5050 C CA . THR B 1 112 ? -10.129 -6.793 -13.074 1.00 42.63 112 THR B CA 1
ATOM 5051 C C . THR B 1 112 ? -10.355 -7.583 -14.370 1.00 44.61 112 THR B C 1
ATOM 5052 O O . THR B 1 112 ? -11.044 -8.601 -14.372 1.00 45.41 112 THR B O 1
ATOM 5056 N N . VAL B 1 113 ? -9.822 -7.071 -15.476 1.00 50.28 113 VAL B N 1
ATOM 5057 C CA . VAL B 1 113 ? -10.026 -7.681 -16.793 1.00 51.78 113 VAL B CA 1
ATOM 5058 C C . VAL B 1 113 ? -9.106 -8.875 -17.051 1.00 50.21 113 VAL B C 1
ATOM 5059 O O . VAL B 1 113 ? -7.880 -8.739 -17.081 1.00 45.12 113 VAL B O 1
ATOM 5063 N N . GLN B 1 114 ? -9.704 -10.044 -17.242 1.00 36.92 114 GLN B N 1
ATOM 5064 C CA . GLN B 1 114 ? -8.919 -11.238 -17.550 1.00 43.95 114 GLN B CA 1
ATOM 5065 C C . GLN B 1 114 ? -9.282 -11.964 -18.867 1.00 39.00 114 GLN B C 1
ATOM 5066 O O . GLN B 1 114 ? -10.259 -11.638 -19.540 1.00 38.39 114 GLN B O 1
ATOM 5072 N N . ILE B 1 115 ? -8.457 -12.943 -19.219 1.00 35.90 115 ILE B N 1
ATOM 5073 C CA . ILE B 1 115 ? -8.698 -13.780 -20.366 1.00 33.22 115 ILE B CA 1
ATOM 5074 C C . ILE B 1 115 ? -10.127 -14.257 -20.293 1.00 36.55 115 ILE B C 1
ATOM 5075 O O . ILE B 1 115 ? -10.952 -13.943 -21.152 1.00 38.55 115 ILE B O 1
ATOM 5080 N N . ILE B 1 116 ? -10.406 -15.047 -19.267 1.00 33.16 116 ILE B N 1
ATOM 5081 C CA . ILE B 1 116 ? -11.773 -15.399 -18.928 1.00 42.81 116 ILE B CA 1
ATOM 5082 C C . ILE B 1 116 ? -12.332 -14.511 -17.793 1.00 52.07 116 ILE B C 1
ATOM 5083 O O . ILE B 1 116 ? -11.777 -14.466 -16.688 1.00 41.25 116 ILE B O 1
ATOM 5088 N N . PRO B 1 117 ? -13.463 -13.829 -18.054 1.00 51.41 117 PRO B N 1
ATOM 508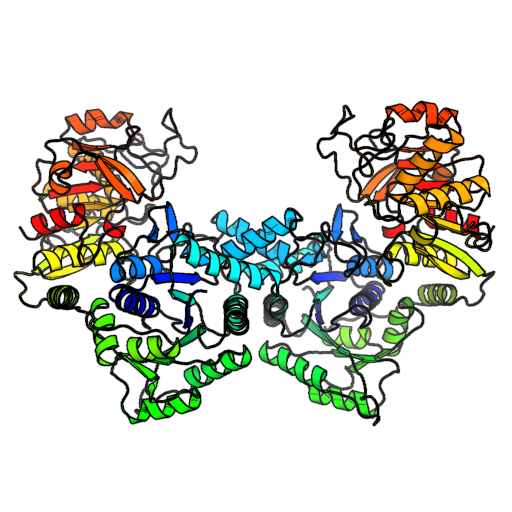9 C CA . PRO B 1 117 ? -14.257 -13.980 -19.280 1.00 35.61 117 PRO B CA 1
ATOM 5090 C C . PRO B 1 117 ? -14.076 -12.845 -20.283 1.00 35.96 117 PRO B C 1
ATOM 5091 O O . PRO B 1 117 ? -14.662 -12.913 -21.348 1.00 38.08 117 PRO B O 1
ATOM 5095 N N . HIS B 1 118 ? -13.325 -11.804 -19.953 1.00 37.88 118 HIS B N 1
ATOM 5096 C CA . HIS B 1 118 ? -13.373 -10.608 -20.791 1.00 39.08 118 HIS B CA 1
ATOM 5097 C C . HIS B 1 118 ? -12.858 -10.815 -22.225 1.00 44.73 118 HIS B C 1
ATOM 5098 O O . HIS B 1 118 ? -13.442 -10.304 -23.175 1.00 40.96 118 HIS B O 1
ATOM 5105 N N . VAL B 1 119 ? -11.758 -11.550 -22.359 1.00 30.19 119 VAL B N 1
ATOM 5106 C CA . VAL B 1 119 ? -11.186 -11.852 -23.658 1.00 41.39 119 VAL B CA 1
ATOM 5107 C C . VAL B 1 119 ? -12.085 -12.856 -24.386 1.00 36.45 119 VAL B C 1
ATOM 5108 O O . VAL B 1 119 ? -12.435 -12.658 -25.541 1.00 32.78 119 VAL B O 1
ATOM 5112 N N . THR B 1 120 ? -12.499 -13.905 -23.691 1.00 40.30 120 THR B N 1
ATOM 5113 C CA . THR B 1 120 ? -13.396 -14.876 -24.301 1.00 45.75 120 THR B CA 1
ATOM 5114 C C . THR B 1 120 ? -14.699 -14.232 -24.791 1.00 50.22 120 THR B C 1
ATOM 5115 O O . THR B 1 120 ? -15.315 -14.724 -25.739 1.00 55.32 120 THR B O 1
ATOM 5119 N N . ASP B 1 121 ? -15.116 -13.135 -24.160 1.00 43.11 121 ASP B N 1
ATOM 5120 C CA . ASP B 1 121 ? -16.380 -12.483 -24.533 1.00 46.34 121 ASP B CA 1
ATOM 5121 C C . ASP B 1 121 ? -16.258 -11.598 -25.769 1.00 44.17 121 ASP B C 1
ATOM 5122 O O . ASP B 1 121 ? -17.201 -11.457 -26.545 1.00 47.99 121 ASP B O 1
ATOM 5127 N N . GLN B 1 122 ? -15.086 -10.989 -25.926 1.00 49.41 122 GLN B N 1
ATOM 5128 C CA . GLN B 1 122 ? -14.761 -10.214 -27.110 1.00 47.91 122 GLN B CA 1
ATOM 5129 C C . GLN B 1 122 ? -14.770 -11.148 -28.326 1.00 47.06 122 GLN B C 1
ATOM 5130 O O . GLN B 1 122 ? -15.312 -10.833 -29.383 1.00 43.88 122 GLN B O 1
ATOM 5136 N N . ILE B 1 123 ? -14.191 -12.320 -28.147 1.00 27.09 123 ILE B N 1
ATOM 5137 C CA . ILE B 1 123 ? -14.114 -13.278 -29.224 1.00 42.95 123 ILE B CA 1
ATOM 5138 C C . ILE B 1 123 ? -15.518 -13.634 -29.700 1.00 47.84 123 ILE B C 1
ATOM 5139 O O . ILE B 1 123 ? -15.809 -13.583 -30.892 1.00 48.64 123 ILE B O 1
ATOM 5144 N N . LYS B 1 124 ? -16.404 -13.934 -28.756 1.00 59.80 124 LYS B N 1
ATOM 5145 C CA . LYS B 1 124 ? -17.784 -14.308 -29.087 1.00 54.66 124 LYS B CA 1
ATOM 5146 C C . LYS B 1 124 ? -18.571 -13.161 -29.735 1.00 50.15 124 LYS B C 1
ATOM 5147 O O . LYS B 1 124 ? -19.259 -13.372 -30.727 1.00 52.25 124 LYS B O 1
ATOM 5153 N N . ASP B 1 125 ? -18.419 -11.950 -29.210 1.00 44.05 125 ASP B N 1
ATOM 5154 C CA . ASP B 1 125 ? -18.967 -10.745 -29.834 1.00 41.75 125 ASP B CA 1
ATOM 5155 C C . ASP B 1 125 ? -18.485 -10.533 -31.266 1.00 47.62 125 ASP B C 1
ATOM 5156 O O . ASP B 1 125 ? -19.255 -10.099 -32.129 1.00 51.26 125 ASP B O 1
ATOM 5161 N N . MET B 1 126 ? -17.203 -10.799 -31.515 1.00 51.09 126 MET B N 1
ATOM 5162 C CA . MET B 1 126 ? -16.666 -10.663 -32.868 1.00 49.93 126 MET B CA 1
ATOM 5163 C C . MET B 1 126 ? -17.135 -11.783 -33.791 1.00 45.72 126 MET B C 1
ATOM 5164 O O . MET B 1 126 ? -17.469 -11.535 -34.954 1.00 40.90 126 MET B O 1
ATOM 5169 N N . ILE B 1 127 ? -17.190 -13.011 -33.279 1.00 33.23 127 ILE B N 1
ATOM 5170 C CA . ILE B 1 127 ? -17.762 -14.096 -34.072 1.00 37.59 127 ILE B CA 1
ATOM 5171 C C . ILE B 1 127 ? -19.220 -13.783 -34.400 1.00 50.21 127 ILE B C 1
ATOM 5172 O O . ILE B 1 127 ? -19.614 -13.748 -35.572 1.00 52.17 127 ILE B O 1
ATOM 5177 N N . ARG B 1 128 ? -20.018 -13.541 -33.360 1.00 47.50 128 ARG B N 1
ATOM 5178 C CA . ARG B 1 128 ? -21.437 -13.265 -33.563 1.00 49.42 128 ARG B CA 1
ATOM 5179 C C . ARG B 1 128 ? -21.671 -12.049 -34.473 1.00 49.76 128 ARG B C 1
ATOM 5180 O O . ARG B 1 128 ? -22.622 -12.055 -35.267 1.00 56.30 128 ARG B O 1
ATOM 5188 N N . TYR B 1 129 ? -20.812 -11.024 -34.375 1.00 47.19 129 TYR B N 1
ATOM 5189 C CA . TYR B 1 129 ? -21.000 -9.826 -35.198 1.00 50.43 129 TYR B CA 1
ATOM 5190 C C . TYR B 1 129 ? -20.773 -10.088 -36.690 1.00 60.93 129 TYR B C 1
ATOM 5191 O O . TYR B 1 129 ? -21.486 -9.545 -37.542 1.00 64.41 129 TYR B O 1
ATOM 5200 N N . ALA B 1 130 ? -19.765 -10.905 -36.996 1.00 49.61 130 ALA B N 1
ATOM 5201 C CA . ALA B 1 130 ? -19.516 -11.339 -38.362 1.00 57.98 130 ALA B CA 1
ATOM 5202 C C . ALA B 1 130 ? -20.727 -12.100 -38.902 1.00 54.84 130 ALA B C 1
ATOM 5203 O O . ALA B 1 130 ? -21.016 -12.059 -40.101 1.00 57.69 130 ALA B O 1
ATOM 5205 N N . SER B 1 131 ? -21.448 -12.780 -38.015 1.00 54.48 131 SER B N 1
ATOM 5206 C CA . SER B 1 131 ? -22.671 -13.472 -38.423 1.00 53.70 131 SER B CA 1
ATOM 5207 C C . SER B 1 131 ? -23.801 -12.534 -38.806 1.00 58.84 131 SER B C 1
ATOM 5208 O O . SER B 1 131 ? -24.469 -12.757 -39.800 1.00 65.71 131 SER B O 1
ATOM 5211 N N . LYS B 1 132 ? -24.020 -11.480 -38.040 1.00 70.70 132 LYS B N 1
ATOM 5212 C CA . LYS B 1 132 ? -25.180 -10.631 -38.302 1.00 75.51 132 LYS B CA 1
ATOM 5213 C C . LYS B 1 132 ? -24.961 -9.635 -39.450 1.00 69.47 132 LYS B C 1
ATOM 5214 O O . LYS B 1 132 ? -25.875 -9.363 -40.230 1.00 72.35 132 LYS B O 1
ATOM 5220 N N . ILE B 1 133 ? -23.756 -9.097 -39.568 1.00 67.93 133 ILE B N 1
ATOM 5221 C CA . ILE B 1 133 ? -23.502 -8.121 -40.621 1.00 65.82 133 ILE B CA 1
ATOM 5222 C C . ILE B 1 133 ? -23.372 -8.758 -42.015 1.00 78.87 133 ILE B C 1
ATOM 5223 O O . ILE B 1 133 ? -23.608 -8.091 -43.025 1.00 83.93 133 ILE B O 1
ATOM 5228 N N . ASN B 1 134 ? -22.992 -10.036 -42.065 1.00 60.18 134 ASN B N 1
ATOM 5229 C CA . ASN B 1 134 ? -23.021 -10.798 -43.314 1.00 66.79 134 ASN B CA 1
ATOM 5230 C C . ASN B 1 134 ? -24.324 -11.579 -43.540 1.00 78.00 134 ASN B C 1
ATOM 5231 O O . ASN B 1 134 ? -24.402 -12.417 -44.442 1.00 85.87 134 ASN B O 1
ATOM 5236 N N . ASN B 1 135 ? -25.327 -11.324 -42.701 1.00 78.72 135 ASN B N 1
ATOM 5237 C CA . ASN B 1 135 ? -26.637 -11.949 -42.856 1.00 78.14 135 ASN B CA 1
ATOM 5238 C C . ASN B 1 135 ? -26.606 -13.466 -42.998 1.00 87.38 135 ASN B C 1
ATOM 5239 O O . ASN B 1 135 ? -27.176 -14.016 -43.937 1.00 97.32 135 ASN B O 1
ATOM 5244 N N . ALA B 1 136 ? -25.952 -14.136 -42.055 1.00 65.12 136 ALA B N 1
ATOM 5245 C CA . ALA B 1 136 ? -25.760 -15.584 -42.131 1.00 74.58 136 ALA B CA 1
ATOM 5246 C C . ALA B 1 136 ? -26.562 -16.413 -41.119 1.00 76.64 136 ALA B C 1
ATOM 5247 O O . ALA B 1 136 ? -26.615 -16.110 -39.927 1.00 69.41 136 ALA B O 1
ATOM 5249 N N . GLU B 1 137 ? -27.166 -17.477 -41.632 1.00 64.51 137 GLU B N 1
ATOM 5250 C CA . GLU B 1 137 ? -27.852 -18.471 -40.829 1.00 63.26 137 GLU B CA 1
ATOM 5251 C C . GLU B 1 137 ? -26.833 -19.477 -40.323 1.00 67.26 137 GLU B C 1
ATOM 5252 O O . GLU B 1 137 ? -27.046 -20.125 -39.296 1.00 76.14 137 GLU B O 1
ATOM 5258 N N . ILE B 1 138 ? -25.735 -19.619 -41.065 1.00 64.16 138 ILE B N 1
ATOM 5259 C CA . ILE B 1 138 ? -24.698 -20.588 -40.730 1.00 67.84 138 ILE B CA 1
ATOM 5260 C C . ILE B 1 138 ? -23.350 -19.921 -40.848 1.00 61.14 138 ILE B C 1
ATOM 5261 O O . ILE B 1 138 ? -23.143 -19.086 -41.725 1.00 58.34 138 ILE B O 1
ATOM 5266 N N . THR B 1 139 ? -22.424 -20.286 -39.975 1.00 44.97 139 THR B N 1
ATOM 5267 C CA . THR B 1 139 ? -21.159 -19.566 -39.915 1.00 39.78 139 THR B CA 1
ATOM 5268 C C . THR B 1 139 ? -20.022 -20.512 -39.606 1.00 44.22 139 THR B C 1
ATOM 5269 O O . THR B 1 139 ? -19.974 -21.112 -38.533 1.00 46.71 139 THR B O 1
ATOM 5273 N N . LEU B 1 140 ? -19.101 -20.656 -40.550 1.00 65.92 140 LEU B N 1
ATOM 5274 C CA . LEU B 1 140 ? -17.909 -21.433 -40.276 1.00 54.09 140 LEU B CA 1
ATOM 5275 C C . LEU B 1 140 ? -16.908 -20.558 -39.543 1.00 52.53 140 LEU B C 1
ATOM 5276 O O . LEU B 1 140 ? -16.771 -19.378 -39.839 1.00 49.66 140 LEU B O 1
ATOM 5281 N N . VAL B 1 141 ? -16.235 -21.144 -38.561 1.00 49.04 141 VAL B N 1
ATOM 5282 C CA . VAL B 1 141 ? -15.182 -20.452 -37.851 1.00 48.35 141 VAL B CA 1
ATOM 5283 C C . VAL B 1 141 ? -13.909 -21.264 -37.921 1.00 48.51 141 VAL B C 1
ATOM 5284 O O . VAL B 1 141 ? -13.770 -22.282 -37.234 1.00 43.84 141 VAL B O 1
ATOM 5288 N N . GLU B 1 142 ? -12.986 -20.809 -38.761 1.00 43.87 142 GLU B N 1
ATOM 5289 C CA . GLU B 1 142 ? -11.745 -21.539 -39.012 1.00 46.87 142 GLU B CA 1
ATOM 5290 C C . GLU B 1 142 ? -10.676 -21.077 -38.044 1.00 38.65 142 GLU B C 1
ATOM 5291 O O . GLU B 1 142 ? -10.235 -19.926 -38.086 1.00 36.43 142 GLU B O 1
ATOM 5297 N N . ILE B 1 143 ? -10.245 -21.989 -37.186 1.00 44.73 143 ILE B N 1
ATOM 5298 C CA . ILE B 1 143 ? -9.334 -21.634 -36.110 1.00 46.74 143 ILE B CA 1
ATOM 5299 C C . ILE B 1 143 ? -7.908 -22.051 -36.368 1.00 37.28 143 ILE B C 1
ATOM 5300 O O . ILE B 1 143 ? -7.557 -23.235 -36.286 1.00 39.55 143 ILE B O 1
ATOM 5305 N N . GLY B 1 144 ? -7.078 -21.057 -36.643 1.00 44.52 144 GLY B N 1
ATOM 5306 C CA . GLY B 1 144 ? -5.680 -21.291 -36.946 1.00 48.11 144 GLY B CA 1
ATOM 5307 C C . GLY B 1 144 ? -4.893 -21.845 -35.776 1.00 52.43 144 GLY B C 1
ATOM 5308 O O . GLY B 1 144 ? -5.396 -21.949 -34.643 1.00 52.34 144 GLY B O 1
ATOM 5309 N N . GLY B 1 145 ? -3.643 -22.202 -36.066 1.00 44.51 145 GLY B N 1
ATOM 5310 C CA . GLY B 1 145 ? -2.720 -22.725 -35.075 1.00 43.97 145 GLY B CA 1
ATOM 5311 C C . GLY B 1 145 ? -2.926 -24.179 -34.682 1.00 41.58 145 GLY B C 1
ATOM 5312 O O . GLY B 1 145 ? -3.873 -24.853 -35.115 1.00 48.30 145 GLY B O 1
ATOM 5313 N N . THR B 1 146 ? -2.004 -24.672 -33.868 1.00 48.21 146 THR B N 1
ATOM 5314 C CA . THR B 1 146 ? -2.148 -25.992 -33.292 1.00 55.74 146 THR B CA 1
ATOM 5315 C C . THR B 1 146 ? -3.073 -25.913 -32.084 1.00 62.06 146 THR B C 1
ATOM 5316 O O . THR B 1 146 ? -2.913 -25.052 -31.220 1.00 59.01 146 THR B O 1
ATOM 5320 N N . VAL B 1 147 ? -4.060 -26.798 -32.048 1.00 64.30 147 VAL B N 1
ATOM 5321 C CA . VAL B 1 147 ? -4.882 -26.952 -30.866 1.00 71.16 147 VAL B CA 1
ATOM 5322 C C . VAL B 1 147 ? -3.956 -27.342 -29.728 1.00 72.74 147 VAL B C 1
ATOM 5323 O O . VAL B 1 147 ? -3.113 -28.224 -29.886 1.00 74.88 147 VAL B O 1
ATOM 5327 N N . GLY B 1 148 ? -4.097 -26.675 -28.589 1.00 80.70 148 GLY B N 1
ATOM 5328 C CA . GLY B 1 148 ? -3.283 -26.991 -27.427 1.00 79.25 148 GLY B CA 1
ATOM 5329 C C . GLY B 1 148 ? -2.041 -26.136 -27.268 1.00 73.38 148 GLY B C 1
ATOM 5330 O O . GLY B 1 148 ? -1.313 -26.268 -26.282 1.00 69.64 148 GLY B O 1
ATOM 5331 N N . ASP B 1 149 ? -1.785 -25.278 -28.250 1.00 50.00 149 ASP B N 1
ATOM 5332 C CA . ASP B 1 149 ? -0.761 -24.258 -28.108 1.00 53.93 149 ASP B CA 1
ATOM 5333 C C . ASP B 1 149 ? -1.336 -23.114 -27.287 1.00 52.32 149 ASP B C 1
ATOM 5334 O O . ASP B 1 149 ? -2.541 -22.864 -27.330 1.00 48.13 149 ASP B O 1
ATOM 5339 N N . ILE B 1 150 ? -0.485 -22.416 -26.543 1.00 49.15 150 ILE B N 1
ATOM 5340 C CA . ILE B 1 150 ? -0.972 -21.357 -25.664 1.00 55.56 150 ILE B CA 1
ATOM 5341 C C . ILE B 1 150 ? -1.843 -20.389 -26.445 1.00 44.82 150 ILE B C 1
ATOM 5342 O O . ILE B 1 150 ? -2.984 -20.110 -26.045 1.00 50.87 150 ILE B O 1
ATOM 5347 N N . GLU B 1 151 ? -1.307 -19.915 -27.566 1.00 49.51 151 GLU B N 1
ATOM 5348 C CA . GLU B 1 151 ? -1.959 -18.915 -28.415 1.00 50.60 151 GLU B CA 1
ATOM 5349 C C . GLU B 1 151 ? -3.383 -19.297 -28.801 1.00 52.26 151 GLU B C 1
ATOM 5350 O O . GLU B 1 151 ? -4.198 -18.424 -29.092 1.00 50.22 151 GLU B O 1
ATOM 5356 N N . SER B 1 152 ? -3.672 -20.596 -28.805 1.00 54.95 152 SER B N 1
ATOM 5357 C CA . SER B 1 152 ? -4.969 -21.090 -29.253 1.00 52.50 152 SER B CA 1
ATOM 5358 C C . SER B 1 152 ? -6.027 -21.095 -28.158 1.00 49.98 152 SER B C 1
ATOM 5359 O O . SER B 1 152 ? -7.213 -20.969 -28.455 1.00 52.08 152 SER B O 1
ATOM 5362 N N . LEU B 1 153 ? -5.595 -21.223 -26.901 1.00 51.53 153 LEU B N 1
ATOM 5363 C CA . LEU B 1 153 ? -6.523 -21.434 -25.768 1.00 58.68 153 LEU B CA 1
ATOM 5364 C C . LEU B 1 153 ? -7.738 -20.507 -25.701 1.00 54.25 153 LEU B C 1
ATOM 5365 O O . LEU B 1 153 ? -8.868 -20.971 -25.565 1.00 51.94 153 LEU B O 1
ATOM 5370 N N . PRO B 1 154 ? -7.503 -19.191 -25.780 1.00 49.03 154 PRO B N 1
ATOM 5371 C CA . PRO B 1 154 ? -8.612 -18.249 -25.602 1.00 40.09 154 PRO B CA 1
ATOM 5372 C C . PRO B 1 154 ? -9.704 -18.453 -26.648 1.00 47.72 154 PRO B C 1
ATOM 5373 O O . PRO B 1 154 ? -10.879 -18.234 -26.362 1.00 54.18 154 PRO B O 1
ATOM 5377 N N . PHE B 1 155 ? -9.308 -18.876 -27.843 1.00 40.75 155 PHE B N 1
ATOM 5378 C CA . PHE B 1 155 ? -10.234 -19.112 -28.946 1.00 30.49 155 PHE B CA 1
ATOM 5379 C C . PHE B 1 155 ? -10.947 -20.448 -28.817 1.00 33.64 155 PHE B C 1
ATOM 5380 O O . PHE B 1 155 ? -12.141 -20.543 -29.107 1.00 42.84 155 PHE B O 1
ATOM 5388 N N . LEU B 1 156 ? -10.232 -21.470 -28.354 1.00 48.46 156 LEU B N 1
ATOM 5389 C CA . LEU B 1 156 ? -10.860 -22.759 -28.041 1.00 61.07 156 LEU B CA 1
ATOM 5390 C C . LEU B 1 156 ? -11.858 -22.654 -26.890 1.00 74.88 156 LEU B C 1
ATOM 5391 O O . LEU B 1 156 ? -12.991 -23.130 -26.998 1.00 66.81 156 LEU B O 1
ATOM 5396 N N . GLU B 1 157 ? -11.437 -22.025 -25.795 1.00 57.24 157 GLU B N 1
ATOM 5397 C CA . GLU B 1 157 ? -12.325 -21.809 -24.657 1.00 58.73 157 GLU B CA 1
ATOM 5398 C C . GLU B 1 157 ? -13.536 -21.013 -25.114 1.00 61.94 157 GLU B C 1
ATOM 5399 O O . GLU B 1 157 ? -14.670 -21.316 -24.745 1.00 62.01 157 GLU B O 1
ATOM 5405 N N . ALA B 1 158 ? -13.290 -20.007 -25.946 1.00 48.91 158 ALA B N 1
ATOM 5406 C CA . ALA B 1 158 ? -14.380 -19.197 -26.461 1.00 51.75 158 ALA B CA 1
ATOM 5407 C C . ALA B 1 158 ? -15.458 -20.033 -27.156 1.00 66.15 158 ALA B C 1
ATOM 5408 O O . ALA B 1 158 ? -16.648 -19.857 -26.881 1.00 67.54 158 ALA B O 1
ATOM 5410 N N . VAL B 1 159 ? -15.050 -20.935 -28.051 1.00 50.40 159 VAL B N 1
ATOM 5411 C CA . VAL B 1 159 ? -16.024 -21.742 -28.786 1.00 50.20 159 VAL B CA 1
ATOM 5412 C C . VAL B 1 159 ? -16.619 -22.875 -27.945 1.00 50.44 159 VAL B C 1
ATOM 5413 O O . VAL B 1 159 ? -17.724 -23.330 -28.222 1.00 43.49 159 VAL B O 1
ATOM 5417 N N . ARG B 1 160 ? -15.885 -23.336 -26.936 1.00 45.12 160 ARG B N 1
ATOM 5418 C CA . ARG B 1 160 ? -16.441 -24.306 -26.001 1.00 54.24 160 ARG B CA 1
ATOM 5419 C C . ARG B 1 160 ? -17.636 -23.676 -25.308 1.00 60.09 160 ARG B C 1
ATOM 5420 O O . ARG B 1 160 ? -18.676 -24.313 -25.120 1.00 61.20 160 ARG B O 1
ATOM 5428 N N . GLN B 1 161 ? -17.485 -22.409 -24.946 1.00 55.72 161 GLN B N 1
ATOM 5429 C CA . GLN B 1 161 ? -18.558 -21.675 -24.307 1.00 63.36 161 GLN B CA 1
ATOM 5430 C C . GLN B 1 161 ? -19.697 -21.423 -25.279 1.00 73.16 161 GLN B C 1
ATOM 5431 O O . GLN B 1 161 ? -20.867 -21.565 -24.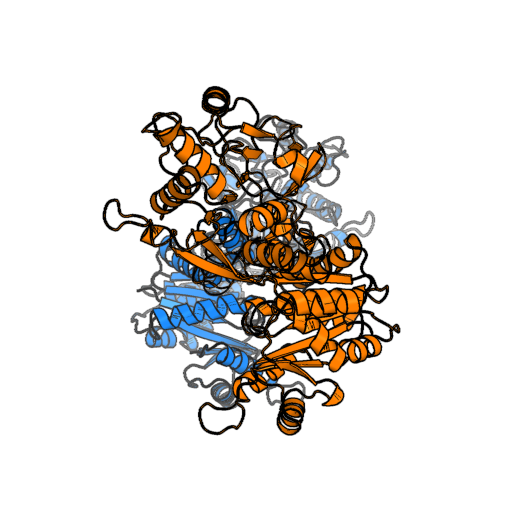931 1.00 78.49 161 GLN B O 1
ATOM 5437 N N . LEU B 1 162 ? -19.352 -21.052 -26.501 1.00 67.35 162 LEU B N 1
ATOM 5438 C CA . LEU B 1 162 ? -20.353 -20.822 -27.528 1.00 65.69 162 LEU B CA 1
ATOM 5439 C C . LEU B 1 162 ? -21.247 -22.053 -27.675 1.00 69.69 162 LEU B C 1
ATOM 5440 O O . LEU B 1 162 ? -22.413 -21.938 -28.055 1.00 75.08 162 LEU B O 1
ATOM 5445 N N . LYS B 1 163 ? -20.701 -23.226 -27.360 1.00 67.63 163 LYS B N 1
ATOM 5446 C CA . LYS B 1 163 ? -21.465 -24.477 -27.430 1.00 81.62 163 LYS B CA 1
ATOM 5447 C C . LYS B 1 163 ? -22.396 -24.716 -26.236 1.00 83.73 163 LYS B C 1
ATOM 5448 O O . LYS B 1 163 ? -23.501 -25.220 -26.407 1.00 78.24 163 LYS B O 1
ATOM 5454 N N . LEU B 1 164 ? -21.938 -24.382 -25.032 1.00 67.44 164 LEU B N 1
ATOM 5455 C CA . LEU B 1 164 ? -22.792 -24.442 -23.840 1.00 69.34 164 LEU B CA 1
ATOM 5456 C C . LEU B 1 164 ? -23.973 -23.475 -23.931 1.00 72.22 164 LEU B C 1
ATOM 5457 O O . LEU B 1 164 ? -25.085 -23.791 -23.492 1.00 68.92 164 LEU B O 1
ATOM 5462 N N . GLU B 1 165 ? -23.725 -22.304 -24.516 1.00 68.46 165 GLU B N 1
ATOM 5463 C CA . GLU B 1 165 ? -24.762 -21.291 -24.669 1.00 71.83 165 GLU B CA 1
ATOM 5464 C C . GLU B 1 165 ? -25.761 -21.629 -25.762 1.00 92.51 165 GLU B C 1
ATOM 5465 O O . GLU B 1 165 ? -26.968 -21.554 -25.548 1.00 94.16 165 GLU B O 1
ATOM 5471 N N . GLU B 1 166 ? -25.251 -22.006 -26.931 1.00 87.13 166 GLU B N 1
ATOM 5472 C CA . GLU B 1 166 ? -26.093 -22.191 -28.109 1.00 84.34 166 GLU B CA 1
ATOM 5473 C C . GLU B 1 166 ? -26.645 -23.614 -28.261 1.00 89.59 166 GLU B C 1
ATOM 5474 O O . GLU B 1 166 ? -27.628 -23.839 -28.976 1.00 94.30 166 GLU B O 1
ATOM 5480 N N . GLY B 1 167 ? -26.008 -24.573 -27.598 1.00 64.63 167 GLY B N 1
ATOM 5481 C CA . GLY B 1 167 ? -26.454 -25.953 -27.659 1.00 76.28 167 GLY B CA 1
ATOM 5482 C C . GLY B 1 167 ? -25.918 -26.795 -28.805 1.00 79.63 167 GLY B C 1
ATOM 5483 O O . GLY B 1 167 ? -25.557 -26.282 -29.864 1.00 76.42 167 GLY B O 1
ATOM 5484 N N . GLU B 1 168 ? -25.886 -28.104 -28.573 1.00 99.92 168 GLU B N 1
ATOM 5485 C CA . GLU B 1 168 ? -25.334 -29.080 -29.507 1.00 110.15 168 GLU B CA 1
ATOM 5486 C C . GLU B 1 168 ? -26.106 -29.124 -30.823 1.00 109.61 168 GLU B C 1
ATOM 5487 O O . GLU B 1 168 ? -25.616 -29.651 -31.823 1.00 115.87 168 GLU B O 1
ATOM 5493 N N . ASP B 1 169 ? -27.319 -28.580 -30.812 1.00 91.22 169 ASP B N 1
ATOM 5494 C CA . ASP B 1 169 ? -28.144 -28.525 -32.015 1.00 98.93 169 ASP B CA 1
ATOM 5495 C C . ASP B 1 169 ? -27.808 -27.309 -32.878 1.00 90.31 169 ASP B C 1
ATOM 5496 O O . ASP B 1 169 ? -28.512 -27.016 -33.847 1.00 93.27 169 ASP B O 1
ATOM 5501 N N . ASN B 1 170 ? -26.737 -26.603 -32.520 1.00 84.39 170 ASN B N 1
ATOM 5502 C CA . ASN B 1 170 ? -26.351 -25.401 -33.235 1.00 79.71 170 ASN B CA 1
ATOM 5503 C C . ASN B 1 170 ? -24.835 -25.182 -33.234 1.00 58.44 170 ASN B C 1
ATOM 5504 O O . ASN B 1 170 ? -24.357 -24.197 -33.779 1.00 54.80 170 ASN B O 1
ATOM 5509 N N . VAL B 1 171 ? -24.074 -26.082 -32.615 1.00 62.66 171 VAL B N 1
ATOM 5510 C CA . VAL B 1 171 ? -22.616 -25.924 -32.588 1.00 61.04 171 VAL B CA 1
ATOM 5511 C C . VAL B 1 171 ? -21.829 -27.228 -32.621 1.00 77.00 171 VAL B C 1
ATOM 5512 O O . VAL B 1 171 ? -21.941 -28.077 -31.731 1.00 67.41 171 VAL B O 1
ATOM 5516 N N . ILE B 1 172 ? -20.980 -27.341 -33.637 1.00 59.10 172 ILE B N 1
ATOM 5517 C CA . ILE B 1 172 ? -20.319 -28.591 -33.949 1.00 65.54 172 ILE B CA 1
ATOM 5518 C C . ILE B 1 172 ? -18.850 -28.349 -34.210 1.00 50.94 172 ILE B C 1
ATOM 5519 O O . ILE B 1 172 ? -18.427 -27.221 -34.418 1.00 52.87 172 ILE B O 1
ATOM 5524 N N . PHE B 1 173 ? -18.064 -29.410 -34.157 1.00 54.04 173 PHE B N 1
ATOM 5525 C CA . PHE B 1 173 ? -16.656 -29.272 -34.387 1.00 54.79 173 PHE B CA 1
ATOM 5526 C C . PHE B 1 173 ? -16.248 -30.263 -35.435 1.00 67.07 173 PHE B C 1
ATOM 5527 O O . PHE B 1 173 ? -16.652 -31.430 -35.408 1.00 66.27 173 PHE B O 1
ATOM 5535 N N . VAL B 1 174 ? -15.452 -29.770 -36.374 1.00 76.87 174 VAL B N 1
ATOM 5536 C CA . VAL B 1 174 ? -14.824 -30.604 -37.381 1.00 59.63 174 VAL B CA 1
ATOM 5537 C C . VAL B 1 174 ? -13.307 -30.445 -37.206 1.00 60.27 174 VAL B C 1
ATOM 5538 O O . VAL B 1 174 ? -12.763 -29.325 -37.210 1.00 56.73 174 VAL B O 1
ATOM 5542 N N . HIS B 1 175 ? -12.626 -31.563 -36.994 1.00 73.20 175 HIS B N 1
ATOM 5543 C CA . HIS B 1 175 ? -11.197 -31.503 -36.754 1.00 69.22 175 HIS B CA 1
ATOM 5544 C C . HIS B 1 175 ? -10.481 -32.137 -37.911 1.00 79.46 175 HIS B C 1
ATOM 5545 O O . HIS B 1 175 ? -10.974 -33.095 -38.497 1.00 74.81 175 HIS B O 1
ATOM 5552 N N . ILE B 1 176 ? -9.306 -31.606 -38.222 1.00 70.84 176 ILE B N 1
ATOM 5553 C CA . ILE B 1 176 ? -8.542 -32.077 -39.356 1.00 68.74 176 ILE B CA 1
ATOM 5554 C C . ILE B 1 176 ? -7.203 -32.647 -38.920 1.00 71.61 176 ILE B C 1
ATOM 5555 O O . ILE B 1 176 ? -6.314 -31.916 -38.490 1.00 59.17 176 ILE B O 1
ATOM 5560 N N . ALA B 1 177 ? -7.069 -33.962 -39.047 1.00 83.08 177 ALA B N 1
ATOM 5561 C CA . ALA B 1 177 ? -5.870 -34.663 -38.608 1.00 79.20 177 ALA B CA 1
ATOM 5562 C C . ALA B 1 177 ? -5.075 -35.235 -39.777 1.00 91.51 177 ALA B C 1
ATOM 5563 O O . ALA B 1 177 ? -5.630 -35.875 -40.670 1.00 84.42 177 ALA B O 1
ATOM 5565 N N . LEU B 1 178 ? -3.768 -35.010 -39.754 1.00 88.88 178 LEU B N 1
ATOM 5566 C CA . LEU B 1 178 ? -2.885 -35.568 -40.763 1.00 84.13 178 LEU B CA 1
ATOM 5567 C C . LEU B 1 178 ? -2.572 -37.032 -40.483 1.00 93.03 178 LEU B C 1
ATOM 5568 O O . LEU B 1 178 ? -1.682 -37.328 -39.696 1.00 94.28 178 LEU B O 1
ATOM 5573 N N . VAL B 1 179 ? -3.297 -37.945 -41.124 1.00 111.44 179 VAL B N 1
ATOM 5574 C CA . VAL B 1 179 ? -2.927 -39.360 -41.102 1.00 105.08 179 VAL B CA 1
ATOM 5575 C C . VAL B 1 179 ? -1.691 -39.558 -41.979 1.00 109.86 179 VAL B C 1
ATOM 5576 O O . VAL B 1 179 ? -1.575 -38.954 -43.048 1.00 107.37 179 VAL B O 1
ATOM 5580 N N . GLU B 1 180 ? -0.767 -40.398 -41.525 1.00 116.93 180 GLU B N 1
ATOM 5581 C CA . GLU B 1 180 ? 0.475 -40.623 -42.256 1.00 113.18 180 GLU B CA 1
ATOM 5582 C C . GLU B 1 180 ? 1.114 -41.927 -41.794 1.00 126.64 180 GLU B C 1
ATOM 5583 O O . GLU B 1 180 ? 1.802 -41.967 -40.773 1.00 130.38 180 GLU B O 1
ATOM 5589 N N . TYR B 1 181 ? 0.878 -42.992 -42.556 1.00 124.23 181 TYR B N 1
ATOM 5590 C CA . TYR B 1 181 ? 1.354 -44.323 -42.195 1.00 117.90 181 TYR B CA 1
ATOM 5591 C C . TYR B 1 181 ? 2.874 -44.358 -42.077 1.00 116.66 181 TYR B C 1
ATOM 5592 O O . TYR B 1 181 ? 3.583 -43.754 -42.888 1.00 106.95 181 TYR B O 1
ATOM 5601 N N . LEU B 1 182 ? 3.356 -45.071 -41.061 1.00 151.32 182 LEU B N 1
ATOM 5602 C CA . LEU B 1 182 ? 4.780 -45.144 -40.736 1.00 154.92 182 LEU B CA 1
ATOM 5603 C C . LEU B 1 182 ? 5.663 -45.160 -41.980 1.00 165.18 182 LEU B C 1
ATOM 5604 O O . LEU B 1 182 ? 5.246 -45.610 -43.049 1.00 169.00 182 LEU B O 1
ATOM 5609 N N . SER B 1 183 ? 6.888 -44.671 -41.825 1.00 159.71 183 SER B N 1
ATOM 5610 C CA . SER B 1 183 ? 7.822 -44.548 -42.939 1.00 159.23 183 SER B CA 1
ATOM 5611 C C . SER B 1 183 ? 8.205 -45.896 -43.562 1.00 165.38 183 SER B C 1
ATOM 5612 O O . SER B 1 183 ? 8.428 -45.983 -44.771 1.00 164.88 183 SER B O 1
ATOM 5615 N N . VAL B 1 184 ? 8.284 -46.941 -42.740 1.00 153.06 184 VAL B N 1
ATOM 5616 C CA . VAL B 1 184 ? 8.583 -48.283 -43.238 1.00 155.84 184 VAL B CA 1
ATOM 5617 C C . VAL B 1 184 ? 7.897 -49.355 -42.395 1.00 156.66 184 VAL B C 1
ATOM 5618 O O . VAL B 1 184 ? 8.551 -50.097 -41.661 1.00 154.11 184 VAL B O 1
ATOM 5622 N N . THR B 1 185 ? 6.575 -49.434 -42.506 1.00 155.94 185 THR B N 1
ATOM 5623 C CA . THR B 1 185 ? 5.803 -50.420 -41.763 1.00 145.34 185 THR B CA 1
ATOM 5624 C C . THR B 1 185 ? 4.401 -50.538 -42.363 1.00 148.22 185 THR B C 1
ATOM 5625 O O . THR B 1 185 ? 3.820 -51.623 -42.398 1.00 151.64 185 THR B O 1
ATOM 5629 N N . GLY B 1 186 ? 3.875 -49.419 -42.855 1.00 132.04 186 GLY B N 1
ATOM 5630 C CA . GLY B 1 186 ? 2.532 -49.381 -43.408 1.00 136.61 186 GLY B CA 1
ATOM 5631 C C . GLY B 1 186 ? 1.481 -49.043 -42.367 1.00 141.78 186 GLY B C 1
ATOM 5632 O O . GLY B 1 186 ? 0.358 -48.668 -42.707 1.00 136.15 186 GLY B O 1
ATOM 5633 N N . GLU B 1 187 ? 1.851 -49.170 -41.096 1.00 184.72 187 GLU B N 1
ATOM 5634 C CA . GLU B 1 187 ? 0.958 -48.832 -39.989 1.00 185.26 187 GLU B CA 1
ATOM 5635 C C . GLU B 1 187 ? 1.014 -47.333 -39.677 1.00 177.84 187 GLU B C 1
ATOM 5636 O O . GLU B 1 187 ? 2.079 -46.731 -39.739 1.00 171.88 187 GLU B O 1
ATOM 5642 N N . LEU B 1 188 ? -0.127 -46.732 -39.338 1.00 151.59 188 LEU B N 1
ATOM 5643 C CA . LEU B 1 188 ? -0.188 -45.277 -39.132 1.00 146.33 188 LEU B CA 1
ATOM 5644 C C . LEU B 1 188 ? 0.331 -44.781 -37.779 1.00 138.45 188 LEU B C 1
ATOM 5645 O O . LEU B 1 188 ? 0.190 -45.451 -36.755 1.00 144.13 188 LEU B O 1
ATOM 5650 N N . LYS B 1 189 ? 0.931 -43.596 -37.788 1.00 116.46 189 LYS B N 1
ATOM 5651 C CA . LYS B 1 189 ? 1.443 -42.992 -36.567 1.00 117.64 189 LYS B CA 1
ATOM 5652 C C . LYS B 1 189 ? 0.349 -42.241 -35.812 1.00 116.94 189 LYS B C 1
ATOM 5653 O O . LYS B 1 189 ? -0.011 -41.115 -36.160 1.00 115.18 189 LYS B O 1
ATOM 5659 N N . THR B 1 190 ? -0.173 -42.876 -34.771 1.00 93.87 190 THR B N 1
ATOM 5660 C CA . THR B 1 190 ? -1.235 -42.284 -33.966 1.00 101.16 190 THR B CA 1
ATOM 5661 C C . THR B 1 190 ? -0.740 -41.135 -33.100 1.00 94.30 190 THR B C 1
ATOM 5662 O O . THR B 1 190 ? -1.510 -40.246 -32.764 1.00 92.72 190 THR B O 1
ATOM 5666 N N . LYS B 1 191 ? 0.549 -41.144 -32.769 1.00 133.68 191 LYS B N 1
ATOM 5667 C CA . LYS B 1 191 ? 1.102 -40.220 -31.775 1.00 133.43 191 LYS B CA 1
ATOM 5668 C C . LYS B 1 191 ? 0.592 -38.771 -31.869 1.00 132.02 191 LYS B C 1
ATOM 5669 O O . LYS B 1 191 ? 0.117 -38.227 -30.871 1.00 132.84 191 LYS B O 1
ATOM 5675 N N . PRO B 1 192 ? 0.695 -38.134 -33.053 1.00 96.59 192 PRO B N 1
ATOM 5676 C CA . PRO B 1 192 ? 0.125 -36.785 -33.148 1.00 95.52 192 PRO B CA 1
ATOM 5677 C C . PRO B 1 192 ? -1.382 -36.822 -32.931 1.00 97.74 192 PRO B C 1
ATOM 5678 O O . PRO B 1 192 ? -1.943 -35.960 -32.250 1.00 93.26 192 PRO B O 1
ATOM 5682 N N . LEU B 1 193 ? -2.019 -37.849 -33.483 1.00 91.07 193 LEU B N 1
ATOM 5683 C CA . LEU B 1 193 ? -3.473 -37.971 -33.465 1.00 92.52 193 LEU B CA 1
ATOM 5684 C C . LEU B 1 193 ? -4.073 -38.264 -32.087 1.00 103.21 193 LEU B C 1
ATOM 5685 O O . LEU B 1 193 ? -5.143 -37.747 -31.753 1.00 105.58 193 LEU B O 1
ATOM 5690 N N . GLN B 1 194 ? -3.418 -39.109 -31.295 1.00 94.97 194 GLN B N 1
ATOM 5691 C CA . GLN B 1 194 ? -3.888 -39.330 -29.928 1.00 96.15 194 GLN B CA 1
ATOM 5692 C C . GLN B 1 194 ? -3.470 -38.156 -29.048 1.00 88.75 194 GLN B C 1
ATOM 5693 O O . GLN B 1 194 ? -4.120 -37.856 -28.058 1.00 84.71 194 GLN B O 1
ATOM 5699 N N . HIS B 1 195 ? -2.395 -37.481 -29.439 1.00 107.58 195 HIS B N 1
ATOM 5700 C CA . HIS B 1 195 ? -1.969 -36.263 -28.764 1.00 108.64 195 HIS B CA 1
ATOM 5701 C C . HIS B 1 195 ? -3.012 -35.146 -28.918 1.00 101.68 195 HIS B C 1
ATOM 5702 O O . HIS B 1 195 ? -3.233 -34.365 -27.990 1.00 99.89 195 HIS B O 1
ATOM 5709 N N . SER B 1 196 ? -3.652 -35.073 -30.085 1.00 78.81 196 SER B N 1
ATOM 5710 C CA . SER B 1 196 ? -4.678 -34.055 -30.332 1.00 76.06 196 SER B CA 1
ATOM 5711 C C . SER B 1 196 ? -5.956 -34.264 -29.502 1.00 79.41 196 SER B C 1
ATOM 5712 O O . SER B 1 196 ? -6.282 -33.449 -28.635 1.00 81.12 196 SER B O 1
ATOM 5715 N N . VAL B 1 197 ? -6.668 -35.356 -29.772 1.00 78.64 197 VAL B N 1
ATOM 5716 C CA . VAL B 1 197 ? -7.971 -35.635 -29.156 1.00 94.20 197 VAL B CA 1
ATOM 5717 C C . VAL B 1 197 ? -7.989 -35.337 -27.648 1.00 88.81 197 VAL B C 1
ATOM 5718 O O . VAL B 1 197 ? -8.987 -34.837 -27.113 1.00 85.44 197 VAL B O 1
ATOM 5722 N N . GLN B 1 198 ? -6.870 -35.624 -26.983 1.00 87.22 198 GLN B N 1
ATOM 5723 C CA . GLN B 1 198 ? -6.712 -35.364 -25.553 1.00 83.10 198 GLN B CA 1
ATOM 5724 C C . GLN B 1 198 ? -6.696 -33.877 -25.258 1.00 84.40 198 GLN B C 1
ATOM 5725 O O . GLN B 1 198 ? -7.436 -33.398 -24.404 1.00 79.11 198 GLN B O 1
ATOM 5731 N N . GLU B 1 199 ? -5.839 -33.153 -25.970 1.00 99.69 199 GLU B N 1
ATOM 5732 C CA . GLU B 1 199 ? -5.732 -31.718 -25.795 1.00 87.77 199 GLU B CA 1
ATOM 5733 C C . GLU B 1 199 ? -7.103 -31.075 -25.961 1.00 95.77 199 GLU B C 1
ATOM 5734 O O . GLU B 1 199 ? -7.407 -30.070 -25.322 1.00 91.15 199 GLU B O 1
ATOM 5740 N N . LEU B 1 200 ? -7.932 -31.653 -26.823 1.00 78.30 200 LEU B N 1
ATOM 5741 C CA . LEU B 1 200 ? -9.264 -31.106 -27.027 1.00 81.45 200 LEU B CA 1
ATOM 5742 C C . LEU B 1 200 ? -10.124 -31.445 -25.837 1.00 90.02 200 LEU B C 1
ATOM 5743 O O . LEU B 1 200 ? -10.756 -30.570 -25.248 1.00 85.85 200 LEU B O 1
ATOM 5748 N N . ARG B 1 201 ? -10.131 -32.711 -25.452 1.00 94.32 201 ARG B N 1
ATOM 5749 C CA . ARG B 1 201 ? -10.854 -33.049 -24.249 1.00 102.30 201 ARG B CA 1
ATOM 5750 C C . ARG B 1 201 ? -10.317 -32.248 -23.073 1.00 97.27 201 ARG B C 1
ATOM 5751 O O . ARG B 1 201 ? -11.096 -31.723 -22.288 1.00 94.69 201 ARG B O 1
ATOM 5759 N N . ARG B 1 202 ? -8.993 -32.147 -22.962 1.00 82.05 202 ARG B N 1
ATOM 5760 C CA . ARG B 1 202 ? -8.375 -31.440 -21.838 1.00 81.19 202 ARG B CA 1
ATOM 5761 C C . ARG B 1 202 ? -8.890 -30.016 -21.767 1.00 78.38 202 ARG B C 1
ATOM 5762 O O . ARG B 1 202 ? -9.116 -29.479 -20.683 1.00 85.54 202 ARG B O 1
ATOM 5770 N N . ILE B 1 203 ? -9.067 -29.417 -22.941 1.00 64.16 203 ILE B N 1
ATOM 5771 C CA . ILE B 1 203 ? -9.632 -28.080 -23.060 1.00 60.87 203 ILE B CA 1
ATOM 5772 C C . ILE B 1 203 ? -11.163 -28.176 -23.095 1.00 68.09 203 ILE B C 1
ATOM 5773 O O . ILE B 1 203 ? -11.870 -27.176 -22.966 1.00 63.52 203 ILE B O 1
ATOM 5778 N N . GLY B 1 204 ? -11.666 -29.399 -23.254 1.00 69.48 204 GLY B N 1
ATOM 5779 C CA . GLY B 1 204 ? -13.084 -29.666 -23.104 1.00 70.90 204 GLY B CA 1
ATOM 5780 C C . GLY B 1 204 ? -13.880 -29.629 -24.386 1.00 74.21 204 GLY B C 1
ATOM 5781 O O . GLY B 1 204 ? -15.037 -29.214 -24.405 1.00 69.02 204 GLY B O 1
ATOM 5782 N N . ILE B 1 205 ? -13.260 -30.080 -25.465 1.00 71.19 205 ILE B N 1
ATOM 5783 C CA . ILE B 1 205 ? -13.918 -30.103 -26.769 1.00 71.37 205 ILE B CA 1
ATOM 5784 C C . ILE B 1 205 ? -13.968 -31.515 -27.340 1.00 64.53 205 ILE B C 1
ATOM 5785 O O . ILE B 1 205 ? -12.956 -32.218 -27.380 1.00 57.61 205 ILE B O 1
ATOM 5790 N N . GLN B 1 206 ? -15.169 -31.922 -27.746 1.00 73.96 206 GLN B N 1
ATOM 5791 C CA . GLN B 1 206 ? -15.404 -33.224 -28.360 1.00 74.35 206 GLN B CA 1
ATOM 5792 C C . GLN B 1 206 ? -15.726 -33.114 -29.847 1.00 71.59 206 GLN B C 1
ATOM 5793 O O . GLN B 1 206 ? -16.826 -32.715 -30.224 1.00 69.68 206 GLN B O 1
ATOM 5799 N N . PRO B 1 207 ? -14.768 -33.489 -30.697 1.00 67.15 207 PRO B N 1
ATOM 5800 C CA . PRO B 1 207 ? -14.966 -33.553 -32.151 1.00 70.69 207 PRO B CA 1
ATOM 5801 C C . PRO B 1 207 ? -16.226 -34.339 -32.530 1.00 79.22 207 PRO B C 1
ATOM 5802 O O . PRO B 1 207 ? -16.513 -35.376 -31.925 1.00 82.60 207 PRO B O 1
ATOM 5806 N N . ASP B 1 208 ? -16.965 -33.838 -33.518 1.00 96.19 208 ASP B N 1
ATOM 5807 C CA . ASP B 1 208 ? -18.149 -34.520 -34.038 1.00 93.86 208 ASP B CA 1
ATOM 5808 C C . ASP B 1 208 ? -17.826 -35.230 -35.355 1.00 106.49 208 ASP B C 1
ATOM 5809 O O . ASP B 1 208 ? -18.153 -36.397 -35.530 1.00 110.42 208 ASP B O 1
ATOM 5814 N N . PHE B 1 209 ? -17.206 -34.510 -36.288 1.00 87.33 209 PHE B N 1
ATOM 5815 C CA . PHE B 1 209 ? -16.766 -35.095 -37.557 1.00 78.51 209 PHE B CA 1
ATOM 5816 C C . PHE B 1 209 ? -15.247 -35.045 -37.625 1.00 70.46 209 PHE B C 1
ATOM 5817 O O . PHE B 1 209 ? -14.614 -34.216 -36.968 1.00 71.15 209 PHE B O 1
ATOM 5825 N N . ILE B 1 210 ? -14.656 -35.925 -38.416 1.00 90.13 210 ILE B N 1
ATOM 5826 C CA . ILE B 1 210 ? -13.214 -35.888 -38.583 1.00 86.19 210 ILE B CA 1
ATOM 5827 C C . ILE B 1 210 ? -12.829 -35.916 -40.041 1.00 88.65 210 ILE B C 1
ATOM 5828 O O . ILE B 1 210 ? -13.378 -36.683 -40.834 1.00 86.15 210 ILE B O 1
ATOM 5833 N N . VAL B 1 211 ? -11.880 -35.062 -40.387 1.00 72.35 211 VAL B N 1
ATOM 5834 C CA . VAL B 1 211 ? -11.266 -35.116 -41.688 1.00 64.95 211 VAL B CA 1
ATOM 5835 C C . VAL B 1 211 ? -9.817 -35.541 -41.512 1.00 69.62 211 VAL B C 1
ATOM 5836 O O . VAL B 1 211 ? -9.007 -34.801 -40.934 1.00 58.97 211 VAL B O 1
ATOM 5840 N N . GLY B 1 212 ? -9.510 -36.744 -41.994 1.00 67.18 212 GLY B N 1
ATOM 5841 C CA . GLY B 1 212 ? -8.140 -37.221 -42.061 1.00 71.20 212 GLY B CA 1
ATOM 5842 C C . GLY B 1 212 ? -7.479 -36.797 -43.363 1.00 70.49 212 GLY B C 1
ATOM 5843 O O . GLY B 1 212 ? -7.965 -37.126 -44.444 1.00 72.12 212 GLY B O 1
ATOM 5844 N N . ARG B 1 213 ? -6.371 -36.067 -43.270 1.00 91.82 213 ARG B N 1
ATOM 5845 C CA . ARG B 1 213 ? -5.654 -35.630 -44.463 1.00 94.40 213 ARG B CA 1
ATOM 5846 C C . ARG B 1 213 ? -4.539 -36.613 -44.799 1.00 84.42 213 ARG B C 1
ATOM 5847 O O . ARG B 1 213 ? -3.715 -36.928 -43.939 1.00 78.74 213 ARG B O 1
ATOM 5855 N N . ALA B 1 214 ? -4.522 -37.090 -46.045 1.00 85.48 214 ALA B N 1
ATOM 5856 C CA . ALA B 1 214 ? -3.552 -38.091 -46.493 1.00 87.30 214 ALA B CA 1
ATOM 5857 C C . ALA B 1 214 ? -3.455 -38.096 -48.014 1.00 84.38 214 ALA B C 1
ATOM 5858 O O . ALA B 1 214 ? -4.357 -37.625 -48.698 1.00 81.09 214 ALA B O 1
ATOM 5860 N N . THR B 1 215 ? -2.353 -38.621 -48.539 1.00 91.50 215 THR B N 1
ATOM 5861 C CA . THR B 1 215 ? -2.167 -38.706 -49.984 1.00 92.57 215 THR B CA 1
ATOM 5862 C C . THR B 1 215 ? -3.355 -39.446 -50.542 1.00 95.98 215 THR B C 1
ATOM 5863 O O . THR B 1 215 ? -4.049 -38.983 -51.447 1.00 95.92 215 THR B O 1
ATOM 5867 N N . LEU B 1 216 ? -3.595 -40.606 -49.959 1.00 83.63 216 LEU B N 1
ATOM 5868 C CA . LEU B 1 216 ? -4.582 -41.517 -50.487 1.00 94.58 216 LEU B CA 1
ATOM 5869 C C . LEU B 1 216 ? -5.725 -41.669 -49.486 1.00 96.29 216 LEU B C 1
ATOM 5870 O O . LEU B 1 216 ? -5.516 -41.546 -48.275 1.00 89.48 216 LEU B O 1
ATOM 5875 N N . PRO B 1 217 ? -6.947 -41.904 -49.995 1.00 88.39 217 PRO B N 1
ATOM 5876 C CA . PRO B 1 217 ? -8.123 -42.025 -49.129 1.00 92.28 217 PRO B CA 1
ATOM 5877 C C . PRO B 1 217 ? -7.796 -42.989 -48.012 1.00 92.51 217 PRO B C 1
ATOM 5878 O O . PRO B 1 217 ? -6.863 -43.775 -48.157 1.00 90.89 217 PRO B O 1
ATOM 5882 N N . LEU B 1 218 ? -8.541 -42.938 -46.917 1.00 95.95 218 LEU B N 1
ATOM 5883 C CA . LEU B 1 218 ? -8.318 -43.875 -45.825 1.00 96.86 218 LEU B CA 1
ATOM 5884 C C . LEU B 1 218 ? -9.083 -45.170 -46.070 1.00 102.70 218 LEU B C 1
ATOM 5885 O O . LEU B 1 218 ? -10.256 -45.149 -46.444 1.00 105.98 218 LEU B O 1
ATOM 5890 N N . ASP B 1 219 ? -8.408 -46.296 -45.872 1.00 108.33 219 ASP B N 1
ATOM 5891 C CA . ASP B 1 219 ? -9.040 -47.598 -46.034 1.00 129.43 219 ASP B CA 1
ATOM 5892 C C . ASP B 1 219 ? -10.226 -47.722 -45.078 1.00 129.45 219 ASP B C 1
ATOM 5893 O O . ASP B 1 219 ? -10.517 -46.796 -44.315 1.00 118.65 219 ASP B O 1
ATOM 5898 N N . ASP B 1 220 ? -10.913 -48.861 -45.118 1.00 160.34 220 ASP B N 1
ATOM 5899 C CA . ASP B 1 220 ? -11.972 -49.122 -44.151 1.00 162.72 220 ASP B CA 1
ATOM 5900 C C . ASP B 1 220 ? -11.368 -49.240 -42.761 1.00 159.98 220 ASP B C 1
ATOM 5901 O O . ASP B 1 220 ? -11.885 -48.673 -41.799 1.00 152.97 220 ASP B O 1
ATOM 5906 N N . GLU B 1 221 ? -10.259 -49.967 -42.670 1.00 104.21 221 GLU B N 1
ATOM 5907 C CA . GLU B 1 221 ? -9.616 -50.224 -41.386 1.00 102.00 221 GLU B CA 1
ATOM 5908 C C . GLU B 1 221 ? -9.216 -48.926 -40.686 1.00 100.15 221 GLU B C 1
ATOM 5909 O O . GLU B 1 221 ? -9.908 -48.470 -39.786 1.00 98.91 221 GLU B O 1
ATOM 5915 N N . THR B 1 222 ? -8.109 -48.334 -41.121 1.00 119.78 222 THR B N 1
ATOM 5916 C CA . THR B 1 222 ? -7.621 -47.069 -40.574 1.00 99.08 222 THR B CA 1
ATOM 5917 C C . THR B 1 222 ? -8.727 -46.180 -39.990 1.00 100.67 222 THR B C 1
ATOM 5918 O O . THR B 1 222 ? -8.658 -45.791 -38.830 1.00 97.74 222 THR B O 1
ATOM 5922 N N . ARG B 1 223 ? -9.756 -45.888 -40.777 1.00 100.16 223 ARG B N 1
ATOM 5923 C CA . ARG B 1 223 ? -10.805 -44.965 -40.352 1.00 94.53 223 ARG B CA 1
ATOM 5924 C C . ARG B 1 223 ? -11.564 -45.456 -39.116 1.00 106.61 223 ARG B C 1
ATOM 5925 O O . ARG B 1 223 ? -12.076 -44.666 -38.324 1.00 100.05 223 ARG B O 1
ATOM 5933 N N . ARG B 1 224 ? -11.656 -46.769 -38.972 1.00 116.11 224 ARG B N 1
ATOM 5934 C CA . ARG B 1 224 ? -12.304 -47.359 -37.813 1.00 111.92 224 ARG B CA 1
ATOM 5935 C C . ARG B 1 224 ? -11.389 -47.251 -36.594 1.00 112.21 224 ARG B C 1
ATOM 5936 O O . ARG B 1 224 ? -11.850 -47.204 -35.450 1.00 110.67 224 ARG B O 1
ATOM 5944 N N . LYS B 1 225 ? -10.087 -47.206 -36.857 1.00 119.19 225 LYS B N 1
ATOM 5945 C CA . LYS B 1 225 ? -9.081 -47.145 -35.803 1.00 112.64 225 LYS B CA 1
ATOM 5946 C C . LYS B 1 225 ? -9.031 -45.778 -35.147 1.00 112.36 225 LYS B C 1
ATOM 5947 O O . LYS B 1 225 ? -9.149 -45.648 -33.929 1.00 114.98 225 LYS B O 1
ATOM 5953 N N . ILE B 1 226 ? -8.845 -44.755 -35.961 1.00 122.82 226 ILE B N 1
ATOM 5954 C CA . ILE B 1 226 ? -8.802 -43.410 -35.438 1.00 119.86 226 ILE B CA 1
ATOM 5955 C C . ILE B 1 226 ? -10.169 -43.070 -34.859 1.00 124.61 226 ILE B C 1
ATOM 5956 O O . ILE B 1 226 ? -10.270 -42.331 -33.877 1.00 122.69 226 ILE B O 1
ATOM 5961 N N . ALA B 1 227 ? -11.217 -43.635 -35.456 1.00 107.90 227 ALA B N 1
ATOM 5962 C CA . ALA B 1 227 ? -12.568 -43.444 -34.945 1.00 116.81 227 ALA B CA 1
ATOM 5963 C C . ALA B 1 227 ? -12.537 -43.635 -33.440 1.00 120.01 227 ALA B C 1
ATOM 5964 O O . ALA B 1 227 ? -13.171 -42.888 -32.694 1.00 110.03 227 ALA B O 1
ATOM 5966 N N . LEU B 1 228 ? -11.767 -44.628 -33.006 1.00 121.66 228 LEU B N 1
ATOM 5967 C CA . LEU B 1 228 ? -11.584 -44.916 -31.586 1.00 124.69 228 LEU B CA 1
ATOM 5968 C C . LEU B 1 228 ? -10.827 -43.830 -30.815 1.00 115.62 228 LEU B C 1
ATOM 5969 O O . LEU B 1 228 ? -11.373 -43.228 -29.888 1.00 125.90 228 LEU B O 1
ATOM 5974 N N . PHE B 1 229 ? -9.572 -43.589 -31.187 1.00 100.00 229 PHE B N 1
ATOM 5975 C CA . PHE B 1 229 ? -8.762 -42.596 -30.494 1.00 90.91 229 PHE B CA 1
ATOM 5976 C C . PHE B 1 229 ? -9.544 -41.306 -30.354 1.00 95.34 229 PHE B C 1
ATOM 5977 O O . PHE B 1 229 ? -9.490 -40.646 -29.322 1.00 94.33 229 PHE B O 1
ATOM 5985 N N . THR B 1 230 ? -10.277 -40.954 -31.400 1.00 103.53 230 THR B N 1
ATOM 5986 C CA . THR B 1 230 ? -10.988 -39.687 -31.436 1.00 103.21 230 THR B CA 1
ATOM 5987 C C . THR B 1 230 ? -12.375 -39.782 -30.829 1.00 104.72 230 THR B C 1
ATOM 5988 O O . THR B 1 230 ? -13.031 -38.762 -30.617 1.00 108.93 230 THR B O 1
ATOM 5992 N N . ASN B 1 231 ? -12.825 -41.001 -30.560 1.00 101.37 231 ASN B N 1
ATOM 5993 C CA . ASN B 1 231 ? -14.124 -41.202 -29.930 1.00 106.97 231 ASN B CA 1
ATOM 5994 C C . ASN B 1 231 ? -15.269 -40.736 -30.823 1.00 110.94 231 ASN B C 1
ATOM 5995 O O . ASN B 1 231 ? -16.327 -40.322 -30.339 1.00 107.07 231 ASN B O 1
ATOM 6000 N N . VAL B 1 232 ? -15.056 -40.802 -32.133 1.00 94.66 232 VAL B N 1
ATOM 6001 C CA . VAL B 1 232 ? -16.080 -40.359 -33.066 1.00 95.10 232 VAL B CA 1
ATOM 6002 C C . VAL B 1 232 ? -16.646 -41.516 -33.880 1.00 93.38 232 VAL B C 1
ATOM 6003 O O . VAL B 1 232 ? -15.964 -42.512 -34.109 1.00 87.13 232 VAL B O 1
ATOM 6007 N N . LYS B 1 233 ? -17.906 -41.387 -34.290 1.00 90.71 233 LYS B N 1
ATOM 6008 C CA . LYS B 1 233 ? -18.587 -42.453 -35.013 1.00 111.37 233 LYS B CA 1
ATOM 6009 C C . LYS B 1 233 ? -17.986 -42.590 -36.403 1.00 116.99 233 LYS B C 1
ATOM 6010 O O . LYS B 1 233 ? -17.782 -41.593 -37.091 1.00 110.97 233 LYS B O 1
ATOM 6016 N N . VAL B 1 234 ? -17.697 -43.828 -36.801 1.00 103.97 234 VAL B N 1
ATOM 6017 C CA . VAL B 1 234 ? -17.103 -44.111 -38.103 1.00 101.81 234 VAL B CA 1
ATOM 6018 C C . VAL B 1 234 ? -17.925 -43.462 -39.204 1.00 101.42 234 VAL B C 1
ATOM 6019 O O . VAL B 1 234 ? -17.397 -43.072 -40.243 1.00 97.89 234 VAL B O 1
ATOM 6023 N N . ASP B 1 235 ? -19.220 -43.322 -38.950 1.00 101.88 235 ASP B N 1
ATOM 6024 C CA . ASP B 1 235 ? -20.124 -42.699 -39.902 1.00 106.79 235 ASP B CA 1
ATOM 6025 C C . ASP B 1 235 ? -19.767 -41.241 -40.182 1.00 108.46 235 ASP B C 1
ATOM 6026 O O . ASP B 1 235 ? -20.138 -40.686 -41.219 1.00 102.26 235 ASP B O 1
ATOM 6031 N N . HIS B 1 236 ? -19.045 -40.630 -39.247 1.00 115.44 236 HIS B N 1
ATOM 6032 C CA . HIS B 1 236 ? -18.769 -39.196 -39.280 1.00 103.60 236 HIS B CA 1
ATOM 603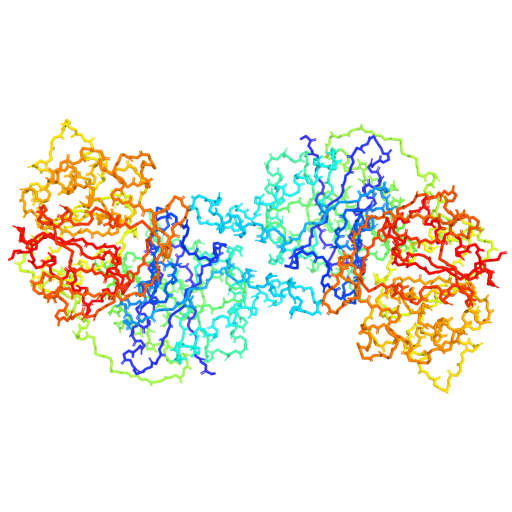3 C C . HIS B 1 236 ? -17.304 -38.837 -39.577 1.00 94.32 236 HIS B C 1
ATOM 6034 O O . HIS B 1 236 ? -16.939 -37.665 -39.576 1.00 91.00 236 HIS B O 1
ATOM 6041 N N . ILE B 1 237 ? -16.465 -39.839 -39.820 1.00 100.01 237 ILE B N 1
ATOM 6042 C CA . ILE B 1 237 ? -15.104 -39.593 -40.302 1.00 99.90 237 ILE B CA 1
ATOM 6043 C C . ILE B 1 237 ? -15.093 -39.517 -41.832 1.00 110.50 237 ILE B C 1
ATOM 6044 O O . ILE B 1 237 ? -15.707 -40.345 -42.496 1.00 109.49 237 ILE B O 1
ATOM 6049 N N . VAL B 1 238 ? -14.387 -38.532 -42.386 1.00 92.22 238 VAL B N 1
ATOM 6050 C CA . VAL B 1 238 ? -14.428 -38.269 -43.825 1.00 89.10 238 VAL B CA 1
ATOM 6051 C C . VAL B 1 238 ? -13.041 -37.889 -44.349 1.00 87.87 238 VAL B C 1
ATOM 6052 O O . VAL B 1 238 ? -12.236 -37.285 -43.633 1.00 80.09 238 VAL B O 1
ATOM 6056 N N . SER B 1 239 ? -12.785 -38.230 -45.607 1.00 76.49 239 SER B N 1
ATOM 6057 C CA . SER B 1 239 ? -11.426 -38.296 -46.150 1.00 77.89 239 SER B CA 1
ATOM 6058 C C . SER B 1 239 ? -10.982 -37.052 -46.921 1.00 72.50 239 SER B C 1
ATOM 6059 O O . SER B 1 239 ? -11.755 -36.477 -47.686 1.00 66.51 239 SER B O 1
ATOM 6062 N N . SER B 1 240 ? -9.728 -36.652 -46.739 1.00 88.32 240 SER B N 1
ATOM 6063 C CA . SER B 1 240 ? -9.146 -35.611 -47.583 1.00 82.29 240 SER B CA 1
ATOM 6064 C C . SER B 1 240 ? -7.864 -36.104 -48.223 1.00 79.86 240 SER B C 1
ATOM 6065 O O . SER B 1 240 ? -6.793 -36.077 -47.611 1.00 75.15 240 SER B O 1
ATOM 6068 N N . TYR B 1 241 ? -7.980 -36.558 -49.463 1.00 64.22 241 TYR B N 1
ATOM 6069 C CA . TYR B 1 241 ? -6.835 -37.116 -50.165 1.00 65.47 241 TYR B CA 1
ATOM 6070 C C . TYR B 1 241 ? -6.296 -36.188 -51.249 1.00 65.89 241 TYR B C 1
ATOM 6071 O O . TYR B 1 241 ? -7.025 -35.351 -51.789 1.00 57.42 241 TYR B O 1
ATOM 6080 N N . ASP B 1 242 ? -5.010 -36.345 -51.550 1.00 88.35 242 ASP B N 1
ATOM 6081 C CA . ASP B 1 242 ? -4.359 -35.592 -52.618 1.00 85.19 242 ASP B CA 1
ATOM 6082 C C . ASP B 1 242 ? -5.200 -35.558 -53.889 1.00 88.33 242 ASP B C 1
ATOM 6083 O O . ASP B 1 242 ? -5.908 -36.508 -54.214 1.00 95.20 242 ASP B O 1
ATOM 6088 N N . VAL B 1 243 ? -5.097 -34.453 -54.613 1.00 64.82 243 VAL B N 1
ATOM 6089 C CA . VAL B 1 243 ? -6.041 -34.145 -55.668 1.00 49.93 243 VAL B CA 1
ATOM 6090 C C . VAL B 1 243 ? -5.374 -33.110 -56.542 1.00 54.92 243 VAL B C 1
ATOM 6091 O O . VAL B 1 243 ? -4.518 -32.359 -56.079 1.00 51.28 243 VAL B O 1
ATOM 6095 N N . GLU B 1 244 ? -5.747 -33.075 -57.809 1.00 65.92 244 GLU B N 1
ATOM 6096 C CA . GLU B 1 244 ? -4.978 -32.324 -58.784 1.00 73.53 244 GLU B CA 1
ATOM 6097 C C . GLU B 1 244 ? -5.182 -30.818 -58.685 1.00 70.22 244 GLU B C 1
ATOM 6098 O O . GLU B 1 244 ? -4.312 -30.036 -59.083 1.00 64.37 244 GLU B O 1
ATOM 6104 N N . THR B 1 245 ? -6.338 -30.424 -58.163 1.00 65.06 245 THR B N 1
ATOM 6105 C CA . THR B 1 245 ? -6.657 -29.015 -57.943 1.00 62.20 245 THR B CA 1
ATOM 6106 C C . THR B 1 245 ? -7.590 -28.844 -56.756 1.00 64.86 245 THR B C 1
ATOM 6107 O O . THR B 1 245 ? -8.512 -29.637 -56.555 1.00 59.28 245 THR B O 1
ATOM 6111 N N . SER B 1 246 ? -7.355 -27.789 -55.985 1.00 54.37 246 SER B N 1
ATOM 6112 C CA . SER B 1 246 ? -8.150 -27.504 -54.791 1.00 60.66 246 SER B CA 1
ATOM 6113 C C . SER B 1 246 ? -9.648 -27.482 -55.101 1.00 57.73 246 SER B C 1
ATOM 6114 O O . SER B 1 246 ? -10.472 -27.840 -54.261 1.00 52.06 246 SER B O 1
ATOM 6117 N N . TYR B 1 247 ? -9.985 -27.078 -56.320 1.00 60.43 247 TYR B N 1
ATOM 6118 C CA . TYR B 1 247 ? -11.374 -26.942 -56.713 1.00 58.28 247 TYR B CA 1
ATOM 6119 C C . TYR B 1 247 ? -12.118 -28.280 -56.802 1.00 71.68 247 TYR B C 1
ATOM 6120 O O . TYR B 1 247 ? -13.346 -28.294 -56.884 1.00 70.62 247 TYR B O 1
ATOM 6129 N N . GLU B 1 248 ? -11.380 -29.393 -56.776 1.00 48.52 248 GLU B N 1
ATOM 6130 C CA . GLU B 1 248 ? -11.986 -30.735 -56.731 1.00 64.48 248 GLU B CA 1
ATOM 6131 C C . GLU B 1 248 ? -12.566 -31.012 -55.352 1.00 69.97 248 GLU B C 1
ATOM 6132 O O . GLU B 1 248 ? -13.606 -31.657 -55.221 1.00 67.63 248 GLU B O 1
ATOM 6138 N N . VAL B 1 249 ? -11.876 -30.504 -54.334 1.00 67.91 249 VAL B N 1
ATOM 6139 C CA . VAL B 1 249 ? -12.211 -30.742 -52.937 1.00 61.38 249 VAL B CA 1
ATOM 6140 C C . VAL B 1 249 ? -13.713 -30.787 -52.674 1.00 66.47 249 VAL B C 1
ATOM 6141 O O . VAL B 1 249 ? -14.206 -31.758 -52.102 1.00 66.12 249 VAL B O 1
ATOM 6145 N N . PRO B 1 250 ? -14.449 -29.752 -53.109 1.00 50.12 250 PRO B N 1
ATOM 6146 C CA . PRO B 1 250 ? -15.899 -29.736 -52.916 1.00 64.17 250 PRO B CA 1
ATOM 6147 C C . PRO B 1 250 ? -16.578 -30.982 -53.487 1.00 78.27 250 PRO B C 1
ATOM 6148 O O . PRO B 1 250 ? -17.543 -31.498 -52.912 1.00 73.25 250 PRO B O 1
ATOM 6152 N N . ILE B 1 251 ? -16.075 -31.458 -54.619 1.00 67.59 251 ILE B N 1
ATOM 6153 C CA . ILE B 1 251 ? -16.697 -32.585 -55.294 1.00 67.56 251 ILE B CA 1
ATOM 6154 C C . ILE B 1 251 ? -16.431 -33.924 -54.607 1.00 67.45 251 ILE B C 1
ATOM 6155 O O . ILE B 1 251 ? -17.294 -34.788 -54.579 1.00 74.66 251 ILE B O 1
ATOM 6160 N N . ILE B 1 252 ? -15.251 -34.090 -54.026 1.00 65.10 252 ILE B N 1
ATOM 6161 C CA . ILE B 1 252 ? -14.965 -35.296 -53.261 1.00 68.53 252 ILE B CA 1
ATOM 6162 C C . ILE B 1 252 ? -15.718 -35.304 -51.920 1.00 83.30 252 ILE B C 1
ATOM 6163 O O . ILE B 1 252 ? -15.886 -36.354 -51.293 1.00 81.17 252 ILE B O 1
ATOM 6168 N N . LEU B 1 253 ? -16.171 -34.126 -51.496 1.00 82.49 253 LEU B N 1
ATOM 6169 C CA . LEU B 1 253 ? -16.861 -33.963 -50.216 1.00 84.26 253 LEU B CA 1
ATOM 6170 C C . LEU B 1 253 ? -18.334 -34.376 -50.284 1.00 90.34 253 LEU B C 1
ATOM 6171 O O . LEU B 1 253 ? -18.925 -34.799 -49.277 1.00 88.55 253 LEU B O 1
ATOM 6176 N N . GLU B 1 254 ? -18.924 -34.240 -51.467 1.00 86.49 254 GLU B N 1
ATOM 6177 C CA . GLU B 1 254 ? -20.316 -34.600 -51.656 1.00 88.66 254 GLU B CA 1
ATOM 6178 C C . GLU B 1 254 ? -20.441 -36.050 -52.091 1.00 99.79 254 GLU B C 1
ATOM 6179 O O . GLU B 1 254 ? -21.477 -36.680 -51.875 1.00 114.97 254 GLU B O 1
ATOM 6185 N N . SER B 1 255 ? -19.377 -36.574 -52.694 1.00 85.17 255 SER B N 1
ATOM 6186 C CA . SER B 1 255 ? -19.289 -37.998 -52.987 1.00 86.81 255 SER B CA 1
ATOM 6187 C C . SER B 1 255 ? -19.268 -38.734 -51.655 1.00 94.59 255 SER B C 1
ATOM 6188 O O . SER B 1 255 ? -19.678 -39.885 -51.561 1.00 104.24 255 SER B O 1
ATOM 6191 N N . GLN B 1 256 ? -18.772 -38.053 -50.632 1.00 85.97 256 GLN B N 1
ATOM 6192 C CA . GLN B 1 256 ? -18.806 -38.572 -49.281 1.00 85.40 256 GLN B CA 1
ATOM 6193 C C . GLN B 1 256 ? -19.985 -37.962 -48.506 1.00 86.64 256 GLN B C 1
ATOM 6194 O O . GLN B 1 256 ? -20.272 -38.376 -47.389 1.00 77.63 256 GLN B O 1
ATOM 6200 N N . LYS B 1 257 ? -20.661 -36.987 -49.118 1.00 85.86 257 LYS B N 1
ATOM 6201 C CA . LYS B 1 257 ? -21.873 -36.376 -48.560 1.00 88.05 257 LYS B CA 1
ATOM 6202 C C . LYS B 1 257 ? -21.621 -35.652 -47.241 1.00 88.07 257 LYS B C 1
ATOM 6203 O O . LYS B 1 257 ? -22.566 -35.309 -46.527 1.00 81.97 257 LYS B O 1
ATOM 6209 N N . LEU B 1 258 ? -20.354 -35.436 -46.910 1.00 85.37 258 LEU B N 1
ATOM 6210 C CA . LEU B 1 258 ? -20.009 -34.917 -45.598 1.00 70.93 258 LEU B CA 1
ATOM 6211 C C . LEU B 1 258 ? -20.924 -33.772 -45.181 1.00 82.64 258 LEU B C 1
ATOM 6212 O O . LEU B 1 258 ? -21.247 -33.629 -44.002 1.00 84.91 258 LEU B O 1
ATOM 6217 N N . VAL B 1 259 ? -21.354 -32.959 -46.138 1.00 69.61 259 VAL B N 1
ATOM 6218 C CA . VAL B 1 259 ? -22.213 -31.830 -45.796 1.00 63.80 259 VAL B CA 1
ATOM 6219 C C . VAL B 1 259 ? -23.657 -32.250 -45.496 1.00 85.21 259 VAL B C 1
ATOM 6220 O O . VAL B 1 259 ? -24.378 -31.562 -44.773 1.00 83.29 259 VAL B O 1
ATOM 6224 N N . SER B 1 260 ? -24.070 -33.392 -46.031 1.00 108.88 260 SER B N 1
ATOM 6225 C CA . SER B 1 260 ? -25.358 -33.959 -45.659 1.00 108.03 260 SER B CA 1
ATOM 6226 C C . SER B 1 260 ? -25.311 -34.336 -44.189 1.00 101.29 260 SER B C 1
ATOM 6227 O O . SER B 1 260 ? -26.061 -33.794 -43.378 1.00 119.01 260 SER B O 1
ATOM 6230 N N . LYS B 1 261 ? -24.414 -35.255 -43.845 1.00 83.53 261 LYS B N 1
ATOM 6231 C CA . LYS B 1 261 ? -24.212 -35.631 -42.453 1.00 95.54 261 LYS B CA 1
ATOM 6232 C C . LYS B 1 261 ? -24.246 -34.379 -41.586 1.00 100.87 261 LYS B C 1
ATOM 6233 O O . LYS B 1 261 ? -25.034 -34.282 -40.653 1.00 109.94 261 LYS B O 1
ATOM 6239 N N . ILE B 1 262 ? -23.398 -33.414 -41.925 1.00 89.40 262 ILE B N 1
ATOM 6240 C CA . ILE B 1 262 ? -23.331 -32.138 -41.214 1.00 85.55 262 ILE B CA 1
ATOM 6241 C C . ILE B 1 262 ? -24.700 -31.479 -40.996 1.00 92.09 262 ILE B C 1
ATOM 6242 O O . ILE B 1 262 ? -25.072 -31.193 -39.858 1.00 98.86 262 ILE B O 1
ATOM 6247 N N . LEU B 1 263 ? -25.440 -31.236 -42.080 1.00 87.14 263 LEU B N 1
ATOM 6248 C CA . LEU B 1 263 ? -26.704 -30.495 -42.006 1.00 85.07 263 LEU B CA 1
ATOM 6249 C C . LEU B 1 263 ? -27.710 -31.141 -41.039 1.00 106.95 263 LEU B C 1
ATOM 6250 O O . LEU B 1 263 ? -28.325 -30.458 -40.208 1.00 99.67 263 LEU B O 1
ATOM 6255 N N . SER B 1 264 ? -27.870 -32.456 -41.142 1.00 106.02 264 SER B N 1
ATOM 6256 C CA . SER B 1 264 ? -28.709 -33.178 -40.201 1.00 116.52 264 SER B CA 1
ATOM 6257 C C . SER B 1 264 ? -28.276 -32.824 -38.795 1.00 109.34 264 SER B C 1
ATOM 6258 O O . SER B 1 264 ? -29.046 -32.275 -38.013 1.00 113.89 264 SER B O 1
ATOM 6261 N N . ARG B 1 265 ? -27.017 -33.120 -38.502 1.00 118.11 265 ARG B N 1
ATOM 6262 C CA . ARG B 1 265 ? -26.453 -32.931 -37.177 1.00 112.18 265 ARG B CA 1
ATOM 6263 C C . ARG B 1 265 ? -26.794 -31.561 -36.577 1.00 107.34 265 ARG B C 1
ATOM 6264 O O . ARG B 1 265 ? -26.649 -31.361 -35.371 1.00 110.69 265 ARG B O 1
ATOM 6272 N N . LEU B 1 266 ? -27.261 -30.632 -37.412 1.00 86.00 266 LEU B N 1
ATOM 6273 C CA . LEU B 1 266 ? -27.773 -29.343 -36.934 1.00 80.31 266 LEU B CA 1
ATOM 6274 C C . LEU B 1 266 ? -29.303 -29.307 -36.812 1.00 92.60 266 LEU B C 1
ATOM 6275 O O . LEU B 1 266 ? -29.859 -28.475 -36.097 1.00 92.43 266 LEU B O 1
ATOM 6280 N N . LYS B 1 267 ? -29.972 -30.208 -37.522 1.00 97.67 267 LYS B N 1
ATOM 6281 C CA . LYS B 1 267 ? -31.431 -30.277 -37.557 1.00 102.46 267 LYS B CA 1
ATOM 6282 C C . LYS B 1 267 ? -32.037 -29.334 -38.605 1.00 102.09 267 LYS B C 1
ATOM 6283 O O . LYS B 1 267 ? -33.123 -28.783 -38.397 1.00 90.52 267 LYS B O 1
ATOM 6289 N N . LEU B 1 268 ? -31.316 -29.161 -39.720 1.00 103.49 268 LEU B N 1
ATOM 6290 C CA . LEU B 1 268 ? -31.794 -28.440 -40.908 1.00 97.11 268 LEU B CA 1
ATOM 6291 C C . LEU B 1 268 ? -32.063 -29.431 -42.050 1.00 106.81 268 LEU B C 1
ATOM 6292 O O . LEU B 1 268 ? -31.730 -30.607 -41.937 1.00 103.11 268 LEU B O 1
ATOM 6297 N N . GLU B 1 269 ? -32.639 -28.966 -43.157 1.00 125.29 269 GLU B N 1
ATOM 6298 C CA . GLU B 1 269 ? -32.953 -29.871 -44.269 1.00 142.49 269 GLU B CA 1
ATOM 6299 C C . GLU B 1 269 ? -33.009 -29.175 -45.634 1.00 137.91 269 GLU B C 1
ATOM 6300 O O . GLU B 1 269 ? -33.659 -28.141 -45.785 1.00 133.48 269 GLU B O 1
ATOM 6306 N N . ASP B 1 270 ? -32.330 -29.760 -46.620 1.00 155.96 270 ASP B N 1
ATOM 6307 C CA . ASP B 1 270 ? -32.312 -29.250 -47.995 1.00 156.14 270 ASP B CA 1
ATOM 6308 C C . ASP B 1 270 ? -31.399 -30.128 -48.852 1.00 151.49 270 ASP B C 1
ATOM 6309 O O . ASP B 1 270 ? -30.507 -30.794 -48.329 1.00 142.58 270 ASP B O 1
ATOM 6314 N N . ARG B 1 271 ? -31.611 -30.127 -50.165 1.00 136.55 271 ARG B N 1
ATOM 6315 C CA . ARG B 1 271 ? -30.791 -30.944 -51.054 1.00 132.98 271 ARG B CA 1
ATOM 6316 C C . ARG B 1 271 ? -30.730 -30.431 -52.475 1.00 140.90 271 ARG B C 1
ATOM 6317 O O . ARG B 1 271 ? -30.850 -29.234 -52.729 1.00 133.52 271 ARG B O 1
ATOM 6325 N N . GLN B 1 272 ? -30.518 -31.369 -53.390 1.00 145.12 272 GLN B N 1
ATOM 6326 C CA . GLN B 1 272 ? -30.465 -31.088 -54.809 1.00 144.32 272 GLN B CA 1
ATOM 6327 C C . GLN B 1 272 ? -29.568 -29.896 -55.122 1.00 136.58 272 GLN B C 1
ATOM 6328 O O . GLN B 1 272 ? -30.037 -28.825 -55.510 1.00 119.13 272 GLN B O 1
ATOM 6334 N N . VAL B 1 273 ? -28.271 -30.099 -54.914 1.00 144.15 273 VAL B N 1
ATOM 6335 C CA . VAL B 1 273 ? -27.247 -29.179 -55.386 1.00 132.44 273 VAL B CA 1
ATOM 6336 C C . VAL B 1 273 ? -26.782 -29.615 -56.766 1.00 125.73 273 VAL B C 1
ATOM 6337 O O . VAL B 1 273 ? -26.538 -30.799 -57.004 1.00 120.75 273 VAL B O 1
ATOM 6341 N N . ASP B 1 274 ? -26.660 -28.659 -57.675 1.00 116.37 274 ASP B N 1
ATOM 6342 C CA . ASP B 1 274 ? -26.111 -28.954 -58.989 1.00 119.84 274 ASP B CA 1
ATOM 6343 C C . ASP B 1 274 ? -24.742 -28.287 -59.134 1.00 113.59 274 ASP B C 1
ATOM 6344 O O . ASP B 1 274 ? -24.619 -27.059 -59.090 1.00 105.68 274 ASP B O 1
ATOM 6349 N N . LEU B 1 275 ? -23.712 -29.112 -59.278 1.00 135.14 275 LEU B N 1
ATOM 6350 C CA . LEU B 1 275 ? -22.350 -28.619 -59.436 1.00 130.07 275 LEU B CA 1
ATOM 6351 C C . LEU B 1 275 ? -21.937 -28.602 -60.912 1.00 132.67 275 LEU B C 1
ATOM 6352 O O . LEU B 1 275 ? -20.911 -28.029 -61.262 1.00 118.60 275 LEU B O 1
ATOM 6357 N N . THR B 1 276 ? -22.753 -29.217 -61.768 1.00 101.72 276 THR B N 1
ATOM 6358 C CA . THR B 1 276 ? -22.481 -29.279 -63.201 1.00 98.36 276 THR B CA 1
ATOM 6359 C C . THR B 1 276 ? -21.692 -28.071 -63.706 1.00 84.21 276 THR B C 1
ATOM 6360 O O . THR B 1 276 ? -20.776 -28.216 -64.518 1.00 83.88 276 THR B O 1
ATOM 6364 N N . ASP B 1 277 ? -22.058 -26.889 -63.216 1.00 100.64 277 ASP B N 1
ATOM 6365 C CA . ASP B 1 277 ? -21.410 -25.640 -63.588 1.00 84.93 277 ASP B CA 1
ATOM 6366 C C . ASP B 1 277 ? -20.037 -25.523 -62.944 1.00 86.87 277 ASP B C 1
ATOM 6367 O O . ASP B 1 277 ? -19.093 -25.045 -63.562 1.00 86.02 277 ASP B O 1
ATOM 6372 N N . TRP B 1 278 ? -19.933 -25.943 -61.692 1.00 96.81 278 TRP B N 1
ATOM 6373 C CA . TRP B 1 278 ? -18.644 -26.041 -61.026 1.00 95.43 278 TRP B CA 1
ATOM 6374 C C . TRP B 1 278 ? -17.859 -27.239 -61.565 1.00 84.71 278 TRP B C 1
ATOM 6375 O O . TRP B 1 278 ? -16.652 -27.170 -61.736 1.00 80.79 278 TRP B O 1
ATOM 6386 N N . ILE B 1 279 ? -18.559 -28.335 -61.826 1.00 72.31 279 ILE B N 1
ATOM 6387 C CA . ILE B 1 279 ? -17.943 -29.551 -62.338 1.00 77.22 279 ILE B CA 1
ATOM 6388 C C . ILE B 1 279 ? -17.223 -29.306 -63.667 1.00 75.69 279 ILE B C 1
ATOM 6389 O O . ILE B 1 279 ? -16.085 -29.751 -63.865 1.00 67.35 279 ILE B O 1
ATOM 6394 N N . SER B 1 280 ? -17.881 -28.593 -64.574 1.00 80.02 280 SER B N 1
ATOM 6395 C CA . SER B 1 280 ? -17.261 -28.278 -65.851 1.00 80.70 280 SER B CA 1
ATOM 6396 C C . SER B 1 280 ? -16.078 -27.324 -65.682 1.00 72.76 280 SER B C 1
ATOM 6397 O O . SER B 1 280 ? -15.049 -27.480 -66.353 1.00 71.91 280 SER B O 1
ATOM 6400 N N . PHE B 1 281 ? -16.217 -26.352 -64.777 1.00 68.56 281 PHE B N 1
ATOM 6401 C CA . PHE B 1 281 ? -15.123 -25.429 -64.486 1.00 59.91 281 PHE B CA 1
ATOM 6402 C C . PHE B 1 281 ? -13.911 -26.222 -64.061 1.00 54.13 281 PHE B C 1
ATOM 6403 O O . PHE B 1 281 ? -12.782 -25.905 -64.437 1.00 52.59 281 PHE B O 1
ATOM 6411 N N . VAL B 1 282 ? -14.155 -27.244 -63.254 1.00 47.68 282 VAL B N 1
ATOM 6412 C CA . VAL B 1 282 ? -13.079 -28.070 -62.727 1.00 60.10 282 VAL B CA 1
ATOM 6413 C C . VAL B 1 282 ? -12.358 -28.864 -63.812 1.00 63.48 282 VAL B C 1
ATOM 6414 O O . VAL B 1 282 ? -11.124 -28.922 -63.846 1.00 64.80 282 VAL B O 1
ATOM 6418 N N . ASN B 1 283 ? -13.138 -29.489 -64.687 1.00 68.66 283 ASN B N 1
ATOM 6419 C CA . ASN B 1 283 ? -12.579 -30.289 -65.746 1.00 68.18 283 ASN B CA 1
ATOM 6420 C C . ASN B 1 283 ? -11.790 -29.397 -66.686 1.00 70.28 283 ASN B C 1
ATOM 6421 O O . ASN B 1 283 ? -10.861 -29.848 -67.363 1.00 73.06 283 ASN B O 1
ATOM 6426 N N . ASN B 1 284 ? -12.165 -28.122 -66.726 1.00 72.33 284 ASN B N 1
ATOM 6427 C CA . ASN B 1 284 ? -11.428 -27.154 -67.532 1.00 70.91 284 ASN B CA 1
ATOM 6428 C C . ASN B 1 284 ? -10.107 -26.817 -66.863 1.00 66.94 284 ASN B C 1
ATOM 6429 O O . ASN B 1 284 ? -9.155 -26.398 -67.506 1.00 74.86 284 ASN B O 1
ATOM 6434 N N . ILE B 1 285 ? -10.057 -27.019 -65.558 1.00 77.16 285 ILE B N 1
ATOM 6435 C CA . ILE B 1 285 ? -8.849 -26.767 -64.795 1.00 71.55 285 ILE B CA 1
ATOM 6436 C C . ILE B 1 285 ? -7.814 -27.890 -64.930 1.00 69.16 285 ILE B C 1
ATOM 6437 O O . ILE B 1 285 ? -6.614 -27.657 -64.781 1.00 63.87 285 ILE B O 1
ATOM 6442 N N . LYS B 1 286 ? -8.277 -29.107 -65.201 1.00 69.95 286 LYS B N 1
ATOM 6443 C CA . LYS B 1 286 ? -7.381 -30.261 -65.285 1.00 70.96 286 LYS B CA 1
ATOM 6444 C C . LYS B 1 286 ? -6.676 -30.389 -66.648 1.00 85.25 286 LYS B C 1
ATOM 6445 O O . LYS B 1 286 ? -5.786 -31.230 -66.822 1.00 84.09 286 LYS B O 1
ATOM 6451 N N . GLY B 1 287 ? -7.067 -29.542 -67.601 1.00 57.06 287 GLY B N 1
ATOM 6452 C CA . GLY B 1 287 ? -6.495 -29.564 -68.935 1.00 62.12 287 GLY B CA 1
ATOM 6453 C C . GLY B 1 287 ? -7.322 -30.389 -69.902 1.00 68.55 287 GLY B C 1
ATOM 6454 O O . GLY B 1 287 ? -6.923 -30.608 -71.053 1.00 76.30 287 GLY B O 1
ATOM 6455 N N . ILE B 1 288 ? -8.471 -30.853 -69.418 1.00 66.85 288 ILE B N 1
ATOM 6456 C CA . ILE B 1 288 ? -9.403 -31.638 -70.215 1.00 68.12 288 ILE B CA 1
ATOM 6457 C C . ILE B 1 288 ? -9.991 -30.779 -71.338 1.00 77.36 288 ILE B C 1
ATOM 6458 O O . ILE B 1 288 ? -10.457 -29.653 -71.085 1.00 62.47 288 ILE B O 1
ATOM 6463 N N . ASN B 1 289 ? -9.963 -31.323 -72.564 1.00 76.29 289 ASN B N 1
ATOM 6464 C CA . ASN B 1 289 ? -10.260 -30.577 -73.792 1.00 69.45 289 ASN B CA 1
ATOM 6465 C C . ASN B 1 289 ? -9.458 -29.280 -73.881 1.00 76.87 289 ASN B C 1
ATOM 6466 O O . ASN B 1 289 ? -10.002 -28.211 -74.170 1.00 75.14 289 ASN B O 1
ATOM 6471 N N . SER B 1 290 ? -8.162 -29.389 -73.607 1.00 75.72 290 SER B N 1
ATOM 6472 C CA . SER B 1 290 ? -7.252 -28.253 -73.702 1.00 83.46 290 SER B CA 1
ATOM 6473 C C . SER B 1 290 ? -6.912 -27.940 -75.161 1.00 88.57 290 SER B C 1
ATOM 6474 O O . SER B 1 290 ? -6.577 -28.835 -75.938 1.00 75.10 290 SER B O 1
ATOM 6477 N N . LYS B 1 291 ? -6.998 -26.660 -75.517 1.00 90.33 291 LYS B N 1
ATOM 6478 C CA . LYS B 1 291 ? -6.773 -26.204 -76.888 1.00 90.96 291 LYS B CA 1
ATOM 6479 C C . LYS B 1 291 ? -5.313 -25.823 -77.169 1.00 95.58 291 LYS B C 1
ATOM 6480 O O . LYS B 1 291 ? -4.967 -25.484 -78.306 1.00 99.51 291 LYS B O 1
ATOM 6486 N N . LYS B 1 292 ? -4.465 -25.880 -76.142 1.00 79.65 292 LYS B N 1
ATOM 6487 C CA . LYS B 1 292 ? -3.083 -25.425 -76.259 1.00 67.44 292 LYS B CA 1
ATOM 6488 C C . LYS B 1 292 ? -2.381 -25.374 -74.900 1.00 73.27 292 LYS B C 1
ATOM 6489 O O . LYS B 1 292 ? -2.982 -25.621 -73.857 1.00 71.63 292 LYS B O 1
ATOM 6495 N N . THR B 1 293 ? -1.095 -25.058 -74.923 1.00 67.05 293 THR B N 1
ATOM 6496 C CA . THR B 1 293 ? -0.341 -24.832 -73.703 1.00 60.02 293 THR B CA 1
ATOM 6497 C C . THR B 1 293 ? 0.464 -23.544 -73.838 1.00 72.64 293 THR B C 1
ATOM 6498 O O . THR B 1 293 ? 1.239 -23.371 -74.784 1.00 71.31 293 THR B O 1
ATOM 6502 N N . ILE B 1 294 ? 0.253 -22.634 -72.895 1.00 59.20 294 ILE B N 1
ATOM 6503 C CA . ILE B 1 294 ? 0.955 -21.367 -72.893 1.00 51.54 294 ILE B CA 1
ATOM 6504 C C . ILE B 1 294 ? 1.917 -21.322 -71.723 1.00 52.56 294 ILE B C 1
ATOM 6505 O O . ILE B 1 294 ? 1.625 -21.830 -70.650 1.00 60.85 294 ILE B O 1
ATOM 6510 N N . ASN B 1 295 ? 3.084 -20.740 -71.941 1.00 48.82 295 ASN B N 1
ATOM 6511 C CA . ASN B 1 295 ? 4.004 -20.542 -70.847 1.00 42.89 295 ASN B CA 1
ATOM 6512 C C . ASN B 1 295 ? 3.943 -19.100 -70.449 1.00 41.60 295 ASN B C 1
ATOM 6513 O O . ASN B 1 295 ? 4.005 -18.217 -71.295 1.00 42.56 295 ASN B O 1
ATOM 6518 N N . ILE B 1 296 ? 3.775 -18.861 -69.160 1.00 42.59 296 ILE B N 1
ATOM 6519 C CA . ILE B 1 296 ? 3.867 -17.511 -68.653 1.00 36.33 296 ILE B CA 1
ATOM 6520 C C . ILE B 1 296 ? 5.028 -17.490 -67.709 1.00 36.69 296 ILE B C 1
ATOM 6521 O O . ILE B 1 296 ? 5.146 -18.344 -66.825 1.00 44.09 296 ILE B O 1
ATOM 6526 N N . ALA B 1 297 ? 5.920 -16.543 -67.932 1.00 28.72 297 ALA B N 1
ATOM 6527 C CA . ALA B 1 297 ? 7.011 -16.339 -67.011 1.00 39.58 297 ALA B CA 1
ATOM 6528 C C . ALA B 1 297 ? 6.457 -15.378 -65.994 1.00 36.73 297 ALA B C 1
ATOM 6529 O O . ALA B 1 297 ? 5.656 -14.500 -66.324 1.00 33.13 297 ALA B O 1
ATOM 6531 N N . LEU B 1 298 ? 6.838 -15.577 -64.746 1.00 41.85 298 LEU B N 1
ATOM 6532 C CA . LEU B 1 298 ? 6.430 -14.679 -63.697 1.00 36.91 298 LEU B CA 1
ATOM 6533 C C . LEU B 1 298 ? 7.691 -14.294 -62.992 1.00 43.38 298 LEU B C 1
ATOM 6534 O O . LEU B 1 298 ? 8.482 -15.160 -62.607 1.00 50.20 298 LEU B O 1
ATOM 6539 N N . VAL B 1 299 ? 7.875 -12.993 -62.810 1.00 49.63 299 VAL B N 1
ATOM 6540 C CA . VAL B 1 299 ? 9.148 -12.502 -62.330 1.00 57.86 299 VAL B CA 1
ATOM 6541 C C . VAL B 1 299 ? 9.046 -11.731 -61.023 1.00 54.87 299 VAL B C 1
ATOM 6542 O O . VAL B 1 299 ? 8.540 -10.605 -60.961 1.00 48.12 299 VAL B O 1
ATOM 6546 N N . GLY B 1 300 ? 9.563 -12.342 -59.973 1.00 40.59 300 GLY B N 1
ATOM 6547 C CA . GLY B 1 300 ? 9.677 -11.647 -58.717 1.00 38.47 300 GLY B CA 1
ATOM 6548 C C . GLY B 1 300 ? 10.536 -12.437 -57.771 1.00 52.13 300 GLY B C 1
ATOM 6549 O O . GLY B 1 300 ? 11.498 -13.090 -58.174 1.00 60.72 300 GLY B O 1
ATOM 6550 N N . LYS B 1 301 ? 10.166 -12.378 -56.504 1.00 67.33 301 LYS B N 1
ATOM 6551 C CA . LYS B 1 301 ? 10.877 -13.089 -55.473 1.00 74.92 301 LYS B CA 1
ATOM 6552 C C . LYS B 1 301 ? 9.891 -13.973 -54.709 1.00 86.69 301 LYS B C 1
ATOM 6553 O O . LYS B 1 301 ? 8.692 -13.998 -55.021 1.00 77.47 301 LYS B O 1
ATOM 6559 N N . TYR B 1 302 ? 10.403 -14.711 -53.728 1.00 93.95 302 TYR B N 1
ATOM 6560 C CA . TYR B 1 302 ? 9.584 -15.635 -52.960 1.00 92.40 302 TYR B CA 1
ATOM 6561 C C . TYR B 1 302 ? 8.902 -16.641 -53.891 1.00 91.20 302 TYR B C 1
ATOM 6562 O O . TYR B 1 302 ? 7.947 -17.304 -53.497 1.00 88.32 302 TYR B O 1
ATOM 6571 N N . THR B 1 303 ? 9.399 -16.760 -55.122 1.00 61.83 303 THR B N 1
ATOM 6572 C CA . THR B 1 303 ? 8.704 -17.546 -56.142 1.00 68.64 303 THR B CA 1
ATOM 6573 C C . THR B 1 303 ? 8.630 -19.037 -55.819 1.00 70.30 303 THR B C 1
ATOM 6574 O O . THR B 1 303 ? 7.741 -19.745 -56.304 1.00 65.36 303 THR B O 1
ATOM 6578 N N . LYS B 1 304 ? 9.559 -19.500 -54.989 1.00 70.80 304 LYS B N 1
ATOM 6579 C CA . LYS B 1 304 ? 9.546 -20.880 -54.510 1.00 79.13 304 LYS B CA 1
ATOM 6580 C C . LYS B 1 304 ? 8.428 -21.158 -53.488 1.00 72.36 304 LYS B C 1
ATOM 6581 O O . LYS B 1 304 ? 8.017 -22.305 -53.325 1.00 78.96 304 LYS B O 1
ATOM 6587 N N . LEU B 1 305 ? 7.938 -20.124 -52.801 1.00 36.19 305 LEU B N 1
ATOM 6588 C CA . LEU B 1 305 ? 6.800 -20.300 -51.876 1.00 50.68 305 LEU B CA 1
ATOM 6589 C C . LEU B 1 305 ? 5.515 -20.601 -52.638 1.00 45.27 305 LEU B C 1
ATOM 6590 O O . LEU B 1 305 ? 5.139 -19.888 -53.550 1.00 47.95 305 LEU B O 1
ATOM 6595 N N . LYS B 1 306 ? 4.822 -21.652 -52.240 1.00 69.87 306 LYS B N 1
ATOM 6596 C CA . LYS B 1 306 ? 3.586 -22.016 -52.906 1.00 69.84 306 LYS B CA 1
ATOM 6597 C C . LYS B 1 306 ? 2.566 -20.860 -52.913 1.00 76.37 306 LYS B C 1
ATOM 6598 O O . LYS B 1 306 ? 2.002 -20.540 -53.962 1.00 73.03 306 LYS B O 1
ATOM 6604 N N . ASP B 1 307 ? 2.337 -20.219 -51.764 1.00 60.05 307 ASP B N 1
ATOM 6605 C CA . ASP B 1 307 ? 1.218 -19.276 -51.660 1.00 55.06 307 ASP B CA 1
ATOM 6606 C C . ASP B 1 307 ? 1.560 -17.785 -51.635 1.00 51.54 307 ASP B C 1
ATOM 6607 O O . ASP B 1 307 ? 0.680 -16.946 -51.429 1.00 44.77 307 ASP B O 1
ATOM 6612 N N . SER B 1 308 ? 2.832 -17.476 -51.866 1.00 48.86 308 SER B N 1
ATOM 6613 C CA . SER B 1 308 ? 3.309 -16.101 -51.997 1.00 46.73 308 SER B CA 1
ATOM 6614 C C . SER B 1 308 ? 2.492 -15.235 -52.969 1.00 41.62 308 SER B C 1
ATOM 6615 O O . SER B 1 308 ? 2.325 -14.027 -52.764 1.00 34.63 308 SER B O 1
ATOM 6618 N N . TYR B 1 309 ? 1.960 -15.853 -54.012 1.00 47.19 309 TYR B N 1
ATOM 6619 C CA . TYR B 1 309 ? 1.194 -15.100 -54.986 1.00 44.73 309 TYR B CA 1
ATOM 6620 C C . TYR B 1 309 ? -0.062 -15.844 -55.395 1.00 43.91 309 TYR B C 1
ATOM 6621 O O . TYR B 1 309 ? -0.449 -15.833 -56.559 1.00 39.20 309 TYR B O 1
ATOM 6630 N N . ILE B 1 310 ? -0.707 -16.469 -54.427 1.00 33.27 310 ILE B N 1
ATOM 6631 C CA . ILE B 1 310 ? -1.783 -17.397 -54.719 1.00 39.60 310 ILE B CA 1
ATOM 6632 C C . ILE B 1 310 ? -2.897 -16.815 -55.586 1.00 37.26 310 ILE B C 1
ATOM 6633 O O . ILE B 1 310 ? -3.503 -17.536 -56.366 1.00 40.50 310 ILE B O 1
ATOM 6638 N N . SER B 1 311 ? -3.175 -15.524 -55.442 1.00 34.71 311 SER B N 1
ATOM 6639 C CA . SER B 1 311 ? -4.293 -14.896 -56.152 1.00 33.05 311 SER B CA 1
ATOM 6640 C C . SER B 1 311 ? -4.008 -14.599 -57.630 1.00 32.42 311 SER B C 1
ATOM 6641 O O . SER B 1 311 ? -4.900 -14.673 -58.477 1.00 26.42 311 SER B O 1
ATOM 6644 N N . ILE B 1 312 ? -2.771 -14.200 -57.917 1.00 34.98 312 ILE B N 1
ATOM 6645 C CA . ILE B 1 312 ? -2.337 -13.997 -59.280 1.00 38.50 312 ILE B CA 1
ATOM 6646 C C . ILE B 1 312 ? -2.393 -15.351 -59.993 1.00 42.14 312 ILE B C 1
ATOM 6647 O O . ILE B 1 312 ? -2.882 -15.478 -61.121 1.00 48.59 312 ILE B O 1
ATOM 6652 N N . LYS B 1 313 ? -1.920 -16.372 -59.301 1.00 25.96 313 LYS B N 1
ATOM 6653 C CA . LYS B 1 313 ? -1.878 -17.700 -59.871 1.00 33.78 313 LYS B CA 1
ATOM 6654 C C . LYS B 1 313 ? -3.307 -18.176 -60.187 1.00 42.02 313 LYS B C 1
ATOM 6655 O O . LYS B 1 313 ? -3.586 -18.686 -61.288 1.00 43.21 313 LYS B O 1
ATOM 6661 N N . GLU B 1 314 ? -4.212 -17.974 -59.229 1.00 37.32 314 GLU B N 1
ATOM 6662 C CA . GLU B 1 314 ? -5.577 -18.463 -59.352 1.00 41.10 314 GLU B CA 1
ATOM 6663 C C . GLU B 1 314 ? -6.313 -17.658 -60.410 1.00 32.86 314 GLU B C 1
ATOM 6664 O O . GLU B 1 314 ? -7.145 -18.175 -61.129 1.00 37.86 314 GLU B O 1
ATOM 6670 N N . ALA B 1 315 ? -5.994 -16.379 -60.502 1.00 27.40 315 ALA B N 1
ATOM 6671 C CA . ALA B 1 315 ? -6.570 -15.561 -61.555 1.00 33.00 315 ALA B CA 1
ATOM 6672 C C . ALA B 1 315 ? -6.136 -16.029 -62.972 1.00 42.25 315 ALA B C 1
ATOM 6673 O O . ALA B 1 315 ? -6.948 -16.043 -63.902 1.00 42.46 315 ALA B O 1
ATOM 6675 N N . ILE B 1 316 ? -4.866 -16.421 -63.112 1.00 32.46 316 ILE B N 1
ATOM 6676 C CA . ILE B 1 316 ? -4.346 -17.050 -64.333 1.00 29.93 316 ILE B CA 1
ATOM 6677 C C . ILE B 1 316 ? -5.099 -18.342 -64.664 1.00 38.78 316 ILE B C 1
ATOM 6678 O O . ILE B 1 316 ? -5.430 -18.608 -65.823 1.00 39.46 316 ILE B O 1
ATOM 6683 N N . TYR B 1 317 ? -5.383 -19.137 -63.638 1.00 45.57 317 TYR B N 1
ATOM 6684 C CA . TYR B 1 317 ? -6.183 -20.341 -63.830 1.00 40.64 317 TYR B CA 1
ATOM 6685 C C . TYR B 1 317 ? -7.616 -20.044 -64.307 1.00 54.25 317 TYR B C 1
ATOM 6686 O O . TYR B 1 317 ? -8.112 -20.693 -65.233 1.00 56.88 317 TYR B O 1
ATOM 6695 N N . HIS B 1 318 ? -8.275 -19.061 -63.697 1.00 51.47 318 HIS B N 1
ATOM 6696 C CA . HIS B 1 318 ? -9.662 -18.758 -64.062 1.00 54.27 318 HIS B CA 1
ATOM 6697 C C . HIS B 1 318 ? -9.795 -18.260 -65.512 1.00 51.95 318 HIS B C 1
ATOM 6698 O O . HIS B 1 318 ? -10.719 -18.643 -66.221 1.00 59.76 318 HIS B O 1
ATOM 6705 N N . ALA B 1 319 ? -8.878 -17.389 -65.926 1.00 37.55 319 ALA B N 1
ATOM 6706 C CA . ALA B 1 319 ? -8.878 -16.829 -67.272 1.00 32.03 319 ALA B CA 1
ATOM 6707 C C . ALA B 1 319 ? -8.636 -17.938 -68.297 1.00 36.73 319 ALA B C 1
ATOM 6708 O O . ALA B 1 319 ? -9.344 -18.046 -69.303 1.00 35.66 319 ALA B O 1
ATOM 6710 N N . SER B 1 320 ? -7.636 -18.767 -68.017 1.00 43.19 320 SER B N 1
ATOM 6711 C CA . SER B 1 320 ? -7.276 -19.871 -68.890 1.00 36.34 320 SER B CA 1
ATOM 6712 C C . SER B 1 320 ? -8.390 -20.898 -69.019 1.00 50.74 320 SER B C 1
ATOM 6713 O O . SER B 1 320 ? -8.807 -21.239 -70.136 1.00 62.17 320 SER B O 1
ATOM 6716 N N . ALA B 1 321 ? -8.861 -21.387 -67.869 1.00 46.54 321 ALA B N 1
ATOM 6717 C CA . ALA B 1 321 ? -9.889 -22.419 -67.815 1.00 48.07 321 ALA B CA 1
ATOM 6718 C C . ALA B 1 321 ? -11.132 -21.943 -68.553 1.00 52.61 321 ALA B C 1
ATOM 6719 O O . ALA B 1 321 ? -11.813 -22.723 -69.220 1.00 52.66 321 ALA B O 1
ATOM 6721 N N . TYR B 1 322 ? -11.404 -20.648 -68.437 1.00 58.17 322 TYR B N 1
ATOM 6722 C CA . TYR B 1 322 ? -12.548 -20.021 -69.084 1.00 60.91 322 TYR B CA 1
ATOM 6723 C C . TYR B 1 322 ? -12.489 -20.046 -70.607 1.00 75.76 322 TYR B C 1
ATOM 6724 O O . TYR B 1 322 ? -13.518 -20.199 -71.259 1.00 80.56 322 TYR B O 1
ATOM 6733 N N . ILE B 1 323 ? -11.289 -19.879 -71.162 1.00 53.93 323 ILE B N 1
ATOM 6734 C CA . ILE B 1 323 ? -11.104 -19.842 -72.605 1.00 59.88 323 ILE B CA 1
ATOM 6735 C C . ILE B 1 323 ? -10.430 -21.115 -73.103 1.00 65.35 323 ILE B C 1
ATOM 6736 O O . ILE B 1 323 ? -9.915 -21.160 -74.228 1.00 54.43 323 ILE B O 1
ATOM 6741 N N . GLY B 1 324 ? -10.423 -22.133 -72.246 1.00 75.88 324 GLY B N 1
ATOM 6742 C CA . GLY B 1 324 ? -9.826 -23.412 -72.568 1.00 66.49 324 GLY B CA 1
ATOM 6743 C C . GLY B 1 324 ? -8.389 -23.298 -73.040 1.00 74.91 324 GLY B C 1
ATOM 6744 O O . GLY B 1 324 ? -8.108 -23.282 -74.243 1.00 71.92 324 GLY B O 1
ATOM 6745 N N . VAL B 1 325 ? -7.468 -23.220 -72.089 1.00 60.80 325 VAL B N 1
ATOM 6746 C CA . VAL B 1 325 ? -6.053 -23.231 -72.421 1.00 58.74 325 VAL B CA 1
ATOM 6747 C C . VAL B 1 325 ? -5.286 -23.681 -71.192 1.00 60.48 325 VAL B C 1
ATOM 6748 O O . VAL B 1 325 ? -5.682 -23.372 -70.075 1.00 67.95 325 VAL B O 1
ATOM 6752 N N . ARG B 1 326 ? -4.203 -24.421 -71.397 1.00 68.89 326 ARG B N 1
ATOM 6753 C CA . ARG B 1 326 ? -3.440 -24.973 -70.281 1.00 62.01 326 ARG B CA 1
ATOM 6754 C C . ARG B 1 326 ? -2.229 -24.125 -69.924 1.00 63.82 326 ARG B C 1
ATOM 6755 O O . ARG B 1 326 ? -1.240 -24.114 -70.655 1.00 67.10 326 ARG B O 1
ATOM 6763 N N . PRO B 1 327 ? -2.307 -23.427 -68.779 1.00 61.56 327 PRO B N 1
ATOM 6764 C CA . PRO B 1 327 ? -1.241 -22.588 -68.229 1.00 52.98 327 PRO B CA 1
ATOM 6765 C C . PRO B 1 327 ? -0.062 -23.407 -67.734 1.00 49.70 327 PRO B C 1
ATOM 6766 O O . PRO B 1 327 ? -0.230 -24.360 -66.972 1.00 65.15 327 PRO B O 1
ATOM 6770 N N . LYS B 1 328 ? 1.134 -23.025 -68.154 1.00 49.22 328 LYS B N 1
ATOM 6771 C CA . LYS B 1 328 ? 2.334 -23.551 -67.528 1.00 52.63 328 LYS B CA 1
ATOM 6772 C C . LYS B 1 328 ? 3.118 -22.372 -66.971 1.00 45.90 328 LYS B C 1
ATOM 6773 O O . LYS B 1 328 ? 3.409 -21.423 -67.690 1.00 40.31 328 LYS B O 1
ATOM 6779 N N . LEU B 1 329 ? 3.437 -22.438 -65.681 1.00 36.72 329 LEU B N 1
ATOM 6780 C CA . LEU B 1 329 ? 4.043 -21.312 -64.972 1.00 34.83 329 LEU B CA 1
ATOM 6781 C C . LEU B 1 329 ? 5.560 -21.444 -64.819 1.00 34.51 329 LEU B C 1
ATOM 6782 O O . LEU B 1 329 ? 6.063 -22.394 -64.228 1.00 39.75 329 LEU B O 1
ATOM 6787 N N . ILE B 1 330 ? 6.276 -20.479 -65.383 1.00 37.80 330 ILE B N 1
ATOM 6788 C CA . ILE B 1 330 ? 7.724 -20.420 -65.288 1.00 28.81 330 ILE B CA 1
ATOM 6789 C C . ILE B 1 330 ? 8.044 -19.316 -64.295 1.00 39.02 330 ILE B C 1
ATOM 6790 O O . ILE B 1 330 ? 7.996 -18.135 -64.643 1.00 39.81 330 ILE B O 1
ATOM 6795 N N . TRP B 1 331 ? 8.346 -19.710 -63.061 1.00 45.06 331 TRP B N 1
ATOM 6796 C CA . TRP B 1 331 ? 8.744 -18.786 -62.010 1.00 38.87 331 TRP B CA 1
ATOM 6797 C C . TRP B 1 331 ? 10.199 -18.382 -62.178 1.00 49.80 331 TRP B C 1
ATOM 6798 O O . TRP B 1 331 ? 11.092 -19.222 -62.272 1.00 52.42 331 TRP B O 1
ATOM 6809 N N . ILE B 1 332 ? 10.441 -17.083 -62.166 1.00 62.76 332 ILE B N 1
ATOM 6810 C CA . ILE B 1 332 ? 11.782 -16.588 -62.384 1.00 66.89 332 ILE B CA 1
ATOM 6811 C C . ILE B 1 332 ? 12.181 -15.597 -61.309 1.00 67.32 332 ILE B C 1
ATOM 6812 O O . ILE B 1 332 ? 11.619 -14.508 -61.228 1.00 75.67 332 ILE B O 1
ATOM 6817 N N . GLU B 1 333 ? 13.145 -15.983 -60.477 1.00 69.57 333 GLU B N 1
ATOM 6818 C CA . GLU B 1 333 ? 13.714 -15.060 -59.501 1.00 69.53 333 GLU B CA 1
ATOM 6819 C C . GLU B 1 333 ? 14.339 -13.870 -60.215 1.00 60.32 333 GLU B C 1
ATOM 6820 O O . GLU B 1 333 ? 15.154 -14.026 -61.127 1.00 66.90 333 GLU B O 1
ATOM 6826 N N . SER B 1 334 ? 13.947 -12.676 -59.796 1.00 52.84 334 SER B N 1
ATOM 6827 C CA . SER B 1 334 ? 14.359 -11.459 -60.491 1.00 66.03 334 SER B CA 1
ATOM 6828 C C . SER B 1 334 ? 15.864 -11.247 -60.457 1.00 62.69 334 SER B C 1
ATOM 6829 O O . SER B 1 334 ? 16.397 -10.418 -61.181 1.00 59.26 334 SER B O 1
ATOM 6832 N N . THR B 1 335 ? 16.552 -11.982 -59.596 1.00 68.88 335 THR B N 1
ATOM 6833 C CA . THR B 1 335 ? 17.993 -11.844 -59.537 1.00 74.56 335 THR B CA 1
ATOM 6834 C C . THR B 1 335 ? 18.642 -12.587 -60.696 1.00 74.41 335 THR B C 1
ATOM 6835 O O . THR B 1 335 ? 19.618 -12.116 -61.271 1.00 80.47 335 THR B O 1
ATOM 6839 N N . ASP B 1 336 ? 18.082 -13.736 -61.053 1.00 57.89 336 ASP B N 1
ATOM 6840 C CA . ASP B 1 336 ? 18.607 -14.533 -62.161 1.00 67.56 336 ASP B CA 1
ATOM 6841 C C . ASP B 1 336 ? 18.587 -13.781 -63.499 1.00 75.58 336 ASP B C 1
ATOM 6842 O O . ASP B 1 336 ? 18.989 -14.320 -64.531 1.00 74.44 336 ASP B O 1
ATOM 6847 N N . LEU B 1 337 ? 18.118 -12.537 -63.471 1.00 62.83 337 LEU B N 1
ATOM 6848 C CA . LEU B 1 337 ? 18.058 -11.704 -64.665 1.00 51.68 337 LEU B CA 1
ATOM 6849 C C . LEU B 1 337 ? 19.057 -10.563 -64.542 1.00 54.79 337 LEU B C 1
ATOM 6850 O O . LEU B 1 337 ? 19.343 -9.848 -65.510 1.00 59.40 337 LEU B O 1
ATOM 6855 N N . GLU B 1 338 ? 19.572 -10.390 -63.331 1.00 67.36 338 GLU B N 1
ATOM 6856 C CA . GLU B 1 338 ? 20.484 -9.299 -63.040 1.00 69.24 338 GLU B CA 1
ATOM 6857 C C . GLU B 1 338 ? 21.907 -9.598 -63.507 1.00 80.88 338 GLU B C 1
ATOM 6858 O O . GLU B 1 338 ? 22.802 -9.862 -62.706 1.00 76.44 338 GLU B O 1
ATOM 6864 N N . SER B 1 339 ? 22.091 -9.533 -64.821 1.00 74.33 339 SER B N 1
ATOM 6865 C CA . SER B 1 339 ? 23.364 -9.806 -65.469 1.00 74.93 339 SER B CA 1
ATOM 6866 C C . SER B 1 339 ? 23.411 -9.125 -66.831 1.00 88.11 339 SER B C 1
ATOM 6867 O O . SER B 1 339 ? 22.724 -9.539 -67.774 1.00 80.58 339 SER B O 1
ATOM 6870 N N . ASP B 1 340 ? 24.211 -8.070 -66.931 1.00 155.52 340 ASP B N 1
ATOM 6871 C CA . ASP B 1 340 ? 24.505 -7.471 -68.220 1.00 147.11 340 ASP B CA 1
ATOM 6872 C C . ASP B 1 340 ? 25.342 -8.497 -68.967 1.00 151.64 340 ASP B C 1
ATOM 6873 O O . ASP B 1 340 ? 25.436 -8.481 -70.195 1.00 172.89 340 ASP B O 1
ATOM 6878 N N . THR B 1 341 ? 25.953 -9.388 -68.190 1.00 113.84 341 THR B N 1
ATOM 6879 C CA . THR B 1 341 ? 26.543 -10.616 -68.698 1.00 125.67 341 THR B CA 1
ATOM 6880 C C . THR B 1 341 ? 25.418 -11.530 -69.169 1.00 120.16 341 THR B C 1
ATOM 6881 O O . THR B 1 341 ? 24.489 -11.078 -69.833 1.00 117.44 341 THR B O 1
ATOM 6885 N N . LYS B 1 342 ? 25.512 -12.810 -68.805 1.00 107.15 342 LYS B N 1
ATOM 6886 C CA . LYS B 1 342 ? 24.472 -13.815 -69.056 1.00 111.18 342 LYS B CA 1
ATOM 6887 C C . LYS B 1 342 ? 23.237 -13.230 -69.704 1.00 107.42 342 LYS B C 1
ATOM 6888 O O . LYS B 1 342 ? 22.544 -12.419 -69.100 1.00 98.98 342 LYS B O 1
ATOM 6894 N N . ASN B 1 343 ? 22.943 -13.670 -70.918 1.00 92.33 343 ASN B N 1
ATOM 6895 C CA . ASN B 1 343 ? 21.826 -13.119 -71.670 1.00 86.87 343 ASN B CA 1
ATOM 6896 C C . ASN B 1 343 ? 20.537 -13.903 -71.452 1.00 79.15 343 ASN B C 1
ATOM 6897 O O . ASN B 1 343 ? 20.547 -14.967 -70.816 1.00 68.49 343 ASN B O 1
ATOM 6902 N N . LEU B 1 344 ? 19.435 -13.373 -71.980 1.00 89.12 344 LEU B N 1
ATOM 6903 C CA . LEU B 1 344 ? 18.108 -13.823 -71.578 1.00 83.82 344 LEU B CA 1
ATOM 6904 C C . LEU B 1 344 ? 17.179 -14.092 -72.752 1.00 76.08 344 LEU B C 1
ATOM 6905 O O . LEU B 1 344 ? 16.063 -14.583 -72.564 1.00 75.78 344 LEU B O 1
ATOM 6910 N N . ASN B 1 345 ? 17.626 -13.761 -73.960 1.00 85.76 345 ASN B N 1
ATOM 6911 C CA . ASN B 1 345 ? 16.787 -13.940 -75.148 1.00 81.56 345 ASN B CA 1
ATOM 6912 C C . ASN B 1 345 ? 16.552 -15.417 -75.486 1.00 79.32 345 ASN B C 1
ATOM 6913 O O . ASN B 1 345 ? 16.273 -15.774 -76.631 1.00 70.75 345 ASN B O 1
ATOM 6918 N N . GLU B 1 346 ? 16.656 -16.252 -74.455 1.00 90.18 346 GLU B N 1
ATOM 6919 C CA . GLU B 1 346 ? 16.498 -17.695 -74.556 1.00 103.25 346 GLU B CA 1
ATOM 6920 C C . GLU B 1 346 ? 15.813 -18.182 -73.287 1.00 106.46 346 GLU B C 1
ATOM 6921 O O . GLU B 1 346 ? 15.185 -19.242 -73.271 1.00 103.92 346 GLU B O 1
ATOM 6927 N N . ILE B 1 347 ? 15.959 -17.396 -72.221 1.00 83.98 347 ILE B N 1
ATOM 6928 C CA . ILE B 1 347 ? 15.257 -17.624 -70.955 1.00 72.05 347 ILE B CA 1
ATOM 6929 C C . ILE B 1 347 ? 13.785 -17.231 -71.072 1.00 70.50 347 ILE B C 1
ATOM 6930 O O . ILE B 1 347 ? 12.922 -17.842 -70.442 1.00 58.43 347 ILE B O 1
ATOM 6935 N N . LEU B 1 348 ? 13.510 -16.206 -71.878 1.00 65.90 348 LEU B N 1
ATOM 6936 C CA . LEU B 1 348 ? 12.151 -15.727 -72.066 1.00 53.27 348 LEU B CA 1
ATOM 6937 C C . LEU B 1 348 ? 11.818 -15.745 -73.561 1.00 68.52 348 LEU B C 1
ATOM 6938 O O . LEU B 1 348 ? 10.751 -15.270 -73.986 1.00 65.25 348 LEU B O 1
ATOM 6943 N N . GLY B 1 349 ? 12.742 -16.291 -74.357 1.00 80.49 349 GLY B N 1
ATOM 6944 C CA . GLY B 1 349 ? 12.479 -16.559 -75.762 1.00 63.74 349 GLY B CA 1
ATOM 6945 C C . GLY B 1 349 ? 11.394 -17.611 -75.852 1.00 60.65 349 GLY B C 1
ATOM 6946 O O . GLY B 1 349 ? 10.544 -17.583 -76.742 1.00 68.78 349 GLY B O 1
ATOM 6947 N N . ASN B 1 350 ? 11.412 -18.535 -74.898 1.00 66.51 350 ASN B N 1
ATOM 6948 C CA . ASN B 1 350 ? 10.415 -19.595 -74.849 1.00 79.64 350 ASN B CA 1
ATOM 6949 C C . ASN B 1 350 ? 9.017 -19.181 -74.354 1.00 73.81 350 ASN B C 1
ATOM 6950 O O . ASN B 1 350 ? 8.018 -19.697 -74.858 1.00 64.53 350 ASN B O 1
ATOM 6955 N N . VAL B 1 351 ? 8.932 -18.272 -73.377 1.00 47.18 351 VAL B N 1
ATOM 6956 C CA . VAL B 1 351 ? 7.619 -17.945 -72.791 1.00 42.14 351 VAL B CA 1
ATOM 6957 C C . VAL B 1 351 ? 6.791 -17.054 -73.690 1.00 37.02 351 VAL B C 1
ATOM 6958 O O . VAL B 1 351 ? 7.324 -16.216 -74.420 1.00 48.44 351 VAL B O 1
ATOM 6962 N N . ASN B 1 352 ? 5.482 -17.253 -73.636 1.00 55.65 352 ASN B N 1
ATOM 6963 C CA . ASN B 1 352 ? 4.555 -16.578 -74.525 1.00 52.30 352 ASN B CA 1
ATOM 6964 C C . ASN B 1 352 ? 3.868 -15.433 -73.813 1.00 61.95 352 ASN B C 1
ATOM 6965 O O . ASN B 1 352 ? 2.828 -14.964 -74.258 1.00 60.92 352 ASN B O 1
ATOM 6970 N N . GLY B 1 353 ? 4.442 -15.003 -72.693 1.00 46.63 353 GLY B N 1
ATOM 6971 C CA . GLY B 1 353 ? 3.846 -13.964 -71.873 1.00 41.59 353 GLY B CA 1
ATOM 6972 C C . GLY B 1 353 ? 4.586 -13.758 -70.561 1.00 39.68 353 GLY B C 1
ATOM 6973 O O . GLY B 1 353 ? 5.124 -14.694 -69.956 1.00 35.64 353 GLY B O 1
ATOM 6974 N N . ILE B 1 354 ? 4.609 -12.516 -70.109 1.00 36.40 354 ILE B N 1
ATOM 6975 C CA . ILE B 1 354 ? 5.406 -12.180 -68.943 1.00 36.76 354 ILE B CA 1
ATOM 6976 C C . ILE B 1 354 ? 4.633 -11.313 -67.973 1.00 41.97 354 ILE B C 1
ATOM 6977 O O . ILE B 1 354 ? 3.885 -10.413 -68.369 1.00 36.60 354 ILE B O 1
ATOM 6982 N N . ILE B 1 355 ? 4.823 -11.611 -66.692 1.00 36.50 355 ILE B N 1
ATOM 6983 C CA . ILE B 1 355 ? 4.183 -10.878 -65.641 1.00 25.36 355 ILE B CA 1
ATOM 6984 C C . ILE B 1 355 ? 5.251 -10.496 -64.649 1.00 25.56 355 ILE B C 1
ATOM 6985 O O . ILE B 1 355 ? 5.992 -11.359 -64.194 1.00 26.87 355 ILE B O 1
ATOM 6990 N N . VAL B 1 356 ? 5.312 -9.212 -64.300 1.00 32.23 356 VAL B N 1
ATOM 6991 C CA . VAL B 1 356 ? 6.165 -8.762 -63.201 1.00 36.46 356 VAL B CA 1
ATOM 6992 C C . VAL B 1 356 ? 5.365 -8.592 -61.923 1.00 37.70 356 VAL B C 1
ATOM 6993 O O . VAL B 1 356 ? 4.397 -7.811 -61.873 1.00 38.24 356 VAL B O 1
ATOM 6997 N N . LEU B 1 357 ? 5.809 -9.313 -60.897 1.00 40.94 357 LEU B N 1
ATOM 6998 C CA . LEU B 1 357 ? 5.118 -9.454 -59.618 1.00 41.14 357 LEU B CA 1
ATOM 6999 C C . LEU B 1 357 ? 5.093 -8.204 -58.736 1.00 38.89 357 LEU B C 1
ATOM 7000 O O . LEU B 1 357 ? 6.022 -7.403 -58.740 1.00 38.18 357 LEU B O 1
ATOM 7005 N N . PRO B 1 358 ? 4.013 -8.057 -57.967 1.00 34.99 358 PRO B N 1
ATOM 7006 C CA . PRO B 1 358 ? 3.871 -7.127 -56.834 1.00 35.86 358 PRO B CA 1
ATOM 7007 C C . PRO B 1 358 ? 4.985 -7.348 -55.823 1.00 35.86 358 PRO B C 1
ATOM 7008 O O . PRO B 1 358 ? 5.657 -8.392 -55.833 1.00 34.35 358 PRO B O 1
ATOM 7012 N N . GLY B 1 359 ? 5.179 -6.388 -54.930 1.00 38.01 359 GLY B N 1
ATOM 7013 C CA . GLY B 1 359 ? 6.178 -6.557 -53.885 1.00 46.52 359 GLY B CA 1
ATOM 7014 C C . GLY B 1 359 ? 7.453 -5.799 -54.178 1.00 51.81 359 GLY B C 1
ATOM 7015 O O . GLY B 1 359 ? 8.004 -5.880 -55.279 1.00 69.33 359 GLY B O 1
ATOM 7016 N N . PHE B 1 360 ? 7.950 -5.107 -53.161 1.00 60.45 360 PHE B N 1
ATOM 7017 C CA . PHE B 1 360 ? 8.786 -3.940 -53.369 1.00 69.69 360 PHE B CA 1
ATOM 7018 C C . PHE B 1 360 ? 10.207 -4.073 -52.877 1.00 75.76 360 PHE B C 1
ATOM 7019 O O . PHE B 1 360 ? 10.836 -5.118 -53.020 1.00 55.77 360 PHE B O 1
ATOM 7027 N N . GLY B 1 361 ? 10.700 -2.986 -52.291 1.00 93.53 361 GLY B N 1
ATOM 7028 C CA . GLY B 1 361 ? 12.095 -2.881 -51.929 1.00 95.07 361 GLY B CA 1
ATOM 7029 C C . GLY B 1 361 ? 12.909 -2.577 -53.168 1.00 102.61 361 GLY B C 1
ATOM 7030 O O . GLY B 1 361 ? 12.527 -1.736 -53.984 1.00 101.11 361 GLY B O 1
ATOM 7031 N N . SER B 1 362 ? 14.027 -3.275 -53.314 1.00 81.82 362 SER B N 1
ATOM 7032 C CA . SER B 1 362 ? 14.917 -3.063 -54.441 1.00 77.49 362 SER B CA 1
ATOM 7033 C C . SER B 1 362 ? 15.734 -4.324 -54.633 1.00 86.02 362 SER B C 1
ATOM 7034 O O . SER B 1 362 ? 16.722 -4.345 -55.371 1.00 84.63 362 SER B O 1
ATOM 7037 N N . ARG B 1 363 ? 15.306 -5.382 -53.960 1.00 102.43 363 ARG B N 1
ATOM 7038 C CA . ARG B 1 363 ? 16.024 -6.640 -53.998 1.00 104.78 363 ARG B CA 1
ATOM 7039 C C . ARG B 1 363 ? 16.487 -6.976 -55.406 1.00 93.33 363 ARG B C 1
ATOM 7040 O O . ARG B 1 363 ? 17.684 -7.114 -55.648 1.00 102.97 363 ARG B O 1
ATOM 7048 N N . GLY B 1 364 ? 15.544 -7.075 -56.338 1.00 69.71 364 GLY B N 1
ATOM 7049 C CA . GLY B 1 364 ? 15.862 -7.479 -57.700 1.00 65.32 364 GLY B CA 1
ATOM 7050 C C . GLY B 1 364 ? 15.254 -6.573 -58.758 1.00 63.21 364 GLY B C 1
ATOM 7051 O O . GLY B 1 364 ? 14.798 -7.037 -59.800 1.00 57.65 364 GLY B O 1
ATOM 7052 N N . ALA B 1 365 ? 15.264 -5.271 -58.494 1.00 73.48 365 ALA B N 1
ATOM 7053 C CA . ALA B 1 365 ? 14.570 -4.305 -59.340 1.00 59.17 365 ALA B CA 1
ATOM 7054 C C . ALA B 1 365 ? 15.146 -4.125 -60.757 1.00 67.43 365 ALA B C 1
ATOM 7055 O O . ALA B 1 365 ? 14.451 -3.623 -61.648 1.00 61.34 365 ALA B O 1
ATOM 7057 N N . GLU B 1 366 ? 16.404 -4.501 -60.974 1.00 59.22 366 GLU B N 1
ATOM 7058 C CA . GLU B 1 366 ? 16.944 -4.460 -62.336 1.00 50.62 366 GLU B CA 1
ATOM 7059 C C . GLU B 1 366 ? 16.527 -5.700 -63.112 1.00 52.04 366 GLU B C 1
ATOM 7060 O O . GLU B 1 366 ? 16.157 -5.615 -64.285 1.00 50.86 366 GLU B O 1
ATOM 7066 N N . GLY B 1 367 ? 16.566 -6.847 -62.439 1.00 72.74 367 GLY B N 1
ATOM 7067 C CA . GLY B 1 367 ? 16.106 -8.088 -63.029 1.00 72.59 367 GLY B CA 1
ATOM 7068 C C . GLY B 1 367 ? 14.694 -7.910 -63.548 1.00 71.61 367 GLY B C 1
ATOM 7069 O O . GLY B 1 367 ? 14.386 -8.285 -64.681 1.00 74.24 367 GLY B O 1
ATOM 7070 N N . LYS B 1 368 ? 13.845 -7.306 -62.719 1.00 57.68 368 LYS B N 1
ATOM 7071 C CA . LYS B 1 368 ? 12.454 -7.023 -63.082 1.00 54.66 368 LYS B CA 1
ATOM 7072 C C . LYS B 1 368 ? 12.372 -6.004 -64.217 1.00 51.96 368 LYS B C 1
ATOM 7073 O O . LYS B 1 368 ? 11.558 -6.152 -65.145 1.00 43.99 368 LYS B O 1
ATOM 7079 N N . ILE B 1 369 ? 13.212 -4.974 -64.144 1.00 41.15 369 ILE B N 1
ATOM 7080 C CA . ILE B 1 369 ? 13.223 -3.936 -65.177 1.00 46.04 369 ILE B CA 1
ATOM 7081 C C . ILE B 1 369 ? 13.710 -4.456 -66.540 1.00 47.89 369 ILE B C 1
ATOM 7082 O O . ILE B 1 369 ? 13.209 -4.051 -67.583 1.00 46.45 369 ILE B O 1
ATOM 7087 N N . LYS B 1 370 ? 14.662 -5.376 -66.529 1.00 45.37 370 LYS B N 1
ATOM 7088 C CA . LYS B 1 370 ? 15.136 -5.969 -67.771 1.00 47.63 370 LYS B CA 1
ATOM 7089 C C . LYS B 1 370 ? 14.055 -6.842 -68.409 1.00 46.69 370 LYS B C 1
ATOM 7090 O O . LYS B 1 370 ? 13.845 -6.819 -69.624 1.00 42.53 370 LYS B O 1
ATOM 7096 N N . ALA B 1 371 ? 13.366 -7.604 -67.575 1.00 47.23 371 ALA B N 1
ATOM 7097 C CA . ALA B 1 371 ? 12.294 -8.458 -68.045 1.00 49.14 371 ALA B CA 1
ATOM 7098 C C . ALA B 1 371 ? 11.219 -7.616 -68.718 1.00 42.54 371 ALA B C 1
ATOM 7099 O O . ALA B 1 371 ? 10.643 -8.014 -69.729 1.00 46.24 371 ALA B O 1
ATOM 7101 N N . ILE B 1 372 ? 10.961 -6.440 -68.161 1.00 39.58 372 ILE B N 1
ATOM 7102 C CA . ILE B 1 372 ? 9.981 -5.540 -68.749 1.00 43.55 372 ILE B CA 1
ATOM 7103 C C . ILE B 1 372 ? 10.461 -5.010 -70.097 1.00 47.37 372 ILE B C 1
ATOM 7104 O O . ILE B 1 372 ? 9.723 -5.061 -71.089 1.00 36.99 372 ILE B O 1
ATOM 7109 N N . LYS B 1 373 ? 11.696 -4.501 -70.114 1.00 39.29 373 LYS B N 1
ATOM 7110 C CA . LYS B 1 373 ? 12.338 -4.016 -71.339 1.00 38.71 373 LYS B CA 1
ATOM 7111 C C . LYS B 1 373 ? 12.241 -5.099 -72.402 1.00 34.56 373 LYS B C 1
ATOM 7112 O O . LYS B 1 373 ? 11.836 -4.839 -73.533 1.00 35.09 373 LYS B O 1
ATOM 7118 N N . TYR B 1 374 ? 12.550 -6.330 -72.010 1.00 31.64 374 TYR B N 1
ATOM 7119 C CA . TYR B 1 374 ? 12.457 -7.446 -72.941 1.00 45.54 374 TYR B CA 1
ATOM 7120 C C . TYR B 1 374 ? 11.035 -7.677 -73.445 1.00 49.08 374 TYR B C 1
ATOM 7121 O O . TYR B 1 374 ? 10.841 -7.931 -74.627 1.00 47.84 374 TYR B O 1
ATOM 7130 N N . ALA B 1 375 ? 10.038 -7.587 -72.564 1.00 63.71 375 ALA B N 1
ATOM 7131 C CA . ALA B 1 375 ? 8.659 -7.808 -72.994 1.00 46.89 375 ALA B CA 1
ATOM 7132 C C . ALA B 1 375 ? 8.239 -6.740 -73.990 1.00 46.72 375 ALA B C 1
ATOM 7133 O O . ALA B 1 375 ? 7.685 -7.041 -75.049 1.00 47.50 375 ALA B O 1
ATOM 7135 N N . ARG B 1 376 ? 8.520 -5.492 -73.634 1.00 35.91 376 ARG B N 1
ATOM 7136 C CA . ARG B 1 376 ? 8.173 -4.356 -74.461 1.00 44.45 376 ARG B CA 1
ATOM 7137 C C . ARG B 1 376 ? 8.874 -4.422 -75.831 1.00 47.41 376 ARG B C 1
ATOM 7138 O O . ARG B 1 376 ? 8.225 -4.294 -76.870 1.00 37.83 376 ARG B O 1
ATOM 7146 N N . GLU B 1 377 ? 10.187 -4.638 -75.827 1.00 50.11 377 GLU B N 1
ATOM 7147 C CA . GLU B 1 377 ? 10.978 -4.601 -77.059 1.00 66.82 377 GLU B CA 1
ATOM 7148 C C . GLU B 1 377 ? 10.725 -5.762 -78.039 1.00 65.50 377 GLU B C 1
ATOM 7149 O O . GLU B 1 377 ? 10.737 -5.564 -79.259 1.00 56.85 377 GLU B O 1
ATOM 7155 N N . HIS B 1 378 ? 10.498 -6.959 -77.503 1.00 61.69 378 HIS B N 1
ATOM 7156 C CA . HIS B 1 378 ? 10.246 -8.146 -78.311 1.00 53.96 378 HIS B CA 1
ATOM 7157 C C . HIS B 1 378 ? 8.750 -8.426 -78.452 1.00 53.51 378 HIS B C 1
ATOM 7158 O O . HIS B 1 378 ? 8.356 -9.483 -78.949 1.00 45.65 378 HIS B O 1
ATOM 7165 N N . ASN B 1 379 ? 7.928 -7.478 -77.997 1.00 50.82 379 ASN B N 1
ATOM 7166 C CA . ASN B 1 379 ? 6.474 -7.547 -78.178 1.00 53.18 379 ASN B CA 1
ATOM 7167 C C . ASN B 1 379 ? 5.822 -8.776 -77.540 1.00 42.97 379 ASN B C 1
ATOM 7168 O O . ASN B 1 379 ? 4.807 -9.259 -78.028 1.00 41.89 379 ASN B O 1
ATOM 7173 N N . ILE B 1 380 ? 6.418 -9.286 -76.466 1.00 32.03 380 ILE B N 1
ATOM 7174 C CA . ILE B 1 380 ? 5.824 -10.369 -75.668 1.00 41.20 380 ILE B CA 1
ATOM 7175 C C . ILE B 1 380 ? 4.712 -9.830 -74.750 1.00 32.06 380 ILE B C 1
ATOM 7176 O O . ILE B 1 380 ? 4.964 -8.924 -73.969 1.00 25.10 380 ILE B O 1
ATOM 7181 N N . PRO B 1 381 ? 3.485 -10.386 -74.835 1.00 35.86 381 PRO B N 1
ATOM 7182 C CA . PRO B 1 381 ? 2.383 -9.849 -74.006 1.00 42.16 381 PRO B CA 1
ATOM 7183 C C . PRO B 1 381 ? 2.737 -9.836 -72.518 1.00 48.41 381 PRO B C 1
ATOM 7184 O O . PRO B 1 381 ? 3.275 -10.791 -71.953 1.00 38.57 381 PRO B O 1
ATOM 7188 N N . PHE B 1 382 ? 2.430 -8.715 -71.889 1.00 33.93 382 PHE B N 1
ATOM 7189 C CA . PHE B 1 382 ? 2.930 -8.438 -70.560 1.00 35.17 382 PHE B CA 1
ATOM 7190 C C . PHE B 1 382 ? 1.902 -7.732 -69.683 1.00 39.19 382 PHE B C 1
ATOM 7191 O O . PHE B 1 382 ? 1.177 -6.832 -70.136 1.00 30.57 382 PHE B O 1
ATOM 7199 N N . LEU B 1 383 ? 1.876 -8.142 -68.418 1.00 33.52 383 LEU B N 1
ATOM 7200 C CA . LEU B 1 383 ? 0.955 -7.608 -67.423 1.00 35.85 383 LEU B CA 1
ATOM 7201 C C . LEU B 1 383 ? 1.765 -7.126 -66.218 1.00 34.56 383 LEU B C 1
ATOM 7202 O O . LEU B 1 383 ? 2.542 -7.888 -65.634 1.00 35.55 383 LEU B O 1
ATOM 7207 N N . GLY B 1 384 ? 1.612 -5.852 -65.875 1.00 52.87 384 GLY B N 1
ATOM 7208 C CA . GLY B 1 384 ? 2.313 -5.263 -64.743 1.00 50.02 384 GLY B CA 1
ATOM 7209 C C . GLY B 1 384 ? 1.375 -5.061 -63.557 1.00 54.52 384 GLY B C 1
ATOM 7210 O O . GLY B 1 384 ? 0.302 -4.463 -63.685 1.00 50.43 384 GLY B O 1
ATOM 7211 N N . ILE B 1 385 ? 1.787 -5.566 -62.399 1.00 41.10 385 ILE B N 1
ATOM 7212 C CA . ILE B 1 385 ? 0.983 -5.471 -61.196 1.00 41.02 385 ILE B CA 1
ATOM 7213 C C . ILE B 1 385 ? 1.755 -4.761 -60.085 1.00 35.09 385 ILE B C 1
ATOM 7214 O O . ILE B 1 385 ? 2.820 -5.215 -59.698 1.00 44.20 385 ILE B O 1
ATOM 7219 N N . CYS B 1 386 ? 1.217 -3.639 -59.598 1.00 39.77 386 CYS B N 1
ATOM 7220 C CA . CYS B 1 386 ? 1.712 -2.943 -58.383 1.00 44.41 386 CYS B CA 1
ATOM 7221 C C . CYS B 1 386 ? 3.163 -2.502 -58.479 1.00 40.66 386 CYS B C 1
ATOM 7222 O O . CYS B 1 386 ? 3.490 -1.595 -59.245 1.00 42.33 386 CYS B O 1
ATOM 7225 N N . PHE B 1 387 ? 4.053 -3.114 -57.708 1.00 21.78 387 PHE B N 1
ATOM 7226 C CA . PHE B 1 387 ? 5.452 -2.754 -57.923 1.00 36.20 387 PHE B CA 1
ATOM 7227 C C . PHE B 1 387 ? 5.862 -2.994 -59.393 1.00 28.71 387 PHE B C 1
ATOM 7228 O O . PHE B 1 387 ? 6.739 -2.323 -59.911 1.00 24.04 387 PHE B O 1
ATOM 7236 N N . GLY B 1 388 ? 5.201 -3.943 -60.050 1.00 36.93 388 GLY B N 1
ATOM 7237 C CA . GLY B 1 388 ? 5.451 -4.230 -61.441 1.00 35.67 388 GLY B CA 1
ATOM 7238 C C . GLY B 1 388 ? 5.032 -3.050 -62.286 1.00 37.53 388 GLY B C 1
ATOM 7239 O O . GLY B 1 388 ? 5.781 -2.593 -63.160 1.00 40.36 388 GLY B O 1
ATOM 7240 N N . PHE B 1 389 ? 3.843 -2.530 -62.008 1.00 32.05 389 PHE B N 1
ATOM 7241 C CA . PHE B 1 389 ? 3.365 -1.385 -62.767 1.00 29.46 389 PHE B CA 1
ATOM 7242 C C . PHE B 1 389 ? 4.347 -0.207 -62.638 1.00 30.47 389 PHE B C 1
ATOM 7243 O O . PHE B 1 389 ? 4.630 0.486 -63.600 1.00 32.43 389 PHE B O 1
ATOM 7251 N N . GLN B 1 390 ? 4.864 0.005 -61.437 1.00 42.75 390 GLN B N 1
ATOM 7252 C CA . GLN B 1 390 ? 5.776 1.107 -61.167 1.00 40.22 390 GLN B CA 1
ATOM 7253 C C . GLN B 1 390 ? 7.119 0.953 -61.901 1.00 42.59 390 GLN B C 1
ATOM 7254 O O . GLN B 1 390 ? 7.741 1.939 -62.328 1.00 36.37 390 GLN B O 1
ATOM 7260 N N . LEU B 1 391 ? 7.587 -0.282 -62.035 1.00 45.54 391 LEU B N 1
ATOM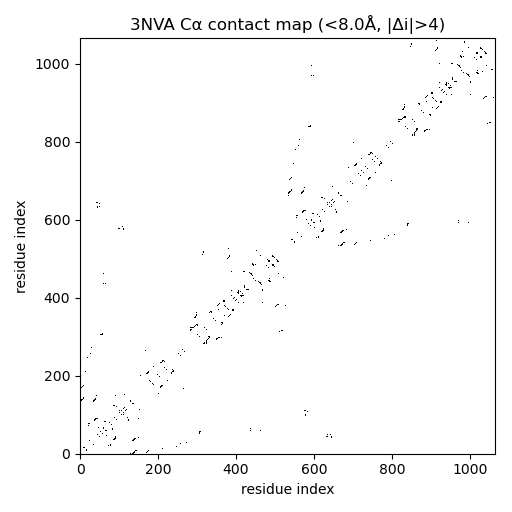 7261 C CA . LEU B 1 391 ? 8.834 -0.497 -62.757 1.00 43.43 391 LEU B CA 1
ATOM 7262 C C . LEU B 1 391 ? 8.627 -0.346 -64.267 1.00 47.76 391 LEU B C 1
ATOM 7263 O O . LEU B 1 391 ? 9.590 -0.140 -64.996 1.00 44.71 391 LEU B O 1
ATOM 7268 N N . SER B 1 392 ? 7.379 -0.440 -64.735 1.00 35.97 392 SER B N 1
ATOM 7269 C CA . SER B 1 392 ? 7.087 -0.123 -66.132 1.00 38.70 392 SER B CA 1
ATOM 7270 C C . SER B 1 392 ? 7.322 1.366 -66.359 1.00 45.58 392 SER B C 1
ATOM 7271 O O . SER B 1 392 ? 8.010 1.760 -67.309 1.00 40.37 392 SER B O 1
ATOM 7274 N N . ILE B 1 393 ? 6.761 2.193 -65.483 1.00 33.59 393 ILE B N 1
ATOM 7275 C CA . ILE B 1 393 ? 7.001 3.629 -65.576 1.00 41.04 393 ILE B CA 1
ATOM 7276 C C . ILE B 1 393 ? 8.494 3.904 -65.619 1.00 37.07 393 ILE B C 1
ATOM 7277 O O . ILE B 1 393 ? 8.959 4.688 -66.438 1.00 35.24 393 ILE B O 1
ATOM 7282 N N . VAL B 1 394 ? 9.238 3.248 -64.736 1.00 35.64 394 VAL B N 1
ATOM 7283 C CA . VAL B 1 394 ? 10.682 3.441 -64.644 1.00 35.94 394 VAL B CA 1
ATOM 7284 C C . VAL B 1 394 ? 11.386 2.952 -65.909 1.00 42.94 394 VAL B C 1
ATOM 7285 O O . VAL B 1 394 ? 12.255 3.632 -66.446 1.00 42.20 394 VAL B O 1
ATOM 7289 N N . GLU B 1 395 ? 10.994 1.774 -66.388 1.00 41.08 395 GLU B N 1
ATOM 7290 C CA . GLU B 1 395 ? 11.615 1.198 -67.571 1.00 43.36 395 GLU B CA 1
ATOM 7291 C C . GLU B 1 395 ? 11.307 2.049 -68.803 1.00 45.53 395 GLU B C 1
ATOM 7292 O O . GLU B 1 395 ? 12.204 2.353 -69.590 1.00 43.67 395 GLU B O 1
ATOM 7298 N N . PHE B 1 396 ? 10.050 2.445 -68.953 1.00 34.92 396 PHE B N 1
ATOM 7299 C CA . PHE B 1 396 ? 9.644 3.245 -70.098 1.00 39.72 396 PHE B CA 1
ATOM 7300 C C . PHE B 1 396 ? 10.340 4.594 -70.132 1.00 49.76 396 PHE B C 1
ATOM 7301 O O . PHE B 1 396 ? 10.691 5.102 -71.208 1.00 46.47 396 PHE B O 1
ATOM 7309 N N . ALA B 1 397 ? 10.536 5.175 -68.952 1.00 45.64 397 ALA B N 1
ATOM 7310 C CA . ALA B 1 397 ? 11.189 6.475 -68.855 1.00 51.48 397 ALA B CA 1
ATOM 7311 C C . ALA B 1 397 ? 12.690 6.438 -69.150 1.00 52.76 397 ALA B C 1
ATOM 7312 O O . ALA B 1 397 ? 13.207 7.348 -69.795 1.00 51.00 397 ALA B O 1
ATOM 7314 N N . ARG B 1 398 ? 13.400 5.416 -68.673 1.00 50.86 398 ARG B N 1
ATOM 7315 C CA . ARG B 1 398 ? 14.847 5.387 -68.902 1.00 57.39 398 ARG B CA 1
ATOM 7316 C C . ARG B 1 398 ? 15.223 4.857 -70.282 1.00 59.08 398 ARG B C 1
ATOM 7317 O O . ARG B 1 398 ? 16.279 5.199 -70.804 1.00 64.34 398 ARG B O 1
ATOM 7325 N N . ASP B 1 399 ? 14.340 4.067 -70.889 1.00 48.27 399 ASP B N 1
ATOM 7326 C CA . ASP B 1 399 ? 14.636 3.473 -72.188 1.00 50.00 399 ASP B CA 1
ATOM 7327 C C . ASP B 1 399 ? 13.977 4.157 -73.384 1.00 53.79 399 ASP B C 1
ATOM 7328 O O . ASP B 1 399 ? 14.661 4.485 -74.347 1.00 70.54 399 ASP B O 1
ATOM 7333 N N . VAL B 1 400 ? 12.666 4.368 -73.335 1.00 46.18 400 VAL B N 1
ATOM 7334 C CA . VAL B 1 400 ? 11.979 5.078 -74.413 1.00 34.12 400 VAL B CA 1
ATOM 7335 C C . VAL B 1 400 ? 12.114 6.581 -74.265 1.00 42.21 400 VAL B C 1
ATOM 7336 O O . VAL B 1 400 ? 12.531 7.267 -75.200 1.00 52.41 400 VAL B O 1
ATOM 7340 N N . LEU B 1 401 ? 11.748 7.111 -73.103 1.00 54.24 401 LEU B N 1
ATOM 7341 C CA . LEU B 1 401 ? 11.868 8.549 -72.903 1.00 56.83 401 LEU B CA 1
ATOM 7342 C C . LEU B 1 401 ? 13.341 8.974 -72.957 1.00 58.41 401 LEU B C 1
ATOM 7343 O O . LEU B 1 401 ? 13.682 9.991 -73.563 1.00 58.73 401 LEU B O 1
ATOM 7348 N N . GLY B 1 402 ? 14.210 8.193 -72.319 1.00 52.80 402 GLY B N 1
ATOM 7349 C CA . GLY B 1 402 ? 15.622 8.527 -72.259 1.00 61.05 402 GLY B CA 1
ATOM 7350 C C . GLY B 1 402 ? 16.158 9.138 -70.970 1.00 65.90 402 GLY B C 1
ATOM 7351 O O . GLY B 1 402 ? 17.275 9.645 -70.956 1.00 62.27 402 GLY B O 1
ATOM 7352 N N . LEU B 1 403 ? 15.382 9.107 -69.889 1.00 81.43 403 LEU B N 1
ATOM 7353 C CA . LEU B 1 403 ? 15.890 9.591 -68.599 1.00 74.99 403 LEU B CA 1
ATOM 7354 C C . LEU B 1 403 ? 16.684 8.515 -67.881 1.00 73.13 403 LEU B C 1
ATOM 7355 O O . LEU B 1 403 ? 16.132 7.754 -67.074 1.00 64.34 403 LEU B O 1
ATOM 7360 N N . SER B 1 404 ? 17.983 8.479 -68.165 1.00 69.42 404 SER B N 1
ATOM 7361 C CA . SER B 1 404 ? 18.872 7.474 -67.602 1.00 71.19 404 SER B CA 1
ATOM 7362 C C . SER B 1 404 ? 18.762 7.362 -66.086 1.00 57.53 404 SER B C 1
ATOM 7363 O O . SER B 1 404 ? 19.062 6.310 -65.526 1.00 67.48 404 SER B O 1
ATOM 7366 N N . GLU B 1 405 ? 18.328 8.436 -65.428 1.00 45.98 405 GLU B N 1
ATOM 7367 C CA . GLU B 1 405 ? 18.290 8.464 -63.956 1.00 67.31 405 GLU B CA 1
ATOM 7368 C C . GLU B 1 405 ? 16.898 8.291 -63.310 1.00 61.98 405 GLU B C 1
ATOM 7369 O O . GLU B 1 405 ? 16.752 8.369 -62.081 1.00 54.70 405 GLU B O 1
ATOM 7375 N N . ALA B 1 406 ? 15.885 8.049 -64.137 1.00 64.21 406 ALA B N 1
ATOM 7376 C CA . ALA B 1 406 ? 14.542 7.830 -63.630 1.00 55.14 406 ALA B CA 1
ATOM 7377 C C . ALA B 1 406 ? 14.505 6.681 -62.615 1.00 56.72 406 ALA B C 1
ATOM 7378 O O . ALA B 1 406 ? 15.188 5.660 -62.784 1.00 44.32 406 ALA B O 1
ATOM 7380 N N . ASN B 1 407 ? 13.704 6.857 -61.564 1.00 52.40 407 ASN B N 1
ATOM 7381 C CA . ASN B 1 407 ? 13.540 5.818 -60.568 1.00 52.95 407 ASN B CA 1
ATOM 7382 C C . ASN B 1 407 ? 12.363 6.087 -59.638 1.00 53.55 407 ASN B C 1
ATOM 7383 O O . ASN B 1 407 ? 11.751 7.153 -59.681 1.00 54.49 407 ASN B O 1
ATOM 7388 N N . SER B 1 408 ? 12.033 5.095 -58.822 1.00 56.68 408 SER B N 1
ATOM 7389 C CA . SER B 1 408 ? 11.140 5.308 -57.703 1.00 57.27 408 SER B CA 1
ATOM 7390 C C . SER B 1 408 ? 11.968 5.871 -56.565 1.00 54.49 408 SER B C 1
ATOM 7391 O O . SER B 1 408 ? 13.140 5.521 -56.401 1.00 49.47 408 SER B O 1
ATOM 7394 N N . THR B 1 409 ? 11.367 6.750 -55.782 1.00 54.25 409 THR B N 1
ATOM 7395 C CA . THR B 1 409 ? 12.031 7.253 -54.597 1.00 56.17 409 THR B CA 1
ATOM 7396 C C . THR B 1 409 ? 12.130 6.150 -53.549 1.00 54.39 409 THR B C 1
ATOM 7397 O O . THR B 1 409 ? 12.952 6.225 -52.644 1.00 64.12 409 THR B O 1
ATOM 7401 N N . GLU B 1 410 ? 11.301 5.118 -53.684 1.00 53.86 410 GLU B N 1
ATOM 7402 C CA . GLU B 1 410 ? 11.353 3.969 -52.772 1.00 60.33 410 GLU B CA 1
ATOM 7403 C C . GLU B 1 410 ? 12.705 3.251 -52.855 1.00 62.13 410 GLU B C 1
ATOM 7404 O O . GLU B 1 410 ? 13.203 2.721 -51.865 1.00 59.90 410 GLU B O 1
ATOM 7410 N N . ILE B 1 411 ? 13.291 3.238 -54.046 1.00 54.59 411 ILE B N 1
ATOM 7411 C CA . ILE B 1 411 ? 14.559 2.552 -54.275 1.00 57.13 411 ILE B CA 1
ATOM 7412 C C . ILE B 1 411 ? 15.741 3.505 -54.044 1.00 62.55 411 ILE B C 1
ATOM 7413 O O . ILE B 1 411 ? 16.699 3.175 -53.343 1.00 65.29 411 ILE B O 1
ATOM 7418 N N . ASN B 1 412 ? 15.652 4.693 -54.626 1.00 56.80 412 ASN B N 1
ATOM 7419 C CA . ASN B 1 412 ? 16.631 5.745 -54.398 1.00 54.58 412 ASN B CA 1
ATOM 7420 C C . ASN B 1 412 ? 15.889 7.042 -54.157 1.00 57.14 412 ASN B C 1
ATOM 7421 O O . ASN B 1 412 ? 15.399 7.666 -55.091 1.00 56.28 412 ASN B O 1
ATOM 7426 N N . PRO B 1 413 ? 15.791 7.445 -52.893 1.00 60.39 413 PRO B N 1
ATOM 7427 C CA . PRO B 1 413 ? 15.066 8.654 -52.510 1.00 52.99 413 PRO B CA 1
ATOM 7428 C C . PRO B 1 413 ? 15.712 9.874 -53.128 1.00 62.31 413 PRO B C 1
ATOM 7429 O O . PRO B 1 413 ? 15.170 10.973 -53.023 1.00 51.99 413 PRO B O 1
ATOM 7433 N N . ASN B 1 414 ? 16.852 9.672 -53.781 1.00 72.75 414 ASN B N 1
ATOM 7434 C CA . ASN B 1 414 ? 17.656 10.777 -54.282 1.00 79.46 414 ASN B CA 1
ATOM 7435 C C . ASN B 1 414 ? 17.671 11.027 -55.793 1.00 78.00 414 ASN B C 1
ATOM 7436 O O . ASN B 1 414 ? 18.270 12.005 -56.227 1.00 82.09 414 ASN B O 1
ATOM 7441 N N . THR B 1 415 ? 17.020 10.176 -56.592 1.00 80.64 415 THR B N 1
ATOM 7442 C CA . THR B 1 415 ? 17.128 10.284 -58.058 1.00 80.70 415 THR B CA 1
ATOM 7443 C C . THR B 1 415 ? 16.844 11.674 -58.607 1.00 80.51 415 THR B C 1
ATOM 7444 O O . THR B 1 415 ? 16.109 12.455 -58.005 1.00 63.64 415 THR B O 1
ATOM 7448 N N . LYS B 1 416 ? 17.447 11.961 -59.760 1.00 76.42 416 LYS B N 1
ATOM 7449 C CA . LYS B 1 416 ? 17.245 13.224 -60.463 1.00 68.29 416 LYS B CA 1
ATOM 7450 C C . LYS B 1 416 ? 15.828 13.307 -61.020 1.00 64.38 416 LYS B C 1
ATOM 7451 O O . LYS B 1 416 ? 15.264 14.397 -61.175 1.00 60.72 416 LYS B O 1
ATOM 7457 N N . ASP B 1 417 ? 15.255 12.146 -61.314 1.00 59.56 417 ASP B N 1
ATOM 7458 C CA . ASP B 1 417 ? 13.908 12.084 -61.860 1.00 60.04 417 ASP B CA 1
ATOM 7459 C C . ASP B 1 417 ? 13.011 11.109 -61.074 1.00 58.96 417 ASP B C 1
ATOM 7460 O O . ASP B 1 417 ? 12.880 9.933 -61.427 1.00 55.05 417 ASP B O 1
ATOM 7465 N N . PRO B 1 418 ? 12.399 11.606 -59.992 1.00 59.01 418 PRO B N 1
ATOM 7466 C CA . PRO B 1 418 ? 11.461 10.831 -59.182 1.00 52.46 418 PRO B CA 1
ATOM 7467 C C . PRO B 1 418 ? 10.204 10.574 -59.994 1.00 57.03 418 PRO B C 1
ATOM 7468 O O . PRO B 1 418 ? 9.173 11.228 -59.785 1.00 50.10 418 PRO B O 1
ATOM 7472 N N . VAL B 1 419 ? 10.298 9.632 -60.921 1.00 36.48 419 VAL B N 1
ATOM 7473 C CA . VAL B 1 419 ? 9.202 9.342 -61.818 1.00 40.61 419 VAL B CA 1
ATOM 7474 C C . VAL B 1 419 ? 8.088 8.600 -61.069 1.00 44.41 419 VAL B C 1
ATOM 7475 O O . VAL B 1 419 ? 6.909 8.724 -61.405 1.00 32.37 419 VAL B O 1
ATOM 7479 N N . ILE B 1 420 ? 8.480 7.833 -60.051 1.00 38.12 420 ILE B N 1
ATOM 7480 C CA . ILE B 1 420 ? 7.550 7.278 -59.078 1.00 46.37 420 ILE B CA 1
ATOM 7481 C C . ILE B 1 420 ? 7.900 7.872 -57.726 1.00 55.91 420 ILE B C 1
ATOM 7482 O O . ILE B 1 420 ? 9.081 7.989 -57.367 1.00 47.75 420 ILE B O 1
ATOM 7487 N N . THR B 1 421 ? 6.885 8.241 -56.960 1.00 42.19 421 THR B N 1
ATOM 7488 C CA . THR B 1 421 ? 7.148 8.877 -55.669 1.00 47.62 421 THR B CA 1
ATOM 7489 C C . THR B 1 421 ? 5.979 8.816 -54.692 1.00 42.07 421 THR B C 1
ATOM 7490 O O . THR B 1 421 ? 4.849 8.449 -55.046 1.00 34.85 421 THR B O 1
ATOM 7494 N N . LEU B 1 422 ? 6.262 9.172 -53.446 1.00 69.62 422 LEU B N 1
ATOM 7495 C CA . LEU B 1 422 ? 5.203 9.439 -52.485 1.00 65.69 422 LEU B CA 1
ATOM 7496 C C . LEU B 1 422 ? 4.504 10.766 -52.831 1.00 58.56 422 LEU B C 1
ATOM 7497 O O . LEU B 1 422 ? 5.142 11.723 -53.289 1.00 65.18 422 LEU B O 1
ATOM 7502 N N . LEU B 1 423 ? 3.195 10.812 -52.612 1.00 45.50 423 LEU B N 1
ATOM 7503 C CA . LEU B 1 423 ? 2.426 12.048 -52.779 1.00 63.77 423 LEU B CA 1
ATOM 7504 C C . LEU B 1 423 ? 1.590 12.370 -51.529 1.00 68.27 423 LEU B C 1
ATOM 7505 O O . LEU B 1 423 ? 1.240 11.475 -50.756 1.00 69.47 423 LEU B O 1
ATOM 7510 N N . ASP B 1 424 ? 1.274 13.647 -51.330 1.00 66.85 424 ASP B N 1
ATOM 7511 C CA . ASP B 1 424 ? 0.321 14.033 -50.287 1.00 81.52 424 ASP B CA 1
ATOM 7512 C C . ASP B 1 424 ? -1.071 14.279 -50.872 1.00 84.21 424 ASP B C 1
ATOM 7513 O O . ASP B 1 424 ? -1.230 14.394 -52.089 1.00 83.90 424 ASP B O 1
ATOM 7518 N N . GLU B 1 425 ? -2.064 14.379 -49.993 1.00 91.45 425 GLU B N 1
ATOM 7519 C CA . GLU B 1 425 ? -3.475 14.465 -50.382 1.00 98.82 425 GLU B CA 1
ATOM 7520 C C . GLU B 1 425 ? -3.800 15.520 -51.453 1.00 109.86 425 GLU B C 1
ATOM 7521 O O . GLU B 1 425 ? -4.885 15.491 -52.038 1.00 113.23 425 GLU B O 1
ATOM 7527 N N . GLN B 1 426 ? -2.868 16.436 -51.719 1.00 158.46 426 GLN B N 1
ATOM 7528 C CA . GLN B 1 426 ? -3.146 17.546 -52.629 1.00 153.69 426 GLN B CA 1
ATOM 7529 C C . GLN B 1 426 ? -2.032 18.595 -52.696 1.00 158.69 426 GLN B C 1
ATOM 7530 O O . GLN B 1 426 ? -2.166 19.663 -52.099 1.00 159.42 426 GLN B O 1
ATOM 7536 N N . LYS B 1 427 ? -0.952 18.328 -53.431 1.00 139.19 427 LYS B N 1
ATOM 7537 C CA . LYS B 1 427 ? 0.126 19.333 -53.541 1.00 133.84 427 LYS B CA 1
ATOM 7538 C C . LYS B 1 427 ? 1.126 19.217 -54.711 1.00 126.65 427 LYS B C 1
ATOM 7539 O O . LYS B 1 427 ? 1.413 20.228 -55.348 1.00 123.69 427 LYS B O 1
ATOM 7545 N N . ASN B 1 428 ? 1.663 18.030 -55.006 1.00 98.34 428 ASN B N 1
ATOM 7546 C CA . ASN B 1 428 ? 1.322 16.772 -54.350 1.00 87.07 428 ASN B CA 1
ATOM 7547 C C . ASN B 1 428 ? 2.584 16.015 -53.926 1.00 74.27 428 ASN B C 1
ATOM 7548 O O . ASN B 1 428 ? 2.508 15.013 -53.217 1.00 76.12 428 ASN B O 1
ATOM 7550 N N . VAL B 1 429 ? 3.743 16.499 -54.360 1.00 59.32 429 VAL B N 1
ATOM 7551 C CA . VAL B 1 429 ? 5.014 15.826 -54.079 1.00 67.30 429 VAL B CA 1
ATOM 7552 C C . VAL B 1 429 ? 5.491 15.961 -52.624 1.00 75.69 429 VAL B C 1
ATOM 7553 O O . VAL B 1 429 ? 5.497 17.056 -52.037 1.00 74.68 429 VAL B O 1
ATOM 7555 N N . THR B 1 430 ? 5.909 14.836 -52.053 1.00 111.90 430 THR B N 1
ATOM 7556 C CA . THR B 1 430 ? 6.342 14.804 -50.663 1.00 116.56 430 THR B CA 1
ATOM 7557 C C . THR B 1 430 ? 7.163 13.560 -50.342 1.00 109.78 430 THR B C 1
ATOM 7558 O O . THR B 1 430 ? 6.885 12.465 -50.830 1.00 103.75 430 THR B O 1
ATOM 7560 N N . GLN B 1 431 ? 8.191 13.744 -49.527 1.00 94.88 431 GLN B N 1
ATOM 7561 C CA . GLN B 1 431 ? 8.917 12.619 -48.976 1.00 100.24 431 GLN B CA 1
ATOM 7562 C C . GLN B 1 431 ? 8.353 12.340 -47.581 1.00 105.16 431 GLN B C 1
ATOM 7563 O O . GLN B 1 431 ? 8.984 11.651 -46.779 1.00 99.04 431 GLN B O 1
ATOM 7569 N N . LEU B 1 432 ? 7.160 12.880 -47.305 1.00 112.85 432 LEU B N 1
ATOM 7570 C CA . LEU B 1 432 ? 6.455 12.611 -46.046 1.00 103.35 432 LEU B CA 1
ATOM 7571 C C . LEU B 1 432 ? 6.251 11.112 -45.840 1.00 110.63 432 LEU B C 1
ATOM 7572 O O . LEU B 1 432 ? 7.166 10.398 -45.446 1.00 113.50 432 LEU B O 1
ATOM 7577 N N . GLY B 1 433 ? 5.053 10.637 -46.130 1.00 74.19 433 GLY B N 1
ATOM 7578 C CA . GLY B 1 433 ? 4.721 9.246 -45.941 1.00 67.69 433 GLY B CA 1
ATOM 7579 C C . GLY B 1 433 ? 3.534 8.925 -46.811 1.00 73.00 433 GLY B C 1
ATOM 7580 O O . GLY B 1 433 ? 2.801 7.983 -46.544 1.00 69.91 433 GLY B O 1
ATOM 7581 N N . GLY B 1 434 ? 3.342 9.741 -47.842 1.00 94.80 434 GLY B N 1
ATOM 7582 C CA . GLY B 1 434 ? 2.352 9.501 -48.876 1.00 85.67 434 GLY B CA 1
ATOM 7583 C C . GLY B 1 434 ? 0.967 9.144 -48.377 1.00 89.55 434 GLY B C 1
ATOM 7584 O O . GLY B 1 434 ? 0.693 9.178 -47.182 1.00 98.61 434 GLY B O 1
ATOM 7585 N N . THR B 1 435 ? 0.084 8.807 -49.309 1.00 84.47 435 THR B N 1
ATOM 7586 C CA . THR B 1 435 ? -1.249 8.329 -48.964 1.00 81.98 435 THR B CA 1
ATOM 7587 C C . THR B 1 435 ? -1.452 6.894 -49.439 1.00 77.34 435 THR B C 1
ATOM 7588 O O . THR B 1 435 ? -1.606 6.639 -50.639 1.00 74.34 435 THR B O 1
ATOM 7592 N N . MET B 1 436 ? -1.460 5.972 -48.479 1.00 78.39 436 MET B N 1
ATOM 7593 C CA . MET B 1 436 ? -1.682 4.553 -48.722 1.00 79.28 436 MET B CA 1
ATOM 7594 C C . MET B 1 436 ? -3.100 4.276 -49.217 1.00 80.50 436 MET B C 1
ATOM 7595 O O . MET B 1 436 ? -4.070 4.590 -48.531 1.00 81.03 436 MET B O 1
ATOM 7600 N N . ARG B 1 437 ? -3.227 3.684 -50.402 1.00 52.97 437 ARG B N 1
ATOM 7601 C CA . ARG B 1 437 ? -4.550 3.326 -50.904 1.00 44.55 437 ARG B CA 1
ATOM 7602 C C . ARG B 1 437 ? -4.810 1.845 -50.695 1.00 41.80 437 ARG B C 1
ATOM 7603 O O . ARG B 1 437 ? -3.930 1.001 -50.905 1.00 34.24 437 ARG B O 1
ATOM 7611 N N . LEU B 1 438 ? -6.039 1.562 -50.274 1.00 51.10 438 LEU B N 1
ATOM 7612 C CA . LEU B 1 438 ? -6.421 0.272 -49.728 1.00 40.04 438 LEU B CA 1
ATOM 7613 C C . LEU B 1 438 ? -7.864 -0.033 -50.072 1.00 38.08 438 LEU B C 1
ATOM 7614 O O . LEU B 1 438 ? -8.747 0.786 -49.846 1.00 44.78 438 LEU B O 1
ATOM 7619 N N . GLY B 1 439 ? -8.103 -1.225 -50.603 1.00 31.03 439 GLY B N 1
ATOM 7620 C CA . GLY B 1 439 ? -9.449 -1.646 -50.940 1.00 36.93 439 GLY B CA 1
ATOM 7621 C C . GLY B 1 439 ? -10.016 -1.191 -52.274 1.00 37.01 439 GLY B C 1
ATOM 7622 O O . GLY B 1 439 ? -9.344 -0.574 -53.104 1.00 38.74 439 GLY B O 1
ATOM 7623 N N . ALA B 1 440 ? -11.286 -1.523 -52.462 1.00 36.69 440 ALA B N 1
ATOM 7624 C CA . ALA B 1 440 ? -12.056 -1.099 -53.611 1.00 35.59 440 ALA B CA 1
ATOM 7625 C C . ALA B 1 440 ? -11.923 0.401 -53.775 1.00 49.05 440 ALA B C 1
ATOM 7626 O O . ALA B 1 440 ? -12.216 1.179 -52.862 1.00 52.25 440 ALA B O 1
ATOM 7628 N N . GLN B 1 441 ? -11.471 0.801 -54.952 1.00 45.40 441 GLN B N 1
ATOM 7629 C CA . GLN B 1 441 ? -11.401 2.200 -55.307 1.00 42.29 441 GLN B CA 1
ATOM 7630 C C . GLN B 1 441 ? -11.940 2.314 -56.722 1.00 50.82 441 GLN B C 1
ATOM 7631 O O . GLN B 1 441 ? -12.005 1.319 -57.442 1.00 57.24 441 GLN B O 1
ATOM 7637 N N . LYS B 1 442 ? -12.330 3.521 -57.116 1.00 42.17 442 LYS B N 1
ATOM 7638 C CA . LYS B 1 442 ? -12.911 3.764 -58.435 1.00 54.65 442 LYS B CA 1
ATOM 7639 C C . LYS B 1 442 ? -11.845 4.057 -59.501 1.00 57.23 442 LYS B C 1
ATOM 7640 O O . LYS B 1 442 ? -10.907 4.819 -59.262 1.00 57.07 442 LYS B O 1
ATOM 7646 N N . ILE B 1 443 ? -11.998 3.452 -60.675 1.00 45.77 443 ILE B N 1
ATOM 7647 C CA . ILE B 1 443 ? -11.092 3.731 -61.783 1.00 49.64 443 ILE B CA 1
ATOM 7648 C C . ILE B 1 443 ? -11.837 4.143 -63.038 1.00 42.78 443 ILE B C 1
ATOM 7649 O O . ILE B 1 443 ? -12.644 3.386 -63.572 1.00 46.70 443 ILE B O 1
ATOM 7654 N N . ILE B 1 444 ? -11.533 5.345 -63.507 1.00 37.46 444 ILE B N 1
ATOM 7655 C CA . ILE B 1 444 ? -12.154 5.908 -64.699 1.00 49.61 444 ILE B CA 1
ATOM 7656 C C . ILE B 1 444 ? -11.401 5.580 -65.996 1.00 50.87 444 ILE B C 1
ATOM 7657 O O . ILE B 1 444 ? -10.347 6.149 -66.295 1.00 42.38 444 ILE B O 1
ATOM 7662 N N . LEU B 1 445 ? -11.956 4.660 -66.770 1.00 41.34 445 LEU B N 1
ATOM 7663 C CA . LEU B 1 445 ? -11.332 4.245 -68.012 1.00 45.10 445 LEU B CA 1
ATOM 7664 C C . LEU B 1 445 ? -11.545 5.254 -69.131 1.00 51.51 445 LEU B C 1
ATOM 7665 O O . LEU B 1 445 ? -12.650 5.782 -69.315 1.00 53.54 445 LEU B O 1
ATOM 7670 N N . LYS B 1 446 ? -10.470 5.508 -69.878 1.00 47.34 446 LYS B N 1
ATOM 7671 C CA . LYS B 1 446 ? -10.529 6.302 -71.104 1.00 54.31 446 LYS B CA 1
ATOM 7672 C C . LYS B 1 446 ? -11.078 5.461 -72.258 1.00 60.15 446 LYS B C 1
ATOM 7673 O O . LYS B 1 446 ? -10.656 4.321 -72.465 1.00 62.80 446 LYS B O 1
ATOM 7679 N N . GLU B 1 447 ? -12.021 6.019 -73.005 1.00 57.18 447 GLU B N 1
ATOM 7680 C CA . GLU B 1 447 ? -12.546 5.322 -74.170 1.00 72.21 447 GLU B CA 1
ATOM 7681 C C . GLU B 1 447 ? -11.477 5.146 -75.256 1.00 69.55 447 GLU B C 1
ATOM 7682 O O . GLU B 1 447 ? -10.537 5.942 -75.363 1.00 67.57 447 GLU B O 1
ATOM 7688 N N . GLY B 1 448 ? -11.623 4.084 -76.042 1.00 48.86 448 GLY B N 1
ATOM 7689 C CA . GLY B 1 448 ? -10.715 3.815 -77.143 1.00 57.56 448 GLY B CA 1
ATOM 7690 C C . GLY B 1 448 ? -9.529 2.941 -76.796 1.00 60.29 448 GLY B C 1
ATOM 7691 O O . GLY B 1 448 ? -8.934 2.328 -77.669 1.00 50.79 448 GLY B O 1
ATOM 7692 N N . THR B 1 449 ? -9.187 2.878 -75.516 1.00 56.26 449 THR B N 1
ATOM 7693 C CA . THR B 1 449 ? -8.010 2.143 -75.068 1.00 49.37 449 THR B CA 1
ATOM 7694 C C . THR B 1 449 ? -8.299 0.657 -74.858 1.00 45.68 449 THR B C 1
ATOM 7695 O O . THR B 1 449 ? -9.451 0.229 -74.878 1.00 54.62 449 THR B O 1
ATOM 7699 N N . ILE B 1 450 ? -7.247 -0.124 -74.645 1.00 42.66 450 ILE B N 1
ATOM 7700 C CA . ILE B 1 450 ? -7.391 -1.536 -74.335 1.00 46.97 450 ILE B CA 1
ATOM 7701 C C . ILE B 1 450 ? -8.184 -1.731 -73.037 1.00 50.72 450 ILE B C 1
ATOM 7702 O O . ILE B 1 450 ? -9.045 -2.620 -72.938 1.00 47.47 450 ILE B O 1
ATOM 7707 N N . ALA B 1 451 ? -7.904 -0.878 -72.055 1.00 40.05 451 ALA B N 1
ATOM 7708 C CA . ALA B 1 451 ? -8.551 -0.949 -70.744 1.00 48.08 451 ALA B CA 1
ATOM 7709 C C . ALA B 1 451 ? -10.067 -0.831 -70.843 1.00 52.23 451 ALA B C 1
ATOM 7710 O O . ALA B 1 451 ? -10.813 -1.639 -70.268 1.00 49.23 451 ALA B O 1
ATOM 7712 N N . TYR B 1 452 ? -10.519 0.187 -71.563 1.00 48.82 452 TYR B N 1
ATOM 7713 C CA . TYR B 1 452 ? -11.945 0.405 -71.716 1.00 56.98 452 TYR B CA 1
ATOM 7714 C C . TYR B 1 452 ? -12.600 -0.831 -72.329 1.00 55.20 452 TYR B C 1
ATOM 7715 O O . TYR B 1 452 ? -13.644 -1.299 -71.868 1.00 47.39 452 TYR B O 1
ATOM 7724 N N . GLN B 1 453 ? -11.959 -1.353 -73.370 1.00 52.01 453 GLN B N 1
ATOM 7725 C CA . GLN B 1 453 ? -12.450 -2.521 -74.085 1.00 59.83 453 GLN B CA 1
ATOM 7726 C C . GLN B 1 453 ? -12.552 -3.738 -73.165 1.00 57.56 453 GLN B C 1
ATOM 7727 O O . GLN B 1 453 ? -13.592 -4.395 -73.088 1.00 51.04 453 GLN B O 1
ATOM 7733 N N . LEU B 1 454 ? -11.471 -4.019 -72.450 1.00 58.85 454 LEU B N 1
ATOM 7734 C CA . LEU B 1 454 ? -11.438 -5.146 -71.530 1.00 55.65 454 LEU B CA 1
ATOM 7735 C C . LEU B 1 454 ? -12.596 -5.150 -70.515 1.00 54.64 454 LEU B C 1
ATOM 7736 O O . LEU B 1 454 ? -13.122 -6.211 -70.145 1.00 46.70 454 LEU B O 1
ATOM 7741 N N . TYR B 1 455 ? -12.973 -3.963 -70.048 1.00 52.64 455 TYR B N 1
ATOM 7742 C CA . TYR B 1 455 ? -14.004 -3.850 -69.035 1.00 46.20 455 TYR B CA 1
ATOM 7743 C C . TYR B 1 455 ? -15.350 -3.621 -69.686 1.00 52.64 455 TYR B C 1
ATOM 7744 O O . TYR B 1 455 ? -16.391 -3.960 -69.122 1.00 60.06 455 TYR B O 1
ATOM 7753 N N . GLY B 1 456 ? -15.322 -3.030 -70.876 1.00 58.45 456 GLY B N 1
ATOM 7754 C CA . GLY B 1 456 ? -16.534 -2.744 -71.615 1.00 64.35 456 GLY B CA 1
ATOM 7755 C C . GLY B 1 456 ? -17.365 -1.637 -70.993 1.00 68.13 456 GLY B C 1
ATOM 7756 O O . GLY B 1 456 ? -18.565 -1.540 -71.243 1.00 64.95 456 GLY B O 1
ATOM 7757 N N . LYS B 1 457 ? -16.727 -0.800 -70.182 1.00 61.27 457 LYS B N 1
ATOM 7758 C CA . LYS B 1 457 ? -17.415 0.332 -69.565 1.00 62.18 457 LYS B CA 1
ATOM 7759 C C . LYS B 1 457 ? -16.455 1.350 -68.969 1.00 61.19 457 LYS B C 1
ATOM 7760 O O . LYS B 1 457 ? -15.315 1.027 -68.637 1.00 62.31 457 LYS B O 1
ATOM 7766 N N . LYS B 1 458 ? -16.946 2.576 -68.833 1.00 52.57 458 LYS B N 1
ATOM 7767 C CA . LYS B 1 458 ? -16.163 3.716 -68.368 1.00 51.14 458 LYS B CA 1
ATOM 7768 C C . LYS B 1 458 ? -15.704 3.631 -66.891 1.00 51.70 458 LYS B C 1
ATOM 7769 O O . LYS B 1 458 ? -14.540 3.928 -66.585 1.00 40.67 458 LYS B O 1
ATOM 7775 N N . VAL B 1 459 ? -16.595 3.220 -65.982 1.00 46.55 459 VAL B N 1
ATOM 7776 C CA . VAL B 1 459 ? -16.264 3.219 -64.546 1.00 45.31 459 VAL B CA 1
ATOM 7777 C C . VAL B 1 459 ? -16.298 1.849 -63.877 1.00 37.43 459 VAL B C 1
ATOM 7778 O O . VAL B 1 459 ? -17.293 1.123 -63.934 1.00 34.65 459 VAL B O 1
ATOM 7782 N N . VAL B 1 460 ? -15.212 1.526 -63.199 1.00 27.86 460 VAL B N 1
ATOM 7783 C CA . VAL B 1 460 ? -15.068 0.228 -62.579 1.00 28.57 460 VAL B CA 1
ATOM 7784 C C . VAL B 1 460 ? -14.260 0.400 -61.315 1.00 26.33 460 VAL B C 1
ATOM 7785 O O . VAL B 1 460 ? -13.823 1.511 -60.994 1.00 30.71 460 VAL B O 1
ATOM 7789 N N . TYR B 1 461 ? -14.021 -0.714 -60.633 1.00 34.30 461 TYR B N 1
ATOM 7790 C CA . TYR B 1 461 ? -13.358 -0.717 -59.335 1.00 38.19 461 TYR B CA 1
ATOM 7791 C C . TYR B 1 461 ? -12.432 -1.911 -59.194 1.00 30.91 461 TYR B C 1
ATOM 7792 O O . TYR B 1 461 ? -12.791 -3.029 -59.573 1.00 22.29 461 TYR B O 1
ATOM 7801 N N . GLU B 1 462 ? -11.256 -1.665 -58.622 1.00 40.81 462 GLU B N 1
ATOM 7802 C CA . GLU B 1 462 ? -10.347 -2.720 -58.210 1.00 39.30 462 GLU B CA 1
ATOM 7803 C C . GLU B 1 462 ? -9.838 -2.429 -56.790 1.00 34.03 462 GLU B C 1
ATOM 7804 O O . GLU B 1 462 ? -9.845 -1.275 -56.321 1.00 30.04 462 GLU B O 1
ATOM 7810 N N . ARG B 1 463 ? -9.381 -3.472 -56.113 1.00 26.62 463 ARG B N 1
ATOM 7811 C CA . ARG B 1 463 ? -8.859 -3.310 -54.772 1.00 31.38 463 ARG B CA 1
ATOM 7812 C C . ARG B 1 463 ? -7.418 -2.809 -54.798 1.00 35.40 463 ARG B C 1
ATOM 7813 O O . ARG B 1 463 ? -6.602 -3.318 -55.541 1.00 27.19 463 ARG B O 1
ATOM 7821 N N . HIS B 1 464 ? -7.111 -1.815 -53.972 1.00 29.93 464 HIS B N 1
ATOM 7822 C CA . HIS B 1 464 ? -5.767 -1.272 -53.908 1.00 23.10 464 HIS B CA 1
ATOM 7823 C C . HIS B 1 464 ? -4.975 -1.658 -52.681 1.00 34.63 464 HIS B C 1
ATOM 7824 O O . HIS B 1 464 ? -5.548 -1.971 -51.621 1.00 33.78 464 HIS B O 1
ATOM 7831 N N . ARG B 1 465 ? -3.653 -1.588 -52.826 1.00 36.49 465 ARG B N 1
ATOM 7832 C CA . ARG B 1 465 ? -2.713 -1.820 -51.739 1.00 31.99 465 ARG B CA 1
ATOM 7833 C C . ARG B 1 465 ? -1.333 -1.254 -52.084 1.00 37.06 465 ARG B C 1
ATOM 7834 O O . ARG B 1 465 ? -0.366 -2.006 -52.219 1.00 41.82 465 ARG B O 1
ATOM 7842 N N . HIS B 1 466 ? -1.240 0.072 -52.209 1.00 40.05 466 HIS B N 1
ATOM 7843 C CA . HIS B 1 466 ? 0.004 0.737 -52.632 1.00 38.13 466 HIS B CA 1
ATOM 7844 C C . HIS B 1 466 ? 0.102 2.162 -52.071 1.00 40.32 466 HIS B C 1
ATOM 7845 O O . HIS B 1 466 ? -0.908 2.752 -51.691 1.00 43.35 466 HIS B O 1
ATOM 7852 N N . ARG B 1 467 ? 1.307 2.723 -52.033 1.00 51.88 467 ARG B N 1
ATOM 7853 C CA 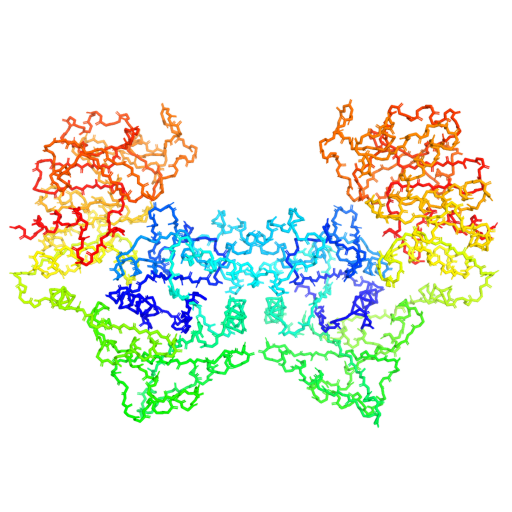. ARG B 1 467 ? 1.474 4.124 -51.622 1.00 68.04 467 ARG B CA 1
ATOM 7854 C C . ARG B 1 467 ? 2.306 4.972 -52.602 1.00 60.73 467 ARG B C 1
ATOM 7855 O O . ARG B 1 467 ? 2.224 6.202 -52.616 1.00 59.70 467 ARG B O 1
ATOM 7863 N N . TYR B 1 468 ? 3.118 4.308 -53.408 1.00 39.21 468 TYR B N 1
ATOM 7864 C CA . TYR B 1 468 ? 3.954 4.997 -54.380 1.00 53.31 468 TYR B CA 1
ATOM 7865 C C . TYR B 1 468 ? 3.225 5.243 -55.708 1.00 56.93 468 TYR B C 1
ATOM 7866 O O . TYR B 1 468 ? 2.780 4.306 -56.364 1.00 53.84 468 TYR B O 1
ATOM 7875 N N . GLU B 1 469 ? 3.099 6.512 -56.089 1.00 50.58 469 GLU B N 1
ATOM 7876 C CA . GLU B 1 469 ? 2.360 6.883 -57.287 1.00 48.33 469 GLU B CA 1
ATOM 7877 C C . GLU B 1 469 ? 3.257 7.358 -58.410 1.00 47.23 469 GLU B C 1
ATOM 7878 O O . GLU B 1 469 ? 4.440 7.668 -58.214 1.00 38.52 469 GLU B O 1
ATOM 7884 N N . VAL B 1 470 ? 2.669 7.402 -59.597 1.00 47.17 470 VAL B N 1
ATOM 7885 C CA . VAL B 1 470 ? 3.250 8.108 -60.729 1.00 44.97 470 VAL B CA 1
ATOM 7886 C C . VAL B 1 470 ? 3.288 9.602 -60.426 1.00 47.10 470 VAL B C 1
ATOM 7887 O O . VAL B 1 470 ? 2.284 10.197 -59.997 1.00 45.57 470 VAL B O 1
ATOM 7891 N N . ASN B 1 471 ? 4.460 10.188 -60.641 1.00 36.94 471 ASN B N 1
ATOM 7892 C CA . ASN B 1 471 ? 4.667 11.611 -60.479 1.00 41.48 471 ASN B CA 1
ATOM 7893 C C . ASN B 1 471 ? 3.887 12.347 -61.544 1.00 46.41 471 ASN B C 1
ATOM 7894 O O . ASN B 1 471 ? 4.068 12.073 -62.712 1.00 43.82 471 ASN B O 1
ATOM 7899 N N . PRO B 1 472 ? 3.001 13.274 -61.148 1.00 52.92 472 PRO B N 1
ATOM 7900 C CA . PRO B 1 472 ? 2.178 13.940 -62.167 1.00 56.02 472 PRO B CA 1
ATOM 7901 C C . PRO B 1 472 ? 2.991 14.833 -63.109 1.00 55.46 472 PRO B C 1
ATOM 7902 O O . PRO B 1 472 ? 2.616 14.981 -64.277 1.00 48.53 472 PRO B O 1
ATOM 7906 N N . LYS B 1 473 ? 4.088 15.399 -62.608 1.00 56.93 473 LYS B N 1
ATOM 7907 C CA . LYS B 1 473 ? 4.954 16.276 -63.400 1.00 53.88 473 LYS B CA 1
ATOM 7908 C C . LYS B 1 473 ? 5.481 15.569 -64.665 1.00 54.07 473 LYS B C 1
ATOM 7909 O O . LYS B 1 473 ? 5.692 16.199 -65.700 1.00 69.40 473 LYS B O 1
ATOM 7915 N N . TYR B 1 474 ? 5.672 14.257 -64.579 1.00 49.16 474 TYR B N 1
ATOM 7916 C CA . TYR B 1 474 ? 6.211 13.474 -65.691 1.00 47.35 474 TYR B CA 1
ATOM 7917 C C . TYR B 1 474 ? 5.166 12.881 -66.644 1.00 48.73 474 TYR B C 1
ATOM 7918 O O . TYR B 1 474 ? 5.519 12.376 -67.705 1.00 37.20 474 TYR B O 1
ATOM 7927 N N . VAL B 1 475 ? 3.894 12.942 -66.262 1.00 43.82 475 VAL B N 1
ATOM 7928 C CA . VAL B 1 475 ? 2.840 12.268 -67.004 1.00 38.96 475 VAL B CA 1
ATOM 7929 C C . VAL B 1 475 ? 2.854 12.626 -68.485 1.00 39.11 475 VAL B C 1
ATOM 7930 O O . VAL B 1 475 ? 2.919 11.743 -69.341 1.00 40.80 475 VAL B O 1
ATOM 7934 N N . ASP B 1 476 ? 2.796 13.918 -68.781 1.00 46.18 476 ASP B N 1
ATOM 7935 C CA . ASP B 1 476 ? 2.570 14.370 -70.150 1.00 55.49 476 ASP B CA 1
ATOM 7936 C C . ASP B 1 476 ? 3.693 14.084 -71.139 1.00 54.25 476 ASP B C 1
ATOM 7937 O O . ASP B 1 476 ? 3.437 13.629 -72.259 1.00 54.23 476 ASP B O 1
ATOM 7942 N N . ILE B 1 477 ? 4.929 14.345 -70.742 1.00 43.90 477 ILE B N 1
ATOM 7943 C CA . ILE B 1 477 ? 6.034 13.978 -71.598 1.00 55.65 477 ILE B CA 1
ATOM 7944 C C . ILE B 1 477 ? 6.118 12.453 -71.809 1.00 55.68 477 ILE B C 1
ATOM 7945 O O . ILE B 1 477 ? 6.648 11.998 -72.842 1.00 41.58 477 ILE B O 1
ATOM 7950 N N . LEU B 1 478 ? 5.587 11.676 -70.855 1.00 40.21 478 LEU B N 1
ATOM 7951 C CA . LEU B 1 478 ? 5.472 10.224 -71.043 1.00 46.65 478 LEU B CA 1
ATOM 7952 C C . LEU B 1 478 ? 4.426 9.886 -72.109 1.00 42.89 478 LEU B C 1
ATOM 7953 O O . LEU B 1 478 ? 4.639 9.024 -72.967 1.00 36.17 478 LEU B O 1
ATOM 7958 N N . GLU B 1 479 ? 3.292 10.568 -72.054 1.00 37.43 479 GLU B N 1
ATOM 7959 C CA . GLU B 1 479 ? 2.262 10.326 -73.044 1.00 49.63 479 GLU B CA 1
ATOM 7960 C C . GLU B 1 479 ? 2.809 10.666 -74.426 1.00 48.24 479 GLU B C 1
ATOM 7961 O O . GLU B 1 479 ? 2.638 9.900 -75.374 1.00 50.29 479 GLU B O 1
ATOM 7967 N N . ASP B 1 480 ? 3.505 11.795 -74.514 1.00 42.96 480 ASP B N 1
ATOM 7968 C CA . ASP B 1 480 ? 4.085 12.250 -75.775 1.00 47.66 480 ASP B CA 1
ATOM 7969 C C . ASP B 1 480 ? 5.073 11.221 -76.332 1.00 40.43 480 ASP B C 1
ATOM 7970 O O . ASP B 1 480 ? 5.281 11.149 -77.538 1.00 38.21 480 ASP B O 1
ATOM 7975 N N . ALA B 1 481 ? 5.682 10.436 -75.450 1.00 34.68 481 ALA B N 1
ATOM 7976 C CA . ALA B 1 481 ? 6.615 9.398 -75.866 1.00 25.01 481 ALA B CA 1
ATOM 7977 C C . ALA B 1 481 ? 5.892 8.129 -76.243 1.00 26.92 481 ALA B C 1
ATOM 7978 O O . ALA B 1 481 ? 6.525 7.095 -76.486 1.00 32.94 481 ALA B O 1
ATOM 7980 N N . GLY B 1 482 ? 4.565 8.187 -76.243 1.00 40.97 482 GLY B N 1
ATOM 7981 C CA . GLY B 1 482 ? 3.772 7.050 -76.664 1.00 41.84 482 GLY B CA 1
ATOM 7982 C C . GLY B 1 482 ? 3.037 6.300 -75.572 1.00 46.39 482 GLY B C 1
ATOM 7983 O O . GLY B 1 482 ? 2.134 5.518 -75.873 1.00 47.43 482 GLY B O 1
ATOM 7984 N N . LEU B 1 483 ? 3.411 6.506 -74.309 1.00 41.43 483 LEU B N 1
ATOM 7985 C CA . LEU B 1 483 ? 2.686 5.831 -73.232 1.00 40.09 483 LEU B CA 1
ATOM 7986 C C . LEU B 1 483 ? 1.276 6.379 -73.088 1.00 40.84 483 LEU B C 1
ATOM 7987 O O . LEU B 1 483 ? 1.051 7.573 -73.190 1.00 48.35 483 LEU B O 1
ATOM 7992 N N . VAL B 1 484 ? 0.325 5.484 -72.881 1.00 28.86 484 VAL B N 1
ATOM 7993 C CA . VAL B 1 484 ? -1.068 5.874 -72.676 1.00 30.81 484 VAL B CA 1
ATOM 7994 C C . VAL B 1 484 ? -1.540 5.620 -71.233 1.00 35.77 484 VAL B C 1
ATOM 7995 O O . VAL B 1 484 ? -1.448 4.491 -70.701 1.00 24.03 484 VAL B O 1
ATOM 7999 N N . VAL B 1 485 ? -2.014 6.682 -70.587 1.00 51.48 485 VAL B N 1
ATOM 8000 C CA . VAL B 1 485 ? -2.779 6.518 -69.357 1.00 46.08 485 VAL B CA 1
ATOM 8001 C C . VAL B 1 485 ? -4.213 6.187 -69.730 1.00 49.83 485 VAL B C 1
ATOM 8002 O O . VAL B 1 485 ? -4.929 7.040 -70.253 1.00 49.96 485 VAL B O 1
ATOM 8006 N N . SER B 1 486 ? -4.629 4.951 -69.487 1.00 30.25 486 SER B N 1
ATOM 8007 C CA . SER B 1 486 ? -5.998 4.573 -69.827 1.00 35.95 486 SER B CA 1
ATOM 8008 C C . SER B 1 486 ? -6.879 4.487 -68.575 1.00 37.14 486 SER B C 1
ATOM 8009 O O . SER B 1 486 ? -8.068 4.186 -68.649 1.00 44.10 486 SER B O 1
ATOM 8012 N N . GLY B 1 487 ? -6.287 4.771 -67.427 1.00 50.24 487 GLY B N 1
ATOM 8013 C CA . GLY B 1 487 ? -7.002 4.646 -66.180 1.00 37.04 487 GLY B CA 1
ATOM 8014 C C . GLY B 1 487 ? -6.472 5.582 -65.128 1.00 38.51 487 GLY B C 1
ATOM 8015 O O . GLY B 1 487 ? -5.278 5.587 -64.816 1.00 43.81 487 GLY B O 1
ATOM 8016 N N . ILE B 1 488 ? -7.376 6.391 -64.589 1.00 51.13 488 ILE B N 1
ATOM 8017 C CA . ILE B 1 488 ? -7.037 7.307 -63.511 1.00 47.64 488 ILE B CA 1
ATOM 8018 C C . ILE B 1 488 ? -8.095 7.255 -62.415 1.00 59.00 488 ILE B C 1
ATOM 8019 O O . ILE B 1 488 ? -9.259 6.932 -62.676 1.00 57.92 488 ILE B O 1
ATOM 8024 N N . SER B 1 489 ? -7.673 7.557 -61.190 1.00 46.31 489 SER B N 1
ATOM 8025 C CA . SER B 1 489 ? -8.570 7.650 -60.038 1.00 44.98 489 SER B CA 1
ATOM 8026 C C . SER B 1 489 ? -9.492 8.872 -60.120 1.00 54.08 489 SER B C 1
ATOM 8027 O O . SER B 1 489 ? -9.237 9.792 -60.903 1.00 49.17 489 SER B O 1
ATOM 8030 N N . GLU B 1 490 ? -10.562 8.878 -59.322 1.00 62.41 490 GLU B N 1
ATOM 8031 C CA . GLU B 1 490 ? -11.509 9.995 -59.313 1.00 72.84 490 GLU B CA 1
ATOM 8032 C C . GLU B 1 490 ? -10.816 11.349 -59.109 1.00 68.81 490 GLU B C 1
ATOM 8033 O O . GLU B 1 490 ? -11.275 12.377 -59.608 1.00 60.55 490 GLU B O 1
ATOM 8039 N N . ASN B 1 491 ? -9.707 11.334 -58.377 1.00 68.09 491 ASN B N 1
ATOM 8040 C CA . ASN B 1 491 ? -8.925 12.536 -58.132 1.00 62.86 491 ASN B CA 1
ATOM 8041 C C . ASN B 1 491 ? -7.664 12.583 -58.970 1.00 68.38 491 ASN B C 1
ATOM 8042 O O . ASN B 1 491 ? -6.696 13.251 -58.606 1.00 70.16 491 ASN B O 1
ATOM 8047 N N . GLY B 1 492 ? -7.660 11.837 -60.069 1.00 65.62 492 GLY B N 1
ATOM 8048 C CA . GLY B 1 492 ? -6.640 11.999 -61.087 1.00 54.16 492 GLY B CA 1
ATOM 8049 C C . GLY B 1 492 ? -5.345 11.216 -61.018 1.00 57.74 492 GLY B C 1
ATOM 8050 O O . GLY B 1 492 ? -4.509 11.340 -61.913 1.00 63.64 492 GLY B O 1
ATOM 8051 N N . LEU B 1 493 ? -5.153 10.420 -59.976 1.00 48.02 493 LEU B N 1
ATOM 8052 C CA . LEU B 1 493 ? -3.988 9.541 -59.932 1.00 56.38 493 LEU B CA 1
ATOM 8053 C C . LEU B 1 493 ? -4.010 8.456 -61.030 1.00 44.19 493 LEU B C 1
ATOM 8054 O O . LEU B 1 493 ? -5.064 7.904 -61.356 1.00 41.09 493 LEU B O 1
ATOM 8059 N N . VAL B 1 494 ? -2.855 8.162 -61.615 1.00 29.50 494 VAL B N 1
ATOM 8060 C CA . VAL B 1 494 ? -2.834 7.186 -62.721 1.00 42.26 494 VAL B CA 1
ATOM 8061 C C . VAL B 1 494 ? -2.959 5.750 -62.239 1.00 35.46 494 VAL B C 1
ATOM 8062 O O . VAL B 1 494 ? -2.235 5.301 -61.356 1.00 37.61 494 VAL B O 1
ATOM 8066 N N . GLU B 1 495 ? -3.898 5.043 -62.842 1.00 36.27 495 GLU B N 1
ATOM 8067 C CA . GLU B 1 495 ? -4.259 3.710 -62.407 1.00 42.94 495 GLU B CA 1
ATOM 8068 C C . GLU B 1 495 ? -3.784 2.638 -63.395 1.00 36.17 495 GLU B C 1
ATOM 8069 O O . GLU B 1 495 ? -3.129 1.669 -63.008 1.00 32.81 495 GLU B O 1
ATOM 8075 N N . ILE B 1 496 ? -4.126 2.822 -64.669 1.00 40.31 496 ILE B N 1
ATOM 8076 C CA . ILE B 1 496 ? -3.736 1.882 -65.716 1.00 34.76 496 ILE B CA 1
ATOM 8077 C C . ILE B 1 496 ? -2.952 2.577 -66.833 1.00 42.45 496 ILE B C 1
ATOM 8078 O O . ILE B 1 496 ? -3.401 3.575 -67.415 1.00 41.63 496 ILE B O 1
ATOM 8083 N N . ILE B 1 497 ? -1.766 2.053 -67.112 1.00 29.11 497 ILE B N 1
ATOM 8084 C CA . ILE B 1 497 ? -1.034 2.444 -68.307 1.00 33.49 497 ILE B CA 1
ATOM 8085 C C . ILE B 1 497 ? -1.062 1.348 -69.370 1.00 42.95 497 ILE B C 1
ATOM 8086 O O . ILE B 1 497 ? -1.186 0.143 -69.072 1.00 31.74 497 ILE B O 1
ATOM 8091 N N . GLU B 1 498 ? -0.941 1.769 -70.623 1.00 41.77 498 GLU B N 1
ATOM 8092 C CA . GLU B 1 498 ? -0.806 0.798 -71.697 1.00 42.25 498 GLU B CA 1
ATOM 8093 C C . GLU B 1 498 ? 0.060 1.315 -72.836 1.00 42.40 498 GLU B C 1
ATOM 8094 O O . GLU B 1 498 ? 0.330 2.509 -72.927 1.00 31.24 498 GLU B O 1
ATOM 8100 N N . LEU B 1 499 ? 0.500 0.390 -73.687 1.00 36.35 499 LEU B N 1
ATOM 8101 C CA . LEU B 1 499 ? 1.219 0.733 -74.915 1.00 36.95 499 LEU B CA 1
ATOM 8102 C C . LEU B 1 499 ? 0.478 0.090 -76.097 1.00 45.49 499 LEU B C 1
ATOM 8103 O O . LEU B 1 499 ? 0.558 -1.136 -76.290 1.00 38.15 499 LEU B O 1
ATOM 8108 N N . PRO B 1 500 ? -0.276 0.906 -76.871 1.00 46.77 500 PRO B N 1
ATOM 8109 C CA . PRO B 1 500 ? -1.109 0.352 -77.956 1.00 47.79 500 PRO B CA 1
ATOM 8110 C C . PRO B 1 500 ? -0.224 -0.222 -79.079 1.00 48.32 500 PRO B C 1
ATOM 8111 O O . PRO B 1 500 ? -0.639 -1.121 -79.782 1.00 49.29 500 PRO B O 1
ATOM 8115 N N . SER B 1 501 ? 0.994 0.299 -79.183 1.00 61.74 501 SER B N 1
ATOM 8116 C CA . SER B 1 501 ? 1.990 -0.171 -80.133 1.00 62.17 501 SER B CA 1
ATOM 8117 C C . SER B 1 501 ? 2.263 -1.674 -80.012 1.00 67.47 501 SER B C 1
ATOM 8118 O O . SER B 1 501 ? 2.678 -2.331 -80.976 1.00 69.16 501 SER B O 1
ATOM 8121 N N . ASN B 1 502 ? 2.025 -2.222 -78.827 1.00 53.44 502 ASN B N 1
ATOM 8122 C CA . ASN B 1 502 ? 2.234 -3.644 -78.603 1.00 46.80 502 ASN B CA 1
ATOM 8123 C C . ASN B 1 502 ? 0.921 -4.415 -78.639 1.00 49.80 502 ASN B C 1
ATOM 8124 O O . ASN B 1 502 ? -0.139 -3.838 -78.417 1.00 66.11 502 ASN B O 1
ATOM 8129 N N . LYS B 1 503 ? 0.991 -5.709 -78.944 1.00 44.61 503 LYS B N 1
ATOM 8130 C CA . LYS B 1 503 ? -0.201 -6.561 -78.938 1.00 53.57 503 LYS B CA 1
ATOM 8131 C C . LYS B 1 503 ? -0.888 -6.497 -77.579 1.00 56.09 503 LYS B C 1
ATOM 8132 O O . LYS B 1 503 ? -2.086 -6.240 -77.492 1.00 66.54 503 LYS B O 1
ATOM 8138 N N . PHE B 1 504 ? -0.115 -6.740 -76.524 1.00 46.44 504 PHE B N 1
ATOM 8139 C CA . PHE B 1 504 ? -0.630 -6.638 -75.158 1.00 54.57 504 PHE B CA 1
ATOM 8140 C C . PHE B 1 504 ? 0.409 -6.227 -74.134 1.00 40.99 504 PHE B C 1
ATOM 8141 O O . PHE B 1 504 ? 1.210 -7.030 -73.676 1.00 35.05 504 PHE B O 1
ATOM 8149 N N . PHE B 1 505 ? 0.362 -4.962 -73.766 1.00 34.86 505 PHE B N 1
ATOM 8150 C CA . PHE B 1 505 ? 1.251 -4.438 -72.751 1.00 33.62 505 PHE B CA 1
ATOM 8151 C C . PHE B 1 505 ? 0.403 -3.586 -71.788 1.00 37.22 505 PHE B C 1
ATOM 8152 O O . PHE B 1 505 ? -0.022 -2.478 -72.119 1.00 32.66 505 PHE B O 1
ATOM 8160 N N . VAL B 1 506 ? 0.124 -4.137 -70.614 1.00 42.62 506 VAL B N 1
ATOM 8161 C CA . VAL B 1 506 ? -0.739 -3.474 -69.626 1.00 40.66 506 VAL B CA 1
ATOM 8162 C C . VAL B 1 506 ? -0.136 -3.517 -68.222 1.00 38.29 506 VAL B C 1
ATOM 8163 O O . VAL B 1 506 ? 0.383 -4.540 -67.782 1.00 34.25 506 VAL B O 1
ATOM 8167 N N . ALA B 1 507 ? -0.200 -2.403 -67.511 1.00 37.88 507 ALA B N 1
ATOM 8168 C CA . ALA B 1 507 ? 0.154 -2.431 -66.099 1.00 37.96 507 ALA B CA 1
ATOM 8169 C C . ALA B 1 507 ? -0.882 -1.731 -65.236 1.00 36.65 507 ALA B C 1
ATOM 8170 O O . ALA B 1 507 ? -1.607 -0.837 -65.681 1.00 36.00 507 ALA B O 1
ATOM 8172 N N . THR B 1 508 ? -0.939 -2.128 -63.979 1.00 39.79 508 THR B N 1
ATOM 8173 C CA . THR B 1 508 ? -1.895 -1.503 -63.090 1.00 40.55 508 THR B CA 1
ATOM 8174 C C . THR B 1 508 ? -1.365 -1.429 -61.649 1.00 32.61 508 THR B C 1
ATOM 8175 O O . THR B 1 508 ? -0.781 -2.397 -61.143 1.00 29.56 508 THR B O 1
ATOM 8179 N N . GLN B 1 509 ? -1.541 -0.263 -61.012 1.00 39.22 509 GLN B N 1
ATOM 8180 C CA . GLN B 1 509 ? -1.327 -0.109 -59.554 1.00 46.25 509 GLN B CA 1
ATOM 8181 C C . GLN B 1 509 ? -2.135 -1.138 -58.759 1.00 33.27 509 GLN B C 1
ATOM 8182 O O . GLN B 1 509 ? -1.574 -1.837 -57.913 1.00 23.31 509 GLN B O 1
ATOM 8188 N N . ALA B 1 510 ? -3.426 -1.265 -59.073 1.00 37.82 510 ALA B N 1
ATOM 8189 C CA . ALA B 1 510 ? -4.353 -2.156 -58.343 1.00 35.37 510 ALA B CA 1
ATOM 8190 C C . ALA B 1 510 ? -4.037 -3.659 -58.388 1.00 36.13 510 ALA B C 1
ATOM 8191 O O . ALA B 1 510 ? -3.066 -4.086 -59.003 1.00 35.65 510 ALA B O 1
ATOM 8193 N N . HIS B 1 511 ? -4.877 -4.452 -57.718 1.00 32.21 511 HIS B N 1
ATOM 8194 C CA . HIS B 1 511 ? -4.756 -5.903 -57.722 1.00 25.16 511 HIS B CA 1
ATOM 8195 C C . HIS B 1 511 ? -6.039 -6.581 -58.173 1.00 29.10 511 HIS B C 1
ATOM 8196 O O . HIS B 1 511 ? -6.818 -7.034 -57.354 1.00 40.61 511 HIS B O 1
ATOM 8203 N N . PRO B 1 512 ? -6.240 -6.690 -59.491 1.00 31.19 512 PRO B N 1
ATOM 8204 C CA . PRO B 1 512 ? -7.477 -7.272 -60.029 1.00 27.85 512 PRO B CA 1
ATOM 8205 C C . PRO B 1 512 ? -7.589 -8.759 -59.742 1.00 26.98 512 PRO B C 1
ATOM 8206 O O . PRO B 1 512 ? -8.691 -9.306 -59.822 1.00 38.96 512 PRO B O 1
ATOM 8210 N N . GLU B 1 513 ? -6.475 -9.400 -59.409 1.00 31.55 513 GLU B N 1
ATOM 8211 C CA . GLU B 1 513 ? -6.482 -10.831 -59.103 1.00 32.33 513 GLU B CA 1
ATOM 8212 C C . GLU B 1 513 ? -7.337 -11.192 -57.870 1.00 38.99 513 GLU B C 1
ATOM 8213 O O . GLU B 1 513 ? -7.867 -12.296 -57.802 1.00 31.77 513 GLU B O 1
ATOM 8219 N N . PHE B 1 514 ? -7.447 -10.270 -56.906 1.00 30.84 514 PHE B N 1
ATOM 8220 C CA . PHE B 1 514 ? -8.263 -10.479 -55.723 1.00 35.60 514 PHE B CA 1
ATOM 8221 C C . PHE B 1 514 ? -9.756 -10.607 -56.083 1.00 40.23 514 PHE B C 1
ATOM 8222 O O . PHE B 1 514 ? -10.537 -11.206 -55.353 1.00 32.92 514 PHE B O 1
ATOM 8230 N N . LYS B 1 515 ? -10.164 -10.066 -57.220 1.00 37.73 515 LYS B N 1
ATOM 8231 C CA . LYS B 1 515 ? -11.571 -10.210 -57.574 1.00 39.94 515 LYS B CA 1
ATOM 8232 C C . LYS B 1 515 ? -11.853 -11.422 -58.459 1.00 40.94 515 LYS B C 1
ATOM 8233 O O . LYS B 1 515 ? -13.010 -11.719 -58.736 1.00 39.88 515 LYS B O 1
ATOM 8239 N N . SER B 1 516 ? -10.811 -12.149 -58.860 1.00 34.46 516 SER B N 1
ATOM 8240 C CA . SER B 1 516 ? -11.024 -13.250 -59.798 1.00 40.41 516 SER B CA 1
ATOM 8241 C C . SER B 1 516 ? -11.820 -14.389 -59.170 1.00 45.35 516 SER B C 1
ATOM 8242 O O . SER B 1 516 ? -11.521 -14.849 -58.080 1.00 45.09 516 SER B O 1
ATOM 8245 N N . ARG B 1 517 ? -12.837 -14.844 -59.878 1.00 51.32 517 ARG B N 1
ATOM 8246 C CA . ARG B 1 517 ? -13.554 -16.035 -59.468 1.00 58.05 517 ARG B CA 1
ATOM 8247 C C . ARG B 1 517 ? -13.472 -17.028 -60.609 1.00 57.98 517 ARG B C 1
ATOM 8248 O O . ARG B 1 517 ? -13.378 -16.629 -61.769 1.00 60.07 517 ARG B O 1
ATOM 8256 N N . PRO B 1 518 ? -13.508 -18.325 -60.280 1.00 44.20 518 PRO B N 1
ATOM 8257 C CA . PRO B 1 518 ? -13.592 -19.436 -61.240 1.00 57.65 518 PRO B CA 1
ATOM 8258 C C . PRO B 1 518 ? -14.626 -19.180 -62.329 1.00 57.19 518 PRO B C 1
ATOM 8259 O O . PRO B 1 518 ? -14.423 -19.501 -63.505 1.00 69.13 518 PRO B O 1
ATOM 8263 N N . THR B 1 519 ? -15.740 -18.596 -61.923 1.00 52.72 519 THR B N 1
ATOM 8264 C CA . THR B 1 519 ? -16.845 -18.367 -62.832 1.00 76.77 519 THR B CA 1
ATOM 8265 C C . THR B 1 519 ? -16.846 -16.910 -63.236 1.00 73.24 519 THR B C 1
ATOM 8266 O O . THR B 1 519 ? -17.687 -16.478 -64.003 1.00 79.29 519 THR B O 1
ATOM 8270 N N . ASN B 1 520 ? -15.900 -16.147 -62.711 1.00 45.79 520 ASN B N 1
ATOM 8271 C CA . ASN B 1 520 ? -15.872 -14.724 -63.011 1.00 50.66 520 ASN B CA 1
ATOM 8272 C C . ASN B 1 520 ? -14.451 -14.153 -63.010 1.00 45.36 520 ASN B C 1
ATOM 8273 O O . ASN B 1 520 ? -14.068 -13.421 -62.096 1.00 48.91 520 ASN B O 1
ATOM 8278 N N . PRO B 1 521 ? -13.670 -14.483 -64.048 1.00 44.35 521 PRO B N 1
ATOM 8279 C CA . PRO B 1 521 ? -12.251 -14.115 -64.116 1.00 39.36 521 PRO B CA 1
ATOM 8280 C C . PRO B 1 521 ? -12.065 -12.602 -64.135 1.00 30.92 521 PRO B C 1
ATOM 8281 O O . PRO B 1 521 ? -12.934 -11.890 -64.634 1.00 31.91 521 PRO B O 1
ATOM 8285 N N . SER B 1 522 ? -10.953 -12.119 -63.600 1.00 41.47 522 SER B N 1
ATOM 8286 C CA . SER B 1 522 ? -10.595 -10.715 -63.770 1.00 42.90 522 SER B CA 1
ATOM 8287 C C . SER B 1 522 ? -10.535 -10.336 -65.251 1.00 40.59 522 SER B C 1
ATOM 8288 O O . SER B 1 522 ? -9.979 -11.076 -66.055 1.00 48.34 522 SER B O 1
ATOM 8291 N N . PRO B 1 523 ? -11.120 -9.188 -65.620 1.00 37.66 523 PRO B N 1
ATOM 8292 C CA . PRO B 1 523 ? -11.070 -8.721 -67.015 1.00 41.98 523 PRO B CA 1
ATOM 8293 C C . PRO B 1 523 ? -9.652 -8.400 -67.517 1.00 45.44 523 PRO B C 1
ATOM 8294 O O . PRO B 1 523 ? -9.337 -8.717 -68.656 1.00 45.59 523 PRO B O 1
ATOM 8298 N N . ILE B 1 524 ? -8.825 -7.785 -66.673 1.00 46.15 524 ILE B N 1
ATOM 8299 C CA . ILE B 1 524 ? -7.418 -7.550 -66.971 1.00 36.09 524 ILE B CA 1
ATOM 8300 C C . ILE B 1 524 ? -6.701 -8.867 -67.291 1.00 45.62 524 ILE B C 1
ATOM 8301 O O . ILE B 1 524 ? -5.944 -8.960 -68.268 1.00 46.08 524 ILE B O 1
ATOM 8306 N N . TYR B 1 525 ? -6.936 -9.881 -66.462 1.00 33.59 525 TYR B N 1
ATOM 8307 C CA . TYR B 1 525 ? -6.302 -11.185 -66.635 1.00 35.75 525 TYR B CA 1
ATOM 8308 C C . TYR B 1 525 ? -6.878 -11.919 -67.851 1.00 44.83 525 TYR B C 1
ATOM 8309 O O . TYR B 1 525 ? -6.211 -12.750 -68.454 1.00 40.57 525 TYR B O 1
ATOM 8318 N N . LEU B 1 526 ? -8.113 -11.589 -68.216 1.00 50.61 526 LEU B N 1
ATOM 8319 C CA . LEU B 1 526 ? -8.726 -12.148 -69.411 1.00 49.60 526 LEU B CA 1
ATOM 8320 C C . LEU B 1 526 ? -7.978 -11.657 -70.660 1.00 51.60 526 LEU B C 1
ATOM 8321 O O . LEU B 1 526 ? -7.441 -12.455 -71.432 1.00 47.27 526 LEU B O 1
ATOM 8326 N N . GLY B 1 527 ? -7.930 -10.344 -70.842 1.00 30.04 527 GLY B N 1
ATOM 8327 C CA . GLY B 1 527 ? -7.206 -9.777 -71.959 1.00 43.17 527 GLY B CA 1
ATOM 8328 C C . GLY B 1 527 ? -5.771 -10.264 -72.068 1.00 42.66 527 GLY B C 1
ATOM 8329 O O . GLY B 1 527 ? -5.280 -10.559 -73.148 1.00 38.53 527 GLY B O 1
ATOM 8330 N N . PHE B 1 528 ? -5.093 -10.353 -70.937 1.00 38.25 528 PHE B N 1
ATOM 8331 C CA . PHE B 1 528 ? -3.723 -10.821 -70.954 1.00 38.18 528 PHE B CA 1
ATOM 8332 C C . PHE B 1 528 ? -3.637 -12.260 -71.456 1.00 36.42 528 PHE B C 1
ATOM 8333 O O . PHE B 1 528 ? -2.756 -12.600 -72.227 1.00 36.71 528 PHE B O 1
ATOM 8341 N N . ILE B 1 529 ? -4.541 -13.108 -70.991 1.00 46.51 529 ILE B N 1
ATOM 8342 C CA . ILE B 1 529 ? -4.461 -14.529 -71.300 1.00 46.41 529 ILE B CA 1
ATOM 8343 C C . ILE B 1 529 ? -4.909 -14.819 -72.736 1.00 48.27 529 ILE B C 1
ATOM 8344 O O . ILE B 1 529 ? -4.436 -15.765 -73.355 1.00 52.71 529 ILE B O 1
ATOM 8349 N N . ARG B 1 530 ? -5.809 -14.000 -73.263 1.00 42.50 530 ARG B N 1
ATOM 8350 C CA . ARG B 1 530 ? -6.176 -14.101 -74.666 1.00 58.88 530 ARG B CA 1
ATOM 8351 C C . ARG B 1 530 ? -5.005 -13.676 -75.547 1.00 50.47 530 ARG B C 1
ATOM 8352 O O . ARG B 1 530 ? -4.583 -14.417 -76.432 1.00 51.60 530 ARG B O 1
ATOM 8360 N N . ALA B 1 531 ? -4.473 -12.488 -75.286 1.00 48.96 531 ALA B N 1
ATOM 8361 C CA . ALA B 1 531 ? -3.309 -12.001 -76.011 1.00 50.66 531 ALA B CA 1
ATOM 8362 C C . ALA B 1 531 ? -2.195 -13.038 -75.969 1.00 57.26 531 ALA B C 1
ATOM 8363 O O . ALA B 1 531 ? -1.612 -13.380 -76.998 1.00 50.20 531 ALA B O 1
ATOM 8365 N N . VAL B 1 532 ? -1.916 -13.546 -74.775 1.00 45.01 532 VAL B N 1
ATOM 8366 C CA . VAL B 1 532 ? -0.855 -14.525 -74.602 1.00 45.40 532 VAL B CA 1
ATOM 8367 C C . VAL B 1 532 ? -1.073 -15.734 -75.516 1.00 53.33 532 VAL B C 1
ATOM 8368 O O . VAL B 1 532 ? -0.180 -16.131 -76.266 1.00 41.59 532 VAL B O 1
ATOM 8372 N N . ALA B 1 533 ? -2.274 -16.299 -75.445 1.00 62.53 533 ALA B N 1
ATOM 8373 C CA . ALA B 1 533 ? -2.625 -17.497 -76.183 1.00 64.69 533 ALA B CA 1
ATOM 8374 C C . ALA B 1 533 ? -2.683 -17.206 -77.665 1.00 67.36 533 ALA B C 1
ATOM 8375 O O . ALA B 1 533 ? -3.013 -18.079 -78.462 1.00 74.51 533 ALA B O 1
ATOM 8377 N N . SER B 1 534 ? -2.368 -15.966 -78.023 1.00 90.03 534 SER B N 1
ATOM 8378 C CA . SER B 1 534 ? -2.514 -15.496 -79.391 1.00 82.50 534 SER B CA 1
ATOM 8379 C C . SER B 1 534 ? -3.978 -15.630 -79.783 1.00 106.38 534 SER B C 1
ATOM 8380 O O . SER B 1 534 ? -4.456 -14.961 -80.696 1.00 115.20 534 SER B O 1
#

B-factor: mean 60.96, std 27.65, range [13.17, 208.53]

InterPro domains:
  IPR004468 CTP synthase [MF_01227] (3-535)
  IPR004468 CTP synthase [PTHR11550] (4-532)
  IPR004468 CTP synthase [TIGR00337] (3-531)
  IPR017456 CTP synthase, N-terminal [PF06418] (4-268)
  IPR017456 CTP synthase, N-terminal [cd03113] (4-264)
  IPR017926 Glutamine amidotransferase [PF00117] (305-530)
  IPR027417 P-loop containing nucleoside triphosphate hydrolase [G3DSA:3.40.50.300] (1-289)
  IPR027417 P-loop containing nucleoside triphosphate hydrolase [SSF52540] (4-270)
  IPR029062 Class I glutamine amidotransferase-like [G3DSA:3.40.50.880] (290-535)
  IPR029062 Class I glutamine amidotransferase-like [SSF52317] (292-532)
  IPR033828 CTP synthase GATase domain [cd01746] (294-529)

Foldseek 3Di:
DAFEEEEDAPQDPLLPLLQLLLLLQQQQLLWPFQEEEAEEDLDQPQACQVDDCFPQFAFFAFQAFGTHHCSVLSNCQRNVDTADNLRYHYNNNLCVVLVVCVVVCVVVPDDDDLPPSSLVSLLVSQVVSCPVSVGSYYYYYYHHAQLDPSRLSVLLSLQVVDVPPHQLRYAYEYEAAWAQDDPDRHTDCPVVLVRLVSNVVSPHQHAAYEYEDADFDDPPPLVVSCVSRVYDSLRYGYDHDDPDSLCVSVRCVVSVNSVVVCVSNPHDTDDGDCVVSVLLVCLLVLPQAPEEAEEEEEEPPQPDCRNPVLVVVLLSLLSSVVRHHYDYHYDYLQCQPDPPNDPCPVCVRHLEYEYDADDAAPNLVSLLVSLVVCVVVLRAYEYEAVRLQSNQQSLCCPLVNPVQGDDCNNPVPTPHNQKYAFDPPVTDDNPQHDWAGRWFKKAFDPPDPVCVLVVDGIDIFGAGHGIFGDPVCPVVSVVSQKAQGIAGPPGTRAKIFGPVHLHDIYGNGDQSSSAYSVRRRSNSNSSSVSSVD/DAFEEEEEACQDVLQVLLLLQLLLLLVCVLFVFFEDEAEEDLDQPLACQVPDCFPQFAFFAFQAFGTHRCSVLSNCQRNVDTDDNLRYHYNNNLVVVLVVCVVVCVVVPDDDDLPPSSLVSLVVSQVVSCVVSVGRYYYYRYDHHQLDPSRLSVLLSLLVVCVVPHQLRYAYEYEAEWDADPPDRHTDCVVVLVRLVSSVVSPHQHAAYEYEEQDWDDLPVLVVSCVSRVYDSLRYAYHHDDDDSLCSSVSCCVSPNSVVVCVSNPHDGDDRDCVVSVLLVCLLVLNVAPEEAEEEEEEPPQPPPRNPVLVVVLLSLLCSVVRHHYDYHYDYLVVQVDPPDDCCPVCVRGQEYEYDADDEVPRLVSLLVVLVVCVVVLRAYEAEAVRLQSNQQSCCCPLVNPVFEDDCSHPVDTPHNQKYAFVPPPTGDPPQHDFFGRWFKKAFDPPDPVCVLVVHGIDIFGAGHGIFGDPVCVVSSVVSQKDQGIAGPVGTGAKIFHPVGLHDIYGNGDQSSSAYSVRRRSSSNSSSVSSVD

Radius of gyration: 36.29 Å; Cα contacts (8 Å, |Δi|>4): 2273; chains: 2; bounding box: 60×84×108 Å

GO terms:
  GO:0003883 CTP synthase activity (F, EXP)

Sequence (1066 aa):
PNKYIVVTGGVLSSVGKGTLVASIGMLLKRRGYNVTAVKIDPYINVDAGTMNPYMHGEVFVTEDGAETDLDLGHYERFMDVNMTKYNNITAGKVYFEVIKKEREGKYLGQTVQIIPHVTDQIKDMIRYASKINNAEITLVEIGGTVGDIESLPFLEAVRQLKLEEGEDNVIFVHIALVEYLSVTGELKTKPLQHSVQELRRIGIQPDFIVGRATLPLDDETRRKIALFTNVKVDHIVSSYDVETSYEVPIILESQKLVSKILSRLKLEDRQVDLTDWISFVNNIKGINSKKTINIALVGKYTKLKDSYISIKEAIYHASAYIGVRPKLIWIESTDLESDTKNLNEILGNVNGIIVLPGFGSRGAEGKIKAIKYAREHNIPFLGICFGFQLSIVEFARDVLGLSEANSTEINPNTKDPVITLLDEQKNVTQLGGTMRLGAQKIILKEGTIAYQLYGKKVVYERHRHRYEVNPKYVDILEDAGLVVSGISENGLVEIIELPSNKFFVATQAHPEFKSRPTNPSPIYLGFIRAVASPNKYIVVTGGVLSSVGKGTLVASIGMLLKRRGYNVTAVKIDPYINVDAGTMNPYMHGEVFVTEDGAETDLDLGHYERFMDVNMTKYNNITAGKVYFEVIKKEREGKYLGQTVQIIPHVTDQIKDMIRYASKINNAEITLVEIGGTVGDIESLPFLEAVRQLKLEEGEDNVIFVHIALVEYLSVTGELKTKPLQHSVQELRRIGIQPDFIVGRATLPLDDETRRKIALFTNVKVDHIVSSYDVETSYEVPIILESQKLVSKILSRLKLEDRQVDLTDWISFVNNIKGINSKKTINIALVGKYTKLKDSYISIKEAIYHASAYIGVRPKLIWIESTDLESDTKNLNEILGNVNGIIVLPGFGSRGAEGKIKAIKYAREHNIPFLGICFGFQLSIVEFARDVLGLSEANSTEINPNTKDPVITLLDEQKNVTQLGGTMRLGAQKIILKEGTIAYQLYGKKVVYERHRHRYEVNPKYVDILEDAGLVVSGISENGLVEIIELPSNKFFVATQAHPEFKSRPTNPSPIYLGFIRAVAS